Protein AF-0000000065891646 (afdb_homodimer)

Organism: Aspergillus flavus (strain ATCC 200026 / FGSC A1120 / IAM 13836 / NRRL 3357 / JCM 12722 / SRRC 167) (NCBI:txid332952)

InterPro domains:
  IPR011118 Tannase/feruloyl esterase [PF07519] (79-526)
  IPR011118 Tannase/feruloyl esterase [PTHR33938] (20-526)
  IPR029058 Alpha/Beta hydrolase fold [G3DSA:3.40.50.1820] (80-444)
  IPR029058 Alpha/Beta hydrolase fold [SSF53474] (85-445)

Structure (mmCIF, N/CA/C/O backbone):
data_AF-0000000065891646-model_v1
#
loop_
_entity.id
_entity.type
_entity.pdbx_description
1 polymer 'Probable feruloyl esterase B-1'
#
loop_
_atom_site.group_PDB
_atom_site.id
_atom_site.type_symbol
_atom_site.label_atom_id
_atom_site.label_alt_id
_atom_site.label_comp_id
_atom_site.label_asym_id
_atom_site.label_entity_id
_atom_site.label_seq_id
_atom_site.pdbx_PDB_ins_code
_atom_site.Cartn_x
_atom_site.Cartn_y
_atom_site.Cartn_z
_atom_site.occupancy
_atom_site.B_iso_or_equiv
_atom_site.auth_seq_id
_atom_site.auth_comp_id
_atom_site.auth_asym_id
_atom_site.auth_atom_id
_atom_site.pdbx_PDB_model_num
ATOM 1 N N . MET A 1 1 ? -33.844 44.156 74.062 1 31.7 1 MET A N 1
ATOM 2 C CA . MET A 1 1 ? -32.531 44.531 73.5 1 31.7 1 MET A CA 1
ATOM 3 C C . MET A 1 1 ? -32.5 44.312 72 1 31.7 1 MET A C 1
ATOM 5 O O . MET A 1 1 ? -32.875 43.25 71.562 1 31.7 1 MET A O 1
ATOM 9 N N . PRO A 1 2 ? -32.594 45.438 71.188 1 35.38 2 PRO A N 1
ATOM 10 C CA . PRO A 1 2 ? -32.781 45.625 69.75 1 35.38 2 PRO A CA 1
ATOM 11 C C . PRO A 1 2 ? -31.625 45.031 68.938 1 35.38 2 PRO A C 1
ATOM 13 O O . PRO A 1 2 ? -30.453 45.219 69.25 1 35.38 2 PRO A O 1
ATOM 16 N N . SER A 1 3 ? -31.781 43.875 68.375 1 32.5 3 SER A N 1
ATOM 17 C CA . SER A 1 3 ? -30.891 43.094 67.5 1 32.5 3 SER A CA 1
ATOM 18 C C . SER A 1 3 ? -30.531 43.844 66.25 1 32.5 3 SER A C 1
ATOM 20 O O . SER A 1 3 ? -31.406 44.188 65.438 1 32.5 3 SER A O 1
ATOM 22 N N . LEU A 1 4 ? -29.578 44.812 66.312 1 29.17 4 LEU A N 1
ATOM 23 C CA . LEU A 1 4 ? -29.031 45.562 65.188 1 29.17 4 LEU A CA 1
ATOM 24 C C . LEU A 1 4 ? -28.5 44.625 64.062 1 29.17 4 LEU A C 1
ATOM 26 O O . LEU A 1 4 ? -27.578 43.844 64.312 1 29.17 4 LEU A O 1
ATOM 30 N N . ARG A 1 5 ? -29.438 44.281 63.094 1 35.22 5 ARG A N 1
ATOM 31 C CA . ARG A 1 5 ? -29.172 43.594 61.844 1 35.22 5 ARG A CA 1
ATOM 32 C C . ARG A 1 5 ? -28.062 44.281 61.062 1 35.22 5 ARG A C 1
ATOM 34 O O . ARG A 1 5 ? -28.188 45.469 60.719 1 35.22 5 ARG A O 1
ATOM 41 N N . ARG A 1 6 ? -26.766 43.812 61.219 1 37.06 6 ARG A N 1
ATOM 42 C CA . ARG A 1 6 ? -25.562 44.188 60.5 1 37.06 6 ARG A CA 1
ATOM 43 C C . ARG A 1 6 ? -25.797 44.188 59 1 37.06 6 ARG A C 1
ATOM 45 O O . ARG A 1 6 ? -26.125 43.125 58.438 1 37.06 6 ARG A O 1
ATOM 52 N N . LEU A 1 7 ? -26.297 45.281 58.438 1 35.38 7 LEU A N 1
ATOM 53 C CA . LEU A 1 7 ? -26.391 45.438 56.969 1 35.38 7 LEU A CA 1
ATOM 54 C C . LEU A 1 7 ? -25 45.406 56.344 1 35.38 7 LEU A C 1
ATOM 56 O O . LEU A 1 7 ? -24.125 46.188 56.719 1 35.38 7 LEU A O 1
ATOM 60 N N . LEU A 1 8 ? -24.516 44.188 55.906 1 39.88 8 LEU A N 1
ATOM 61 C CA . LEU A 1 8 ? -23.281 43.938 55.156 1 39.88 8 LEU A CA 1
ATOM 62 C C . LEU A 1 8 ? -23.219 44.781 53.906 1 39.88 8 LEU A C 1
ATOM 64 O O . LEU A 1 8 ? -24.172 44.781 53.094 1 39.88 8 LEU A O 1
ATOM 68 N N . PRO A 1 9 ? -22.391 45.812 53.844 1 38.09 9 PRO A N 1
ATOM 69 C CA . PRO A 1 9 ? -22.203 46.625 52.656 1 38.09 9 PRO A CA 1
ATOM 70 C C . PRO A 1 9 ? -21.781 45.812 51.438 1 38.09 9 PRO A C 1
ATOM 72 O O . PRO A 1 9 ? -20.734 45.156 51.469 1 38.09 9 PRO A O 1
ATOM 75 N N . PHE A 1 10 ? -22.688 45.219 50.656 1 40.16 10 PHE A N 1
ATOM 76 C CA . PHE A 1 10 ? -22.375 44.469 49.438 1 40.16 10 PHE A CA 1
ATOM 77 C C . PHE A 1 10 ? -21.781 45.375 48.375 1 40.16 10 PHE A C 1
ATOM 79 O O . PHE A 1 10 ? -21.578 44.969 47.219 1 40.16 10 PHE A O 1
ATOM 86 N N . LEU A 1 11 ? -21.703 46.75 48.562 1 39.31 11 LEU A N 1
ATOM 87 C CA . LEU A 1 11 ? -21.641 47.531 47.312 1 39.31 11 LEU A CA 1
ATOM 88 C C . LEU A 1 11 ? -20.234 47.531 46.75 1 39.31 11 LEU A C 1
ATOM 90 O O . LEU A 1 11 ? -19.984 48.125 45.688 1 39.31 11 LEU A O 1
ATOM 94 N N . ALA A 1 12 ? -19.234 47.25 47.375 1 47.19 12 ALA A N 1
ATOM 95 C CA . ALA A 1 12 ? -17.953 47.812 46.938 1 47.19 12 ALA A CA 1
ATOM 96 C C . ALA A 1 12 ? -17.406 47 45.75 1 47.19 12 ALA A C 1
ATOM 98 O O . ALA A 1 12 ? -16.375 47.344 45.188 1 47.19 12 ALA A O 1
ATOM 99 N N . ALA A 1 13 ? -17.891 45.844 45.469 1 48.97 13 ALA A N 1
ATOM 100 C CA . ALA A 1 13 ? -17.141 45 44.531 1 48.97 13 ALA A CA 1
ATOM 101 C C . ALA A 1 13 ? -17.328 45.5 43.094 1 48.97 13 ALA A C 1
ATOM 103 O O . ALA A 1 13 ? -16.656 45.062 42.188 1 48.97 13 ALA A O 1
ATOM 104 N N . GLY A 1 14 ? -18.312 46.281 42.781 1 42.09 14 GLY A N 1
ATOM 105 C CA . GLY A 1 14 ? -18.594 46.75 41.406 1 42.09 14 GLY A CA 1
ATOM 106 C C . GLY A 1 14 ? -17.578 47.75 40.906 1 42.09 14 GLY A C 1
ATOM 107 O O . GLY A 1 14 ? -17.422 47.938 39.719 1 42.09 14 GLY A O 1
ATOM 108 N N . SER A 1 15 ? -17 48.531 41.75 1 44.03 15 SER A N 1
ATOM 109 C CA . SER A 1 15 ? -16.234 49.688 41.312 1 44.03 15 SER A CA 1
ATOM 110 C C . SER A 1 15 ? -14.859 49.312 40.812 1 44.03 15 SER A C 1
ATOM 112 O O . SER A 1 15 ? -14.266 50 40 1 44.03 15 SER A O 1
ATOM 114 N N . ALA A 1 16 ? -14.25 48.312 41.312 1 47 16 ALA A N 1
ATOM 115 C CA . ALA A 1 16 ? -12.898 47.938 40.906 1 47 16 ALA A CA 1
ATOM 116 C C . ALA A 1 16 ? -12.891 47.312 39.531 1 47 16 ALA A C 1
ATOM 118 O O . ALA A 1 16 ? -11.953 47.5 38.75 1 47 16 ALA A O 1
ATOM 119 N N . ALA A 1 17 ? -13.852 46.438 39.156 1 48.31 17 ALA A N 1
ATOM 120 C CA . ALA A 1 17 ? -13.945 45.844 37.812 1 48.31 17 ALA A CA 1
ATOM 121 C C . ALA A 1 17 ? -14.094 46.938 36.75 1 48.31 17 ALA A C 1
ATOM 123 O O . ALA A 1 17 ? -13.5 46.844 35.688 1 48.31 17 ALA A O 1
ATOM 124 N N . LEU A 1 18 ? -14.883 47.906 36.906 1 45.91 18 LEU A N 1
ATOM 125 C CA . LEU A 1 18 ? -15.086 49 35.938 1 45.91 18 LEU A CA 1
ATOM 126 C C . LEU A 1 18 ? -13.812 49.812 35.75 1 45.91 18 LEU A C 1
ATOM 128 O O . LEU A 1 18 ? -13.508 50.25 34.656 1 45.91 18 LEU A O 1
ATOM 132 N N . ALA A 1 19 ? -13.031 49.906 36.812 1 52.25 19 ALA A N 1
ATOM 133 C CA . ALA A 1 19 ? -11.789 50.656 36.75 1 52.25 19 ALA A CA 1
ATOM 134 C C . ALA A 1 19 ? -10.742 49.906 35.906 1 52.25 19 ALA A C 1
ATOM 136 O O . ALA A 1 19 ? -9.992 50.531 35.156 1 52.25 19 ALA A O 1
ATOM 137 N N . SER A 1 20 ? -10.625 48.594 36.062 1 51.22 20 SER A N 1
ATOM 138 C CA . SER A 1 20 ? -9.672 47.781 35.312 1 51.22 20 SER A CA 1
ATOM 139 C C . SER A 1 20 ? -10.039 47.719 33.844 1 51.22 20 SER A C 1
ATOM 141 O O . SER A 1 20 ? -9.156 47.75 33 1 51.22 20 SER A O 1
ATOM 143 N N . GLN A 1 21 ? -11.344 47.562 33.5 1 56.06 21 GLN A N 1
ATOM 144 C CA . GLN A 1 21 ? -11.797 47.594 32.125 1 56.06 21 GLN A CA 1
ATOM 145 C C . GLN A 1 21 ? -11.445 48.938 31.469 1 56.06 21 GLN A C 1
ATOM 147 O O . GLN A 1 21 ? -11.008 48.969 30.312 1 56.06 21 GLN A O 1
ATOM 152 N N . ASP A 1 22 ? -11.586 49.969 32.219 1 65.62 22 ASP A N 1
ATOM 153 C CA . ASP A 1 22 ? -11.32 51.312 31.719 1 65.62 22 ASP A CA 1
ATOM 154 C C . ASP A 1 22 ? -9.836 51.5 31.391 1 65.62 22 ASP A C 1
ATOM 156 O O . ASP A 1 22 ? -9.484 52.125 30.375 1 65.62 22 ASP A O 1
ATOM 160 N N . THR A 1 23 ? -9.086 50.688 32.094 1 87.62 23 THR A N 1
ATOM 161 C CA . THR A 1 23 ? -7.648 50.844 31.891 1 87.62 23 THR A CA 1
ATOM 162 C C . THR A 1 23 ? -7.184 50.094 30.656 1 87.62 23 THR A C 1
ATOM 164 O O . THR A 1 23 ? -6.402 50.594 29.859 1 87.62 23 THR A O 1
ATOM 167 N N . PHE A 1 24 ? -7.809 48.844 30.344 1 95.12 24 PHE A N 1
ATOM 168 C CA . PHE A 1 24 ? -7.402 48.094 29.172 1 95.12 24 PHE A CA 1
ATOM 169 C C . PHE A 1 24 ? -7.883 48.75 27.891 1 95.12 24 PHE A C 1
ATOM 171 O O . PHE A 1 24 ? -7.145 48.844 26.906 1 95.12 24 PHE A O 1
ATOM 178 N N . GLN A 1 25 ? -9.141 49.188 27.891 1 95.5 25 GLN A N 1
ATOM 179 C CA . GLN A 1 25 ? -9.688 49.875 26.75 1 95.5 25 GLN A CA 1
ATOM 180 C C . GLN A 1 25 ? -8.875 51.156 26.438 1 95.5 25 GLN A C 1
ATOM 182 O O . GLN A 1 25 ? -8.609 51.438 25.266 1 95.5 25 GLN A O 1
ATOM 187 N N . GLY A 1 26 ? -8.562 51.875 27.438 1 94.69 26 GLY A N 1
ATOM 188 C CA . GLY A 1 26 ? -7.734 53.062 27.234 1 94.69 26 GLY A CA 1
ATOM 189 C C . GLY A 1 26 ? -6.363 52.75 26.672 1 94.69 26 GLY A C 1
ATOM 190 O O . GLY A 1 26 ? -5.879 53.438 25.781 1 94.69 26 GLY A O 1
ATOM 191 N N . LYS A 1 27 ? -5.766 51.75 27.234 1 95.88 27 LYS A N 1
ATOM 192 C CA . LYS A 1 27 ? -4.473 51.281 26.734 1 95.88 27 LYS A CA 1
ATOM 193 C C . LYS A 1 27 ? -4.551 50.906 25.266 1 95.88 27 LYS A C 1
ATOM 195 O O . LYS A 1 27 ? -3.658 51.219 24.484 1 95.88 27 LYS A O 1
ATOM 200 N N . CYS A 1 28 ? -5.598 50.219 24.906 1 97.44 28 CYS A N 1
ATOM 201 C CA . CYS A 1 28 ? -5.793 49.781 23.516 1 97.44 28 CYS A CA 1
ATOM 202 C C . CYS A 1 28 ? -5.973 50.969 22.594 1 97.44 28 CYS A C 1
ATOM 204 O O . CYS A 1 28 ? -5.316 51.062 21.547 1 97.44 28 CYS A O 1
ATOM 206 N N . THR A 1 29 ? -6.816 51.844 22.938 1 93.31 29 THR A N 1
ATOM 207 C CA . THR A 1 29 ? -7.129 53 22.094 1 93.31 29 THR A CA 1
ATOM 208 C C . THR A 1 29 ? -5.895 53.875 21.891 1 93.31 29 THR A C 1
ATOM 210 O O . THR A 1 29 ? -5.73 54.5 20.828 1 93.31 29 THR A O 1
ATOM 213 N N . GLY A 1 30 ? -5.02 53.938 22.844 1 94.12 30 GLY A N 1
ATOM 214 C CA . GLY A 1 30 ? -3.811 54.75 22.734 1 94.12 30 GLY A CA 1
ATOM 215 C C . GLY A 1 30 ? -2.652 53.969 22.109 1 94.12 30 GLY A C 1
ATOM 216 O O . GLY A 1 30 ? -1.584 54.562 21.875 1 94.12 30 GLY A O 1
ATOM 217 N N . PHE A 1 31 ? -2.857 52.781 21.797 1 96.56 31 PHE A N 1
ATOM 218 C CA . PHE A 1 31 ? -1.743 51.906 21.406 1 96.56 31 PHE A CA 1
ATOM 219 C C . PHE A 1 31 ? -1.284 52.25 19.984 1 96.56 31 PHE A C 1
ATOM 221 O O . PHE A 1 31 ? -0.114 52.031 19.656 1 96.56 31 PHE A O 1
ATOM 228 N N . ALA A 1 32 ? -2.135 52.719 19.094 1 94.12 32 ALA A N 1
ATOM 229 C CA . ALA A 1 32 ? -1.796 53.031 17.719 1 94.12 32 ALA A CA 1
ATOM 230 C C . ALA A 1 32 ? -0.591 53.969 17.641 1 94.12 32 ALA A C 1
ATOM 232 O O . ALA A 1 32 ? 0.282 53.812 16.781 1 94.12 32 ALA A O 1
ATOM 233 N N . ASP A 1 33 ? -0.525 54.906 18.531 1 92.88 33 ASP A N 1
ATOM 234 C CA . ASP A 1 33 ? 0.518 55.938 18.531 1 92.88 33 ASP A CA 1
ATOM 235 C C . ASP A 1 33 ? 1.861 55.344 18.969 1 92.88 33 ASP A C 1
ATOM 237 O O . ASP A 1 33 ? 2.91 55.938 18.734 1 92.88 33 ASP A O 1
ATOM 241 N N . LYS A 1 34 ? 1.788 54.188 19.484 1 94.31 34 LYS A N 1
ATOM 242 C CA . LYS A 1 34 ? 3.006 53.594 20.031 1 94.31 34 LYS A CA 1
ATOM 243 C C . LYS A 1 34 ? 3.627 52.625 19.016 1 94.31 34 LYS A C 1
ATOM 245 O O . LYS A 1 34 ? 4.773 52.219 19.172 1 94.31 34 LYS A O 1
ATOM 250 N N . ILE A 1 35 ? 2.914 52.281 18.016 1 96.81 35 ILE A N 1
ATOM 251 C CA . ILE A 1 35 ? 3.398 51.312 17.031 1 96.81 35 ILE A CA 1
ATOM 252 C C . ILE A 1 35 ? 4.23 52.031 15.969 1 96.81 35 ILE A C 1
ATOM 254 O O . ILE A 1 35 ? 3.684 52.656 15.055 1 96.81 35 ILE A O 1
ATOM 258 N N . ASN A 1 36 ? 5.559 51.969 16.078 1 95.31 36 ASN A N 1
ATOM 259 C CA . ASN A 1 36 ? 6.512 52.5 15.102 1 95.31 36 ASN A CA 1
ATOM 260 C C . ASN A 1 36 ? 7.52 51.438 14.688 1 95.31 36 ASN A C 1
ATOM 262 O O . ASN A 1 36 ? 8.672 51.438 15.133 1 95.31 36 ASN A O 1
ATOM 266 N N . LEU A 1 37 ? 7.062 50.5 13.875 1 96.62 37 LEU A N 1
ATOM 267 C CA . LEU A 1 37 ? 7.875 49.406 13.391 1 96.62 37 LEU A CA 1
ATOM 268 C C . LEU A 1 37 ? 8.18 49.562 11.906 1 96.62 37 LEU A C 1
ATOM 270 O O . LEU A 1 37 ? 7.336 50 11.133 1 96.62 37 LEU A O 1
ATOM 274 N N . PRO A 1 38 ? 9.398 49.188 11.516 1 95.31 38 PRO A N 1
ATOM 275 C CA . PRO A 1 38 ? 9.75 49.312 10.102 1 95.31 38 PRO A CA 1
ATOM 276 C C . PRO A 1 38 ? 8.805 48.531 9.195 1 95.31 38 PRO A C 1
ATOM 278 O O . PRO A 1 38 ? 8.398 47.406 9.531 1 95.31 38 PRO A O 1
ATOM 281 N N . ASP A 1 39 ? 8.422 49.094 8.055 1 96.88 39 ASP A N 1
ATOM 282 C CA . ASP A 1 39 ? 7.672 48.469 6.973 1 96.88 39 ASP A CA 1
ATOM 283 C C . ASP A 1 39 ? 6.234 48.156 7.398 1 96.88 39 ASP A C 1
ATOM 285 O O . ASP A 1 39 ? 5.516 47.438 6.711 1 96.88 39 ASP A O 1
ATOM 289 N N . VAL A 1 40 ? 5.816 48.719 8.602 1 98.25 40 VAL A N 1
ATOM 290 C CA . VAL A 1 40 ? 4.484 48.438 9.133 1 98.25 40 VAL A CA 1
ATOM 291 C C . VAL A 1 40 ? 3.605 49.688 8.977 1 98.25 40 VAL A C 1
ATOM 293 O O . VAL A 1 40 ? 4.004 50.781 9.352 1 98.25 40 VAL A O 1
ATOM 296 N N . ARG A 1 41 ? 2.479 49.531 8.375 1 98.06 41 ARG A N 1
ATOM 297 C CA . ARG A 1 41 ? 1.421 50.531 8.344 1 98.06 41 ARG A CA 1
ATOM 298 C C . ARG A 1 41 ? 0.201 50.062 9.133 1 98.06 41 ARG A C 1
ATOM 300 O O . ARG A 1 41 ? -0.421 49.062 8.781 1 98.06 41 ARG A O 1
ATOM 307 N N . VAL A 1 42 ? -0.148 50.844 10.156 1 97.94 42 VAL A N 1
ATOM 308 C CA . VAL A 1 42 ? -1.296 50.5 10.992 1 97.94 42 VAL A CA 1
ATOM 309 C C . VAL A 1 42 ? -2.582 50.969 10.32 1 97.94 42 VAL A C 1
ATOM 311 O O . VAL A 1 42 ? -2.75 52.156 10.062 1 97.94 42 VAL A O 1
ATOM 314 N N . ASN A 1 43 ? -3.404 50.062 10.016 1 97.12 43 ASN A N 1
ATOM 315 C CA . ASN A 1 43 ? -4.699 50.438 9.438 1 97.12 43 ASN A CA 1
ATOM 316 C C . ASN A 1 43 ? -5.676 50.906 10.516 1 97.12 43 ASN A C 1
ATOM 318 O O . ASN A 1 43 ? -6.332 51.906 10.359 1 97.12 43 ASN A O 1
ATOM 322 N N . PHE A 1 44 ? -5.797 50.094 11.625 1 96.88 44 PHE A N 1
ATOM 323 C CA . PHE A 1 44 ? -6.594 50.531 12.766 1 96.88 44 PHE A CA 1
ATOM 324 C C . PHE A 1 44 ? -6.219 49.75 14.023 1 96.88 44 PHE A C 1
ATOM 326 O O . PHE A 1 44 ? -5.574 48.719 13.938 1 96.88 44 PHE A O 1
ATOM 333 N N . VAL A 1 45 ? -6.551 50.281 15.156 1 98 45 VAL A N 1
ATOM 334 C CA . VAL A 1 45 ? -6.508 49.656 16.484 1 98 45 VAL A CA 1
ATOM 335 C C . VAL A 1 45 ? -7.855 49.844 17.172 1 98 45 VAL A C 1
ATOM 337 O O . VAL A 1 45 ? -8.305 50.969 17.422 1 98 45 VAL A O 1
ATOM 340 N N . ASN A 1 46 ? -8.484 48.688 17.438 1 97.19 46 ASN A N 1
ATOM 341 C CA . ASN A 1 46 ? -9.82 48.75 18.016 1 97.19 46 ASN A CA 1
ATOM 342 C C . ASN A 1 46 ? -9.922 47.875 19.266 1 97.19 46 ASN A C 1
ATOM 344 O O . ASN A 1 46 ? -9.422 46.75 19.297 1 97.19 46 ASN A O 1
ATOM 348 N N . TYR A 1 47 ? -10.523 48.469 20.266 1 97.75 47 TYR A N 1
ATOM 349 C CA . TYR A 1 47 ? -10.961 47.656 21.406 1 97.75 47 TYR A CA 1
ATOM 350 C C . TYR A 1 47 ? -12.227 46.875 21.062 1 97.75 47 TYR A C 1
ATOM 352 O O . TYR A 1 47 ? -13.211 47.469 20.609 1 97.75 47 TYR A O 1
ATOM 360 N N . VAL A 1 48 ? -12.195 45.594 21.203 1 98.25 48 VAL A N 1
ATOM 361 C CA . VAL A 1 48 ? -13.352 44.719 20.969 1 98.25 48 VAL A CA 1
ATOM 362 C C . VAL A 1 48 ? -13.773 44.062 22.266 1 98.25 48 VAL A C 1
ATOM 364 O O . VAL A 1 48 ? -13.055 43.188 22.781 1 98.25 48 VAL A O 1
ATOM 367 N N . PRO A 1 49 ? -14.953 44.406 22.812 1 97.31 49 PRO A N 1
ATOM 368 C CA . PRO A 1 49 ? -15.406 43.781 24.062 1 97.31 49 PRO A CA 1
ATOM 369 C C . PRO A 1 49 ? -15.695 42.281 23.906 1 97.31 49 PRO A C 1
ATOM 371 O O . PRO A 1 49 ? -16.188 41.844 22.859 1 97.31 49 PRO A O 1
ATOM 374 N N . GLY A 1 50 ? -15.422 41.594 25 1 97.19 50 GLY A N 1
ATOM 375 C CA . GLY A 1 50 ? -15.844 40.188 25.016 1 97.19 50 GLY A CA 1
ATOM 376 C C . GLY A 1 50 ? -17.328 40 24.766 1 97.19 50 GLY A C 1
ATOM 377 O O . GLY A 1 50 ? -18.141 40.812 25.25 1 97.19 50 GLY A O 1
ATOM 378 N N . GLY A 1 51 ? -17.656 38.906 23.969 1 97.25 51 GLY A N 1
ATOM 379 C CA . GLY A 1 51 ? -19.047 38.656 23.641 1 97.25 51 GLY A CA 1
ATOM 380 C C . GLY A 1 51 ? -19.484 39.312 22.344 1 97.25 51 GLY A C 1
ATOM 381 O O . GLY A 1 51 ? -20.578 39 21.844 1 97.25 51 GLY A O 1
ATOM 382 N N . THR A 1 52 ? -18.672 40.094 21.75 1 97.94 52 THR A N 1
ATOM 383 C CA . THR A 1 52 ? -19.016 40.781 20.516 1 97.94 52 THR A CA 1
ATOM 384 C C . THR A 1 52 ? -19 39.812 19.328 1 97.94 52 THR A C 1
ATOM 386 O O . THR A 1 52 ? -18.125 38.969 19.219 1 97.94 52 THR A O 1
ATOM 389 N N . ASN A 1 53 ? -20.078 39.906 18.516 1 98.19 53 ASN A N 1
ATOM 390 C CA . ASN A 1 53 ? -19.984 39.312 17.172 1 98.19 53 ASN A CA 1
ATOM 391 C C . ASN A 1 53 ? -19.359 40.312 16.188 1 98.19 53 ASN A C 1
ATOM 393 O O . ASN A 1 53 ? -20.062 41.094 15.547 1 98.19 53 ASN A O 1
ATOM 397 N N . LEU A 1 54 ? -18.109 40.219 16.031 1 98.19 54 LEU A N 1
ATOM 398 C CA . LEU A 1 54 ? -17.312 41.188 15.281 1 98.19 54 LEU A CA 1
ATOM 399 C C . LEU A 1 54 ? -17.594 41.094 13.789 1 98.19 54 LEU A C 1
ATOM 401 O O . LEU A 1 54 ? -17.406 40.031 13.188 1 98.19 54 LEU A O 1
ATOM 405 N N . SER A 1 55 ? -18.031 42.125 13.141 1 97.62 55 SER A N 1
ATOM 406 C CA . SER A 1 55 ? -18.219 42.188 11.695 1 97.62 55 SER A CA 1
ATOM 407 C C . SER A 1 55 ? -16.891 42.312 10.969 1 97.62 55 SER A C 1
ATOM 409 O O . SER A 1 55 ? -16 43.031 11.414 1 97.62 55 SER A O 1
ATOM 411 N N . LEU A 1 56 ? -16.734 41.594 9.875 1 97 56 LEU A N 1
ATOM 412 C CA . LEU A 1 56 ? -15.523 41.594 9.062 1 97 56 LEU A CA 1
ATOM 413 C C . LEU A 1 56 ? -15.828 42.094 7.648 1 97 56 LEU A C 1
ATOM 415 O O . LEU A 1 56 ? -15.695 41.312 6.691 1 97 56 LEU A O 1
ATOM 419 N N . PRO A 1 57 ? -16.141 43.281 7.43 1 93.69 57 PRO A N 1
ATOM 420 C CA . PRO A 1 57 ? -16.578 43.781 6.121 1 93.69 57 PRO A CA 1
ATOM 421 C C . PRO A 1 57 ? -15.469 43.719 5.074 1 93.69 57 PRO A C 1
ATOM 423 O O . PRO A 1 57 ? -15.742 43.688 3.875 1 93.69 57 PRO A O 1
ATOM 426 N N . ASP A 1 58 ? -14.211 43.75 5.469 1 91.88 58 ASP A N 1
ATOM 427 C CA . ASP A 1 58 ? -13.094 43.812 4.527 1 91.88 58 ASP A CA 1
ATOM 428 C C . ASP A 1 58 ? -12.57 42.438 4.203 1 91.88 58 ASP A C 1
ATOM 430 O O . ASP A 1 58 ? -11.641 42.281 3.412 1 91.88 58 ASP A O 1
ATOM 434 N N . ASN A 1 59 ? -13.117 41.375 4.895 1 95.19 59 ASN A N 1
ATOM 435 C CA . ASN A 1 59 ? -12.742 40 4.551 1 95.19 59 ASN A CA 1
ATOM 436 C C . ASN A 1 59 ? -13.203 39.625 3.146 1 95.19 59 ASN A C 1
ATOM 438 O O . ASN A 1 59 ? -14.359 39.844 2.789 1 95.19 59 ASN A O 1
ATOM 442 N N . PRO A 1 60 ? -12.242 39.125 2.342 1 95.56 60 PRO A N 1
ATOM 443 C CA . PRO A 1 60 ? -12.648 38.781 0.977 1 95.56 60 PRO A CA 1
ATOM 444 C C . PRO A 1 60 ? -13.852 37.844 0.936 1 95.56 60 PRO A C 1
ATOM 446 O O . PRO A 1 60 ? -13.945 36.938 1.754 1 95.56 60 PRO A O 1
ATOM 449 N N . THR A 1 61 ? -14.719 38.031 -0.081 1 95 61 THR A N 1
ATOM 450 C CA . THR A 1 61 ? -15.945 37.25 -0.193 1 95 61 THR A CA 1
ATOM 451 C C . THR A 1 61 ? -15.625 35.75 -0.346 1 95 61 THR A C 1
ATOM 453 O O . THR A 1 61 ? -16.328 34.906 0.192 1 95 61 THR A O 1
ATOM 456 N N . SER A 1 62 ? -14.547 35.438 -1.062 1 95.5 62 SER A N 1
ATOM 457 C CA . SER A 1 62 ? -14.18 34.031 -1.322 1 95.5 62 SER A CA 1
ATOM 458 C C . SER A 1 62 ? -13.75 33.344 -0.041 1 95.5 62 SER A C 1
ATOM 460 O O . SER A 1 62 ? -13.672 32.094 -0.002 1 95.5 62 SER A O 1
ATOM 462 N N . CYS A 1 63 ? -13.477 34.094 1.05 1 95.94 63 CYS A N 1
ATOM 463 C CA . CYS A 1 63 ? -13.078 33.5 2.322 1 95.94 63 CYS A CA 1
ATOM 464 C C . CYS A 1 63 ? -14.297 33.031 3.105 1 95.94 63 CYS A C 1
ATOM 466 O O . CYS A 1 63 ? -14.172 32.219 4.023 1 95.94 63 CYS A O 1
ATOM 468 N N . GLY A 1 64 ? -15.461 33.594 2.787 1 91.81 64 GLY A N 1
ATOM 469 C CA . GLY A 1 64 ? -16.734 33.062 3.248 1 91.81 64 GLY A CA 1
ATOM 470 C C . GLY A 1 64 ? -17.094 33.531 4.648 1 91.81 64 GLY A C 1
ATOM 471 O O . GLY A 1 64 ? -18.234 33.344 5.102 1 91.81 64 GLY A O 1
ATOM 472 N N . THR A 1 65 ? -16.203 34.062 5.48 1 92.69 65 THR A N 1
ATOM 473 C CA . THR A 1 65 ? -16.469 34.5 6.848 1 92.69 65 THR A CA 1
ATOM 474 C C . THR A 1 65 ? -16.797 36 6.891 1 92.69 65 THR A C 1
ATOM 476 O O . THR A 1 65 ? -15.984 36.812 6.488 1 92.69 65 THR A O 1
ATOM 479 N N . THR A 1 66 ? -17.969 36.344 7.477 1 95.75 66 THR A N 1
ATOM 480 C CA . THR A 1 66 ? -18.391 37.719 7.488 1 95.75 66 THR A CA 1
ATOM 481 C C . THR A 1 66 ? -18.359 38.281 8.906 1 95.75 66 THR A C 1
ATOM 483 O O . THR A 1 66 ? -18.406 39.5 9.102 1 95.75 66 THR A O 1
ATOM 486 N N . SER A 1 67 ? -18.297 37.375 9.844 1 97.56 67 SER A N 1
ATOM 487 C CA . SER A 1 67 ? -18.219 37.781 11.242 1 97.56 67 SER A CA 1
ATOM 488 C C . SER A 1 67 ? -17.531 36.719 12.094 1 97.56 67 SER A C 1
ATOM 490 O O . SER A 1 67 ? -17.359 35.594 11.656 1 97.56 67 SER A O 1
ATOM 492 N N . GLN A 1 68 ? -17.094 37.156 13.242 1 97.62 68 GLN A N 1
ATOM 493 C CA . GLN A 1 68 ? -16.438 36.281 14.195 1 97.62 68 GLN A CA 1
ATOM 494 C C . GLN A 1 68 ? -16.75 36.656 15.633 1 97.62 68 GLN A C 1
ATOM 496 O O . GLN A 1 68 ? -16.516 37.812 16.031 1 97.62 68 GLN A O 1
ATOM 501 N N . VAL A 1 69 ? -17.297 35.719 16.391 1 97.25 69 VAL A N 1
ATOM 502 C CA . VAL A 1 69 ? -17.531 35.969 17.797 1 97.25 69 VAL A CA 1
ATOM 503 C C . VAL A 1 69 ? -16.203 36.031 18.547 1 97.25 69 VAL A C 1
ATOM 505 O O . VAL A 1 69 ? -15.352 35.156 18.391 1 97.25 69 VAL A O 1
ATOM 508 N N . VAL A 1 70 ? -16.078 37.062 19.344 1 97.56 70 VAL A N 1
ATOM 509 C CA . VAL A 1 70 ? -14.906 37.25 20.188 1 97.56 70 VAL A CA 1
ATOM 510 C C . VAL A 1 70 ? -15.273 37 21.641 1 97.56 70 VAL A C 1
ATOM 512 O O . VAL A 1 70 ? -16.141 37.688 22.203 1 97.56 70 VAL A O 1
ATOM 515 N N . SER A 1 71 ? -14.648 36.094 22.297 1 95.38 71 SER A N 1
ATOM 516 C CA . SER A 1 71 ? -15.117 35.625 23.594 1 95.38 71 SER A CA 1
ATOM 517 C C . SER A 1 71 ? -14.578 36.5 24.719 1 95.38 71 SER A C 1
ATOM 519 O O . SER A 1 71 ? -15.203 36.594 25.781 1 95.38 71 SER A O 1
ATOM 521 N N . GLU A 1 72 ? -13.375 37.094 24.531 1 96.69 72 GLU A N 1
ATOM 522 C CA . GLU A 1 72 ? -12.727 37.906 25.562 1 96.69 72 GLU A CA 1
ATOM 523 C C . GLU A 1 72 ? -12.391 39.312 25.031 1 96.69 72 GLU A C 1
ATOM 525 O O . GLU A 1 72 ? -12.328 39.5 23.812 1 96.69 72 GLU A O 1
ATOM 530 N N . ASP A 1 73 ? -12.195 40.219 25.969 1 98 73 ASP A N 1
ATOM 531 C CA . ASP A 1 73 ? -11.758 41.562 25.562 1 98 73 ASP A CA 1
ATOM 532 C C . ASP A 1 73 ? -10.43 41.5 24.812 1 98 73 ASP A C 1
ATOM 534 O O . ASP A 1 73 ? -9.469 40.875 25.297 1 98 73 ASP A O 1
ATOM 538 N N . VAL A 1 74 ? -10.422 42.188 23.641 1 98.44 74 VAL A N 1
ATOM 539 C CA . VAL A 1 74 ? -9.195 42.125 22.859 1 98.44 74 VAL A CA 1
ATOM 540 C C . VAL A 1 74 ? -8.898 43.531 22.281 1 98.44 74 VAL A C 1
ATOM 542 O O . VAL A 1 74 ? -9.82 44.281 22.016 1 98.44 74 VAL A O 1
ATOM 545 N N . CYS A 1 75 ? -7.68 43.906 22.328 1 98.69 75 CYS A N 1
ATOM 546 C CA . CYS A 1 75 ? -7.203 44.969 21.469 1 98.69 75 CYS A CA 1
ATOM 547 C C . CYS A 1 75 ? -6.844 44.438 20.078 1 98.69 75 CYS A C 1
ATOM 549 O O . CYS A 1 75 ? -5.879 43.688 19.938 1 98.69 75 CYS A O 1
ATOM 551 N N . ARG A 1 76 ? -7.629 44.719 19.109 1 98.62 76 ARG A N 1
ATOM 552 C CA . ARG A 1 76 ? -7.484 44.25 17.734 1 98.62 76 ARG A CA 1
ATOM 553 C C . ARG A 1 76 ? -6.695 45.25 16.906 1 98.62 76 ARG A C 1
ATOM 555 O O . ARG A 1 76 ? -7.047 46.438 16.844 1 98.62 76 ARG A O 1
ATOM 562 N N . ILE A 1 77 ? -5.605 44.812 16.281 1 98.5 77 ILE A N 1
ATOM 563 C CA . ILE A 1 77 ? -4.773 45.656 15.43 1 98.5 77 ILE A CA 1
ATOM 564 C C . ILE A 1 77 ? -4.746 45.062 14.016 1 98.5 77 ILE A C 1
ATOM 566 O O . ILE A 1 77 ? -4.461 43.875 13.828 1 98.5 77 ILE A O 1
ATOM 570 N N . ALA A 1 78 ? -5.086 45.781 13.039 1 97.88 78 ALA A N 1
ATOM 571 C CA . ALA A 1 78 ? -4.922 45.438 11.633 1 97.88 78 ALA A CA 1
ATOM 572 C C . ALA A 1 78 ? -3.836 46.281 10.977 1 97.88 78 ALA A C 1
ATOM 574 O O . ALA A 1 78 ? -3.814 47.5 11.133 1 97.88 78 ALA A O 1
ATOM 575 N N . MET A 1 79 ? -2.947 45.594 10.289 1 97.94 79 MET A N 1
ATOM 576 C CA . MET A 1 79 ? -1.796 46.312 9.719 1 97.94 79 MET A CA 1
ATOM 577 C C . MET A 1 79 ? -1.458 45.75 8.336 1 97.94 79 MET A C 1
ATOM 579 O O . MET A 1 79 ? -1.837 44.625 7.992 1 97.94 79 MET A O 1
ATOM 583 N N . ALA A 1 80 ? -0.84 46.562 7.566 1 98.25 80 ALA A N 1
ATOM 584 C CA . ALA A 1 80 ? -0.132 46.125 6.359 1 98.25 80 ALA A CA 1
ATOM 585 C C . ALA A 1 80 ? 1.376 46.094 6.594 1 98.25 80 ALA A C 1
ATOM 587 O O . ALA A 1 80 ? 1.944 47.062 7.148 1 98.25 80 ALA A O 1
ATOM 588 N N . VAL A 1 81 ? 1.974 45 6.285 1 98.69 81 VAL A N 1
ATOM 589 C CA . VAL A 1 81 ? 3.414 44.875 6.465 1 98.69 81 VAL A CA 1
ATOM 590 C C . VAL A 1 81 ? 4.074 44.562 5.121 1 98.69 81 VAL A C 1
ATOM 592 O O . VAL A 1 81 ? 3.822 43.5 4.531 1 98.69 81 VAL A O 1
ATOM 595 N N . ALA A 1 82 ? 4.938 45.438 4.668 1 98.56 82 ALA A N 1
ATOM 596 C CA . ALA A 1 82 ? 5.66 45.219 3.42 1 98.56 82 ALA A CA 1
ATOM 597 C C . ALA A 1 82 ? 6.684 44.094 3.58 1 98.56 82 ALA A C 1
ATOM 599 O O . ALA A 1 82 ? 7.477 44.094 4.527 1 98.56 82 ALA A O 1
ATOM 600 N N . THR A 1 83 ? 6.625 43.094 2.652 1 98.44 83 THR A N 1
ATOM 601 C CA . THR A 1 83 ? 7.57 41.969 2.711 1 98.44 83 THR A CA 1
ATOM 602 C C . THR A 1 83 ? 8.633 42.125 1.621 1 98.44 83 THR A C 1
ATOM 604 O O . THR A 1 83 ? 9.688 41.5 1.696 1 98.44 83 THR A O 1
ATOM 607 N N . SER A 1 84 ? 8.367 42.812 0.619 1 97.75 84 SER A N 1
ATOM 608 C CA . SER A 1 84 ? 9.266 43.219 -0.46 1 97.75 84 SER A CA 1
ATOM 609 C C . SER A 1 84 ? 8.82 44.531 -1.104 1 97.75 84 SER A C 1
ATOM 611 O O . SER A 1 84 ? 7.906 45.188 -0.609 1 97.75 84 SER A O 1
ATOM 613 N N . ASN A 1 85 ? 9.531 44.875 -2.246 1 97.06 85 ASN A N 1
ATOM 614 C CA . ASN A 1 85 ? 9.156 46.094 -2.961 1 97.06 85 ASN A CA 1
ATOM 615 C C . ASN A 1 85 ? 7.859 45.875 -3.746 1 97.06 85 ASN A C 1
ATOM 617 O O . ASN A 1 85 ? 7.242 46.844 -4.18 1 97.06 85 ASN A O 1
ATOM 621 N N . SER A 1 86 ? 7.422 44.688 -3.787 1 97.56 86 SER A N 1
ATOM 622 C CA . SER A 1 86 ? 6.258 44.438 -4.641 1 97.56 86 SER A CA 1
ATOM 623 C C . SER A 1 86 ? 5.234 43.562 -3.941 1 97.56 86 SER A C 1
ATOM 625 O O . SER A 1 86 ? 4.367 42.969 -4.594 1 97.56 86 SER A O 1
ATOM 627 N N . SER A 1 87 ? 5.367 43.344 -2.635 1 98.25 87 SER A N 1
ATOM 628 C CA . SER A 1 87 ? 4.418 42.531 -1.908 1 98.25 87 SER A CA 1
ATOM 629 C C . SER A 1 87 ? 4.277 42.969 -0.459 1 98.25 87 SER A C 1
ATOM 631 O O . SER A 1 87 ? 5.18 43.625 0.084 1 98.25 87 SER A O 1
ATOM 633 N N . GLU A 1 88 ? 3.146 42.75 0.119 1 98.19 88 GLU A N 1
ATOM 634 C CA . GLU A 1 88 ? 2.867 43 1.529 1 98.19 88 GLU A CA 1
ATOM 635 C C . GLU A 1 88 ? 1.836 42 2.074 1 98.19 88 GLU A C 1
ATOM 637 O O . GLU A 1 88 ? 1.072 41.406 1.31 1 98.19 88 GLU A O 1
ATOM 642 N N . ILE A 1 89 ? 1.827 41.844 3.352 1 98.62 89 ILE A N 1
ATOM 643 C CA . ILE A 1 89 ? 0.806 41.031 3.99 1 98.62 89 ILE A CA 1
ATOM 644 C C . ILE A 1 89 ? -0.133 41.906 4.809 1 98.62 89 ILE A C 1
ATOM 646 O O . ILE A 1 89 ? 0.256 42.969 5.258 1 98.62 89 ILE A O 1
ATOM 650 N N . THR A 1 90 ? -1.345 41.5 4.859 1 98.19 90 THR A N 1
ATOM 651 C CA . THR A 1 90 ? -2.227 42 5.914 1 98.19 90 THR A CA 1
ATOM 652 C C . THR A 1 90 ? -2.07 41.156 7.18 1 98.19 90 THR A C 1
ATOM 654 O O . THR A 1 90 ? -2.232 39.938 7.145 1 98.19 90 THR A O 1
ATOM 657 N N . LEU A 1 91 ? -1.757 41.812 8.227 1 98.31 91 LEU A N 1
ATOM 658 C CA . LEU A 1 91 ? -1.512 41.156 9.5 1 98.31 91 LEU A CA 1
ATOM 659 C C . LEU A 1 91 ? -2.514 41.594 10.555 1 98.31 91 LEU A C 1
ATOM 661 O O . LEU A 1 91 ? -2.729 42.812 10.734 1 98.31 91 LEU A O 1
ATOM 665 N N . GLU A 1 92 ? -3.148 40.688 11.172 1 98 92 GLU A N 1
ATOM 666 C CA . GLU A 1 92 ? -4.012 40.906 12.328 1 98 92 GLU A CA 1
ATOM 667 C C . GLU A 1 92 ? -3.316 40.469 13.625 1 98 92 GLU A C 1
ATOM 669 O O . GLU A 1 92 ? -2.682 39.438 13.68 1 98 92 GLU A O 1
ATOM 674 N N . ALA A 1 93 ? -3.41 41.281 14.609 1 98.75 93 ALA A N 1
ATOM 675 C CA . ALA A 1 93 ? -3.006 40.938 15.969 1 98.75 93 ALA A CA 1
ATOM 676 C C . ALA A 1 93 ? -4.164 41.125 16.953 1 98.75 93 ALA A C 1
ATOM 678 O O . ALA A 1 93 ? -4.82 42.156 16.953 1 98.75 93 ALA A O 1
ATOM 679 N N . TRP A 1 94 ? -4.445 40.125 17.656 1 98.81 94 TRP A N 1
ATOM 680 C CA . TRP A 1 94 ? -5.445 40.156 18.719 1 98.81 94 TRP A CA 1
ATOM 681 C C . TRP A 1 94 ? -4.793 40 20.094 1 98.81 94 TRP A C 1
ATOM 683 O O . TRP A 1 94 ? -4.328 38.906 20.438 1 98.81 94 TRP A O 1
ATOM 693 N N . LEU A 1 95 ? -4.727 41.062 20.891 1 98.81 95 LEU A N 1
ATOM 694 C CA . LEU A 1 95 ? -4.094 41.094 22.203 1 98.81 95 LEU A CA 1
ATOM 695 C C . LEU A 1 95 ? -5.145 41.094 23.312 1 98.81 95 LEU A C 1
ATOM 697 O O . LEU A 1 95 ? -5.82 42.094 23.547 1 98.81 95 LEU A O 1
ATOM 701 N N . PRO A 1 96 ? -5.238 40 24.031 1 98.62 96 PRO A N 1
ATOM 702 C CA . PRO A 1 96 ? -6.348 39.844 24.984 1 98.62 96 PRO A CA 1
ATOM 703 C C . PRO A 1 96 ? -6.074 40.531 26.328 1 98.62 96 PRO A C 1
ATOM 705 O O . PRO A 1 96 ? -4.91 40.688 26.703 1 98.62 96 PRO A O 1
ATOM 708 N N . GLN A 1 97 ? -7.125 40.812 27.031 1 98.06 97 GLN A N 1
ATOM 709 C CA . GLN A 1 97 ? -7.004 41.344 28.391 1 98.06 97 GLN A CA 1
ATOM 710 C C . GLN A 1 97 ? -6.578 40.219 29.344 1 98.06 97 GLN A C 1
ATOM 712 O O . GLN A 1 97 ? -5.754 40.469 30.234 1 98.06 97 GLN A O 1
ATOM 717 N N . ASN A 1 98 ? -7.125 39.031 29.234 1 96.56 98 ASN A N 1
ATOM 718 C CA . ASN A 1 98 ? -6.754 37.875 30.062 1 96.56 98 ASN A CA 1
ATOM 719 C C . ASN A 1 98 ? -5.438 37.25 29.594 1 96.56 98 ASN A C 1
ATOM 721 O O . ASN A 1 98 ? -5.348 36.031 29.422 1 96.56 98 ASN A O 1
ATOM 725 N N . TYR A 1 99 ? -4.477 38.094 29.406 1 98 99 TYR A N 1
ATOM 726 C CA . TYR A 1 99 ? -3.197 37.719 28.828 1 98 99 TYR A CA 1
ATOM 727 C C . TYR A 1 99 ? -2.443 36.75 29.75 1 98 99 TYR A C 1
ATOM 729 O O . TYR A 1 99 ? -2.355 37 30.953 1 98 99 TYR A O 1
ATOM 737 N N . THR A 1 100 ? -1.846 35.656 29.172 1 97.44 100 THR A N 1
ATOM 738 C CA . THR A 1 100 ? -1.221 34.625 29.953 1 97.44 100 THR A CA 1
ATOM 739 C C . THR A 1 100 ? 0.292 34.594 29.766 1 97.44 100 THR A C 1
ATOM 741 O O . THR A 1 100 ? 0.977 33.656 30.172 1 97.44 100 THR A O 1
ATOM 744 N N . GLY A 1 101 ? 0.856 35.625 29.031 1 98.25 101 GLY A N 1
ATOM 745 C CA . GLY A 1 101 ? 2.293 35.688 28.812 1 98.25 101 GLY A CA 1
ATOM 746 C C . GLY A 1 101 ? 2.75 34.844 27.641 1 98.25 101 GLY A C 1
ATOM 747 O O . GLY A 1 101 ? 3.932 34.5 27.531 1 98.25 101 GLY A O 1
ATOM 748 N N . ARG A 1 102 ? 1.832 34.5 26.766 1 98.75 102 ARG A N 1
ATOM 749 C CA . ARG A 1 102 ? 2.145 33.594 25.656 1 98.75 102 ARG A CA 1
ATOM 750 C C . ARG A 1 102 ? 1.851 34.281 24.328 1 98.75 102 ARG A C 1
ATOM 752 O O . ARG A 1 102 ? 0.846 34.969 24.172 1 98.75 102 ARG A O 1
ATOM 759 N N . PHE A 1 103 ? 2.742 34.125 23.375 1 98.81 103 PHE A N 1
ATOM 760 C CA . PHE A 1 103 ? 2.549 34.562 22 1 98.81 103 PHE A CA 1
ATOM 761 C C . PHE A 1 103 ? 2.139 33.375 21.125 1 98.81 103 PHE A C 1
ATOM 763 O O . PHE A 1 103 ? 2.596 32.25 21.328 1 98.81 103 PHE A O 1
ATOM 770 N N . LEU A 1 104 ? 1.278 33.625 20.094 1 98.88 104 LEU A N 1
ATOM 771 C CA . LEU A 1 104 ? 0.893 32.531 19.203 1 98.88 104 LEU A CA 1
ATOM 772 C C . LEU A 1 104 ? 0.632 33.094 17.797 1 98.88 104 LEU A C 1
ATOM 774 O O . LEU A 1 104 ? 0.019 34.125 17.625 1 98.88 104 LEU A O 1
ATOM 778 N N . SER A 1 105 ? 1.167 32.406 16.812 1 98.88 105 SER A N 1
ATOM 779 C CA . SER A 1 105 ? 0.814 32.625 15.414 1 98.88 105 SER A CA 1
ATOM 780 C C . SER A 1 105 ? -0.093 31.531 14.883 1 98.88 105 SER A C 1
ATOM 782 O O . SER A 1 105 ? 0.052 30.359 15.258 1 98.88 105 SER A O 1
ATOM 784 N N . THR A 1 106 ? -1.025 31.875 14 1 98.5 106 THR A N 1
ATOM 785 C CA . THR A 1 106 ? -1.917 30.906 13.367 1 98.5 106 THR A CA 1
ATOM 786 C C . THR A 1 106 ? -1.58 30.75 11.883 1 98.5 106 THR A C 1
ATOM 788 O O . THR A 1 106 ? -0.916 31.609 11.297 1 98.5 106 THR A O 1
ATOM 791 N N . GLY A 1 107 ? -1.995 29.625 11.352 1 96.88 107 GLY A N 1
ATOM 792 C CA . GLY A 1 107 ? -1.799 29.375 9.93 1 96.88 107 GLY A CA 1
ATOM 793 C C . GLY A 1 107 ? -3.041 29.625 9.102 1 96.88 107 GLY A C 1
ATOM 794 O O . GLY A 1 107 ? -3.941 30.359 9.523 1 96.88 107 GLY A O 1
ATOM 795 N N . ASN A 1 108 ? -3.037 29.188 7.844 1 95.44 108 ASN A N 1
ATOM 796 C CA . ASN A 1 108 ? -4.105 29.375 6.871 1 95.44 108 ASN A CA 1
ATOM 797 C C . ASN A 1 108 ? -4.598 28.047 6.309 1 95.44 108 ASN A C 1
ATOM 799 O O . ASN A 1 108 ? -4.219 26.984 6.805 1 95.44 108 ASN A O 1
ATOM 803 N N . GLY A 1 109 ? -5.547 28.094 5.445 1 93.81 109 GLY A N 1
ATOM 804 C CA . GLY A 1 109 ? -6.02 26.969 4.656 1 93.81 109 GLY A CA 1
ATOM 805 C C . GLY A 1 109 ? -5.809 27.156 3.166 1 93.81 109 GLY A C 1
ATOM 806 O O . GLY A 1 109 ? -5.535 28.266 2.705 1 93.81 109 GLY A O 1
ATOM 807 N N . GLY A 1 110 ? -5.82 26.078 2.457 1 94.69 110 GLY A N 1
ATOM 808 C CA . GLY A 1 110 ? -5.777 26.109 1.004 1 94.69 110 GLY A CA 1
ATOM 809 C C . GLY A 1 110 ? -4.609 26.906 0.462 1 94.69 110 GLY A C 1
ATOM 810 O O . GLY A 1 110 ? -3.459 26.672 0.838 1 94.69 110 GLY A O 1
ATOM 811 N N . LEU A 1 111 ? -4.918 27.938 -0.301 1 94.06 111 LEU A N 1
ATOM 812 C CA . LEU A 1 111 ? -3.869 28.75 -0.896 1 94.06 111 LEU A CA 1
ATOM 813 C C . LEU A 1 111 ? -3.668 30.047 -0.1 1 94.06 111 LEU A C 1
ATOM 815 O O . LEU A 1 111 ? -3.039 30.984 -0.585 1 94.06 111 LEU A O 1
ATOM 819 N N . SER A 1 112 ? -4.164 30.094 1.141 1 87.12 112 SER A N 1
ATOM 820 C CA . SER A 1 112 ? -3.721 30.891 2.289 1 87.12 112 SER A CA 1
ATOM 821 C C . SER A 1 112 ? -4.055 32.375 2.109 1 87.12 112 SER A C 1
ATOM 823 O O . SER A 1 112 ? -3.445 33.219 2.742 1 87.12 112 SER A O 1
ATOM 825 N N . GLY A 1 113 ? -5.043 32.781 1.289 1 95 113 GLY A N 1
ATOM 826 C CA . GLY A 1 113 ? -5.363 34.188 1.11 1 95 113 GLY A CA 1
ATOM 827 C C . GLY A 1 113 ? -6.434 34.688 2.066 1 95 113 GLY A C 1
ATOM 828 O O . GLY A 1 113 ? -6.984 35.781 1.883 1 95 113 GLY A O 1
ATOM 829 N N . CYS A 1 114 ? -6.715 33.906 3.053 1 96.69 114 CYS A N 1
ATOM 830 C CA . CYS A 1 114 ? -7.762 34.25 4.012 1 96.69 114 CYS A CA 1
ATOM 831 C C . CYS A 1 114 ? -7.219 34.25 5.434 1 96.69 114 CYS A C 1
ATOM 833 O O . CYS A 1 114 ? -6.691 33.219 5.895 1 96.69 114 CYS A O 1
ATOM 835 N N . ILE A 1 115 ? -7.312 35.344 6.164 1 97.44 115 ILE A N 1
ATOM 836 C CA . ILE A 1 115 ? -7.027 35.312 7.594 1 97.44 115 ILE A CA 1
ATOM 837 C C . ILE A 1 115 ? -8.055 34.469 8.32 1 97.44 115 ILE A C 1
ATOM 839 O O . ILE A 1 115 ? -9.258 34.562 8.062 1 97.44 115 ILE A O 1
ATOM 843 N N . GLN A 1 116 ? -7.582 33.594 9.156 1 96.5 116 GLN A N 1
ATOM 844 C CA . GLN A 1 116 ? -8.492 32.719 9.883 1 96.5 116 GLN A CA 1
ATOM 845 C C . GLN A 1 116 ? -8.906 33.344 11.219 1 96.5 116 GLN A C 1
ATOM 847 O O . GLN A 1 116 ? -8.414 32.938 12.273 1 96.5 116 GLN A O 1
ATOM 852 N N . TYR A 1 117 ? -9.914 34.156 11.188 1 97.25 117 TYR A N 1
ATOM 853 C CA . TYR A 1 117 ? -10.367 34.906 12.344 1 97.25 117 TYR A CA 1
ATOM 854 C C . TYR A 1 117 ? -10.867 33.969 13.453 1 97.25 117 TYR A C 1
ATOM 856 O O . TYR A 1 117 ? -10.75 34.281 14.633 1 97.25 117 TYR A O 1
ATOM 864 N N . TYR A 1 118 ? -11.375 32.781 13.086 1 96.06 118 TYR A N 1
ATOM 865 C CA . TYR A 1 118 ? -11.852 31.844 14.094 1 96.06 118 TYR A CA 1
ATOM 866 C C . TYR A 1 118 ? -10.703 31.297 14.922 1 96.06 118 TYR A C 1
ATOM 868 O O . TYR A 1 118 ? -10.859 31.016 16.109 1 96.06 118 TYR A O 1
ATOM 876 N N . ASP A 1 119 ? -9.539 31.156 14.297 1 97.69 119 ASP A N 1
ATOM 877 C CA . ASP A 1 119 ? -8.367 30.734 15.062 1 97.69 119 ASP A CA 1
ATOM 878 C C . ASP A 1 119 ? -7.848 31.859 15.945 1 97.69 119 ASP A C 1
ATOM 880 O O . ASP A 1 119 ? -7.367 31.625 17.047 1 97.69 119 ASP A O 1
ATOM 884 N N . LEU A 1 120 ? -7.891 33.125 15.445 1 98.12 120 LEU A N 1
ATOM 885 C CA . LEU A 1 120 ? -7.523 34.281 16.25 1 98.12 120 LEU A CA 1
ATOM 886 C C . LEU A 1 120 ? -8.414 34.375 17.484 1 98.12 120 LEU A C 1
ATOM 888 O O . LEU A 1 120 ? -7.926 34.594 18.594 1 98.12 120 LEU A O 1
ATOM 892 N N . ALA A 1 121 ? -9.688 34.188 17.234 1 97.94 121 ALA A N 1
ATOM 893 C CA . ALA A 1 121 ? -10.648 34.25 18.344 1 97.94 121 ALA A CA 1
ATOM 894 C C . ALA A 1 121 ? -10.398 33.125 19.344 1 97.94 121 ALA A C 1
ATOM 896 O O . ALA A 1 121 ? -10.445 33.344 20.562 1 97.94 121 ALA A O 1
ATOM 897 N N . TYR A 1 122 ? -10.18 31.953 18.844 1 98.25 122 TYR A N 1
ATOM 898 C CA . TYR A 1 122 ? -9.961 30.781 19.672 1 98.25 122 TYR A CA 1
ATOM 899 C C . TYR A 1 122 ? -8.742 30.953 20.578 1 98.25 122 TYR A C 1
ATOM 901 O O . TYR A 1 122 ? -8.836 30.812 21.797 1 98.25 122 TYR A O 1
ATOM 909 N N . THR A 1 123 ? -7.637 31.375 20.047 1 98.69 123 THR A N 1
ATOM 910 C CA . THR A 1 123 ? -6.371 31.406 20.766 1 98.69 123 THR A CA 1
ATOM 911 C C . THR A 1 123 ? -6.289 32.656 21.656 1 98.69 123 THR A C 1
ATOM 913 O O . THR A 1 123 ? -5.738 32.594 22.75 1 98.69 123 THR A O 1
ATOM 916 N N . SER A 1 124 ? -6.82 33.812 21.188 1 98.56 124 SER A N 1
ATOM 917 C CA . SER A 1 124 ? -6.871 34.969 22.078 1 98.56 124 SER A CA 1
ATOM 918 C C . SER A 1 124 ? -7.812 34.719 23.25 1 98.56 124 SER A C 1
ATOM 920 O O . SER A 1 124 ? -7.57 35.188 24.359 1 98.56 124 SER A O 1
ATOM 922 N N . GLY A 1 125 ? -8.859 33.938 22.969 1 98.12 125 GLY A N 1
ATOM 923 C CA . GLY A 1 125 ? -9.758 33.562 24.047 1 98.12 125 GLY A CA 1
ATOM 924 C C . GLY A 1 125 ? -9.078 32.719 25.125 1 98.12 125 GLY A C 1
ATOM 925 O O . GLY A 1 125 ? -9.484 32.75 26.281 1 98.12 125 GLY A O 1
ATOM 926 N N . LEU A 1 126 ? -8.039 32.031 24.734 1 98.19 126 LEU A N 1
ATOM 927 C CA . LEU A 1 126 ? -7.277 31.188 25.656 1 98.19 126 LEU A CA 1
ATOM 928 C C . LEU A 1 126 ? -6.125 31.984 26.266 1 98.19 126 LEU A C 1
ATOM 930 O O . LEU A 1 126 ? -5.309 31.422 27.016 1 98.19 126 LEU A O 1
ATOM 934 N N . GLY A 1 127 ? -6.023 33.312 25.969 1 98.25 127 GLY A N 1
ATOM 935 C CA . GLY A 1 127 ? -5.094 34.219 26.641 1 98.25 127 GLY A CA 1
ATOM 936 C C . GLY A 1 127 ? -3.789 34.406 25.891 1 98.25 127 GLY A C 1
ATOM 937 O O . GLY A 1 127 ? -2.82 34.906 26.438 1 98.25 127 GLY A O 1
ATOM 938 N N . PHE A 1 128 ? -3.713 33.938 24.641 1 98.81 128 PHE A N 1
ATOM 939 C CA . PHE A 1 128 ? -2.523 34.156 23.828 1 98.81 128 PHE A CA 1
ATOM 940 C C . PHE A 1 128 ? -2.588 35.5 23.125 1 98.81 128 PHE A C 1
ATOM 942 O O . PHE A 1 128 ? -3.648 35.906 22.641 1 98.81 128 PHE A O 1
ATOM 949 N N . ALA A 1 129 ? -1.477 36.25 23.078 1 98.88 129 ALA A N 1
ATOM 950 C CA . ALA A 1 129 ? -1.335 37.281 22.062 1 98.88 129 ALA A CA 1
ATOM 951 C C . ALA A 1 129 ? -1.17 36.656 20.672 1 98.88 129 ALA A C 1
ATOM 953 O O . ALA A 1 129 ? -0.133 36.062 20.359 1 98.88 129 ALA A O 1
ATOM 954 N N . THR A 1 130 ? -2.158 36.875 19.844 1 98.75 130 THR A N 1
ATOM 955 C CA . THR A 1 130 ? -2.225 36.031 18.641 1 98.75 130 THR A CA 1
ATOM 956 C C . THR A 1 130 ? -2.121 36.906 17.391 1 98.75 130 THR A C 1
ATOM 958 O O . THR A 1 130 ? -2.676 38 17.328 1 98.75 130 THR A O 1
ATOM 961 N N . VAL A 1 131 ? -1.423 36.375 16.391 1 98.81 131 VAL A N 1
ATOM 962 C CA . VAL A 1 131 ? -1.373 37.031 15.102 1 98.81 131 VAL A CA 1
ATOM 9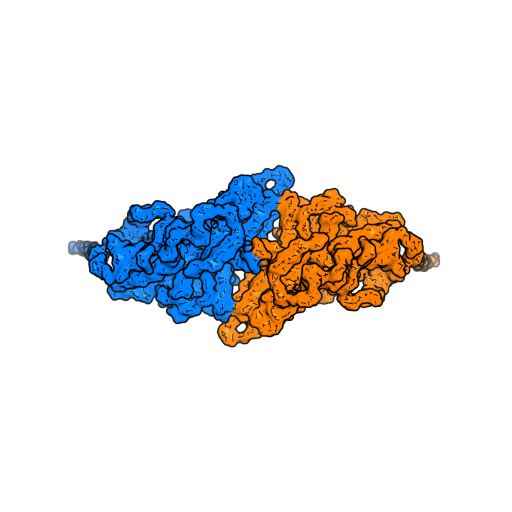63 C C . VAL A 1 131 ? -1.789 36.062 14 1 98.81 131 VAL A C 1
ATOM 965 O O . VAL A 1 131 ? -1.652 34.844 14.156 1 98.81 131 VAL A O 1
ATOM 968 N N . GLY A 1 132 ? -2.348 36.469 12.898 1 98.5 132 GLY A N 1
ATOM 969 C CA . GLY A 1 132 ? -2.686 35.781 11.656 1 98.5 132 GLY A CA 1
ATOM 970 C C . GLY A 1 132 ? -2.604 36.688 10.445 1 98.5 132 GLY A C 1
ATOM 971 O O . GLY A 1 132 ? -2.871 37.906 10.539 1 98.5 132 GLY A O 1
ATOM 972 N N . ALA A 1 133 ? -2.24 36.125 9.305 1 98.31 133 ALA A N 1
ATOM 973 C CA . ALA A 1 133 ? -2.039 36.969 8.117 1 98.31 133 ALA A CA 1
ATOM 974 C C . ALA A 1 133 ? -2.68 36.312 6.891 1 98.31 133 ALA A C 1
ATOM 976 O O . ALA A 1 133 ? -3.131 35.156 6.949 1 98.31 133 ALA A O 1
ATOM 977 N N . ASN A 1 134 ? -2.715 37.062 5.766 1 98 134 ASN A N 1
ATOM 978 C CA . ASN A 1 134 ? -3.369 36.594 4.543 1 98 134 ASN A CA 1
ATOM 979 C C . ASN A 1 134 ? -2.365 36 3.559 1 98 134 ASN A C 1
ATOM 981 O O . ASN A 1 134 ? -2.68 35.812 2.381 1 98 134 ASN A O 1
ATOM 985 N N . SER A 1 135 ? -1.165 35.844 3.998 1 97.75 135 SER A N 1
ATOM 986 C CA . SER A 1 135 ? -0.108 35.188 3.223 1 97.75 135 SER A CA 1
ATOM 987 C C . SER A 1 135 ? 0.227 36 1.973 1 97.75 135 SER A C 1
ATOM 989 O O . SER A 1 135 ? 0.63 35.438 0.953 1 97.75 135 SER A O 1
ATOM 991 N N . GLY A 1 136 ? 0.002 37.25 1.979 1 97.5 136 GLY A N 1
ATOM 992 C CA . GLY A 1 136 ? 0.484 38.125 0.937 1 97.5 136 GLY A CA 1
ATOM 993 C C . GLY A 1 136 ? -0.523 38.344 -0.177 1 97.5 136 GLY A C 1
ATOM 994 O O . GLY A 1 136 ? -0.244 39.062 -1.144 1 97.5 136 GLY A O 1
ATOM 995 N N . HIS A 1 137 ? -1.686 37.719 -0.096 1 97.94 137 HIS A N 1
ATOM 996 C CA . HIS A 1 137 ? -2.74 37.938 -1.084 1 97.94 137 HIS A CA 1
ATOM 997 C C . HIS A 1 137 ? -4.117 37.656 -0.48 1 97.94 137 HIS A C 1
ATOM 999 O O . HIS A 1 137 ? -4.223 37.25 0.672 1 97.94 137 HIS A O 1
ATOM 1005 N N . ASN A 1 138 ? -5.18 38.031 -1.277 1 96.56 138 ASN A N 1
ATOM 1006 C CA . ASN A 1 138 ? -6.543 37.906 -0.784 1 96.56 138 ASN A CA 1
ATOM 1007 C C . ASN A 1 138 ? -7.312 36.844 -1.568 1 96.56 138 ASN A C 1
ATOM 1009 O O . ASN A 1 138 ? -7.223 36.781 -2.797 1 96.56 138 ASN A O 1
ATOM 1013 N N . GLY A 1 139 ? -8.008 36.031 -0.8 1 95.62 139 GLY A N 1
ATOM 1014 C CA . GLY A 1 139 ? -8.922 35.062 -1.419 1 95.62 139 GLY A CA 1
ATOM 1015 C C . GLY A 1 139 ? -8.367 33.656 -1.495 1 95.62 139 GLY A C 1
ATOM 1016 O O . GLY A 1 139 ? -7.355 33.344 -0.866 1 95.62 139 GLY A O 1
ATOM 1017 N N . THR A 1 140 ? -9.125 32.781 -2.221 1 95.38 140 THR A N 1
ATOM 1018 C CA . THR A 1 140 ? -8.812 31.375 -2.207 1 95.38 140 THR A CA 1
ATOM 1019 C C . THR A 1 140 ? -8.227 30.938 -3.547 1 95.38 140 THR A C 1
ATOM 1021 O O . THR A 1 140 ? -7.84 29.781 -3.713 1 95.38 140 THR A O 1
ATOM 1024 N N . SER A 1 141 ? -8.094 31.859 -4.488 1 95.94 141 SER A N 1
ATOM 1025 C CA . SER A 1 141 ? -7.621 31.547 -5.832 1 95.94 141 SER A CA 1
ATOM 1026 C C . SER A 1 141 ? -6.102 31.578 -5.914 1 95.94 141 SER A C 1
ATOM 1028 O O . SER A 1 141 ? -5.449 32.25 -5.109 1 95.94 141 SER A O 1
ATOM 1030 N N . GLY A 1 142 ? -5.531 30.812 -6.938 1 97.44 142 GLY A N 1
ATOM 1031 C CA . GLY A 1 142 ? -4.105 30.891 -7.207 1 97.44 142 GLY A CA 1
ATOM 1032 C C . GLY A 1 142 ? -3.738 32 -8.156 1 97.44 142 GLY A C 1
ATOM 1033 O O . GLY A 1 142 ? -2.561 32.219 -8.453 1 97.44 142 GLY A O 1
ATOM 1034 N N . GLU A 1 143 ? -4.676 32.781 -8.578 1 97.69 143 GLU A N 1
ATOM 1035 C CA . GLU A 1 143 ? -4.469 33.812 -9.586 1 97.69 143 GLU A CA 1
ATOM 1036 C C . GLU A 1 143 ? -3.457 34.844 -9.102 1 97.69 143 GLU A C 1
ATOM 1038 O O . GLU A 1 143 ? -2.652 35.344 -9.891 1 97.69 143 GLU A O 1
ATOM 1043 N N . PRO A 1 144 ? -3.441 35.156 -7.816 1 97.88 144 PRO A N 1
ATOM 1044 C CA . PRO A 1 144 ? -2.512 36.188 -7.348 1 97.88 144 PRO A CA 1
ATOM 1045 C C . PRO A 1 144 ? -1.049 35.781 -7.5 1 97.88 144 PRO A C 1
ATOM 1047 O O . PRO A 1 144 ? -0.152 36.625 -7.387 1 97.88 144 PRO A O 1
ATOM 1050 N N . PHE A 1 145 ? -0.775 34.5 -7.719 1 98.38 145 PHE A N 1
ATOM 1051 C CA . PHE A 1 145 ? 0.594 34.031 -7.887 1 98.38 145 PHE A CA 1
ATOM 1052 C C . PHE A 1 145 ? 1.078 34.281 -9.312 1 98.38 145 PHE A C 1
ATOM 1054 O O . PHE A 1 145 ? 2.279 34.219 -9.578 1 98.38 145 PHE A O 1
ATOM 1061 N N . TYR A 1 146 ? 0.174 34.469 -10.273 1 98.44 146 TYR A N 1
ATOM 1062 C CA . TYR A 1 146 ? 0.48 34.594 -11.695 1 98.44 146 TYR A CA 1
ATOM 1063 C C . TYR A 1 146 ? 1.445 35.75 -11.961 1 98.44 146 TYR A C 1
ATOM 1065 O O . TYR A 1 146 ? 1.081 36.906 -11.812 1 98.44 146 TYR A O 1
ATOM 1073 N N . HIS A 1 147 ? 2.729 35.438 -12.211 1 97.88 147 HIS A N 1
ATOM 1074 C CA . HIS A 1 147 ? 3.799 36.375 -12.5 1 97.88 147 HIS A CA 1
ATOM 1075 C C . HIS A 1 147 ? 4.137 37.25 -11.281 1 97.88 147 HIS A C 1
ATOM 1077 O O . HIS A 1 147 ? 4.578 38.375 -11.414 1 97.88 147 HIS A O 1
ATOM 1083 N N . HIS A 1 148 ? 3.887 36.781 -10.094 1 98 148 HIS A N 1
ATOM 1084 C CA . HIS A 1 148 ? 4.207 37.5 -8.867 1 98 148 HIS A CA 1
ATOM 1085 C C . HIS A 1 148 ? 4.969 36.594 -7.887 1 98 148 HIS A C 1
ATOM 1087 O O . HIS A 1 148 ? 4.418 36.188 -6.867 1 98 148 HIS A O 1
ATOM 1093 N N . PRO A 1 149 ? 6.188 36.344 -8.141 1 97.75 149 PRO A N 1
ATOM 1094 C CA . PRO A 1 149 ? 6.969 35.438 -7.312 1 97.75 149 PRO A CA 1
ATOM 1095 C C . PRO A 1 149 ? 7.113 35.906 -5.871 1 97.75 149 PRO A C 1
ATOM 1097 O O . PRO A 1 149 ? 7.246 35.094 -4.953 1 97.75 149 PRO A O 1
ATOM 1100 N N . GLU A 1 150 ? 7.035 37.25 -5.668 1 98.44 150 GLU A N 1
ATOM 1101 C CA . GLU A 1 150 ? 7.148 37.781 -4.301 1 98.44 150 GLU A CA 1
ATOM 1102 C C . GLU A 1 150 ? 5.914 37.406 -3.477 1 98.44 150 GLU A C 1
ATOM 1104 O O . GLU A 1 150 ? 6.023 37.125 -2.279 1 98.44 150 GLU A O 1
ATOM 1109 N N . VAL A 1 151 ? 4.754 37.406 -4.078 1 98.56 151 VAL A N 1
ATOM 1110 C CA . VAL A 1 151 ? 3.527 36.969 -3.418 1 98.56 151 VAL A CA 1
ATOM 1111 C C . VAL A 1 151 ? 3.609 35.469 -3.115 1 98.56 151 VAL A C 1
ATOM 1113 O O . VAL A 1 151 ? 3.197 35.031 -2.041 1 98.56 151 VAL A O 1
ATOM 1116 N N . LEU A 1 152 ? 4.184 34.75 -4.059 1 98.62 152 LEU A N 1
ATOM 1117 C CA . LEU A 1 152 ? 4.344 33.312 -3.875 1 98.62 152 LEU A CA 1
ATOM 1118 C C . LEU A 1 152 ? 5.273 33 -2.703 1 98.62 152 LEU A C 1
ATOM 1120 O O . LEU A 1 152 ? 5.012 32.094 -1.916 1 98.62 152 LEU A O 1
ATOM 1124 N N . GLU A 1 153 ? 6.301 33.719 -2.604 1 98.75 153 GLU A N 1
ATOM 1125 C CA . GLU A 1 153 ? 7.211 33.5 -1.485 1 98.75 153 GLU A CA 1
ATOM 1126 C C . GLU A 1 153 ? 6.52 33.781 -0.151 1 98.75 153 GLU A C 1
ATOM 1128 O O . GLU A 1 153 ? 6.762 33.062 0.831 1 98.75 153 GLU A O 1
ATOM 1133 N N . ASP A 1 154 ? 5.691 34.875 -0.086 1 98.75 154 ASP A N 1
ATOM 1134 C CA . ASP A 1 154 ? 4.914 35.156 1.12 1 98.75 154 ASP A CA 1
ATOM 1135 C C . ASP A 1 154 ? 4.043 33.969 1.489 1 98.75 154 ASP A C 1
ATOM 1137 O O . ASP A 1 154 ? 4.004 33.531 2.65 1 98.75 154 ASP A O 1
ATOM 1141 N N . PHE A 1 155 ? 3.42 33.406 0.49 1 98.5 155 PHE A N 1
ATOM 1142 C CA . PHE A 1 155 ? 2.578 32.219 0.682 1 98.5 155 PHE A CA 1
ATOM 1143 C C . PHE A 1 155 ? 3.393 31.062 1.242 1 98.5 155 PHE A C 1
ATOM 1145 O O . PHE A 1 155 ? 2.938 30.359 2.146 1 98.5 155 PHE A O 1
ATOM 1152 N N . VAL A 1 156 ? 4.602 30.875 0.723 1 98.44 156 VAL A N 1
ATOM 1153 C CA . VAL A 1 156 ? 5.391 29.688 1.042 1 98.44 156 VAL A CA 1
ATOM 1154 C C . VAL A 1 156 ? 5.906 29.781 2.477 1 98.44 156 VAL A C 1
ATOM 1156 O O . VAL A 1 156 ? 5.809 28.812 3.242 1 98.44 156 VAL A O 1
ATOM 1159 N N . HIS A 1 157 ? 6.523 30.969 2.873 1 98.25 157 HIS A N 1
ATOM 1160 C CA . HIS A 1 157 ? 7.098 30.953 4.211 1 98.25 157 HIS A CA 1
ATOM 1161 C C . HIS A 1 157 ? 7.152 32.344 4.812 1 98.25 157 HIS A C 1
ATOM 1163 O O . HIS A 1 157 ? 7.078 32.5 6.035 1 98.25 157 HIS A O 1
ATOM 1169 N N . ARG A 1 158 ? 7.238 33.406 4.004 1 98.62 158 ARG A N 1
ATOM 1170 C CA . ARG A 1 158 ? 7.645 34.719 4.5 1 98.62 158 ARG A CA 1
ATOM 1171 C C . ARG A 1 158 ? 6.523 35.375 5.305 1 98.62 158 ARG A C 1
ATOM 1173 O O . ARG A 1 158 ? 6.785 36.094 6.266 1 98.62 158 ARG A O 1
ATOM 1180 N N . SER A 1 159 ? 5.336 35.125 4.895 1 98.62 159 SER A N 1
ATOM 1181 C CA . SER A 1 159 ? 4.195 35.688 5.594 1 98.62 159 SER A CA 1
ATOM 1182 C C . SER A 1 159 ? 4.184 35.281 7.062 1 98.62 159 SER A C 1
ATOM 1184 O O . SER A 1 159 ? 4.109 36.156 7.949 1 98.62 159 SER A O 1
ATOM 1186 N N . VAL A 1 160 ? 4.23 33.969 7.348 1 98.69 160 VAL A N 1
ATOM 1187 C CA . VAL A 1 160 ? 4.176 33.5 8.727 1 98.69 160 VAL A CA 1
ATOM 1188 C C . VAL A 1 160 ? 5.363 34.062 9.516 1 98.69 160 VAL A C 1
ATOM 1190 O O . VAL A 1 160 ? 5.199 34.594 10.609 1 98.69 160 VAL A O 1
ATOM 1193 N N . HIS A 1 161 ? 6.555 33.969 8.969 1 98.75 161 HIS A N 1
ATOM 1194 C CA . HIS A 1 161 ? 7.754 34.438 9.664 1 98.75 161 HIS A CA 1
ATOM 1195 C C . HIS A 1 161 ? 7.664 35.938 9.969 1 98.75 161 HIS A C 1
ATOM 1197 O O . HIS A 1 161 ? 7.953 36.375 11.086 1 98.75 161 HIS A O 1
ATOM 1203 N N . THR A 1 162 ? 7.246 36.719 8.977 1 98.62 162 THR A N 1
ATOM 1204 C CA . THR A 1 162 ? 7.102 38.156 9.164 1 98.62 162 THR A CA 1
ATOM 1205 C C . THR A 1 162 ? 6.07 38.469 10.25 1 98.62 162 THR A C 1
ATOM 1207 O O . THR A 1 162 ? 6.285 39.344 11.086 1 98.62 162 THR A O 1
ATOM 1210 N N . GLY A 1 163 ? 4.98 37.719 10.195 1 98.5 163 GLY A N 1
ATOM 1211 C CA . GLY A 1 163 ? 3.975 37.906 11.234 1 98.5 163 GLY A CA 1
ATOM 1212 C C . GLY A 1 163 ? 4.504 37.625 12.625 1 98.5 163 GLY A C 1
ATOM 1213 O O . GLY A 1 163 ? 4.121 38.281 13.586 1 98.5 163 GLY A O 1
ATOM 1214 N N . VAL A 1 164 ? 5.332 36.656 12.727 1 98.69 164 VAL A N 1
ATOM 1215 C CA . VAL A 1 164 ? 5.922 36.281 14 1 98.69 164 VAL A CA 1
ATOM 1216 C C . VAL A 1 164 ? 6.852 37.375 14.492 1 98.69 164 VAL A C 1
ATOM 1218 O O . VAL A 1 164 ? 6.777 37.812 15.648 1 98.69 164 VAL A O 1
ATOM 1221 N N . VAL A 1 165 ? 7.672 37.906 13.648 1 98.5 165 VAL A N 1
ATOM 1222 C CA . VAL A 1 165 ? 8.633 38.938 14.016 1 98.5 165 VAL A CA 1
ATOM 1223 C C . VAL A 1 165 ? 7.895 40.188 14.469 1 98.5 165 VAL A C 1
ATOM 1225 O O . VAL A 1 165 ? 8.164 40.719 15.555 1 98.5 165 VAL A O 1
ATOM 1228 N N . VAL A 1 166 ? 6.973 40.625 13.703 1 98.56 166 VAL A N 1
ATOM 1229 C CA . VAL A 1 166 ? 6.219 41.844 14.008 1 98.56 166 VAL A CA 1
ATOM 1230 C C . VAL A 1 166 ? 5.328 41.625 15.227 1 98.56 166 VAL A C 1
ATOM 1232 O O . VAL A 1 166 ? 5.234 42.469 16.109 1 98.56 166 VAL A O 1
ATOM 1235 N N . GLY A 1 167 ? 4.672 40.438 15.227 1 98.56 167 GLY A N 1
ATOM 1236 C CA . GLY A 1 167 ? 3.783 40.094 16.328 1 98.56 167 GLY A CA 1
ATOM 1237 C C . GLY A 1 167 ? 4.484 40.062 17.672 1 98.56 167 GLY A C 1
ATOM 1238 O O . GLY A 1 167 ? 3.93 40.531 18.688 1 98.56 167 GLY A O 1
ATOM 1239 N N . LYS A 1 168 ? 5.602 39.531 17.734 1 98.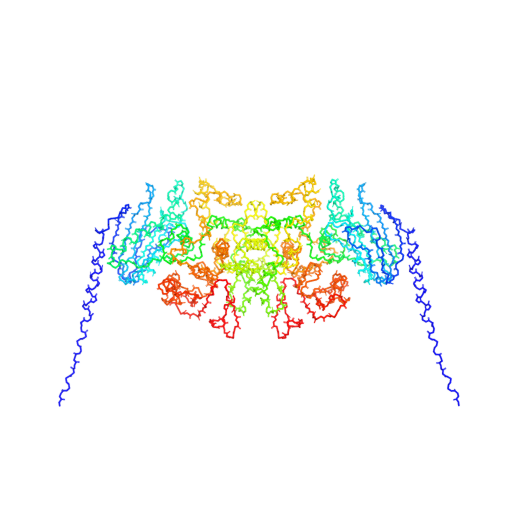5 168 LYS A N 1
ATOM 1240 C CA . LYS A 1 168 ? 6.379 39.5 18.969 1 98.5 168 LYS A CA 1
ATOM 1241 C C . LYS A 1 168 ? 6.754 40.906 19.422 1 98.5 168 LYS A C 1
ATOM 1243 O O . LYS A 1 168 ? 6.703 41.219 20.609 1 98.5 168 LYS A O 1
ATOM 1248 N N . GLN A 1 169 ? 7.137 41.781 18.516 1 97.94 169 GLN A N 1
ATOM 1249 C CA . GLN A 1 169 ? 7.445 43.156 18.859 1 97.94 169 GLN A CA 1
ATOM 1250 C C . GLN A 1 169 ? 6.219 43.875 19.406 1 97.94 169 GLN A C 1
ATOM 1252 O O . GLN A 1 169 ? 6.301 44.594 20.406 1 97.94 169 GLN A O 1
ATOM 1257 N N . LEU A 1 170 ? 5.105 43.656 18.766 1 98.12 170 LEU A N 1
ATOM 1258 C CA . LEU A 1 170 ? 3.859 44.25 19.219 1 98.12 170 LEU A CA 1
ATOM 1259 C C . LEU A 1 170 ? 3.518 43.781 20.641 1 98.12 170 LEU A C 1
ATOM 1261 O O . LEU A 1 170 ? 3.086 44.594 21.469 1 98.12 170 LEU A O 1
ATOM 1265 N N . THR A 1 171 ? 3.654 42.5 20.828 1 98.38 171 THR A N 1
ATOM 1266 C CA . THR A 1 171 ? 3.342 41.938 22.125 1 98.38 171 THR A CA 1
ATOM 1267 C C . THR A 1 171 ? 4.191 42.562 23.219 1 98.38 171 THR A C 1
ATOM 1269 O O . THR A 1 171 ? 3.682 42.906 24.297 1 98.38 171 THR A O 1
ATOM 1272 N N . LYS A 1 172 ? 5.445 42.781 22.969 1 97.44 172 LYS A N 1
ATOM 1273 C CA . LYS A 1 172 ? 6.355 43.406 23.938 1 97.44 172 LYS A CA 1
ATOM 1274 C C . LYS A 1 172 ? 5.996 44.875 24.172 1 97.44 172 LYS A C 1
ATOM 1276 O O . LYS A 1 172 ? 6.16 45.375 25.281 1 97.44 172 LYS A O 1
ATOM 1281 N N . LEU A 1 173 ? 5.586 45.531 23.141 1 97.31 173 LEU A N 1
ATOM 1282 C CA . LEU A 1 173 ? 5.211 46.938 23.266 1 97.31 173 LEU A CA 1
ATOM 1283 C C . LEU A 1 173 ? 3.928 47.094 24.078 1 97.31 173 LEU A C 1
ATOM 1285 O O . LEU A 1 173 ? 3.762 48.062 24.797 1 97.31 173 LEU A O 1
ATOM 1289 N N . PHE A 1 174 ? 3.039 46.156 23.953 1 97.94 174 PHE A N 1
ATOM 1290 C CA . PHE A 1 174 ? 1.71 46.281 24.547 1 97.94 174 PHE A CA 1
ATOM 1291 C C . PHE A 1 174 ? 1.701 45.812 25.984 1 97.94 174 PHE A C 1
ATOM 1293 O O . PHE A 1 174 ? 1.051 46.406 26.844 1 97.94 174 PHE A O 1
ATOM 1300 N N . TYR A 1 175 ? 2.305 44.656 26.188 1 97.69 175 TYR A N 1
ATOM 1301 C CA . TYR A 1 175 ? 2.346 44.094 27.531 1 97.69 175 TYR A CA 1
ATOM 1302 C C . TYR A 1 175 ? 3.688 44.344 28.203 1 97.69 175 TYR A C 1
ATOM 1304 O O . TYR A 1 175 ? 4.738 43.969 27.672 1 97.69 175 TYR A O 1
ATOM 1312 N N . GLU A 1 176 ? 3.748 44.875 29.375 1 94.81 176 GLU A N 1
ATOM 1313 C CA . GLU A 1 176 ? 4.973 45.219 30.094 1 94.81 176 GLU A CA 1
ATOM 1314 C C . GLU A 1 176 ? 5.812 43.969 30.359 1 94.81 176 GLU A C 1
ATOM 1316 O O . GLU A 1 176 ? 7.047 44.031 30.344 1 94.81 176 GLU A O 1
ATOM 1321 N N . GLU A 1 177 ? 5.176 42.906 30.547 1 95.38 177 GLU A N 1
ATOM 1322 C CA . GLU A 1 177 ? 5.883 41.656 30.859 1 95.38 177 GLU A CA 1
ATOM 1323 C C . GLU A 1 177 ? 6.391 40.969 29.594 1 95.38 177 GLU A C 1
ATOM 1325 O O . GLU A 1 177 ? 7.148 40 29.672 1 95.38 177 GLU A O 1
ATOM 1330 N N . GLY A 1 178 ? 6.039 41.562 28.406 1 96.19 178 GLY A N 1
ATOM 1331 C CA . GLY A 1 178 ? 6.398 40.875 27.172 1 96.19 178 GLY A CA 1
ATOM 1332 C C . GLY A 1 178 ? 5.742 39.531 27.016 1 96.19 178 GLY A C 1
ATOM 1333 O O . GLY A 1 178 ? 4.539 39.375 27.234 1 96.19 178 GLY A O 1
ATOM 1334 N N . PHE A 1 179 ? 6.465 38.5 26.438 1 95.12 179 PHE A N 1
ATOM 1335 C CA . PHE A 1 179 ? 5.992 37.125 26.391 1 95.12 179 PHE A CA 1
ATOM 1336 C C . PHE A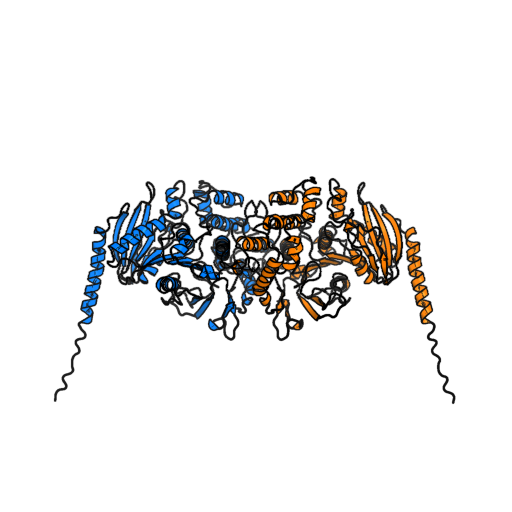 1 179 ? 7.098 36.156 26.812 1 95.12 179 PHE A C 1
ATOM 1338 O O . PHE A 1 179 ? 8.281 36.469 26.641 1 95.12 179 PHE A O 1
ATOM 1345 N N . LYS A 1 180 ? 6.785 35.062 27.344 1 96.31 180 LYS A N 1
ATOM 1346 C CA . LYS A 1 180 ? 7.723 34.062 27.844 1 96.31 180 LYS A CA 1
ATOM 1347 C C . LYS A 1 180 ? 7.941 32.938 26.828 1 96.31 180 LYS A C 1
ATOM 1349 O O . LYS A 1 180 ? 9.07 32.469 26.641 1 96.31 180 LYS A O 1
ATOM 1354 N N . LYS A 1 181 ? 6.879 32.438 26.234 1 98.44 181 LYS A N 1
ATOM 1355 C CA . LYS A 1 181 ? 6.922 31.359 25.25 1 98.44 181 LYS A CA 1
ATOM 1356 C C . LYS A 1 181 ? 6.102 31.703 24.016 1 98.44 181 LYS A C 1
ATOM 1358 O O . LYS A 1 181 ? 5.168 32.5 24.078 1 98.44 181 LYS A O 1
ATOM 1363 N N . SER A 1 182 ? 6.504 31.156 22.938 1 98.81 182 SER A N 1
ATOM 1364 C CA . SER A 1 182 ? 5.836 31.359 21.656 1 98.81 182 SER A CA 1
ATOM 1365 C C . SER A 1 182 ? 5.344 30.047 21.062 1 98.81 182 SER A C 1
ATOM 1367 O O . SER A 1 182 ? 6.027 29.031 21.141 1 98.81 182 SER A O 1
ATOM 1369 N N . TYR A 1 183 ? 4.152 30.078 20.469 1 98.94 183 TYR A N 1
ATOM 1370 C CA . TYR A 1 183 ? 3.496 28.875 19.969 1 98.94 183 TYR A CA 1
ATOM 1371 C C . TYR A 1 183 ? 2.947 29.078 18.562 1 98.94 183 TYR A C 1
ATOM 1373 O O . TYR A 1 183 ? 2.859 30.219 18.094 1 98.94 183 TYR A O 1
ATOM 1381 N N . TYR A 1 184 ? 2.703 28.047 17.891 1 98.94 184 TYR A N 1
ATOM 1382 C CA . TYR A 1 184 ? 2.043 28.016 16.594 1 98.94 184 TYR A CA 1
ATOM 1383 C C . TYR A 1 184 ? 0.876 27.031 16.594 1 98.94 184 TYR A C 1
ATOM 1385 O O . TYR A 1 184 ? 0.955 25.969 17.219 1 98.94 184 TYR A O 1
ATOM 1393 N N . LEU A 1 185 ? -0.211 27.375 15.898 1 98.88 185 LEU A N 1
ATOM 1394 C CA . LEU A 1 185 ? -1.362 26.5 15.711 1 98.88 185 LEU A CA 1
ATOM 1395 C C . LEU A 1 185 ? -1.858 26.562 14.273 1 98.88 185 LEU A C 1
ATOM 1397 O O . LEU A 1 185 ? -2.172 27.625 13.758 1 98.88 185 LEU A O 1
ATOM 1401 N N . GLY A 1 186 ? -1.908 25.453 13.641 1 98.62 186 GLY A N 1
ATOM 1402 C CA . GLY A 1 186 ? -2.436 25.406 12.281 1 98.62 186 GLY A CA 1
ATOM 1403 C C . GLY A 1 186 ? -2.736 23.984 11.812 1 98.62 186 GLY A C 1
ATOM 1404 O O . GLY A 1 186 ? -2.23 23.016 12.375 1 98.62 186 GLY A O 1
ATOM 1405 N N . CYS A 1 187 ? -3.555 23.844 10.82 1 98.5 187 CYS A N 1
ATOM 1406 C CA . CYS A 1 187 ? -3.943 22.594 10.172 1 98.5 187 CYS A CA 1
ATOM 1407 C C . CYS A 1 187 ? -3.967 22.766 8.656 1 98.5 187 CYS A C 1
ATOM 1409 O O . CYS A 1 187 ? -4.098 23.875 8.148 1 98.5 187 CYS A O 1
ATOM 1411 N N . SER A 1 188 ? -3.791 21.594 7.879 1 98.56 188 SER A N 1
ATOM 1412 C CA . SER A 1 188 ? -3.842 21.641 6.422 1 98.56 188 SER A CA 1
ATOM 1413 C C . SER A 1 188 ? -2.688 22.469 5.859 1 98.56 188 SER A C 1
ATOM 1415 O O . SER A 1 188 ? -1.522 22.203 6.164 1 98.56 188 SER A O 1
ATOM 1417 N N . THR A 1 189 ? -2.994 23.531 5.121 1 98.56 189 THR A N 1
ATOM 1418 C CA . THR A 1 189 ? -1.937 24.453 4.715 1 98.56 189 THR A CA 1
ATOM 1419 C C . THR A 1 189 ? -1.287 25.109 5.934 1 98.56 189 THR A C 1
ATOM 1421 O O . THR A 1 189 ? -0.077 25.344 5.945 1 98.56 189 THR A O 1
ATOM 1424 N N . GLY A 1 190 ? -2.096 25.406 6.949 1 98.62 190 GLY A N 1
ATOM 1425 C CA . GLY A 1 190 ? -1.534 25.891 8.203 1 98.62 190 GLY A CA 1
ATOM 1426 C C . GLY A 1 190 ? -0.584 24.891 8.844 1 98.62 190 GLY A C 1
ATOM 1427 O O . GLY A 1 190 ? 0.387 25.281 9.492 1 98.62 190 GLY A O 1
ATOM 1428 N N . GLY A 1 191 ? -0.92 23.562 8.711 1 98.88 191 GLY A N 1
ATOM 1429 C CA . GLY A 1 191 ? 0.025 22.547 9.164 1 98.88 191 GLY A CA 1
ATOM 1430 C C . GLY A 1 191 ? 1.348 22.594 8.422 1 98.88 191 GLY A C 1
ATOM 1431 O O . GLY A 1 191 ? 2.414 22.516 9.039 1 98.88 191 GLY A O 1
ATOM 1432 N N . ARG A 1 192 ? 1.276 22.719 7.113 1 98.88 192 ARG A N 1
ATOM 1433 C CA . ARG A 1 192 ? 2.49 22.859 6.316 1 98.88 192 ARG A CA 1
ATOM 1434 C C . ARG A 1 192 ? 3.297 24.078 6.766 1 98.88 192 ARG A C 1
ATOM 1436 O O . ARG A 1 192 ? 4.523 24.016 6.879 1 98.88 192 ARG A O 1
ATOM 1443 N N . GLN A 1 193 ? 2.619 25.219 7.004 1 98.81 193 GLN A N 1
ATOM 1444 C CA . GLN A 1 193 ? 3.281 26.438 7.441 1 98.81 193 GLN A CA 1
ATOM 1445 C C . GLN A 1 193 ? 3.982 26.234 8.781 1 98.81 193 GLN A C 1
ATOM 1447 O O . GLN A 1 193 ? 5.086 26.75 8.992 1 98.81 193 GLN A O 1
ATOM 1452 N N . GLY A 1 194 ? 3.324 25.516 9.656 1 98.88 194 GLY A N 1
ATOM 1453 C CA . GLY A 1 194 ? 3.984 25.156 10.898 1 98.88 194 GLY A CA 1
ATOM 1454 C C . GLY A 1 194 ? 5.27 24.375 10.688 1 98.88 194 GLY A C 1
ATOM 1455 O O . GLY A 1 194 ? 6.305 24.719 11.266 1 98.88 194 GLY A O 1
ATOM 1456 N N . PHE A 1 195 ? 5.199 23.453 9.805 1 98.88 195 PHE A N 1
ATOM 1457 C CA . PHE A 1 195 ? 6.383 22.641 9.547 1 98.88 195 PHE A CA 1
ATOM 1458 C C . PHE A 1 195 ? 7.426 23.438 8.773 1 98.88 195 PHE A C 1
ATOM 1460 O O . PHE A 1 195 ? 8.625 23.219 8.93 1 98.88 195 PHE A O 1
ATOM 1467 N N . LYS A 1 196 ? 6.969 24.375 7.953 1 98.81 196 LYS A N 1
ATOM 1468 C CA . LYS A 1 196 ? 7.945 25.25 7.316 1 98.81 196 LYS A CA 1
ATOM 1469 C C . LYS A 1 196 ? 8.727 26.047 8.359 1 98.81 196 LYS A C 1
ATOM 1471 O O . LYS A 1 196 ? 9.945 26.219 8.242 1 98.81 196 LYS A O 1
ATOM 1476 N N . SER A 1 197 ? 8.055 26.547 9.367 1 98.75 197 SER A N 1
ATOM 1477 C CA . SER A 1 197 ? 8.75 27.234 10.445 1 98.75 197 SER A CA 1
ATOM 1478 C C . SER A 1 197 ? 9.727 26.312 11.156 1 98.75 197 SER A C 1
ATOM 1480 O O . SER A 1 197 ? 10.859 26.703 11.445 1 98.75 197 SER A O 1
ATOM 1482 N N . VAL A 1 198 ? 9.344 25.078 11.406 1 98.88 198 VAL A N 1
ATOM 1483 C CA . VAL A 1 198 ? 10.195 24.078 12.047 1 98.88 198 VAL A CA 1
ATOM 1484 C C . VAL A 1 198 ? 11.453 23.859 11.211 1 98.88 198 VAL A C 1
ATOM 1486 O O . VAL A 1 198 ? 12.555 23.75 11.75 1 98.88 198 VAL A O 1
ATOM 1489 N N . GLN A 1 199 ? 11.289 23.844 9.914 1 98.81 199 GLN A N 1
ATOM 1490 C CA . GLN A 1 199 ? 12.359 23.469 9 1 98.81 199 GLN A CA 1
ATOM 1491 C C . GLN A 1 199 ? 13.266 24.656 8.695 1 98.81 199 GLN A C 1
ATOM 1493 O O . GLN A 1 199 ? 14.484 24.5 8.539 1 98.81 199 GLN A O 1
ATOM 1498 N N . LYS A 1 200 ? 12.734 25.844 8.664 1 98.69 200 LYS A N 1
ATOM 1499 C CA . LYS A 1 200 ? 13.469 26.984 8.117 1 98.69 200 LYS A CA 1
ATOM 1500 C C . LYS A 1 200 ? 13.758 28.016 9.203 1 98.69 200 LYS A C 1
ATOM 1502 O O . LYS A 1 200 ? 14.758 28.734 9.141 1 98.69 200 LYS A O 1
ATOM 1507 N N . TYR A 1 201 ? 12.891 28.156 10.172 1 98.69 201 TYR A N 1
ATOM 1508 C CA . TYR A 1 201 ? 13.008 29.156 11.227 1 98.69 201 TYR A CA 1
ATOM 1509 C C . TYR A 1 201 ? 12.945 28.516 12.602 1 98.69 201 TYR A C 1
ATOM 1511 O O . TYR A 1 201 ? 12.031 28.797 13.383 1 98.69 201 TYR A O 1
ATOM 1519 N N . PRO A 1 202 ? 13.953 27.766 12.938 1 98.19 202 PRO A N 1
ATOM 1520 C CA . PRO A 1 202 ? 13.891 26.922 14.133 1 98.19 202 PRO A CA 1
ATOM 1521 C C . PRO A 1 202 ? 13.711 27.719 15.422 1 98.19 202 PRO A C 1
ATOM 1523 O O . PRO A 1 202 ? 13.391 27.156 16.469 1 98.19 202 PRO A O 1
ATOM 1526 N N . ASN A 1 203 ? 13.852 29.062 15.375 1 98.25 203 ASN A N 1
ATOM 1527 C CA . ASN A 1 203 ? 13.773 29.859 16.594 1 98.25 203 ASN A CA 1
ATOM 1528 C C . ASN A 1 203 ? 12.461 30.641 16.688 1 98.25 203 ASN A C 1
ATOM 1530 O O . ASN A 1 203 ? 12.258 31.422 17.609 1 98.25 203 ASN A O 1
ATOM 1534 N N . ASP A 1 204 ? 11.586 30.406 15.703 1 98.69 204 ASP A N 1
ATOM 1535 C CA . ASP A 1 204 ? 10.32 31.141 15.703 1 98.69 204 ASP A CA 1
ATOM 1536 C C . ASP A 1 204 ? 9.438 30.719 16.875 1 98.69 204 ASP A C 1
ATOM 1538 O O . ASP A 1 204 ? 8.742 31.531 17.469 1 98.69 204 ASP A O 1
ATOM 1542 N N . PHE A 1 205 ? 9.438 29.453 17.188 1 98.94 205 PHE A N 1
ATOM 1543 C CA . PHE A 1 205 ? 8.461 28.953 18.141 1 98.94 205 PHE A CA 1
ATOM 1544 C C . PHE A 1 205 ? 9.109 27.984 19.125 1 98.94 205 PHE A C 1
ATOM 1546 O O . PHE A 1 205 ? 10.039 27.266 18.781 1 98.94 205 PHE A O 1
ATOM 1553 N N . ASP A 1 206 ? 8.539 27.969 20.391 1 98.88 206 ASP A N 1
ATOM 1554 C CA . ASP A 1 206 ? 8.867 26.953 21.391 1 98.88 206 ASP A CA 1
ATOM 1555 C C . ASP A 1 206 ? 8.008 25.719 21.203 1 98.88 206 ASP A C 1
ATOM 1557 O O . ASP A 1 206 ? 8.43 24.609 21.547 1 98.88 206 ASP A O 1
ATOM 1561 N N . GLY A 1 207 ? 6.812 25.875 20.781 1 98.94 207 GLY A N 1
ATOM 1562 C CA . GLY A 1 207 ? 5.875 24.781 20.547 1 98.94 207 GLY A CA 1
ATOM 1563 C C . GLY A 1 207 ? 5.07 24.969 19.266 1 98.94 207 GLY A C 1
ATOM 1564 O O . GLY A 1 207 ? 4.531 26.047 19.016 1 98.94 207 GLY A O 1
ATOM 1565 N N . VAL A 1 208 ? 4.977 23.938 18.469 1 98.94 208 VAL A N 1
ATOM 1566 C CA . VAL A 1 208 ? 4.238 23.953 17.203 1 98.94 208 VAL A CA 1
ATOM 1567 C C . VAL A 1 208 ? 3.189 22.844 17.203 1 98.94 208 VAL A C 1
ATOM 1569 O O . VAL A 1 208 ? 3.518 21.672 17.406 1 98.94 208 VAL A O 1
ATOM 1572 N N . VAL A 1 209 ? 1.921 23.172 17.062 1 98.94 209 VAL A N 1
ATOM 1573 C CA . VAL A 1 209 ? 0.846 22.219 16.781 1 98.94 209 VAL A CA 1
ATOM 1574 C C . VAL A 1 209 ? 0.434 22.312 15.312 1 98.94 209 VAL A C 1
ATOM 1576 O O . VAL A 1 209 ? -0.186 23.297 14.898 1 98.94 209 VAL A O 1
ATOM 1579 N N . ALA A 1 210 ? 0.807 21.344 14.562 1 98.88 210 ALA A N 1
ATOM 1580 C CA . ALA A 1 210 ? 0.581 21.344 13.117 1 98.88 210 ALA A CA 1
ATOM 1581 C C . ALA A 1 210 ? -0.182 20.078 12.695 1 98.88 210 ALA A C 1
ATOM 1583 O O . ALA A 1 210 ? 0.377 18.984 12.688 1 98.88 210 ALA A O 1
ATOM 1584 N N . GLY A 1 211 ? -1.446 20.25 12.297 1 98.69 211 GLY A N 1
ATOM 1585 C CA . GLY A 1 211 ? -2.303 19.125 12.016 1 98.69 211 GLY A CA 1
ATOM 1586 C C . GLY A 1 211 ? -2.506 18.875 10.531 1 98.69 211 GLY A C 1
ATOM 1587 O O . GLY A 1 211 ? -2.486 19.828 9.734 1 98.69 211 GLY A O 1
ATOM 1588 N N . ALA A 1 212 ? -2.641 17.625 10.156 1 98.75 212 ALA A N 1
ATOM 1589 C CA . ALA A 1 212 ? -2.922 17.219 8.773 1 98.75 212 ALA A CA 1
ATOM 1590 C C . ALA A 1 212 ? -2.139 18.078 7.789 1 98.75 212 ALA A C 1
ATOM 1592 O O . ALA A 1 212 ? -2.717 18.656 6.859 1 98.75 212 ALA A O 1
ATOM 1593 N N . PRO A 1 213 ? -0.84 18.141 8.047 1 98.88 213 PRO A N 1
ATOM 1594 C CA . PRO A 1 213 ? -0.056 19.125 7.293 1 98.88 213 PRO A CA 1
ATOM 1595 C C . PRO A 1 213 ? -0.096 18.875 5.785 1 98.88 213 PRO A C 1
ATOM 1597 O O . PRO A 1 213 ? 0.16 17.75 5.336 1 98.88 213 PRO A O 1
ATOM 1600 N N . ALA A 1 214 ? -0.327 19.922 5.074 1 98.81 214 ALA A N 1
ATOM 1601 C CA . ALA A 1 214 ? -0.28 19.859 3.613 1 98.81 214 ALA A CA 1
ATOM 1602 C C . ALA A 1 214 ? 1.158 19.938 3.109 1 98.81 214 ALA A C 1
ATOM 1604 O O . ALA A 1 214 ? 1.444 20.625 2.121 1 98.81 214 ALA A O 1
ATOM 1605 N N . PHE A 1 215 ? 2.1 19.328 3.838 1 98.62 215 PHE A N 1
ATOM 1606 C CA . PHE A 1 215 ? 3.469 19.266 3.344 1 98.62 215 PHE A CA 1
ATOM 1607 C C . PHE A 1 215 ? 3.607 18.203 2.27 1 98.62 215 PHE A C 1
ATOM 1609 O O . PHE A 1 215 ? 2.654 17.469 1.988 1 98.62 215 PHE A O 1
ATOM 1616 N N . ASN A 1 216 ? 4.824 18.172 1.607 1 98.81 216 ASN A N 1
ATOM 1617 C CA . ASN A 1 216 ? 4.852 17.5 0.31 1 98.81 216 ASN A CA 1
ATOM 1618 C C . ASN A 1 216 ? 3.822 18.094 -0.648 1 98.81 216 ASN A C 1
ATOM 1620 O O . ASN A 1 216 ? 3.168 17.359 -1.396 1 98.81 216 ASN A O 1
ATOM 1624 N N . MET A 1 217 ? 3.744 19.422 -0.576 1 98.81 217 MET A N 1
ATOM 1625 C CA . MET A 1 217 ? 2.582 20.125 -1.122 1 98.81 217 MET A CA 1
ATOM 1626 C C . MET A 1 217 ? 2.541 20 -2.641 1 98.81 217 MET A C 1
ATOM 1628 O O . MET A 1 217 ? 1.466 19.891 -3.23 1 98.81 217 MET A O 1
ATOM 1632 N N . ILE A 1 218 ? 3.713 20.109 -3.346 1 98.75 218 ILE A N 1
ATOM 1633 C CA . ILE A 1 218 ? 3.709 20 -4.801 1 98.75 218 ILE A CA 1
ATOM 1634 C C . ILE A 1 218 ? 3.107 18.656 -5.207 1 98.75 218 ILE A C 1
ATOM 1636 O O . ILE A 1 218 ? 2.238 18.594 -6.082 1 98.75 218 ILE A O 1
ATOM 1640 N N . ASN A 1 219 ? 3.555 17.625 -4.523 1 98.81 219 ASN A N 1
ATOM 1641 C CA . ASN A 1 219 ? 3.033 16.297 -4.824 1 98.81 219 ASN A CA 1
ATOM 1642 C C . ASN A 1 219 ? 1.587 16.141 -4.363 1 98.81 219 ASN A C 1
ATOM 1644 O O . ASN A 1 219 ? 0.806 15.422 -4.988 1 98.81 219 ASN A O 1
ATOM 1648 N N . LEU A 1 220 ? 1.215 16.828 -3.266 1 98.88 220 LEU A N 1
ATOM 1649 C CA . LEU A 1 220 ? -0.185 16.859 -2.854 1 98.88 220 LEU A CA 1
ATOM 1650 C C . LEU A 1 220 ? -1.062 17.453 -3.953 1 98.88 220 LEU A C 1
ATOM 1652 O O . LEU A 1 220 ? -2.133 16.906 -4.254 1 98.88 220 LEU A O 1
ATOM 1656 N N . MET A 1 221 ? -0.604 18.578 -4.574 1 98.56 221 MET A N 1
ATOM 1657 C CA . MET A 1 221 ? -1.349 19.188 -5.676 1 98.56 221 MET A CA 1
ATOM 1658 C C . MET A 1 221 ? -1.486 18.203 -6.84 1 98.56 221 MET A C 1
ATOM 1660 O O . MET A 1 221 ? -2.553 18.109 -7.449 1 98.56 221 MET A O 1
ATOM 1664 N N . SER A 1 222 ? -0.425 17.484 -7.094 1 98.81 222 SER A N 1
ATOM 1665 C CA . SER A 1 222 ? -0.458 16.484 -8.156 1 98.81 222 SER A CA 1
ATOM 1666 C C . SER A 1 222 ? -1.385 15.328 -7.805 1 98.81 222 SER A C 1
ATOM 1668 O O . SER A 1 222 ? -2.143 14.852 -8.648 1 98.81 222 SER A O 1
ATOM 1670 N N . TRP A 1 223 ? -1.293 14.852 -6.578 1 98.75 223 TRP A N 1
ATOM 1671 C CA . TRP A 1 223 ? -2.125 13.766 -6.07 1 98.75 223 TRP A CA 1
ATOM 1672 C C . TRP A 1 223 ? -3.604 14.133 -6.148 1 98.75 223 TRP A C 1
ATOM 1674 O O . TRP A 1 223 ? -4.422 13.336 -6.613 1 98.75 223 TRP A O 1
ATOM 1684 N N . SER A 1 224 ? -3.93 15.352 -5.797 1 98.75 224 SER A N 1
ATOM 1685 C CA . SER A 1 224 ? -5.312 15.812 -5.875 1 98.75 224 SER A CA 1
ATOM 1686 C C . SER A 1 224 ? -5.766 15.953 -7.324 1 98.75 224 SER A C 1
ATOM 1688 O O . SER A 1 224 ? -6.922 15.664 -7.645 1 98.75 224 SER A O 1
ATOM 1690 N N . ALA A 1 225 ? -4.902 16.359 -8.188 1 98.62 225 ALA A N 1
ATOM 1691 C CA . ALA A 1 225 ? -5.227 16.531 -9.602 1 98.62 225 ALA A CA 1
ATOM 1692 C C . ALA A 1 225 ? -5.531 15.195 -10.266 1 98.62 225 ALA A C 1
ATOM 1694 O O . ALA A 1 225 ? -6.363 15.125 -11.172 1 98.62 225 ALA A O 1
ATOM 1695 N N . HIS A 1 226 ? -4.895 14.188 -9.797 1 97.94 226 HIS A N 1
ATOM 1696 C CA . HIS A 1 226 ? -4.895 12.945 -10.562 1 97.94 226 HIS A CA 1
ATOM 1697 C C . HIS A 1 226 ? -6.223 12.219 -10.43 1 97.94 226 HIS A C 1
ATOM 1699 O O . HIS A 1 226 ? -6.535 11.328 -11.227 1 97.94 226 HIS A O 1
ATOM 1705 N N . PHE A 1 227 ? -7.094 12.555 -9.43 1 98.56 227 PHE A N 1
ATOM 1706 C CA . PHE A 1 227 ? -8.344 11.836 -9.195 1 98.56 227 PHE A CA 1
ATOM 1707 C C . PHE A 1 227 ? -9.297 12.016 -10.375 1 98.56 227 PHE A C 1
ATOM 1709 O O . PHE A 1 227 ? -10.055 11.102 -10.711 1 98.56 227 PHE A O 1
ATOM 1716 N N . TYR A 1 228 ? -9.234 13.227 -11.008 1 98.56 228 TYR A N 1
ATOM 1717 C CA . TYR A 1 228 ? -10.086 13.414 -12.18 1 98.56 228 TYR A CA 1
ATOM 1718 C C . TYR A 1 228 ? -9.727 12.422 -13.281 1 98.56 228 TYR A C 1
ATOM 1720 O O . TYR A 1 228 ? -10.602 11.906 -13.969 1 98.56 228 TYR A O 1
ATOM 1728 N N . SER A 1 229 ? -8.445 12.188 -13.477 1 97.56 229 SER A N 1
ATOM 1729 C CA . SER A 1 229 ? -7.996 11.25 -14.5 1 97.56 229 SER A CA 1
ATOM 1730 C C . SER A 1 229 ? -8.5 9.836 -14.219 1 97.56 229 SER A C 1
ATOM 1732 O O . SER A 1 229 ? -8.656 9.031 -15.141 1 97.56 229 SER A O 1
ATOM 1734 N N . ILE A 1 230 ? -8.805 9.5 -13 1 98.06 230 ILE A N 1
ATOM 1735 C CA . ILE A 1 230 ? -9.258 8.18 -12.57 1 98.06 230 ILE A CA 1
ATOM 1736 C C . ILE A 1 230 ? -10.773 8.078 -12.719 1 98.06 230 ILE A C 1
ATOM 1738 O O . ILE A 1 230 ? -11.289 7.117 -13.289 1 98.06 230 ILE A O 1
ATOM 1742 N N . THR A 1 231 ? -11.484 9.078 -12.25 1 98.44 231 THR A N 1
ATOM 1743 C CA . THR A 1 231 ? -12.938 9.008 -12.172 1 98.44 231 THR A CA 1
ATOM 1744 C C . THR A 1 231 ? -13.562 9.398 -13.508 1 98.44 231 THR A C 1
ATOM 1746 O O . THR A 1 231 ? -14.641 8.914 -13.859 1 98.44 231 THR A O 1
ATOM 1749 N N . GLY A 1 232 ? -12.945 10.438 -14.234 1 98.25 232 GLY A N 1
ATOM 1750 C CA . GLY A 1 232 ? -13.617 11.094 -15.352 1 98.25 232 GLY A CA 1
ATOM 1751 C C . GLY A 1 232 ? -14.758 11.992 -14.922 1 98.25 232 GLY A C 1
ATOM 1752 O O . GLY A 1 232 ? -14.969 12.203 -13.719 1 98.25 232 GLY A O 1
ATOM 1753 N N . PRO A 1 233 ? -15.398 12.625 -15.898 1 98.38 233 PRO A N 1
ATOM 1754 C CA . PRO A 1 233 ? -16.547 13.484 -15.586 1 98.38 233 PRO A CA 1
ATOM 1755 C C . PRO A 1 233 ? -17.781 12.688 -15.172 1 98.38 233 PRO A C 1
ATOM 1757 O O . PRO A 1 233 ? -17.844 11.469 -15.375 1 98.38 233 PRO A O 1
ATOM 1760 N N . VAL A 1 234 ? -18.719 13.367 -14.547 1 97.88 234 VAL A N 1
ATOM 1761 C CA . VAL A 1 234 ? -20 12.758 -14.25 1 97.88 234 VAL A CA 1
ATOM 1762 C C . VAL A 1 234 ? -20.594 12.133 -15.516 1 97.88 234 VAL A C 1
ATOM 1764 O O . VAL A 1 234 ? -20.594 12.75 -16.578 1 97.88 234 VAL A O 1
ATOM 1767 N N . GLY A 1 235 ? -21 10.914 -15.375 1 96.75 235 GLY A N 1
ATOM 1768 C CA . GLY A 1 235 ? -21.594 10.227 -16.5 1 96.75 235 GLY A CA 1
ATOM 1769 C C . GLY A 1 235 ? -20.641 9.266 -17.188 1 96.75 235 GLY A C 1
ATOM 1770 O O . GLY A 1 235 ? -21.062 8.398 -17.953 1 96.75 235 GLY A O 1
ATOM 1771 N N . SER A 1 236 ? -19.344 9.391 -16.891 1 97.75 236 SER A N 1
ATOM 1772 C CA . SER A 1 236 ? -18.375 8.445 -17.438 1 97.75 236 SER A CA 1
ATOM 1773 C C . SER A 1 236 ? -18.547 7.062 -16.828 1 97.75 236 SER A C 1
ATOM 1775 O O . SER A 1 236 ? -19.094 6.926 -15.727 1 97.75 236 SER A O 1
ATOM 1777 N N . ASP A 1 237 ? -18.062 6.016 -17.531 1 97.88 237 ASP A N 1
ATOM 1778 C CA . ASP A 1 237 ? -18.188 4.637 -17.062 1 97.88 237 ASP A CA 1
ATOM 1779 C C . ASP A 1 237 ? -17.281 4.371 -15.867 1 97.88 237 ASP A C 1
ATOM 1781 O O . ASP A 1 237 ? -17.469 3.381 -15.156 1 97.88 237 ASP A O 1
ATOM 1785 N N . THR A 1 238 ? -16.344 5.285 -15.633 1 98.56 238 THR A N 1
ATOM 1786 C CA . THR A 1 238 ? -15.414 5.137 -14.523 1 98.56 238 THR A CA 1
ATOM 1787 C C . THR A 1 238 ? -15.883 5.934 -13.305 1 98.56 238 THR A C 1
ATOM 1789 O O . THR A 1 238 ? -15.352 5.777 -12.211 1 98.56 238 THR A O 1
ATOM 1792 N N . TYR A 1 239 ? -16.906 6.793 -13.469 1 98.5 239 TYR A N 1
ATOM 1793 C CA . TYR A 1 239 ? -17.391 7.68 -12.414 1 98.5 239 TYR A CA 1
ATOM 1794 C C . TYR A 1 239 ? -18.312 6.938 -11.461 1 98.5 239 TYR A C 1
ATOM 1796 O O . TYR A 1 239 ? -19.125 6.102 -11.883 1 98.5 239 TYR A O 1
ATOM 1804 N N . LEU A 1 240 ? -18.234 7.152 -10.164 1 98.69 240 LEU A N 1
ATOM 1805 C CA . LEU A 1 240 ? -19.172 6.711 -9.148 1 98.69 240 LEU A CA 1
ATOM 1806 C C . LEU A 1 240 ? -19.969 7.895 -8.594 1 98.69 240 LEU A C 1
ATOM 1808 O O . LEU A 1 240 ? -19.375 8.906 -8.203 1 98.69 240 LEU A O 1
ATOM 1812 N N . SER A 1 241 ? -21.297 7.742 -8.484 1 98.06 241 SER A N 1
ATOM 1813 C CA . SER A 1 241 ? -22.125 8.734 -7.82 1 98.06 241 SER A CA 1
ATOM 1814 C C . SER A 1 241 ? -21.969 8.68 -6.309 1 98.06 241 SER A C 1
ATOM 1816 O O . SER A 1 241 ? -21.438 7.695 -5.77 1 98.06 241 SER A O 1
ATOM 1818 N N . PRO A 1 242 ? -22.391 9.75 -5.621 1 97.94 242 PRO A N 1
ATOM 1819 C CA . PRO A 1 242 ? -22.344 9.711 -4.156 1 97.94 242 PRO A CA 1
ATOM 1820 C C . PRO A 1 242 ? -23.062 8.492 -3.58 1 97.94 242 PRO A C 1
ATOM 1822 O O . PRO A 1 242 ? -22.609 7.918 -2.59 1 97.94 242 PRO A O 1
ATOM 1825 N N . ASP A 1 243 ? -24.141 8.055 -4.184 1 98.12 243 ASP A N 1
ATOM 1826 C CA . ASP A 1 243 ? -24.859 6.879 -3.711 1 98.12 243 ASP A CA 1
ATOM 1827 C C . ASP A 1 243 ? -24 5.625 -3.838 1 98.12 243 ASP A C 1
ATOM 1829 O O . ASP A 1 243 ? -24 4.777 -2.941 1 98.12 243 ASP A O 1
ATOM 1833 N N . LEU A 1 244 ? -23.328 5.504 -4.949 1 98.62 244 LEU A N 1
ATOM 1834 C CA . LEU A 1 244 ? -22.453 4.352 -5.145 1 98.62 244 LEU A CA 1
ATOM 1835 C C . LEU A 1 244 ? -21.281 4.387 -4.168 1 98.62 244 LEU A C 1
ATOM 1837 O O . LEU A 1 244 ? -20.828 3.344 -3.691 1 98.62 244 LEU A O 1
ATOM 1841 N N . TRP A 1 245 ? -20.766 5.586 -3.865 1 98.69 245 TRP A N 1
ATOM 1842 C CA . TRP A 1 245 ? -19.703 5.703 -2.863 1 98.69 245 TRP A CA 1
ATOM 1843 C C . TRP A 1 245 ? -20.219 5.297 -1.485 1 98.69 245 TRP A C 1
ATOM 1845 O O . TRP A 1 245 ? -19.469 4.742 -0.679 1 98.69 245 TRP A O 1
ATOM 1855 N N . ASN A 1 246 ? -21.5 5.605 -1.234 1 98.56 246 ASN A N 1
ATOM 1856 C CA . ASN A 1 246 ? -22.094 5.137 0.016 1 98.56 246 ASN A CA 1
ATOM 1857 C C . ASN A 1 246 ? -22.109 3.613 0.092 1 98.56 246 ASN A C 1
ATOM 1859 O O . ASN A 1 246 ? -21.812 3.037 1.142 1 98.56 246 ASN A O 1
ATOM 1863 N N . ILE A 1 247 ? -22.438 2.949 -1.015 1 98.56 247 ILE A N 1
ATOM 1864 C CA . ILE A 1 247 ? -22.422 1.493 -1.089 1 98.56 247 ILE A CA 1
ATOM 1865 C C . ILE A 1 247 ? -21 0.98 -0.886 1 98.56 247 ILE A C 1
ATOM 1867 O O . ILE A 1 247 ? -20.781 0.031 -0.131 1 98.56 247 ILE A O 1
ATOM 1871 N N . THR A 1 248 ? -20.078 1.626 -1.523 1 98.75 248 THR A N 1
ATOM 1872 C CA . THR A 1 248 ? -18.672 1.267 -1.415 1 98.75 248 THR A CA 1
ATOM 1873 C C . THR A 1 248 ? -18.188 1.415 0.024 1 98.75 248 THR A C 1
ATOM 1875 O O . THR A 1 248 ? -17.5 0.532 0.548 1 98.75 248 THR A O 1
ATOM 1878 N N . HIS A 1 249 ? -18.547 2.51 0.659 1 98.69 249 HIS A N 1
ATOM 1879 C CA . HIS A 1 249 ? -18.156 2.768 2.039 1 98.69 249 HIS A CA 1
ATOM 1880 C C . HIS A 1 249 ? -18.688 1.688 2.977 1 98.69 249 HIS A C 1
ATOM 1882 O O . HIS A 1 249 ? -17.969 1.224 3.863 1 98.69 249 HIS A O 1
ATOM 1888 N N . LYS A 1 250 ? -19.906 1.317 2.824 1 98.56 250 LYS A N 1
ATOM 1889 C CA . LYS A 1 250 ? -20.5 0.284 3.66 1 98.56 250 LYS A CA 1
ATOM 1890 C C . LYS A 1 250 ? -19.75 -1.036 3.533 1 98.56 250 LYS A C 1
ATOM 1892 O O . LYS A 1 250 ? -19.516 -1.721 4.531 1 98.56 250 LYS A O 1
ATOM 1897 N N . GLU A 1 251 ? -19.375 -1.361 2.301 1 98.5 251 GLU A N 1
ATOM 1898 C CA . GLU A 1 251 ? -18.609 -2.59 2.084 1 98.5 251 GLU A CA 1
ATOM 1899 C C . GLU A 1 251 ? -17.234 -2.512 2.742 1 98.5 251 GLU A C 1
ATOM 1901 O O . GLU A 1 251 ? -16.781 -3.479 3.359 1 98.5 251 GLU A O 1
ATOM 1906 N N . ILE A 1 252 ? -16.578 -1.378 2.641 1 98.56 252 ILE A N 1
ATOM 1907 C CA . ILE A 1 252 ? -15.258 -1.196 3.236 1 98.56 252 ILE A CA 1
ATOM 1908 C C . ILE A 1 252 ? -15.359 -1.302 4.754 1 98.56 252 ILE A C 1
ATOM 1910 O O . ILE A 1 252 ? -14.531 -1.954 5.395 1 98.56 252 ILE A O 1
ATOM 1914 N N . LEU A 1 253 ? -16.406 -0.712 5.324 1 98.44 253 LEU A N 1
ATOM 1915 C CA . LEU A 1 253 ? -16.609 -0.826 6.762 1 98.44 253 LEU A CA 1
ATOM 1916 C C . LEU A 1 253 ? -16.859 -2.277 7.164 1 98.44 253 LEU A C 1
ATOM 1918 O O . LEU A 1 253 ? -16.312 -2.744 8.172 1 98.44 253 LEU A O 1
ATOM 1922 N N . ARG A 1 254 ? -17.656 -2.955 6.414 1 97.56 254 ARG A N 1
ATOM 1923 C CA . ARG A 1 254 ? -17.906 -4.359 6.715 1 97.56 254 ARG A CA 1
ATOM 1924 C C . ARG A 1 254 ? -16.609 -5.156 6.777 1 97.56 254 ARG A C 1
ATOM 1926 O O . ARG A 1 254 ? -16.453 -6.02 7.641 1 97.56 254 ARG A O 1
ATOM 1933 N N . GLN A 1 255 ? -15.672 -4.836 5.922 1 96.75 255 GLN A N 1
ATOM 1934 C CA . GLN A 1 255 ? -14.438 -5.602 5.797 1 96.75 255 GLN A CA 1
ATOM 1935 C C . GLN A 1 255 ? -13.43 -5.188 6.863 1 96.75 255 GLN A C 1
ATOM 1937 O O . GLN A 1 255 ? -12.609 -6 7.297 1 96.75 255 GLN A O 1
ATOM 1942 N N . CYS A 1 256 ? -13.477 -3.863 7.316 1 96.94 256 CYS A N 1
ATOM 1943 C CA . CYS A 1 256 ? -12.281 -3.354 7.977 1 96.94 256 CYS A CA 1
ATOM 1944 C C . CYS A 1 256 ? -12.602 -2.854 9.383 1 96.94 256 CYS A C 1
ATOM 1946 O O . CYS A 1 256 ? -11.703 -2.693 10.211 1 96.94 256 CYS A O 1
ATOM 1948 N N . ASP A 1 257 ? -13.875 -2.549 9.68 1 97.38 257 ASP A N 1
ATOM 1949 C CA . ASP A 1 257 ? -14.25 -1.906 10.938 1 97.38 257 ASP A CA 1
ATOM 1950 C C . ASP A 1 257 ? -13.852 -2.764 12.133 1 97.38 257 ASP A C 1
ATOM 1952 O O . ASP A 1 257 ? -13.32 -2.252 13.125 1 97.38 257 ASP A O 1
ATOM 1956 N N . GLY A 1 258 ? -13.969 -4.031 12.039 1 94.94 258 GLY A N 1
ATOM 1957 C CA . GLY A 1 258 ? -13.797 -4.934 13.172 1 94.94 258 GLY A CA 1
ATOM 1958 C C . GLY A 1 258 ? -12.352 -5.32 13.406 1 94.94 258 GLY A C 1
ATOM 1959 O O . GLY A 1 258 ? -12.039 -6.016 14.375 1 94.94 258 GLY A O 1
ATOM 1960 N N . ILE A 1 259 ? -11.367 -4.883 12.578 1 94.31 259 ILE A N 1
ATOM 1961 C CA . ILE A 1 259 ? -9.977 -5.328 12.625 1 94.31 259 ILE A CA 1
ATOM 1962 C C . ILE A 1 259 ? -9.367 -4.969 13.977 1 94.31 259 ILE A C 1
ATOM 1964 O O . ILE A 1 259 ? -8.531 -5.703 14.5 1 94.31 259 ILE A O 1
ATOM 1968 N N . ASP A 1 260 ? -9.805 -3.859 14.594 1 94.94 260 ASP A N 1
ATOM 1969 C CA . ASP A 1 260 ? -9.242 -3.418 15.867 1 94.94 260 ASP A CA 1
ATOM 1970 C C . ASP A 1 260 ? -9.945 -4.09 17.047 1 94.94 260 ASP A C 1
ATOM 1972 O O . ASP A 1 260 ? -9.633 -3.811 18.203 1 94.94 260 ASP A O 1
ATOM 1976 N N . GLY A 1 261 ? -10.969 -4.855 16.797 1 93.62 261 GLY A N 1
ATOM 1977 C CA . GLY A 1 261 ? -11.672 -5.578 17.844 1 93.62 261 GLY A CA 1
ATOM 1978 C C . GLY A 1 261 ? -13.023 -4.977 18.188 1 93.62 261 GLY A C 1
ATOM 1979 O O . GLY A 1 261 ? -13.797 -5.562 18.953 1 93.62 261 GLY A O 1
ATOM 1980 N N . ALA A 1 262 ? -13.336 -3.822 17.531 1 96 262 ALA A N 1
ATOM 1981 C CA . ALA A 1 262 ? -14.617 -3.156 17.766 1 96 262 ALA A CA 1
ATOM 1982 C C . ALA A 1 262 ? -15.344 -2.885 16.453 1 96 262 ALA A C 1
ATOM 1984 O O . ALA A 1 262 ? -14.719 -2.527 15.453 1 96 262 ALA A O 1
ATOM 1985 N N . GLU A 1 263 ? -16.641 -3.121 16.469 1 96.06 263 GLU A N 1
ATOM 1986 C CA . GLU A 1 263 ? -17.469 -2.719 15.344 1 96.06 263 GLU A CA 1
ATOM 1987 C C . GLU A 1 263 ? -18.281 -1.469 15.68 1 96.06 263 GLU A C 1
ATOM 1989 O O . GLU A 1 263 ? -19.453 -1.564 16.062 1 96.06 263 GLU A O 1
ATOM 1994 N N . ASP A 1 264 ? -17.688 -0.33 15.547 1 97.62 264 ASP A N 1
ATOM 1995 C CA . ASP A 1 264 ? -18.312 0.929 15.953 1 97.62 264 ASP A CA 1
ATOM 1996 C C . ASP A 1 264 ? -18.469 1.87 14.766 1 97.62 264 ASP A C 1
ATOM 1998 O O . ASP A 1 264 ? -18.734 3.062 14.938 1 97.62 264 ASP A O 1
ATOM 2002 N N . GLY A 1 265 ? -18.188 1.365 13.609 1 97.62 265 GLY A N 1
ATOM 2003 C CA . GLY A 1 265 ? -18.391 2.15 12.398 1 97.62 265 GLY A CA 1
ATOM 2004 C C . GLY A 1 265 ? -17.188 3.004 12.039 1 97.62 265 GLY A C 1
ATOM 2005 O O . GLY A 1 265 ? -17.266 3.859 11.156 1 97.62 265 GLY A O 1
ATOM 2006 N N . ILE A 1 266 ? -16.031 2.82 12.727 1 97.94 266 ILE A N 1
ATOM 2007 C CA . ILE A 1 266 ? -14.812 3.584 12.5 1 97.94 266 ILE A CA 1
ATOM 2008 C C . ILE A 1 266 ? -13.656 2.635 12.18 1 97.94 266 ILE A C 1
ATOM 2010 O O . ILE A 1 266 ? -13.43 1.661 12.906 1 97.94 266 ILE A O 1
ATOM 2014 N N . ILE A 1 267 ? -12.992 2.812 11.047 1 98.12 267 ILE A N 1
ATOM 2015 C CA . ILE A 1 267 ? -11.734 2.102 10.828 1 98.12 267 ILE A CA 1
ATOM 2016 C C . ILE A 1 267 ? -10.641 2.709 11.695 1 98.12 267 ILE A C 1
ATOM 2018 O O . ILE A 1 267 ? -10.125 3.789 11.391 1 98.12 267 ILE A O 1
ATOM 2022 N N . GLU A 1 268 ? -10.273 2.041 12.734 1 97.5 268 GLU A N 1
ATOM 2023 C CA . GLU A 1 268 ? -9.391 2.584 13.766 1 97.5 268 GLU A CA 1
ATOM 2024 C C . GLU A 1 268 ? -8.008 2.883 13.203 1 97.5 268 GLU A C 1
ATOM 2026 O O . GLU A 1 268 ? -7.391 3.891 13.555 1 97.5 268 GLU A O 1
ATOM 2031 N N . ASP A 1 269 ? -7.504 2.014 12.367 1 96.62 269 ASP A N 1
ATOM 2032 C CA . ASP A 1 269 ? -6.234 2.184 11.672 1 96.62 269 ASP A CA 1
ATOM 2033 C C . ASP A 1 269 ? -6.355 1.765 10.211 1 96.62 269 ASP A C 1
ATOM 2035 O O . ASP A 1 269 ? -6.211 0.585 9.883 1 96.62 269 ASP A O 1
ATOM 2039 N N . PRO A 1 270 ? -6.477 2.723 9.352 1 97.5 270 PRO A N 1
ATOM 2040 C CA . PRO A 1 270 ? -6.711 2.398 7.941 1 97.5 270 PRO A CA 1
ATOM 2041 C C . PRO A 1 270 ? -5.508 1.728 7.281 1 97.5 270 PRO A C 1
ATOM 2043 O O . PRO A 1 270 ? -5.633 1.16 6.195 1 97.5 270 PRO A O 1
ATOM 2046 N N . SER A 1 271 ? -4.316 1.763 7.934 1 95.94 271 SER A N 1
ATOM 2047 C CA . SER A 1 271 ? -3.158 1.073 7.375 1 95.94 271 SER A CA 1
ATOM 2048 C C . SER A 1 271 ? -3.371 -0.437 7.352 1 95.94 271 SER A C 1
ATOM 2050 O O . SER A 1 271 ? -2.684 -1.155 6.625 1 95.94 271 SER A O 1
ATOM 2052 N N . LEU A 1 272 ? -4.375 -0.915 8.102 1 96.25 272 LEU A N 1
ATOM 2053 C CA . LEU A 1 272 ? -4.668 -2.342 8.18 1 96.25 272 LEU A CA 1
ATOM 2054 C C . LEU A 1 272 ? -5.781 -2.723 7.215 1 96.25 272 LEU A C 1
ATOM 2056 O O . LEU A 1 272 ? -6.227 -3.873 7.191 1 96.25 272 LEU A O 1
ATOM 2060 N N . CYS A 1 273 ? -6.199 -1.799 6.41 1 96.69 273 CYS A N 1
ATOM 2061 C CA . CYS A 1 273 ? -7.355 -2.057 5.555 1 96.69 273 CYS A CA 1
ATOM 2062 C C . CYS A 1 273 ? -6.965 -2.006 4.082 1 96.69 273 CYS A C 1
ATOM 2064 O O . CYS A 1 273 ? -6.461 -0.988 3.604 1 96.69 273 CYS A O 1
ATOM 2066 N N . SER A 1 274 ? -7.059 -3.066 3.379 1 94.75 274 SER A N 1
ATOM 2067 C CA . SER A 1 274 ? -6.957 -3.199 1.93 1 94.75 274 SER A CA 1
ATOM 2068 C C . SER A 1 274 ? -8.242 -3.768 1.334 1 94.75 274 SER A C 1
ATOM 2070 O O . SER A 1 274 ? -8.367 -4.98 1.163 1 94.75 274 SER A O 1
ATOM 2072 N N . PRO A 1 275 ? -9.109 -2.908 0.923 1 96.44 275 PRO A N 1
ATOM 2073 C CA . PRO A 1 275 ? -10.453 -3.379 0.581 1 96.44 275 PRO A CA 1
ATOM 2074 C C . PRO A 1 275 ? -10.477 -4.227 -0.689 1 96.44 275 PRO A C 1
ATOM 2076 O O . PRO A 1 275 ? -9.758 -3.928 -1.648 1 96.44 275 PRO A O 1
ATOM 2079 N N . VAL A 1 276 ? -11.258 -5.258 -0.659 1 97.44 276 VAL A N 1
ATOM 2080 C CA . VAL A 1 276 ? -11.531 -6.129 -1.798 1 97.44 276 VAL A CA 1
ATOM 2081 C C . VAL A 1 276 ? -12.82 -5.688 -2.492 1 97.44 276 VAL A C 1
ATOM 2083 O O . VAL A 1 276 ? -13.898 -6.188 -2.184 1 97.44 276 VAL A O 1
ATOM 2086 N N . LEU A 1 277 ? -12.695 -4.91 -3.518 1 97.75 277 LEU A N 1
ATOM 2087 C CA . LEU A 1 277 ? -13.859 -4.219 -4.059 1 97.75 277 LEU A CA 1
ATOM 2088 C C . LEU A 1 277 ? -14.586 -5.098 -5.07 1 97.75 277 LEU A C 1
ATOM 2090 O O . LEU A 1 277 ? -15.742 -4.824 -5.422 1 97.75 277 LEU A O 1
ATOM 2094 N N . GLU A 1 278 ? -13.938 -6.105 -5.555 1 97.06 278 GLU A N 1
ATOM 2095 C CA . GLU A 1 278 ? -14.625 -7.023 -6.453 1 97.06 278 GLU A CA 1
ATOM 2096 C C . GLU A 1 278 ? -15.805 -7.695 -5.758 1 97.06 278 GLU A C 1
ATOM 2098 O O . GLU A 1 278 ? -16.703 -8.211 -6.418 1 97.06 278 GLU A O 1
ATOM 2103 N N . ALA A 1 279 ? -15.852 -7.625 -4.441 1 97.56 279 ALA A N 1
ATOM 2104 C CA . ALA A 1 279 ? -16.922 -8.227 -3.639 1 97.56 279 ALA A CA 1
ATOM 2105 C C . ALA A 1 279 ? -18.266 -7.578 -3.947 1 97.56 279 ALA A C 1
ATOM 2107 O O . ALA A 1 279 ? -19.312 -8.172 -3.686 1 97.56 279 ALA A O 1
ATOM 2108 N N . ILE A 1 280 ? -18.281 -6.391 -4.523 1 98.38 280 ILE A N 1
ATOM 2109 C CA . ILE A 1 280 ? -19.547 -5.723 -4.75 1 98.38 280 ILE A CA 1
ATOM 2110 C C . ILE A 1 280 ? -19.703 -5.406 -6.234 1 98.38 280 ILE A C 1
ATOM 2112 O O . ILE A 1 280 ? -20.422 -4.469 -6.605 1 98.38 280 ILE A O 1
ATOM 2116 N N . ILE A 1 281 ? -18.969 -6.039 -7.074 1 98.88 281 ILE A N 1
ATOM 2117 C CA . ILE A 1 281 ? -19.281 -5.977 -8.5 1 98.88 281 ILE A CA 1
ATOM 2118 C C . ILE A 1 281 ? -20.641 -6.613 -8.766 1 98.88 281 ILE A C 1
ATOM 2120 O O . ILE A 1 281 ? -21 -7.621 -8.148 1 98.88 281 ILE A O 1
ATOM 2124 N N . CYS A 1 282 ? -21.375 -6.066 -9.711 1 98.69 282 CYS A N 1
ATOM 2125 C CA . CYS A 1 282 ? -22.734 -6.48 -10 1 98.69 282 CYS A CA 1
ATOM 2126 C C . CYS A 1 282 ? -22.781 -7.93 -10.469 1 98.69 282 CYS A C 1
ATOM 2128 O O . CYS A 1 282 ? -21.938 -8.359 -11.258 1 98.69 282 CYS A O 1
ATOM 2130 N N . LYS A 1 283 ? -23.719 -8.648 -9.914 1 97.06 283 LYS A N 1
ATOM 2131 C CA . LYS A 1 283 ? -24.078 -9.914 -10.547 1 97.06 283 LYS A CA 1
ATOM 2132 C C . LYS A 1 283 ? -24.75 -9.68 -11.898 1 97.06 283 LYS A C 1
ATOM 2134 O O . LYS A 1 283 ? -25.281 -8.602 -12.156 1 97.06 283 LYS A O 1
ATOM 2139 N N . PRO A 1 284 ? -24.672 -10.734 -12.742 1 94.81 284 PRO A N 1
ATOM 2140 C CA . PRO A 1 284 ? -25.406 -10.578 -14 1 94.81 284 PRO A CA 1
ATOM 2141 C C . PRO A 1 284 ? -26.875 -10.234 -13.773 1 94.81 284 PRO A C 1
ATOM 2143 O O . PRO A 1 284 ? -27.562 -10.922 -13.016 1 94.81 284 PRO A O 1
ATOM 2146 N N . GLY A 1 285 ? -27.312 -9.164 -14.344 1 95.38 285 GLY A N 1
ATOM 2147 C CA . GLY A 1 285 ? -28.719 -8.789 -14.273 1 95.38 285 GLY A CA 1
ATOM 2148 C C . GLY A 1 285 ? -29.031 -7.902 -13.086 1 95.38 285 GLY A C 1
ATOM 2149 O O . GLY A 1 285 ? -30.141 -7.379 -12.969 1 95.38 285 GLY A O 1
ATOM 2150 N N . GLN A 1 286 ? -28.094 -7.691 -12.234 1 96.44 286 GLN A N 1
ATOM 2151 C CA . GLN A 1 286 ? -28.328 -6.867 -11.047 1 96.44 286 GLN A CA 1
ATOM 2152 C C . GLN A 1 286 ? -28.406 -5.387 -11.422 1 96.44 286 GLN A C 1
ATOM 2154 O O . GLN A 1 286 ? -27.75 -4.941 -12.359 1 96.44 286 GLN A O 1
ATOM 2159 N N . ASN A 1 287 ? -29.203 -4.668 -10.586 1 96.75 287 ASN A N 1
ATOM 2160 C CA . ASN A 1 287 ? -29.312 -3.227 -10.766 1 96.75 287 ASN A CA 1
ATOM 2161 C C . ASN A 1 287 ? -28 -2.516 -10.484 1 96.75 287 ASN A C 1
ATOM 2163 O O . ASN A 1 287 ? -27.484 -2.568 -9.359 1 96.75 287 ASN A O 1
ATOM 2167 N N . THR A 1 288 ? -27.531 -1.781 -11.438 1 95 288 THR A N 1
ATOM 2168 C CA . THR A 1 288 ? -26.203 -1.199 -11.375 1 95 288 THR A CA 1
ATOM 2169 C C . THR A 1 288 ? -26.172 -0.013 -10.422 1 95 288 THR A C 1
ATOM 2171 O O . THR A 1 288 ? -25.109 0.546 -10.148 1 95 288 THR A O 1
ATOM 2174 N N . THR A 1 289 ? -27.281 0.357 -9.828 1 95.88 289 THR A N 1
ATOM 2175 C CA . THR A 1 289 ? -27.297 1.419 -8.828 1 95.88 289 THR A CA 1
ATOM 2176 C C . THR A 1 289 ? -27.031 0.85 -7.434 1 95.88 289 THR A C 1
ATOM 2178 O O . THR A 1 289 ? -26.906 1.602 -6.465 1 95.88 289 THR A O 1
ATOM 2181 N N . GLU A 1 290 ? -26.875 -0.465 -7.336 1 97.25 290 GLU A N 1
ATOM 2182 C CA . GLU A 1 290 ? -26.734 -1.123 -6.039 1 97.25 290 GLU A CA 1
ATOM 2183 C C . GLU A 1 290 ? -25.406 -1.866 -5.934 1 97.25 290 GLU A C 1
ATOM 2185 O O . GLU A 1 290 ? -25.156 -2.557 -4.945 1 97.25 290 GLU A O 1
ATOM 2190 N N . CYS A 1 291 ? -24.703 -1.836 -6.895 1 98.31 291 CYS A N 1
ATOM 2191 C CA . CYS A 1 291 ? -23.422 -2.51 -7.031 1 98.31 291 CYS A CA 1
ATOM 2192 C C . CYS A 1 291 ? -22.5 -1.749 -7.984 1 98.31 291 CYS A C 1
ATOM 2194 O O . CYS A 1 291 ? -22.875 -0.706 -8.516 1 98.31 291 CYS A O 1
ATOM 2196 N N . LEU A 1 292 ? -21.266 -2.178 -8.094 1 98.81 292 LEU A N 1
ATOM 2197 C CA . LEU A 1 292 ? -20.297 -1.533 -8.984 1 98.81 292 LEU A CA 1
ATOM 2198 C C . LEU A 1 292 ? -20.109 -2.348 -10.266 1 98.81 292 LEU A C 1
ATOM 2200 O O . LEU A 1 292 ? -20.094 -3.58 -10.219 1 98.81 292 LEU A O 1
ATOM 2204 N N . THR A 1 293 ? -19.969 -1.648 -11.391 1 98.69 293 THR A N 1
ATOM 2205 C CA . THR A 1 293 ? -19.422 -2.33 -12.555 1 98.69 293 THR A CA 1
ATOM 2206 C C . THR A 1 293 ? -17.938 -2.66 -12.336 1 98.69 293 THR A C 1
ATOM 2208 O O . THR A 1 293 ? -17.312 -2.131 -11.422 1 98.69 293 THR A O 1
ATOM 2211 N N . GLY A 1 294 ? -17.422 -3.551 -13.203 1 98.69 294 GLY A N 1
ATOM 2212 C CA . GLY A 1 294 ? -16 -3.844 -13.148 1 98.69 294 GLY A CA 1
ATOM 2213 C C . GLY A 1 294 ? -15.125 -2.609 -13.305 1 98.69 294 GLY A C 1
ATOM 2214 O O . GLY A 1 294 ? -14.125 -2.461 -12.602 1 98.69 294 GLY A O 1
ATOM 2215 N N . LYS A 1 295 ? -15.508 -1.706 -14.203 1 98.44 295 LYS A N 1
ATOM 2216 C CA . LYS A 1 295 ? -14.758 -0.472 -14.43 1 98.44 295 LYS A CA 1
ATOM 2217 C C . LYS A 1 295 ? -14.781 0.417 -13.188 1 98.44 295 LYS A C 1
ATOM 2219 O O . LYS A 1 295 ? -13.766 1.016 -12.836 1 98.44 295 LYS A O 1
ATOM 2224 N N . GLN A 1 296 ? -15.93 0.46 -12.523 1 98.81 296 GLN A N 1
ATOM 2225 C CA . GLN A 1 296 ? -16.062 1.267 -11.312 1 98.81 296 GLN A CA 1
ATOM 2226 C C . GLN A 1 296 ? -15.242 0.67 -10.172 1 98.81 296 GLN A C 1
ATOM 2228 O O . GLN A 1 296 ? -14.625 1.402 -9.391 1 98.81 296 GLN A O 1
ATOM 2233 N N . ALA A 1 297 ? -15.242 -0.654 -10.055 1 98.81 297 ALA A N 1
ATOM 2234 C CA . ALA A 1 297 ? -14.406 -1.303 -9.055 1 98.81 297 ALA A CA 1
ATOM 2235 C C . ALA A 1 297 ? -12.93 -0.982 -9.281 1 98.81 297 ALA A C 1
ATOM 2237 O O . ALA A 1 297 ? -12.188 -0.732 -8.328 1 98.81 297 ALA A O 1
ATOM 2238 N N . HIS A 1 298 ? -12.555 -0.966 -10.523 1 98.44 298 HIS A N 1
ATOM 2239 C CA . HIS A 1 298 ? -11.188 -0.589 -10.867 1 98.44 298 HIS A CA 1
ATOM 2240 C C . HIS A 1 298 ? -10.898 0.857 -10.484 1 98.44 298 HIS A C 1
ATOM 2242 O O . HIS A 1 298 ? -9.812 1.168 -9.992 1 98.44 298 HIS A O 1
ATOM 2248 N N . THR A 1 299 ? -11.852 1.735 -10.688 1 98.56 299 THR A N 1
ATOM 2249 C CA . THR A 1 299 ? -11.719 3.131 -10.281 1 98.56 299 THR A CA 1
ATOM 2250 C C . THR A 1 299 ? -11.422 3.236 -8.789 1 98.56 299 THR A C 1
ATOM 2252 O O . THR A 1 299 ? -10.492 3.936 -8.383 1 98.56 299 THR A O 1
ATOM 2255 N N . VAL A 1 300 ? -12.195 2.512 -7.992 1 98.75 300 VAL A N 1
ATOM 2256 C CA . VAL A 1 300 ? -12.023 2.568 -6.543 1 98.75 300 VAL A CA 1
ATOM 2257 C C . VAL A 1 300 ? -10.641 2.037 -6.164 1 98.75 300 VAL A C 1
ATOM 2259 O O . VAL A 1 300 ? -9.961 2.615 -5.312 1 98.75 300 VAL A O 1
ATOM 2262 N N . ARG A 1 301 ? -10.227 0.974 -6.793 1 97.81 301 ARG A N 1
ATOM 2263 C CA . ARG A 1 301 ? -8.898 0.43 -6.5 1 97.81 301 ARG A CA 1
ATOM 2264 C C . ARG A 1 301 ? -7.809 1.446 -6.82 1 97.81 301 ARG A C 1
ATOM 2266 O O . ARG A 1 301 ? -6.848 1.592 -6.059 1 97.81 301 ARG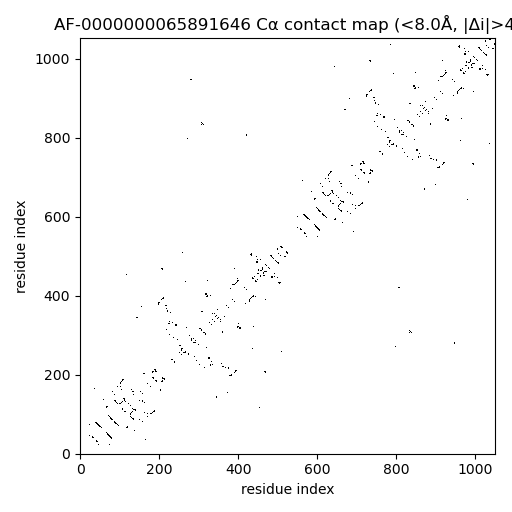 A O 1
ATOM 2273 N N . GLU A 1 302 ? -7.938 2.154 -7.953 1 97.5 302 GLU A N 1
ATOM 2274 C CA . GLU A 1 302 ? -6.957 3.17 -8.32 1 97.5 302 GLU A CA 1
ATOM 2275 C C . GLU A 1 302 ? -6.93 4.309 -7.309 1 97.5 302 GLU A C 1
ATOM 2277 O O . GLU A 1 302 ? -5.863 4.828 -6.977 1 97.5 302 GLU A O 1
ATOM 2282 N N . ILE A 1 303 ? -8.07 4.684 -6.793 1 97.88 303 ILE A N 1
ATOM 2283 C CA . ILE A 1 303 ? -8.172 5.754 -5.809 1 97.88 303 ILE A CA 1
ATOM 2284 C C . ILE A 1 303 ? -7.418 5.359 -4.539 1 97.88 303 ILE A C 1
ATOM 2286 O O . ILE A 1 303 ? -6.734 6.191 -3.936 1 97.88 303 ILE A O 1
ATOM 2290 N N . PHE A 1 304 ? -7.504 4.082 -4.18 1 97.75 304 PHE A N 1
ATOM 2291 C CA . PHE A 1 304 ? -6.836 3.598 -2.979 1 97.75 304 PHE A CA 1
ATOM 2292 C C . PHE A 1 304 ? -5.43 3.107 -3.301 1 97.75 304 PHE A C 1
ATOM 2294 O O . PHE A 1 304 ? -4.898 2.232 -2.615 1 97.75 304 PHE A O 1
ATOM 2301 N N . SER A 1 305 ? -4.824 3.615 -4.344 1 97.31 305 SER A N 1
ATOM 2302 C CA . SER A 1 305 ? -3.434 3.357 -4.699 1 97.31 305 SER A CA 1
ATOM 2303 C C . SER A 1 305 ? -2.598 4.629 -4.617 1 97.31 305 SER A C 1
ATOM 2305 O O . SER A 1 305 ? -3.123 5.734 -4.773 1 97.31 305 SER A O 1
ATOM 2307 N N . PRO A 1 306 ? -1.266 4.496 -4.328 1 98.06 306 PRO A N 1
ATOM 2308 C CA . PRO A 1 306 ? -0.407 5.684 -4.277 1 98.06 306 PRO A CA 1
ATOM 2309 C C . PRO A 1 306 ? -0.136 6.277 -5.656 1 98.06 306 PRO A C 1
ATOM 2311 O O . PRO A 1 306 ? -0.371 5.617 -6.672 1 98.06 306 PRO A O 1
ATOM 2314 N N . LEU A 1 307 ? 0.27 7.512 -5.684 1 98.56 307 LEU A N 1
ATOM 2315 C CA . LEU A 1 307 ? 0.711 8.172 -6.906 1 98.56 307 LEU A CA 1
ATOM 2316 C C . LEU A 1 307 ? 2.225 8.07 -7.066 1 98.56 307 LEU A C 1
ATOM 2318 O O . LEU A 1 307 ? 2.977 8.492 -6.188 1 98.56 307 LEU A O 1
ATOM 2322 N N . TYR A 1 308 ? 2.635 7.473 -8.133 1 98 308 TYR A N 1
ATOM 2323 C CA . TYR A 1 308 ? 4.047 7.367 -8.477 1 98 308 TYR A CA 1
ATOM 2324 C C . TYR A 1 308 ? 4.367 8.195 -9.711 1 98 308 TYR A C 1
ATOM 2326 O O . TYR A 1 308 ? 3.5 8.422 -10.562 1 98 308 TYR A O 1
ATOM 2334 N N . GLY A 1 309 ? 5.652 8.68 -9.789 1 96.94 309 GLY A N 1
ATOM 2335 C CA . GLY A 1 309 ? 6.062 9.578 -10.859 1 96.94 309 GLY A CA 1
ATOM 2336 C C . GLY A 1 309 ? 6.793 8.867 -11.984 1 96.94 309 GLY A C 1
ATOM 2337 O O . GLY A 1 309 ? 6.723 7.645 -12.109 1 96.94 309 GLY A O 1
ATOM 2338 N N . VAL A 1 310 ? 7.473 9.609 -12.906 1 94.12 310 VAL A N 1
ATOM 2339 C CA . VAL A 1 310 ? 8.062 9.156 -14.164 1 94.12 310 VAL A CA 1
ATOM 2340 C C . VAL A 1 310 ? 9.305 8.32 -13.883 1 94.12 310 VAL A C 1
ATOM 2342 O O . VAL A 1 310 ? 9.805 7.617 -14.766 1 94.12 310 VAL A O 1
ATOM 2345 N N . ASN A 1 311 ? 9.82 8.188 -12.727 1 90.38 311 ASN A N 1
ATOM 2346 C CA . ASN A 1 311 ? 11 7.391 -12.406 1 90.38 311 ASN A CA 1
ATOM 2347 C C . ASN A 1 311 ? 10.672 6.281 -11.406 1 90.38 311 ASN A C 1
ATOM 2349 O O . ASN A 1 311 ? 11.57 5.695 -10.812 1 90.38 311 ASN A O 1
ATOM 2353 N N . GLY A 1 312 ? 9.414 6.129 -11.25 1 92 312 GLY A N 1
ATOM 2354 C CA . GLY A 1 312 ? 9.008 5.098 -10.312 1 92 312 GLY A CA 1
ATOM 2355 C C . GLY A 1 312 ? 9.18 5.504 -8.859 1 92 312 GLY A C 1
ATOM 2356 O O . GLY A 1 312 ? 9.336 4.652 -7.984 1 92 312 GLY A O 1
ATOM 2357 N N . THR A 1 313 ? 9.211 6.742 -8.664 1 93.56 313 THR A N 1
ATOM 2358 C CA . THR A 1 313 ? 9.352 7.227 -7.297 1 93.56 313 THR A CA 1
ATOM 2359 C C . THR A 1 313 ? 7.988 7.574 -6.703 1 93.56 313 THR A C 1
ATOM 2361 O O . THR A 1 313 ? 7.117 8.102 -7.398 1 93.56 313 THR A O 1
ATOM 2364 N N . LEU A 1 314 ? 7.848 7.285 -5.449 1 97.5 314 LEU A N 1
ATOM 2365 C CA . LEU A 1 314 ? 6.609 7.613 -4.746 1 97.5 314 LEU A CA 1
ATOM 2366 C C . LEU A 1 314 ? 6.441 9.125 -4.617 1 97.5 314 LEU A C 1
ATOM 2368 O O . LEU A 1 314 ? 7.328 9.812 -4.102 1 97.5 314 LEU A O 1
ATOM 2372 N N . LEU A 1 315 ? 5.328 9.656 -5.156 1 98.44 315 LEU A N 1
ATOM 2373 C CA . LEU A 1 315 ? 5.027 11.078 -5.008 1 98.44 315 LEU A CA 1
ATOM 2374 C C . LEU A 1 315 ? 4.129 11.32 -3.803 1 98.44 315 LEU A C 1
ATOM 2376 O O . LEU A 1 315 ? 4.363 12.25 -3.023 1 98.44 315 LEU A O 1
ATOM 2380 N N . TYR A 1 316 ? 3.156 10.469 -3.625 1 98.75 316 TYR A N 1
ATOM 2381 C CA . TYR A 1 316 ? 2.188 10.672 -2.555 1 98.75 316 TYR A CA 1
ATOM 2382 C C . TYR A 1 316 ? 1.458 9.375 -2.227 1 98.75 316 TYR A C 1
ATOM 2384 O O . TYR A 1 316 ? 1.105 8.609 -3.127 1 98.75 316 TYR A O 1
ATOM 2392 N N . PRO A 1 317 ? 1.215 9.086 -0.947 1 98.31 317 PRO A N 1
ATOM 2393 C CA . PRO A 1 317 ? 0.545 7.84 -0.576 1 98.31 317 PRO A CA 1
ATOM 2394 C C . PRO A 1 317 ? -0.909 7.789 -1.037 1 98.31 317 PRO A C 1
ATOM 2396 O O . PRO A 1 317 ? -1.433 8.781 -1.548 1 98.31 317 PRO A O 1
ATOM 2399 N N . ARG A 1 318 ? -1.53 6.648 -0.87 1 97.81 318 ARG A N 1
ATOM 2400 C CA . ARG A 1 318 ? -2.924 6.422 -1.238 1 97.81 318 ARG A CA 1
ATOM 2401 C C . ARG A 1 318 ? -3.863 7.219 -0.342 1 97.81 318 ARG A C 1
ATOM 2403 O O . ARG A 1 318 ? -3.49 7.609 0.767 1 97.81 318 ARG A O 1
ATOM 2410 N N . MET A 1 319 ? -5.07 7.512 -0.875 1 98.56 319 MET A N 1
ATOM 2411 C CA . MET A 1 319 ? -6.148 7.879 0.04 1 98.56 319 MET A CA 1
ATOM 2412 C C . MET A 1 319 ? -6.484 6.723 0.976 1 98.56 319 MET A C 1
ATOM 2414 O O . MET A 1 319 ? -6.672 5.59 0.528 1 98.56 319 MET A O 1
ATOM 2418 N N . GLN A 1 320 ? -6.465 6.945 2.283 1 98.25 320 GLN A N 1
ATOM 2419 C CA . GLN A 1 320 ? -6.82 5.867 3.199 1 98.25 320 GLN A CA 1
ATOM 2420 C C . GLN A 1 320 ? -8.312 5.543 3.115 1 98.25 320 GLN A C 1
ATOM 2422 O O . GLN A 1 320 ? -9.133 6.434 2.898 1 98.25 320 GLN A O 1
ATOM 2427 N N . PRO A 1 321 ? -8.688 4.273 3.297 1 98.25 321 PRO A N 1
ATOM 2428 C CA . PRO A 1 321 ? -10.109 3.939 3.408 1 98.25 321 PRO A CA 1
ATOM 2429 C C . PRO A 1 321 ? -10.773 4.59 4.617 1 98.25 321 PRO A C 1
ATOM 2431 O O . PRO A 1 321 ? -10.125 4.801 5.645 1 98.25 321 PRO A O 1
ATOM 2434 N N . GLY A 1 322 ? -11.992 4.855 4.465 1 97.94 322 GLY A N 1
ATOM 2435 C CA . GLY A 1 322 ? -12.773 5.41 5.559 1 97.94 322 GLY A CA 1
ATOM 2436 C C . GLY A 1 322 ? -13.297 6.805 5.27 1 97.94 322 GLY A C 1
ATOM 2437 O O . GLY A 1 322 ? -14.203 7.285 5.953 1 97.94 322 GLY A O 1
ATOM 2438 N N . SER A 1 323 ? -12.789 7.465 4.262 1 97.88 323 SER A N 1
ATOM 2439 C CA . SER A 1 323 ? -13.148 8.852 3.986 1 97.88 323 SER A CA 1
ATOM 2440 C C . SER A 1 323 ? -14.102 8.945 2.803 1 97.88 323 SER A C 1
ATOM 2442 O O . SER A 1 323 ? -14.438 10.047 2.357 1 97.88 323 SER A O 1
ATOM 2444 N N . GLU A 1 324 ? -14.633 7.84 2.236 1 98.31 324 GLU A N 1
ATOM 2445 C CA . GLU A 1 324 ? -15.25 7.746 0.918 1 98.31 324 GLU A CA 1
ATOM 2446 C C . GLU A 1 324 ? -16.422 8.719 0.788 1 98.31 324 GLU A C 1
ATOM 2448 O O . GLU A 1 324 ? -16.531 9.438 -0.207 1 98.31 324 GLU A O 1
ATOM 2453 N N . VAL A 1 325 ? -17.25 8.742 1.79 1 97.62 325 VAL A N 1
ATOM 2454 C CA . VAL A 1 325 ? -18.484 9.523 1.712 1 97.62 325 VAL A CA 1
ATOM 2455 C C . VAL A 1 325 ? -18.156 11.008 1.655 1 97.62 325 VAL A C 1
ATOM 2457 O O . VAL A 1 325 ? -18.672 11.734 0.803 1 97.62 325 VAL A O 1
ATOM 2460 N N . MET A 1 326 ? -17.234 11.438 2.475 1 97.44 326 MET A N 1
ATOM 2461 C CA . MET A 1 326 ? -16.859 12.852 2.514 1 97.44 326 MET A CA 1
ATOM 2462 C C . MET A 1 326 ? -16.016 13.219 1.298 1 97.44 326 MET A C 1
ATOM 2464 O O . MET A 1 326 ? -16.156 14.312 0.742 1 97.44 326 MET A O 1
ATOM 2468 N N . ALA A 1 327 ? -15.164 12.352 0.816 1 98.25 327 ALA A N 1
ATOM 2469 C CA . ALA A 1 327 ? -14.273 12.625 -0.303 1 98.25 327 ALA A CA 1
ATOM 2470 C C . ALA A 1 327 ? -15.039 12.672 -1.621 1 98.25 327 ALA A C 1
ATOM 2472 O O . ALA A 1 327 ? -14.648 13.391 -2.549 1 98.25 327 ALA A O 1
ATOM 2473 N N . SER A 1 328 ? -16.172 11.938 -1.705 1 97.88 328 SER A N 1
ATOM 2474 C CA . SER A 1 328 ? -16.938 11.805 -2.943 1 97.88 328 SER A CA 1
ATOM 2475 C C . SER A 1 328 ? -17.469 13.156 -3.416 1 97.88 328 SER A C 1
ATOM 2477 O O . SER A 1 328 ? -17.625 13.375 -4.617 1 97.88 328 SER A O 1
ATOM 2479 N N . SER A 1 329 ? -17.672 14.07 -2.441 1 95.94 329 SER A N 1
ATOM 2480 C CA . SER A 1 329 ? -18.266 15.359 -2.793 1 95.94 329 SER A CA 1
ATOM 2481 C C . SER A 1 329 ? -17.203 16.391 -3.139 1 95.94 329 SER A C 1
ATOM 2483 O O . SER A 1 329 ? -17.516 17.516 -3.533 1 95.94 329 SER A O 1
ATOM 2485 N N . ILE A 1 330 ? -15.953 16 -2.992 1 96.56 330 ILE A N 1
ATOM 2486 C CA . ILE A 1 330 ? -14.891 16.984 -3.186 1 96.56 330 ILE A CA 1
ATOM 2487 C C . ILE A 1 330 ? -13.859 16.438 -4.164 1 96.56 330 ILE A C 1
ATOM 2489 O O . ILE A 1 330 ? -13.836 16.812 -5.336 1 96.56 330 ILE A O 1
ATOM 2493 N N . MET A 1 331 ? -13.195 15.375 -3.789 1 97.38 331 MET A N 1
ATOM 2494 C CA . MET A 1 331 ? -12.055 14.852 -4.531 1 97.38 331 MET A CA 1
ATOM 2495 C C . MET A 1 331 ? -12.516 14.016 -5.723 1 97.38 331 MET A C 1
ATOM 2497 O O . MET A 1 331 ? -11.82 13.953 -6.742 1 97.38 331 MET A O 1
ATOM 2501 N N . TYR A 1 332 ? -13.703 13.328 -5.57 1 97.69 332 TYR A N 1
ATOM 2502 C CA . TYR A 1 332 ? -14.141 12.359 -6.574 1 97.69 332 TYR A CA 1
ATOM 2503 C C . TYR A 1 332 ? -15.367 12.867 -7.324 1 97.69 332 TYR A C 1
ATOM 2505 O O . TYR A 1 332 ? -16.156 12.07 -7.836 1 97.69 332 TYR A O 1
ATOM 2513 N N . ASN A 1 333 ? -15.617 14.117 -7.426 1 97.56 333 ASN A N 1
ATOM 2514 C CA . ASN A 1 333 ? -16.922 14.641 -7.84 1 97.56 333 ASN A CA 1
ATOM 2515 C C . ASN A 1 333 ? -17 14.812 -9.352 1 97.56 333 ASN A C 1
ATOM 2517 O O . ASN A 1 333 ? -17.906 15.469 -9.859 1 97.56 333 ASN A O 1
ATOM 2521 N N . GLY A 1 334 ? -15.984 14.422 -10.117 1 97.81 334 GLY A N 1
ATOM 2522 C CA . GLY A 1 334 ? -16.016 14.453 -11.57 1 97.81 334 GLY A CA 1
ATOM 2523 C C . GLY A 1 334 ? -15.5 15.758 -12.148 1 97.81 334 GLY A C 1
ATOM 2524 O O . GLY A 1 334 ? -15.703 16.047 -13.328 1 97.81 334 GLY A O 1
ATOM 2525 N N . GLN A 1 335 ? -14.898 16.578 -11.258 1 98.06 335 GLN A N 1
ATOM 2526 C CA . GLN A 1 335 ? -14.266 17.828 -11.672 1 98.06 335 GLN A CA 1
ATOM 2527 C C . GLN A 1 335 ? -12.82 17.891 -11.188 1 98.06 335 GLN A C 1
ATOM 2529 O O . GLN A 1 335 ? -12.477 17.312 -10.156 1 98.06 335 GLN A O 1
ATOM 2534 N N . PRO A 1 336 ? -11.969 18.594 -12 1 98.12 336 PRO A N 1
ATOM 2535 C CA . PRO A 1 336 ? -10.625 18.828 -11.461 1 98.12 336 PRO A CA 1
ATOM 2536 C C . PRO A 1 336 ? -10.633 19.594 -10.141 1 98.12 336 PRO A C 1
ATOM 2538 O O . PRO A 1 336 ? -11.43 20.516 -9.961 1 98.12 336 PRO A O 1
ATOM 2541 N N . PHE A 1 337 ? -9.828 19.188 -9.266 1 97.94 337 PHE A N 1
ATOM 2542 C CA . PHE A 1 337 ? -9.727 19.875 -7.977 1 97.94 337 PHE A CA 1
ATOM 2543 C C . PHE A 1 337 ? -9.211 21.297 -8.156 1 97.94 337 PHE A C 1
ATOM 2545 O O . PHE A 1 337 ? -8.148 21.5 -8.734 1 97.94 337 PHE A O 1
ATOM 2552 N N . GLN A 1 338 ? -9.836 22.219 -7.566 1 96.56 338 GLN A N 1
ATOM 2553 C CA . GLN A 1 338 ? -9.664 23.641 -7.906 1 96.56 338 GLN A CA 1
ATOM 2554 C C . GLN A 1 338 ? -8.273 24.125 -7.516 1 96.56 338 GLN A C 1
ATOM 2556 O O . GLN A 1 338 ? -7.645 24.875 -8.258 1 96.56 338 GLN A O 1
ATOM 2561 N N . TYR A 1 339 ? -7.77 23.797 -6.355 1 97.38 339 TYR A N 1
ATOM 2562 C CA . TYR A 1 339 ? -6.457 24.266 -5.93 1 97.38 339 TYR A CA 1
ATOM 2563 C C . TYR A 1 339 ? -5.363 23.734 -6.844 1 97.38 339 TYR A C 1
ATOM 2565 O O . TYR A 1 339 ? -4.402 24.438 -7.156 1 97.38 339 TYR A O 1
ATOM 2573 N N . SER A 1 340 ? -5.508 22.516 -7.285 1 98.38 340 SER A N 1
ATOM 2574 C CA . SER A 1 340 ? -4.547 21.938 -8.211 1 98.38 340 SER A CA 1
ATOM 2575 C C . SER A 1 340 ? -4.594 22.625 -9.57 1 98.38 340 SER A C 1
ATOM 2577 O O . SER A 1 340 ? -3.551 22.969 -10.141 1 98.38 340 SER A O 1
ATOM 2579 N N . ALA A 1 341 ? -5.793 22.812 -10.07 1 98.44 341 ALA A N 1
ATOM 2580 C CA . ALA A 1 341 ? -5.945 23.484 -11.352 1 98.44 341 ALA A CA 1
ATOM 2581 C C . ALA A 1 341 ? -5.293 24.875 -11.328 1 98.44 341 ALA A C 1
ATOM 2583 O O . ALA A 1 341 ? -4.543 25.219 -12.242 1 98.44 341 ALA A O 1
ATOM 2584 N N . ASP A 1 342 ? -5.57 25.625 -10.258 1 98.25 342 ASP A N 1
ATOM 2585 C CA . ASP A 1 342 ? -5.008 26.969 -10.133 1 98.25 342 ASP A CA 1
ATOM 2586 C C . ASP A 1 342 ? -3.482 26.922 -10.047 1 98.25 342 ASP A C 1
ATOM 2588 O O . ASP A 1 342 ? -2.793 27.734 -10.648 1 98.25 342 ASP A O 1
ATOM 2592 N N . TRP A 1 343 ? -2.994 26 -9.281 1 98.44 343 TRP A N 1
ATOM 2593 C CA . TRP A 1 343 ? -1.548 25.891 -9.125 1 98.44 343 TRP A CA 1
ATOM 2594 C C . TRP A 1 343 ? -0.871 25.656 -10.469 1 98.44 343 TRP A C 1
ATOM 2596 O O . TRP A 1 343 ? 0.105 26.328 -10.805 1 98.44 343 TRP A O 1
ATOM 2606 N N . TYR A 1 344 ? -1.379 24.75 -11.242 1 98.75 344 TYR A N 1
ATOM 2607 C CA . TYR A 1 344 ? -0.764 24.422 -12.523 1 98.75 344 TYR A CA 1
ATOM 2608 C C . TYR A 1 344 ? -0.957 25.547 -13.523 1 98.75 344 TYR A C 1
ATOM 2610 O O . TYR A 1 344 ? -0.047 25.875 -14.297 1 98.75 344 TYR A O 1
ATOM 2618 N N . ARG A 1 345 ? -2.125 26.219 -13.492 1 98.62 345 ARG A N 1
ATOM 2619 C CA . ARG A 1 345 ? -2.418 27.312 -14.422 1 98.62 345 ARG A CA 1
ATOM 2620 C C . ARG A 1 345 ? -1.514 28.5 -14.156 1 98.62 345 ARG A C 1
ATOM 2622 O O . ARG A 1 345 ? -0.91 29.047 -15.086 1 98.62 345 ARG A O 1
ATOM 2629 N N . TYR A 1 346 ? -1.354 28.859 -12.844 1 98.69 346 TYR A N 1
ATOM 2630 C CA . TYR A 1 346 ? -0.834 30.188 -12.562 1 98.69 346 TYR A CA 1
ATOM 2631 C C . TYR A 1 346 ? 0.619 30.125 -12.109 1 98.69 346 TYR A C 1
ATOM 2633 O O . TYR A 1 346 ? 1.346 31.109 -12.18 1 98.69 346 TYR A O 1
ATOM 2641 N N . VAL A 1 347 ? 1.062 28.922 -11.648 1 98.62 347 VAL A N 1
ATOM 2642 C CA . VAL A 1 347 ? 2.428 28.844 -11.141 1 98.62 347 VAL A CA 1
ATOM 2643 C C . VAL A 1 347 ? 3.262 27.922 -12.031 1 98.62 347 VAL A C 1
ATOM 2645 O O . VAL A 1 347 ? 4.297 28.344 -12.562 1 98.62 347 VAL A O 1
ATOM 2648 N N . VAL A 1 348 ? 2.797 26.75 -12.336 1 98.75 348 VAL A N 1
ATOM 2649 C CA . VAL A 1 348 ? 3.625 25.766 -13.039 1 98.75 348 VAL A CA 1
ATOM 2650 C C . VAL A 1 348 ? 3.791 26.188 -14.5 1 98.75 348 VAL A C 1
ATOM 2652 O O . VAL A 1 348 ? 4.914 26.312 -14.992 1 98.75 348 VAL A O 1
ATOM 2655 N N . TYR A 1 349 ? 2.645 26.453 -15.164 1 98.62 349 TYR A N 1
ATOM 2656 C CA . TYR A 1 349 ? 2.715 26.703 -16.609 1 98.62 349 TYR A CA 1
ATOM 2657 C C . TYR A 1 349 ? 2.545 28.188 -16.906 1 98.62 349 TYR A C 1
ATOM 2659 O O . TYR A 1 349 ? 2.816 28.625 -18.031 1 98.62 349 TYR A O 1
ATOM 2667 N N . GLU A 1 350 ? 2.051 28.969 -15.906 1 98.25 350 GLU A N 1
ATOM 2668 C CA . GLU A 1 350 ? 1.757 30.375 -16.141 1 98.25 350 GLU A CA 1
ATOM 2669 C C . GLU A 1 350 ? 0.938 30.562 -17.422 1 98.25 350 GLU A C 1
ATOM 2671 O O . GLU A 1 350 ? 1.291 31.375 -18.281 1 98.25 350 GLU A O 1
ATOM 2676 N N . ASN A 1 351 ? -0.022 29.719 -17.516 1 98.56 351 ASN A N 1
ATOM 2677 C CA . ASN A 1 351 ? -0.988 29.688 -18.609 1 98.56 351 ASN A CA 1
ATOM 2678 C C . ASN A 1 351 ? -2.412 29.516 -18.094 1 98.56 351 ASN A C 1
ATOM 2680 O O . ASN A 1 351 ? -2.865 28.391 -17.875 1 98.56 351 ASN A O 1
ATOM 2684 N N . PRO A 1 352 ? -3.156 30.641 -17.922 1 97.75 352 PRO A N 1
ATOM 2685 C CA . PRO A 1 352 ? -4.512 30.594 -17.359 1 97.75 352 PRO A CA 1
ATOM 2686 C C . PRO A 1 352 ? -5.43 29.656 -18.141 1 97.75 352 PRO A C 1
ATOM 2688 O O . PRO A 1 352 ? -6.492 29.266 -17.656 1 97.75 352 PRO A O 1
ATOM 2691 N N . ASN A 1 353 ? -4.984 29.219 -19.391 1 97.88 353 ASN A N 1
ATOM 2692 C CA . ASN A 1 353 ? -5.828 28.375 -20.234 1 97.88 353 ASN A CA 1
ATOM 2693 C C . ASN A 1 353 ? -5.41 26.906 -20.156 1 97.88 353 ASN A C 1
ATOM 2695 O O . ASN A 1 353 ? -5.93 26.062 -20.906 1 97.88 353 ASN A O 1
ATOM 2699 N N . TRP A 1 354 ? -4.438 26.562 -19.328 1 98.38 354 TRP A N 1
ATOM 2700 C CA . TRP A 1 354 ? -4.023 25.172 -19.172 1 98.38 354 TRP A CA 1
ATOM 2701 C C . TRP A 1 354 ? -5.207 24.297 -18.781 1 98.38 354 TRP A C 1
ATOM 2703 O O . TRP A 1 354 ? -6 24.672 -17.906 1 98.38 354 TRP A O 1
ATOM 2713 N N . ASP A 1 355 ? -5.375 23.172 -19.391 1 98.62 355 ASP A N 1
ATOM 2714 C CA . ASP A 1 355 ? -6.523 22.281 -19.219 1 98.62 355 ASP A CA 1
ATOM 2715 C C . ASP A 1 355 ? -6.246 21.234 -18.141 1 98.62 355 ASP A C 1
ATOM 2717 O O . ASP A 1 355 ? -5.621 20.219 -18.422 1 98.62 355 ASP A O 1
ATOM 2721 N N . ALA A 1 356 ? -6.844 21.375 -17.016 1 98.5 356 ALA A N 1
ATOM 2722 C CA . ALA A 1 356 ? -6.602 20.531 -15.852 1 98.5 356 ALA A CA 1
ATOM 2723 C C . ALA A 1 356 ? -7.133 19.109 -16.094 1 98.5 356 ALA A C 1
ATOM 2725 O O . ALA A 1 356 ? -6.754 18.172 -15.383 1 98.5 356 ALA A O 1
ATOM 2726 N N . THR A 1 357 ? -8.023 18.906 -17.047 1 98.5 357 THR A N 1
ATOM 2727 C CA . THR A 1 357 ? -8.586 17.578 -17.328 1 98.5 357 THR A CA 1
ATOM 2728 C C . THR A 1 357 ? -7.551 16.703 -18.016 1 98.5 357 THR A C 1
ATOM 2730 O O . THR A 1 357 ? -7.742 15.492 -18.141 1 98.5 357 THR A O 1
ATOM 2733 N N . LYS A 1 358 ? -6.422 17.266 -18.406 1 98.06 358 LYS A N 1
ATOM 2734 C CA . LYS A 1 358 ? -5.406 16.531 -19.156 1 98.06 358 LYS A CA 1
ATOM 2735 C C . LYS A 1 358 ? -4.176 16.266 -18.281 1 98.06 358 LYS A C 1
ATOM 2737 O O . LYS A 1 358 ? -3.115 15.906 -18.797 1 98.06 358 LYS A O 1
ATOM 2742 N N . PHE A 1 359 ? -4.262 16.453 -17.016 1 98.25 359 PHE A N 1
ATOM 2743 C CA . PHE A 1 359 ? -3.164 16.219 -16.094 1 98.25 359 PHE A CA 1
ATOM 2744 C C . PHE A 1 359 ? -2.543 14.852 -16.312 1 98.25 359 PHE A C 1
ATOM 2746 O O . PHE A 1 359 ? -3.254 13.875 -16.547 1 98.25 359 PHE A O 1
ATOM 2753 N N . SER A 1 360 ? -1.211 14.742 -16.188 1 97.25 360 SER A N 1
ATOM 2754 C CA . SER A 1 360 ? -0.457 13.492 -16.234 1 97.25 360 SER A CA 1
ATOM 2755 C C . SER A 1 360 ? 0.726 13.531 -15.273 1 97.25 360 SER A C 1
ATOM 2757 O O . SER A 1 360 ? 1.058 14.586 -14.727 1 97.25 360 SER A O 1
ATOM 2759 N N . VAL A 1 361 ? 1.363 12.438 -15.125 1 97.44 361 VAL A N 1
ATOM 2760 C CA . VAL A 1 361 ? 2.498 12.359 -14.211 1 97.44 361 VAL A CA 1
ATOM 2761 C C . VAL A 1 361 ? 3.674 13.148 -14.773 1 97.44 361 VAL A C 1
ATOM 2763 O O . VAL A 1 361 ? 4.609 13.492 -14.047 1 97.44 361 VAL A O 1
ATOM 2766 N N . ARG A 1 362 ? 3.691 13.461 -16.125 1 97.25 362 ARG A N 1
ATOM 2767 C CA . ARG A 1 362 ? 4.703 14.352 -16.688 1 97.25 362 ARG A CA 1
ATOM 2768 C C . ARG A 1 362 ? 4.547 15.766 -16.125 1 97.25 362 ARG A C 1
ATOM 2770 O O . ARG A 1 362 ? 5.539 16.453 -15.883 1 97.25 362 ARG A O 1
ATOM 2777 N N . ASP A 1 363 ? 3.27 16.188 -15.891 1 98.62 363 ASP A N 1
ATOM 2778 C CA . ASP A 1 363 ? 3.012 17.484 -15.258 1 98.62 363 ASP A CA 1
ATOM 2779 C C . ASP A 1 363 ? 3.537 17.5 -13.82 1 98.62 363 ASP A C 1
ATOM 2781 O O . ASP A 1 363 ? 4.117 18.5 -13.383 1 98.62 363 ASP A O 1
ATOM 2785 N N . ALA A 1 364 ? 3.312 16.391 -13.148 1 98.69 364 ALA A N 1
ATOM 2786 C CA . ALA A 1 364 ? 3.811 16.281 -11.781 1 98.69 364 ALA A CA 1
ATOM 2787 C C . ALA A 1 364 ? 5.324 16.469 -11.734 1 98.69 364 ALA A C 1
ATOM 2789 O O . ALA A 1 364 ? 5.848 17.125 -10.82 1 98.69 364 ALA A O 1
ATOM 2790 N N . ALA A 1 365 ? 6.012 15.867 -12.703 1 98.31 365 ALA A N 1
ATOM 2791 C CA . ALA A 1 365 ? 7.465 15.984 -12.75 1 98.31 365 ALA A CA 1
ATOM 2792 C C . ALA A 1 365 ? 7.898 17.438 -12.961 1 98.31 365 ALA A C 1
ATOM 2794 O O . ALA A 1 365 ? 8.867 17.891 -12.352 1 98.31 365 ALA A O 1
ATOM 2795 N N . VAL A 1 366 ? 7.191 18.156 -13.828 1 98.62 366 VAL A N 1
ATOM 2796 C CA . VAL A 1 366 ? 7.496 19.562 -14.078 1 98.62 366 VAL A CA 1
ATOM 2797 C C . VAL A 1 366 ? 7.309 20.375 -12.805 1 98.62 366 VAL A C 1
ATOM 2799 O O . VAL A 1 366 ? 8.18 21.172 -12.43 1 98.62 366 VAL A O 1
ATOM 2802 N N . ALA A 1 367 ? 6.215 20.125 -12.133 1 98.75 367 ALA A N 1
ATOM 2803 C CA . ALA A 1 367 ? 5.91 20.875 -10.906 1 98.75 367 ALA A CA 1
ATOM 2804 C C . ALA A 1 367 ? 6.945 20.578 -9.82 1 98.75 367 ALA A C 1
ATOM 2806 O O . ALA A 1 367 ? 7.395 21.5 -9.125 1 98.75 367 ALA A O 1
ATOM 2807 N N . LEU A 1 368 ? 7.25 19.344 -9.688 1 98.38 368 LEU A N 1
ATOM 2808 C CA . LEU A 1 368 ? 8.188 18.953 -8.648 1 98.38 368 LEU A CA 1
ATOM 2809 C C . LEU A 1 368 ? 9.562 19.562 -8.883 1 98.38 368 LEU A C 1
ATOM 2811 O O . LEU A 1 368 ? 10.227 19.984 -7.941 1 98.38 368 LEU A O 1
ATOM 2815 N N . LYS A 1 369 ? 10.023 19.594 -10.102 1 98.25 369 LYS A N 1
ATOM 2816 C CA . LYS A 1 369 ? 11.312 20.188 -10.453 1 98.25 369 LYS A CA 1
ATOM 2817 C C . LYS A 1 369 ? 11.336 21.672 -10.133 1 98.25 369 LYS A C 1
ATOM 2819 O O . LYS A 1 369 ? 12.367 22.203 -9.703 1 98.25 369 LYS A O 1
ATOM 2824 N N . GLN A 1 370 ? 10.227 22.391 -10.32 1 98.62 370 GLN A N 1
ATOM 2825 C CA . GLN A 1 370 ? 10.125 23.812 -10.062 1 98.62 370 GLN A CA 1
ATOM 2826 C C . GLN A 1 370 ? 10.203 24.109 -8.562 1 98.62 370 GLN A C 1
ATOM 2828 O O . GLN A 1 370 ? 10.945 24.984 -8.133 1 98.62 370 GLN A O 1
ATOM 2833 N N . ASN A 1 371 ? 9.43 23.469 -7.754 1 98.62 371 ASN A N 1
ATOM 2834 C CA . ASN A 1 371 ? 9.367 23.578 -6.301 1 98.62 371 ASN A CA 1
ATOM 2835 C C . ASN A 1 371 ? 9.781 24.969 -5.816 1 98.62 371 ASN A C 1
ATOM 2837 O O . ASN A 1 371 ? 10.719 25.094 -5.031 1 98.62 371 ASN A O 1
ATOM 2841 N N . PRO A 1 372 ? 9.055 26.016 -6.227 1 98.56 372 PRO A N 1
ATOM 2842 C CA . PRO A 1 372 ? 9.469 27.375 -5.863 1 98.56 372 PRO A CA 1
ATOM 2843 C C . PRO A 1 372 ? 9.531 27.578 -4.352 1 98.56 372 PRO A C 1
ATOM 2845 O O . PRO A 1 372 ? 8.586 27.234 -3.639 1 98.56 372 PRO A O 1
ATOM 2848 N N . PHE A 1 373 ? 10.703 28.141 -3.869 1 98.5 373 PHE A N 1
ATOM 2849 C CA . PHE A 1 373 ? 10.969 28.516 -2.486 1 98.5 373 PHE A CA 1
ATOM 2850 C C . PHE A 1 373 ? 10.836 27.297 -1.563 1 98.5 373 PHE A C 1
ATOM 2852 O O . PHE A 1 373 ? 10.523 27.453 -0.381 1 98.5 373 PHE A O 1
ATOM 2859 N N . ASN A 1 374 ? 10.922 26.031 -2.168 1 98.56 374 ASN A N 1
ATOM 2860 C CA . ASN A 1 374 ? 10.805 24.766 -1.442 1 98.56 374 ASN A CA 1
ATOM 2861 C C . ASN A 1 374 ? 9.438 24.609 -0.797 1 98.56 374 ASN A C 1
ATOM 2863 O O . ASN A 1 374 ? 9.336 24.344 0.402 1 98.56 374 ASN A O 1
ATOM 2867 N N . LEU A 1 375 ? 8.469 24.859 -1.604 1 98.56 375 LEU A N 1
ATOM 2868 C CA . LEU A 1 375 ? 7.082 24.734 -1.166 1 98.56 375 LEU A CA 1
ATOM 2869 C C . LEU A 1 375 ? 6.781 23.328 -0.696 1 98.56 375 LEU A C 1
ATOM 2871 O O . LEU A 1 375 ? 5.879 23.109 0.114 1 98.56 375 LEU A O 1
ATOM 2875 N N . GLN A 1 376 ? 7.527 22.406 -1.135 1 98.25 376 GLN A N 1
ATOM 2876 C CA . GLN A 1 376 ? 7.344 21.016 -0.733 1 98.25 376 GLN A CA 1
ATOM 2877 C C . GLN A 1 376 ? 7.297 20.875 0.786 1 98.25 376 GLN A C 1
ATOM 2879 O O . GLN A 1 376 ? 6.523 20.078 1.321 1 98.25 376 GLN A O 1
ATOM 2884 N N . THR A 1 377 ? 8.125 21.656 1.437 1 98.81 377 THR A N 1
ATOM 2885 C CA . THR A 1 377 ? 8.219 21.578 2.891 1 98.81 377 THR A CA 1
ATOM 2886 C C . THR A 1 377 ? 8.375 20.141 3.352 1 98.81 377 THR A C 1
ATOM 2888 O O . THR A 1 377 ? 7.652 19.688 4.234 1 98.81 377 THR A O 1
ATOM 2891 N N . TRP A 1 378 ? 9.383 19.516 2.816 1 98.62 378 TRP A N 1
ATOM 2892 C CA . TRP A 1 378 ? 9.508 18.062 2.961 1 98.62 378 TRP A CA 1
ATOM 2893 C C . TRP A 1 378 ? 10.875 17.688 3.527 1 98.62 378 TRP A C 1
ATOM 2895 O O . TRP A 1 378 ? 11.25 16.516 3.52 1 98.62 378 TRP A O 1
ATOM 2905 N N . ASP A 1 379 ? 11.578 18.688 4.09 1 98.56 379 ASP A N 1
ATOM 2906 C CA . ASP A 1 379 ? 12.867 18.406 4.727 1 98.56 379 ASP A CA 1
ATOM 2907 C C . ASP A 1 379 ? 12.68 17.562 5.984 1 98.56 379 ASP A C 1
ATOM 2909 O O . ASP A 1 379 ? 11.82 17.859 6.816 1 98.56 379 ASP A O 1
ATOM 2913 N N . ALA A 1 380 ? 13.539 16.562 6.117 1 98.5 380 ALA A N 1
ATOM 2914 C CA . ALA A 1 380 ? 13.328 15.594 7.184 1 98.5 380 ALA A CA 1
ATOM 2915 C C . ALA A 1 380 ? 14.375 15.742 8.281 1 98.5 380 ALA A C 1
ATOM 2917 O O . ALA A 1 380 ? 14.273 15.102 9.336 1 98.5 380 ALA A O 1
ATOM 2918 N N . ASP A 1 381 ? 15.406 16.516 8.039 1 98.75 381 ASP A N 1
ATOM 2919 C CA . ASP A 1 381 ? 16.328 16.844 9.125 1 98.75 381 ASP A CA 1
ATOM 2920 C C . ASP A 1 381 ? 15.852 18.078 9.891 1 98.75 381 ASP A C 1
ATOM 2922 O O . ASP A 1 381 ? 16.094 19.203 9.469 1 98.75 381 ASP A O 1
ATOM 2926 N N . ILE A 1 382 ? 15.281 17.844 11.039 1 98.81 382 ILE A N 1
ATOM 2927 C CA . ILE A 1 382 ? 14.766 18.969 11.828 1 98.81 382 ILE A CA 1
ATOM 2928 C C . ILE A 1 382 ? 15.562 19.094 13.117 1 98.81 382 ILE A C 1
ATOM 2930 O O . ILE A 1 382 ? 15.016 19.469 14.156 1 98.81 382 ILE A O 1
ATOM 2934 N N . SER A 1 383 ? 16.812 18.797 13.055 1 98.38 383 SER A N 1
ATOM 2935 C CA . SER A 1 383 ? 17.719 18.828 14.195 1 98.38 383 SER A CA 1
ATOM 2936 C C . SER A 1 383 ? 17.906 20.25 14.711 1 98.38 383 SER A C 1
ATOM 2938 O O . SER A 1 383 ? 18.109 20.469 15.906 1 98.38 383 SER A O 1
ATOM 2940 N N . SER A 1 384 ? 17.891 21.25 13.789 1 98.69 384 SER A N 1
ATOM 2941 C CA . SER A 1 384 ? 18.047 22.641 14.219 1 98.69 384 SER A CA 1
ATOM 2942 C C . SER A 1 384 ? 16.922 23.062 15.156 1 98.69 384 SER A C 1
ATOM 2944 O O . SER A 1 384 ? 17.156 23.797 16.125 1 98.69 384 SER A O 1
ATOM 2946 N N . PHE A 1 385 ? 15.742 22.609 14.867 1 98.81 385 PHE A N 1
ATOM 2947 C CA . PHE A 1 385 ? 14.602 22.906 15.727 1 98.81 385 PHE A CA 1
ATOM 2948 C C . PHE A 1 385 ? 14.742 22.219 17.078 1 98.81 385 PHE A C 1
ATOM 2950 O O . PHE A 1 385 ? 14.469 22.812 18.125 1 98.81 385 PHE A O 1
ATOM 2957 N N . ARG A 1 386 ? 15.156 20.953 17.016 1 98.5 386 ARG A N 1
ATOM 2958 C CA . ARG A 1 386 ? 15.414 20.219 18.25 1 98.5 386 ARG A CA 1
ATOM 2959 C C . ARG A 1 386 ? 16.453 20.938 19.109 1 98.5 386 ARG A C 1
ATOM 2961 O O . ARG A 1 386 ? 16.266 21.094 20.312 1 98.5 386 ARG A O 1
ATOM 2968 N N . LYS A 1 387 ? 17.547 21.359 18.531 1 98.38 387 LYS A N 1
ATOM 2969 C CA . LYS A 1 387 ? 18.656 22.016 19.234 1 98.38 387 LYS A CA 1
ATOM 2970 C C . LYS A 1 387 ? 18.188 23.328 19.859 1 98.38 387 LYS A C 1
ATOM 2972 O O . LYS A 1 387 ? 18.688 23.719 20.906 1 98.38 387 LYS A O 1
ATOM 2977 N N . ALA A 1 388 ? 17.234 23.938 19.266 1 98.44 388 ALA A N 1
ATOM 2978 C CA . ALA A 1 388 ? 16.703 25.203 19.766 1 98.44 388 ALA A CA 1
ATOM 2979 C C . ALA A 1 388 ? 15.75 24.969 20.938 1 98.44 388 ALA A C 1
ATOM 2981 O O . ALA A 1 388 ? 15.289 25.938 21.562 1 98.44 388 ALA A O 1
ATOM 2982 N N . GLY A 1 389 ? 15.445 23.719 21.188 1 98.38 389 GLY A N 1
ATOM 2983 C CA . GLY A 1 389 ? 14.57 23.375 22.297 1 98.38 389 GLY A CA 1
ATOM 2984 C C . GLY A 1 389 ? 13.109 23.312 21.906 1 98.38 389 GLY A C 1
ATOM 2985 O O . GLY A 1 389 ? 12.234 23.188 22.766 1 98.38 389 GLY A O 1
ATOM 2986 N N . GLY A 1 390 ? 12.789 23.344 20.625 1 98.75 390 GLY A N 1
ATOM 2987 C CA . GLY A 1 390 ? 11.422 23.359 20.141 1 98.75 390 GLY A CA 1
ATOM 2988 C C . GLY A 1 390 ? 10.719 22.016 20.312 1 98.75 390 GLY A C 1
ATOM 2989 O O . GLY A 1 390 ? 11.367 20.969 20.375 1 98.75 390 GLY A O 1
ATOM 2990 N N . LYS A 1 391 ? 9.391 22.047 20.484 1 98.94 391 LYS A N 1
ATOM 2991 C CA . LYS A 1 391 ? 8.508 20.891 20.469 1 98.94 391 LYS A CA 1
ATOM 2992 C C . LYS A 1 391 ? 7.492 20.984 19.328 1 98.94 391 LYS A C 1
ATOM 2994 O O . LYS A 1 391 ? 6.926 22.047 19.094 1 98.94 391 LYS A O 1
ATOM 2999 N N . VAL A 1 392 ? 7.367 19.922 18.641 1 98.94 392 VAL A N 1
ATOM 3000 C CA . VAL A 1 392 ? 6.359 19.906 17.578 1 98.94 392 VAL A CA 1
ATOM 3001 C C . VAL A 1 392 ? 5.449 18.688 17.734 1 98.94 392 VAL A C 1
ATOM 3003 O O . VAL A 1 392 ? 5.926 17.578 18.031 1 98.94 392 VAL A O 1
ATOM 3006 N N . LEU A 1 393 ? 4.172 18.938 17.75 1 98.88 393 LEU A N 1
ATOM 3007 C CA . LEU A 1 393 ? 3.119 17.922 17.797 1 98.88 393 LEU A CA 1
ATOM 3008 C C . LEU A 1 393 ? 2.283 17.953 16.516 1 98.88 393 LEU A C 1
ATOM 3010 O O . LEU A 1 393 ? 1.758 19 16.141 1 98.88 393 LEU A O 1
ATOM 3014 N N . THR A 1 394 ? 2.217 16.812 15.836 1 98.81 394 THR A N 1
ATOM 3015 C CA . THR A 1 394 ? 1.382 16.656 14.648 1 98.81 394 THR A CA 1
ATOM 3016 C C . THR A 1 394 ? 0.238 15.68 14.914 1 98.81 394 THR A C 1
ATOM 3018 O O . THR A 1 394 ? 0.402 14.711 15.664 1 98.81 394 THR A O 1
ATOM 3021 N N . TYR A 1 395 ? -0.932 16.016 14.453 1 98.88 395 TYR A N 1
ATOM 3022 C CA . TYR A 1 395 ? -2.068 15.109 14.438 1 98.88 395 TYR A CA 1
ATOM 3023 C C . TYR A 1 395 ? -2.648 14.977 13.039 1 98.88 395 TYR A C 1
ATOM 3025 O O . TYR A 1 395 ? -2.473 15.859 12.195 1 98.88 395 TYR A O 1
ATOM 3033 N N . HIS A 1 396 ? -3.273 13.875 12.758 1 98.88 396 HIS A N 1
ATOM 3034 C CA . HIS A 1 396 ? -3.91 13.656 11.461 1 98.88 396 HIS A CA 1
ATOM 3035 C C . HIS A 1 396 ? -5.156 12.789 11.602 1 98.88 396 HIS A C 1
ATOM 3037 O O . HIS A 1 396 ? -5.113 11.727 12.219 1 98.88 396 HIS A O 1
ATOM 3043 N N . GLY A 1 397 ? -6.312 13.297 11.086 1 98.81 397 GLY A N 1
ATOM 3044 C CA . GLY A 1 397 ? -7.527 12.5 11.062 1 98.81 397 GLY A CA 1
ATOM 3045 C C . GLY A 1 397 ? -7.426 11.289 10.156 1 98.81 397 GLY A C 1
ATOM 3046 O O . GLY A 1 397 ? -6.953 11.398 9.023 1 98.81 397 GLY A O 1
ATOM 3047 N N . LEU A 1 398 ? -7.926 10.18 10.602 1 98.62 398 LEU A N 1
ATOM 3048 C CA . LEU A 1 398 ? -7.762 8.945 9.844 1 98.62 398 LEU A CA 1
ATOM 3049 C C . LEU A 1 398 ? -8.938 8.727 8.891 1 98.62 398 LEU A C 1
ATOM 3051 O O . LEU A 1 398 ? -8.953 7.758 8.133 1 98.62 398 LEU A O 1
ATOM 3055 N N . MET A 1 399 ? -9.859 9.672 8.867 1 97.75 399 MET A N 1
ATOM 3056 C CA . MET A 1 399 ? -10.875 9.711 7.816 1 97.75 399 MET A CA 1
ATOM 3057 C C . MET A 1 399 ? -10.773 11 7.008 1 97.75 399 MET A C 1
ATOM 3059 O O . MET A 1 399 ? -11.773 11.492 6.477 1 97.75 399 MET A O 1
ATOM 3063 N N . ASP A 1 400 ? -9.602 11.609 7.039 1 98.81 400 ASP A N 1
ATOM 3064 C CA . ASP A 1 400 ? -9.352 12.828 6.285 1 98.81 400 ASP A CA 1
ATOM 3065 C C . ASP A 1 400 ? -9.656 12.641 4.801 1 98.81 400 ASP A C 1
ATOM 3067 O O . ASP A 1 400 ? -9.102 11.75 4.156 1 98.81 400 ASP A O 1
ATOM 3071 N N . GLN A 1 401 ? -10.531 13.484 4.27 1 98.62 401 GLN A N 1
ATOM 3072 C CA . GLN A 1 401 ? -10.992 13.328 2.895 1 98.62 401 GLN A CA 1
ATOM 3073 C C . GLN A 1 401 ? -10.195 14.211 1.938 1 98.62 401 GLN A C 1
ATOM 3075 O O . GLN A 1 401 ? -10.383 14.148 0.722 1 98.62 401 GLN A O 1
ATOM 3080 N N . LEU A 1 402 ? -9.227 15.023 2.518 1 98.56 402 LEU A N 1
ATOM 3081 C CA . LEU A 1 402 ? -8.547 16 1.677 1 98.56 402 LEU A CA 1
ATOM 3082 C C . LEU A 1 402 ? -7.059 15.688 1.56 1 98.56 402 LEU A C 1
ATOM 3084 O O . LEU A 1 402 ? -6.434 15.984 0.541 1 98.56 402 LEU A O 1
ATOM 3088 N N . ILE A 1 403 ? -6.488 15.188 2.635 1 98.75 403 ILE A N 1
ATOM 3089 C CA . ILE A 1 403 ? -5.07 14.852 2.691 1 98.75 403 ILE A CA 1
ATOM 3090 C C . ILE A 1 403 ? -4.898 13.438 3.248 1 98.75 403 ILE A C 1
ATOM 3092 O O . ILE A 1 403 ? -5.355 13.141 4.355 1 98.75 403 ILE A O 1
ATOM 3096 N N . SER A 1 404 ? -4.238 12.586 2.486 1 98.69 404 SER A N 1
ATOM 3097 C CA . SER A 1 404 ? -3.996 11.234 2.975 1 98.69 404 SER A CA 1
ATOM 3098 C C . SER A 1 404 ? -3.295 11.25 4.328 1 98.69 404 SER A C 1
ATOM 3100 O O . SER A 1 404 ? -2.217 11.836 4.469 1 98.69 404 SER A O 1
ATOM 3102 N N . SER A 1 405 ? -3.883 10.562 5.262 1 98.5 405 SER A N 1
ATOM 3103 C CA . SER A 1 405 ? -3.268 10.484 6.582 1 98.5 405 SER A CA 1
ATOM 3104 C C . SER A 1 405 ? -1.953 9.719 6.535 1 98.5 405 SER A C 1
ATOM 3106 O O . SER A 1 405 ? -1.109 9.867 7.422 1 98.5 405 SER A O 1
ATOM 3108 N N . GLU A 1 406 ? -1.772 8.938 5.508 1 98.25 406 GLU A N 1
ATOM 3109 C CA . GLU A 1 406 ? -0.551 8.148 5.383 1 98.25 406 GLU A CA 1
ATOM 3110 C C . GLU A 1 406 ? 0.649 9.031 5.066 1 98.25 406 GLU A C 1
ATOM 3112 O O . GLU A 1 406 ? 1.797 8.609 5.203 1 98.25 406 GLU A O 1
ATOM 3117 N N . ASN A 1 407 ? 0.42 10.227 4.625 1 98.69 407 ASN A N 1
ATOM 3118 C CA . ASN A 1 407 ? 1.53 11.125 4.332 1 98.69 407 ASN A CA 1
ATOM 3119 C C . ASN A 1 407 ? 2.24 11.57 5.609 1 98.69 407 ASN A C 1
ATOM 3121 O O . ASN A 1 407 ? 3.453 11.781 5.605 1 98.69 407 ASN A O 1
ATOM 3125 N N . SER A 1 408 ? 1.47 11.789 6.719 1 98.75 408 SER A N 1
ATOM 3126 C CA . SER A 1 408 ? 2.096 12.125 7.996 1 98.75 408 SER A CA 1
ATOM 3127 C C . SER A 1 408 ? 2.938 10.969 8.523 1 98.75 408 SER A C 1
ATOM 3129 O O . SER A 1 408 ? 4.004 11.18 9.102 1 98.75 408 SER A O 1
ATOM 3131 N N . LYS A 1 409 ? 2.479 9.742 8.297 1 98.19 409 LYS A N 1
ATOM 3132 C CA . LYS A 1 409 ? 3.275 8.57 8.664 1 98.19 409 LYS A CA 1
ATOM 3133 C C . LYS A 1 409 ? 4.57 8.516 7.859 1 98.19 409 LYS A C 1
ATOM 3135 O O . LYS A 1 409 ? 5.633 8.211 8.406 1 98.19 409 LYS A O 1
ATOM 3140 N N . LEU A 1 410 ? 4.395 8.773 6.609 1 98.44 410 LEU A N 1
ATOM 3141 C CA . LEU A 1 410 ? 5.562 8.766 5.734 1 98.44 410 LEU A CA 1
ATOM 3142 C C . LEU A 1 410 ? 6.582 9.805 6.176 1 98.44 410 LEU A C 1
ATOM 3144 O O . LEU A 1 410 ? 7.785 9.539 6.184 1 98.44 410 LEU A O 1
ATOM 3148 N N . TYR A 1 411 ? 6.137 11.008 6.496 1 98.81 411 TYR A N 1
ATOM 3149 C CA . TYR A 1 411 ? 7.059 12.047 6.945 1 98.81 411 TYR A CA 1
ATOM 3150 C C . TYR A 1 411 ? 7.75 11.641 8.242 1 98.81 411 TYR A C 1
ATOM 3152 O O . TYR A 1 411 ? 8.945 11.859 8.414 1 98.81 411 TYR A O 1
ATOM 3160 N N . TYR A 1 412 ? 6.992 11.125 9.18 1 98.75 412 TYR A N 1
ATOM 3161 C CA . TYR A 1 412 ? 7.566 10.656 10.43 1 98.75 412 TYR A CA 1
ATOM 3162 C C . TYR A 1 412 ? 8.688 9.656 10.18 1 98.75 412 TYR A C 1
ATOM 3164 O O . TYR A 1 412 ? 9.766 9.758 10.766 1 98.75 412 TYR A O 1
ATOM 3172 N N . ALA A 1 413 ? 8.438 8.695 9.297 1 98.62 413 ALA A N 1
ATOM 3173 C CA . ALA A 1 413 ? 9.453 7.719 8.938 1 98.62 413 ALA A CA 1
ATOM 3174 C C . ALA A 1 413 ? 10.688 8.398 8.359 1 98.62 413 ALA A C 1
ATOM 3176 O O . ALA A 1 413 ? 11.82 8.062 8.711 1 98.62 413 ALA A O 1
ATOM 3177 N N . ARG A 1 414 ? 10.477 9.336 7.496 1 98.56 414 ARG A N 1
ATOM 3178 C CA . ARG A 1 414 ? 11.586 10.047 6.863 1 98.56 414 ARG A CA 1
ATOM 3179 C C . ARG A 1 414 ? 12.438 10.766 7.898 1 98.56 414 ARG A C 1
ATOM 3181 O O . ARG A 1 414 ? 13.664 10.789 7.793 1 98.56 414 ARG A O 1
ATOM 3188 N N . VAL A 1 415 ? 11.758 11.391 8.844 1 98.88 415 VAL A N 1
ATOM 3189 C CA . VAL A 1 415 ? 12.492 12.102 9.883 1 98.88 415 VAL A 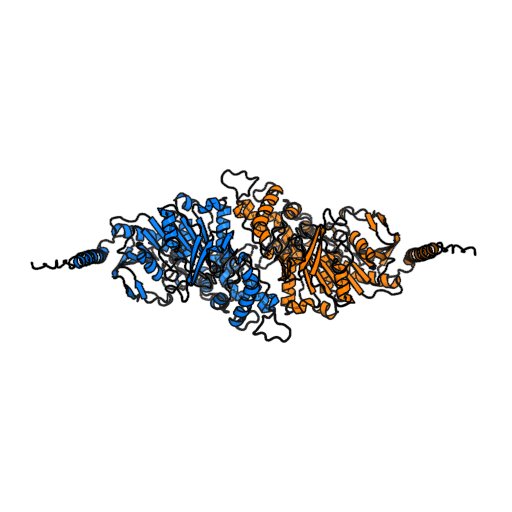CA 1
ATOM 3190 C C . VAL A 1 415 ? 13.336 11.117 10.688 1 98.88 415 VAL A C 1
ATOM 3192 O O . VAL A 1 415 ? 14.531 11.344 10.906 1 98.88 415 VAL A O 1
ATOM 3195 N N . ALA A 1 416 ? 12.734 9.992 11.086 1 98.88 416 ALA A N 1
ATOM 3196 C CA . ALA A 1 416 ? 13.461 8.977 11.836 1 98.88 416 ALA A CA 1
ATOM 3197 C C . ALA A 1 416 ? 14.664 8.461 11.047 1 98.88 416 ALA A C 1
ATOM 3199 O O . ALA A 1 416 ? 15.766 8.352 11.586 1 98.88 416 ALA A O 1
ATOM 3200 N N . GLU A 1 417 ? 14.461 8.164 9.805 1 98.62 417 GLU A N 1
ATOM 3201 C CA . GLU A 1 417 ? 15.508 7.637 8.93 1 98.62 417 GLU A CA 1
ATOM 3202 C C . GLU A 1 417 ? 16.641 8.648 8.742 1 98.62 417 GLU A C 1
ATOM 3204 O O . GLU A 1 417 ? 17.812 8.305 8.867 1 98.62 417 GLU A O 1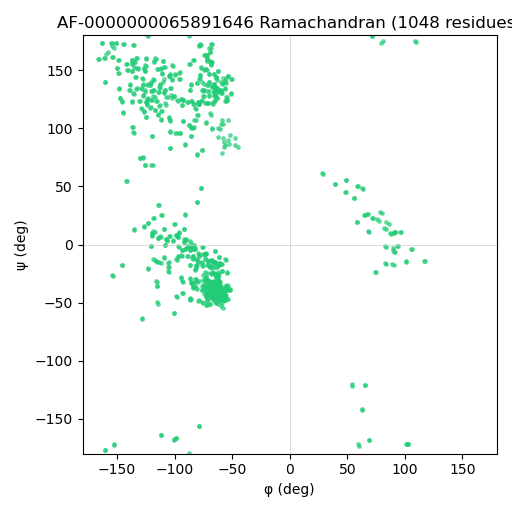
ATOM 3209 N N . THR A 1 418 ? 16.25 9.891 8.5 1 98.56 418 THR A N 1
ATOM 3210 C CA . THR A 1 418 ? 17.219 10.93 8.188 1 98.56 418 THR A CA 1
ATOM 3211 C C . THR A 1 418 ? 18.031 11.305 9.43 1 98.56 418 THR A C 1
ATOM 3213 O O . THR A 1 418 ? 19.25 11.453 9.352 1 98.56 418 THR A O 1
ATOM 3216 N N . MET A 1 419 ? 17.328 11.484 10.492 1 98.56 419 MET A N 1
ATOM 3217 C CA . MET A 1 419 ? 18.016 11.844 11.734 1 98.56 419 MET A CA 1
ATOM 3218 C C . MET A 1 419 ? 18.656 10.617 12.375 1 98.56 419 MET A C 1
ATOM 3220 O O . MET A 1 419 ? 19.438 10.742 13.328 1 98.56 419 MET A O 1
ATOM 3224 N N . ASN A 1 420 ? 18.359 9.445 11.875 1 98.38 420 ASN A N 1
ATOM 3225 C CA . ASN A 1 420 ? 18.953 8.18 12.305 1 98.38 420 ASN A CA 1
ATOM 3226 C C . ASN A 1 420 ? 18.703 7.926 13.789 1 98.38 420 ASN A C 1
ATOM 3228 O O . ASN A 1 420 ? 19.656 7.668 14.539 1 98.38 420 ASN A O 1
ATOM 3232 N N . VAL A 1 421 ? 17.438 8.047 14.203 1 98.31 421 VAL A N 1
ATOM 3233 C CA . VAL A 1 421 ? 17.047 7.805 15.594 1 98.31 421 VAL A CA 1
ATOM 3234 C C . VAL A 1 421 ? 15.703 7.078 15.633 1 98.31 421 VAL A C 1
ATOM 3236 O O . VAL A 1 421 ? 14.875 7.242 14.734 1 98.31 421 VAL A O 1
ATOM 3239 N N . PRO A 1 422 ? 15.445 6.258 16.641 1 98.31 422 PRO A N 1
ATOM 3240 C CA . PRO A 1 422 ? 14.164 5.574 16.797 1 98.31 422 PRO A CA 1
ATOM 3241 C C . PRO A 1 422 ? 13.078 6.48 17.375 1 98.31 422 PRO A C 1
ATOM 3243 O O . PRO A 1 422 ? 13.375 7.602 17.812 1 98.31 422 PRO A O 1
ATOM 3246 N N . PRO A 1 423 ? 11.898 6.07 17.406 1 98.19 423 PRO A N 1
ATOM 3247 C CA . PRO A 1 423 ? 10.773 6.879 17.891 1 98.19 423 PRO A CA 1
ATOM 3248 C C . PRO A 1 423 ? 10.992 7.395 19.312 1 98.19 423 PRO A C 1
ATOM 3250 O O . PRO A 1 423 ? 10.609 8.523 19.625 1 98.19 423 PRO A O 1
ATOM 3253 N N . GLU A 1 424 ? 11.602 6.645 20.141 1 97 424 GLU A N 1
ATOM 3254 C CA . GLU A 1 424 ? 11.789 7.055 21.531 1 97 424 GLU A CA 1
ATOM 3255 C C . GLU A 1 424 ? 12.617 8.336 21.625 1 97 424 GLU A C 1
ATOM 3257 O O . GLU A 1 424 ? 12.391 9.164 22.5 1 97 424 GLU A O 1
ATOM 3262 N N . GLU A 1 425 ? 13.547 8.453 20.703 1 97.31 425 GLU A N 1
ATOM 3263 C CA . GLU A 1 425 ? 14.367 9.656 20.656 1 97.31 425 GLU A CA 1
ATOM 3264 C C . GLU A 1 425 ? 13.594 10.82 20.047 1 97.31 425 GLU A C 1
ATOM 3266 O O . GLU A 1 425 ? 13.734 11.961 20.484 1 97.31 425 GLU A O 1
ATOM 3271 N N . LEU A 1 426 ? 12.812 10.578 19.031 1 98.25 426 LEU A N 1
ATOM 3272 C CA . LEU A 1 426 ? 12 11.617 18.422 1 98.25 426 LEU A CA 1
ATOM 3273 C C . LEU A 1 426 ? 10.977 12.164 19.406 1 98.25 426 LEU A C 1
ATOM 3275 O O . LEU A 1 426 ? 10.688 13.359 19.406 1 98.25 426 LEU A O 1
ATOM 3279 N N . ASP A 1 427 ? 10.523 11.336 20.266 1 97.69 427 ASP A N 1
ATOM 3280 C CA . ASP A 1 427 ? 9.453 11.672 21.203 1 97.69 427 ASP A CA 1
ATOM 3281 C C . ASP A 1 427 ? 9.875 12.812 22.125 1 97.69 427 ASP A C 1
ATOM 3283 O O . ASP A 1 427 ? 9.031 13.453 22.75 1 97.69 427 ASP A O 1
ATOM 3287 N N . GLU A 1 428 ? 11.102 13.031 22.188 1 97.69 428 GLU A N 1
ATOM 3288 C CA . GLU A 1 428 ? 11.586 14.102 23.062 1 97.69 428 GLU A CA 1
ATOM 3289 C C . GLU A 1 428 ? 11.172 15.477 22.531 1 97.69 428 GLU A C 1
ATOM 3291 O O . GLU A 1 428 ? 11.07 16.438 23.297 1 97.69 428 GLU A O 1
ATOM 3296 N N . PHE A 1 429 ? 10.945 15.523 21.25 1 98.69 429 PHE A N 1
ATOM 3297 C CA . PHE A 1 429 ? 10.641 16.844 20.734 1 98.69 429 PHE A CA 1
ATOM 3298 C C . PHE A 1 429 ? 9.633 16.781 19.594 1 98.69 429 PHE A C 1
ATOM 3300 O O . PHE A 1 429 ? 9.062 17.797 19.188 1 98.69 429 PHE A O 1
ATOM 3307 N N . TYR A 1 430 ? 9.391 15.648 18.953 1 98.88 430 TYR A N 1
ATOM 3308 C CA . TYR A 1 430 ? 8.438 15.453 17.875 1 98.88 430 TYR A CA 1
ATOM 3309 C C . TYR A 1 430 ? 7.484 14.297 18.188 1 98.88 430 TYR A C 1
ATOM 3311 O O . TYR A 1 430 ? 7.91 13.141 18.281 1 98.88 430 TYR A O 1
ATOM 3319 N N . ARG A 1 431 ? 6.188 14.641 18.344 1 98.75 431 ARG A N 1
ATOM 3320 C CA . ARG A 1 431 ? 5.18 13.625 18.609 1 98.75 431 ARG A CA 1
ATOM 3321 C C . ARG A 1 431 ? 4.066 13.664 17.578 1 98.75 431 ARG A C 1
ATOM 3323 O O . ARG A 1 431 ? 3.67 14.742 17.125 1 98.75 431 ARG A O 1
ATOM 3330 N N . PHE A 1 432 ? 3.674 12.5 17.156 1 98.75 432 PHE A N 1
ATOM 3331 C CA . PHE A 1 432 ? 2.646 12.32 16.141 1 98.75 432 PHE A CA 1
ATOM 3332 C C . PHE A 1 432 ? 1.471 11.523 16.688 1 98.75 432 PHE A C 1
ATOM 3334 O O . PHE A 1 432 ? 1.663 10.492 17.344 1 98.75 432 PHE A O 1
ATOM 3341 N N . PHE A 1 433 ? 0.273 12.031 16.438 1 98.75 433 PHE A N 1
ATOM 3342 C CA . PHE A 1 433 ? -0.945 11.375 16.906 1 98.75 433 PHE A CA 1
ATOM 3343 C C . PHE A 1 433 ? -1.903 11.141 15.742 1 98.75 433 PHE A C 1
ATOM 3345 O O . PHE A 1 433 ? -2.17 12.055 14.953 1 98.75 433 PHE A O 1
ATOM 3352 N N . GLN A 1 434 ? -2.408 9.977 15.625 1 97.69 434 GLN A N 1
ATOM 3353 C CA . GLN A 1 434 ? -3.445 9.617 14.656 1 97.69 434 GLN A CA 1
ATOM 3354 C C . GLN A 1 434 ? -4.828 9.656 15.305 1 97.69 434 GLN A C 1
ATOM 3356 O O . GLN A 1 434 ? -5.078 8.961 16.297 1 97.69 434 GLN A O 1
ATOM 3361 N N . ILE A 1 435 ? -5.699 10.414 14.75 1 98.75 435 ILE A N 1
ATOM 3362 C CA . ILE A 1 435 ? -7.008 10.617 15.359 1 98.75 435 ILE A CA 1
ATOM 3363 C C . ILE A 1 435 ? -8.055 9.805 14.602 1 98.75 435 ILE A C 1
ATOM 3365 O O . ILE A 1 435 ? -8.602 10.258 13.594 1 98.75 435 ILE A O 1
ATOM 3369 N N . SER A 1 436 ? -8.383 8.617 15.125 1 97.38 436 SER A N 1
ATOM 3370 C CA . SER A 1 436 ? -9.352 7.75 14.469 1 97.38 436 SER A CA 1
ATOM 3371 C C . SER A 1 436 ? -10.719 8.414 14.391 1 97.38 436 SER A C 1
ATOM 3373 O O . SER A 1 436 ? -11.164 9.047 15.352 1 97.38 436 SER A O 1
ATOM 3375 N N . GLY A 1 437 ? -11.281 8.367 13.25 1 97.69 437 GLY A N 1
ATOM 3376 C CA . GLY A 1 437 ? -12.625 8.883 13.055 1 97.69 437 GLY A CA 1
ATOM 3377 C C . GLY A 1 437 ? -12.672 10.383 12.828 1 97.69 437 GLY A C 1
ATOM 3378 O O . GLY A 1 437 ? -13.742 10.961 12.648 1 97.69 437 GLY A O 1
ATOM 3379 N N . MET A 1 438 ? -11.586 11.055 12.852 1 98.62 438 MET A N 1
ATOM 3380 C CA . MET A 1 438 ? -11.547 12.477 12.523 1 98.62 438 MET A CA 1
ATOM 3381 C C . MET A 1 438 ? -11.383 12.688 11.023 1 98.62 438 MET A C 1
ATOM 3383 O O . MET A 1 438 ? -10.578 12 10.383 1 98.62 438 MET A O 1
ATOM 3387 N N . ALA A 1 439 ? -12.203 13.57 10.484 1 98.38 439 ALA A N 1
ATOM 3388 C CA . ALA A 1 439 ? -12.047 14.016 9.102 1 98.38 439 ALA A CA 1
ATOM 3389 C C . ALA A 1 439 ? -10.938 15.055 8.977 1 98.38 439 ALA A C 1
ATOM 3391 O O . ALA A 1 439 ? -9.953 15.008 9.711 1 98.38 439 ALA A O 1
ATOM 3392 N N . HIS A 1 440 ? -10.945 15.867 8.008 1 98.5 440 HIS A N 1
ATOM 3393 C CA . HIS A 1 440 ? -9.914 16.875 7.809 1 98.5 440 HIS A CA 1
ATOM 3394 C C . HIS A 1 440 ? -9.969 17.938 8.898 1 98.5 440 HIS A C 1
ATOM 3396 O O . HIS A 1 440 ? -10.828 18.828 8.867 1 98.5 440 HIS A O 1
ATOM 3402 N N . CYS A 1 441 ? -9.117 17.875 9.914 1 97.94 441 CYS A N 1
ATOM 3403 C CA . CYS A 1 441 ? -8.859 18.828 10.992 1 97.94 441 CYS A CA 1
ATOM 3404 C C . CYS A 1 441 ? -9.984 18.812 12.016 1 97.94 441 CYS A C 1
ATOM 3406 O O . CYS A 1 441 ? -9.789 19.203 13.164 1 97.94 441 CYS A O 1
ATOM 3408 N N . SER A 1 442 ? -11.203 18.359 11.562 1 97.56 442 SER A N 1
ATOM 3409 C CA . SER A 1 442 ? -12.375 18.312 12.438 1 97.56 442 SER A CA 1
ATOM 3410 C C . SER A 1 442 ? -13.461 17.422 11.859 1 97.56 442 SER A C 1
ATOM 3412 O O . SER A 1 442 ? -13.336 16.938 10.734 1 97.56 442 SER A O 1
ATOM 3414 N N . GLY A 1 443 ? -14.453 17.234 12.641 1 97.12 443 GLY A N 1
ATOM 3415 C CA . GLY A 1 443 ? -15.562 16.422 12.188 1 97.12 443 GLY A CA 1
ATOM 3416 C C . GLY A 1 443 ? -15.211 14.945 12.039 1 97.12 443 GLY A C 1
ATOM 3417 O O . GLY A 1 443 ? -14.164 14.508 12.523 1 97.12 443 GLY A O 1
ATOM 3418 N N . GLY A 1 444 ? -16.125 14.219 11.391 1 97.06 444 GLY A N 1
ATOM 3419 C CA . GLY A 1 444 ? -15.977 12.789 11.219 1 97.06 444 GLY A CA 1
ATOM 3420 C C . GLY A 1 444 ? -16.844 11.984 12.172 1 97.06 444 GLY A C 1
ATOM 3421 O O . GLY A 1 444 ? -17.688 12.539 12.875 1 97.06 444 GLY A O 1
ATOM 3422 N N . ASP A 1 445 ? -16.594 10.68 12.141 1 96.94 445 ASP A N 1
ATOM 3423 C CA . ASP A 1 445 ? -17.5 9.766 12.82 1 96.94 445 ASP A CA 1
ATOM 3424 C C . ASP A 1 445 ? -17.031 9.461 14.242 1 96.94 445 ASP A C 1
ATOM 3426 O O . ASP A 1 445 ? -17.766 8.898 15.047 1 96.94 445 ASP A O 1
ATOM 3430 N N . GLY A 1 446 ? -15.82 9.883 14.57 1 97.56 446 GLY A N 1
ATOM 3431 C CA . GLY A 1 446 ? -15.219 9.477 15.836 1 97.56 446 GLY A CA 1
ATOM 3432 C C . GLY A 1 446 ? -15.062 10.625 16.812 1 97.56 446 GLY A C 1
ATOM 3433 O O . GLY A 1 446 ? -15.766 11.633 16.719 1 97.56 446 GLY A O 1
ATOM 3434 N N . ALA A 1 447 ? -14.211 10.391 17.844 1 98.31 447 ALA A N 1
ATOM 3435 C CA . ALA A 1 447 ? -13.922 11.367 18.891 1 98.31 447 ALA A CA 1
ATOM 3436 C C . ALA A 1 447 ? -12.891 12.391 18.422 1 98.31 447 ALA A C 1
ATOM 3438 O O . ALA A 1 447 ? -11.758 12.398 18.906 1 98.31 447 ALA A O 1
ATOM 3439 N N . TYR A 1 448 ? -13.383 13.289 17.625 1 98.31 448 TYR A N 1
ATOM 3440 C CA . TYR A 1 448 ? -12.508 14.211 16.922 1 98.31 448 TYR A CA 1
ATOM 3441 C C . TYR A 1 448 ? -12.234 15.453 17.75 1 98.31 448 TYR A C 1
ATOM 3443 O O . TYR A 1 448 ? -11.391 16.281 17.391 1 98.31 448 TYR A O 1
ATOM 3451 N N . GLY A 1 449 ? -12.938 15.695 18.891 1 98.56 449 GLY A N 1
ATOM 3452 C CA . GLY A 1 449 ? -12.828 16.922 19.672 1 98.56 449 GLY A CA 1
ATOM 3453 C C . GLY A 1 449 ? -11.562 16.984 20.5 1 98.56 449 GLY A C 1
ATOM 3454 O O . GLY A 1 449 ? -11.594 16.797 21.719 1 98.56 449 GLY A O 1
ATOM 3455 N N . ILE A 1 450 ? -10.43 17.375 19.875 1 98.75 450 ILE A N 1
ATOM 3456 C CA . ILE A 1 450 ? -9.156 17.328 20.578 1 98.75 450 ILE A CA 1
ATOM 3457 C C . ILE A 1 450 ? -8.695 18.734 20.922 1 98.75 450 ILE A C 1
ATOM 3459 O O . ILE A 1 450 ? -7.559 18.938 21.359 1 98.75 450 ILE A O 1
ATOM 3463 N N . GLY A 1 451 ? -9.469 19.75 20.656 1 98.5 451 GLY A N 1
ATOM 3464 C CA . GLY A 1 451 ? -9.195 21.109 21.062 1 98.5 451 GLY A CA 1
ATOM 3465 C C . GLY A 1 451 ? -8.172 21.797 20.188 1 98.5 451 GLY A C 1
ATOM 3466 O O . GLY A 1 451 ? -7.465 22.703 20.625 1 98.5 451 GLY A O 1
ATOM 3467 N N . ASN A 1 452 ? -8.102 21.359 18.875 1 98.38 452 ASN A N 1
ATOM 3468 C CA . ASN A 1 452 ? -7.176 21.969 17.938 1 98.38 452 ASN A CA 1
ATOM 3469 C C . ASN A 1 452 ? -7.773 23.219 17.297 1 98.38 452 ASN A C 1
ATOM 3471 O O . ASN A 1 452 ? -7.062 24 16.656 1 98.38 452 ASN A O 1
ATOM 3475 N N . GLN A 1 453 ? -9.039 23.453 17.453 1 96.38 453 GLN A N 1
ATOM 3476 C CA . GLN A 1 453 ? -9.797 24.594 16.969 1 96.38 453 GLN A CA 1
ATOM 3477 C C . GLN A 1 453 ? -11.047 24.828 17.812 1 96.38 453 GLN A C 1
ATOM 3479 O O . GLN A 1 453 ? -11.391 24.016 18.672 1 96.38 453 GLN A O 1
ATOM 3484 N N . LEU A 1 454 ? -11.703 25.953 17.5 1 94.75 454 LEU A N 1
ATOM 3485 C CA . LEU A 1 454 ? -12.914 26.297 18.25 1 94.75 454 LEU A CA 1
ATOM 3486 C C . LEU A 1 454 ? -13.992 25.234 18.047 1 94.75 454 LEU A C 1
ATOM 3488 O O . LEU A 1 454 ? -14.688 24.875 19 1 94.75 454 LEU A O 1
ATOM 3492 N N . VAL A 1 455 ? -14.086 24.625 16.844 1 95 455 VAL A N 1
ATOM 3493 C CA . VAL A 1 455 ? -15.172 23.719 16.516 1 95 455 VAL A CA 1
ATOM 3494 C C . VAL A 1 455 ? -14.852 22.312 17.047 1 95 455 VAL A C 1
ATOM 3496 O O . VAL A 1 455 ? -15.648 21.391 16.891 1 95 455 VAL A O 1
ATOM 3499 N N . THR A 1 456 ? -13.734 22.125 17.656 1 97.69 456 THR A N 1
ATOM 3500 C CA . THR A 1 456 ? -13.352 20.859 18.266 1 97.69 456 THR A CA 1
ATOM 3501 C C . THR A 1 456 ? -13.117 21.031 19.766 1 97.69 456 THR A C 1
ATOM 3503 O O . THR A 1 456 ? -12.617 20.125 20.438 1 97.69 456 THR A O 1
ATOM 3506 N N . TYR A 1 457 ? -13.477 22.172 20.312 1 97.44 457 TYR A N 1
ATOM 3507 C CA . TYR A 1 457 ? -13.195 22.531 21.703 1 97.44 457 TYR A CA 1
ATOM 3508 C C . TYR A 1 457 ? -14.086 21.75 22.656 1 97.44 457 TYR A C 1
ATOM 3510 O O . TYR A 1 457 ? -15.312 21.781 22.547 1 97.44 457 TYR A O 1
ATOM 3518 N N . ASN A 1 458 ? -13.516 21.047 23.516 1 97.06 458 ASN A N 1
ATOM 3519 C CA . ASN A 1 458 ? -14.195 20.422 24.641 1 97.06 458 ASN A CA 1
ATOM 3520 C C . ASN A 1 458 ? -14 21.219 25.922 1 97.06 458 ASN A C 1
ATOM 3522 O O . ASN A 1 458 ? -14.969 21.688 26.516 1 97.06 458 ASN A O 1
ATOM 3526 N N . ASP A 1 459 ? -12.766 21.422 26.359 1 96.69 459 ASP A N 1
ATOM 3527 C CA . ASP A 1 459 ? -12.359 22.312 27.438 1 96.69 459 ASP A CA 1
ATOM 3528 C C . ASP A 1 459 ? -10.867 22.641 27.328 1 96.69 459 ASP A C 1
ATOM 3530 O O . ASP A 1 459 ? -10.203 22.25 26.375 1 96.69 459 ASP A O 1
ATOM 3534 N N . ALA A 1 460 ? -10.32 23.422 28.312 1 97.25 460 ALA A N 1
ATOM 3535 C CA . ALA A 1 460 ? -8.953 23.922 28.203 1 97.25 460 ALA A CA 1
ATOM 3536 C C . ALA A 1 460 ? -7.988 23.031 29 1 97.25 460 ALA A C 1
ATOM 3538 O O . ALA A 1 460 ? -6.816 23.375 29.156 1 97.25 460 ALA A O 1
ATOM 3539 N N . ASN A 1 461 ? -8.508 21.859 29.547 1 97.81 461 ASN A N 1
ATOM 3540 C CA . ASN A 1 461 ? -7.617 20.906 30.203 1 97.81 461 ASN A CA 1
ATOM 3541 C C . ASN A 1 461 ? -6.617 20.312 29.219 1 97.81 461 ASN A C 1
ATOM 3543 O O . ASN A 1 461 ? -7 19.812 28.156 1 97.81 461 ASN A O 1
ATOM 3547 N N . PRO A 1 462 ? -5.352 20.328 29.547 1 98.12 462 PRO A N 1
ATOM 3548 C CA . PRO A 1 462 ? -4.336 19.797 28.641 1 98.12 462 PRO A CA 1
ATOM 3549 C C . PRO A 1 462 ? -4.621 18.359 28.203 1 98.12 462 PRO A C 1
ATOM 3551 O O . PRO A 1 462 ? -4.207 17.953 27.125 1 98.12 462 PRO A O 1
ATOM 3554 N N . GLU A 1 463 ? -5.336 17.656 28.969 1 96.94 463 GLU A N 1
ATOM 3555 C CA . GLU A 1 463 ? -5.68 16.281 28.609 1 96.94 463 GLU A CA 1
ATOM 3556 C C . GLU A 1 463 ? -6.703 16.25 27.469 1 96.94 463 GLU A C 1
ATOM 3558 O O . GLU A 1 463 ? -6.785 15.266 26.734 1 96.94 463 GLU A O 1
ATOM 3563 N N . ASN A 1 464 ? -7.477 17.375 27.359 1 97.62 464 ASN A N 1
ATOM 3564 C CA . ASN A 1 464 ? -8.594 17.406 26.422 1 97.62 464 ASN A CA 1
ATOM 3565 C C . ASN A 1 464 ? -8.352 18.422 25.312 1 97.62 464 ASN A C 1
ATOM 3567 O O . ASN A 1 464 ? -9.25 18.688 24.516 1 97.62 464 ASN A O 1
ATOM 3571 N N . ASN A 1 465 ? -7.207 18.984 25.297 1 98.56 465 ASN A N 1
ATOM 3572 C CA . ASN A 1 465 ? -6.91 20.094 24.391 1 98.56 465 ASN A CA 1
ATOM 3573 C C . ASN A 1 465 ? -5.461 20.047 23.906 1 98.56 465 ASN A C 1
ATOM 3575 O O . ASN A 1 465 ? -4.539 20.312 24.688 1 98.56 465 ASN A O 1
ATOM 3579 N N . VAL A 1 466 ? -5.312 19.812 22.625 1 98.81 466 VAL A N 1
ATOM 3580 C CA . VAL A 1 466 ? -3.986 19.531 22.094 1 98.81 466 VAL A CA 1
ATOM 3581 C C . VAL A 1 466 ? -3.109 20.766 22.203 1 98.81 466 VAL A C 1
ATOM 3583 O O . VAL A 1 466 ? -1.902 20.672 22.438 1 98.81 466 VAL A O 1
ATOM 3586 N N . LEU A 1 467 ? -3.623 22.016 22.031 1 98.88 467 LEU A N 1
ATOM 3587 C CA . LEU A 1 467 ? -2.842 23.234 22.188 1 98.88 467 LEU A CA 1
ATOM 3588 C C . LEU A 1 467 ? -2.357 23.391 23.625 1 98.88 467 LEU A C 1
ATOM 3590 O O . LEU A 1 467 ? -1.187 23.703 23.859 1 98.88 467 LEU A O 1
ATOM 3594 N N . MET A 1 468 ? -3.238 23.141 24.578 1 98.81 468 MET A N 1
ATOM 3595 C CA . MET A 1 468 ? -2.857 23.266 25.969 1 98.81 468 MET A CA 1
ATOM 3596 C C . MET A 1 468 ? -1.912 22.141 26.375 1 98.81 468 MET A C 1
ATOM 3598 O O . MET A 1 468 ? -1.055 22.328 27.25 1 98.81 468 MET A O 1
ATOM 3602 N N . ALA A 1 469 ? -2.094 20.953 25.75 1 98.88 469 ALA A N 1
ATOM 3603 C CA . ALA A 1 469 ? -1.112 19.891 25.953 1 98.88 469 ALA A CA 1
ATOM 3604 C C . ALA A 1 469 ? 0.281 20.344 25.531 1 98.88 469 ALA A C 1
ATOM 3606 O O . ALA A 1 469 ? 1.271 20.047 26.203 1 98.88 469 ALA A O 1
ATOM 3607 N N . MET A 1 470 ? 0.359 21.031 24.422 1 98.88 470 MET A N 1
ATOM 3608 C CA . MET A 1 470 ? 1.636 21.578 23.969 1 98.88 470 MET A CA 1
ATOM 3609 C C . MET A 1 470 ? 2.184 22.594 24.969 1 98.88 470 MET A C 1
ATOM 3611 O O . MET A 1 470 ? 3.377 22.578 25.281 1 98.88 470 MET A O 1
ATOM 3615 N N . VAL A 1 471 ? 1.362 23.469 25.469 1 98.88 471 VAL A N 1
ATOM 3616 C CA . VAL A 1 471 ? 1.785 24.453 26.469 1 98.88 471 VAL A CA 1
ATOM 3617 C C . VAL A 1 471 ? 2.379 23.734 27.672 1 98.88 471 VAL A C 1
ATOM 3619 O O . VAL A 1 471 ? 3.459 24.094 28.156 1 98.88 471 VAL A O 1
ATOM 3622 N N . GLN A 1 472 ? 1.654 22.703 28.141 1 98.81 472 GLN A N 1
ATOM 3623 C CA . GLN A 1 472 ? 2.133 21.938 29.297 1 98.81 472 GLN A CA 1
ATOM 3624 C C . GLN A 1 472 ? 3.469 21.266 28.984 1 98.81 472 GLN A C 1
ATOM 3626 O O . GLN A 1 472 ? 4.355 21.219 29.844 1 98.81 472 GLN A O 1
ATOM 3631 N N . TRP A 1 473 ? 3.576 20.703 27.797 1 98.88 473 TRP A N 1
ATOM 3632 C CA . TRP A 1 473 ? 4.812 20.047 27.375 1 98.88 473 TRP A CA 1
ATOM 3633 C C . TRP A 1 473 ? 5.977 21.031 27.375 1 98.88 473 TRP A C 1
ATOM 3635 O O . TRP A 1 473 ? 7.039 20.75 27.938 1 98.88 473 TRP A O 1
ATOM 3645 N N . VAL A 1 474 ? 5.82 22.219 26.797 1 98.81 474 VAL A N 1
ATOM 3646 C CA . VAL A 1 474 ? 6.871 23.234 26.656 1 98.81 474 VAL A CA 1
ATOM 3647 C C . VAL A 1 474 ? 7.215 23.828 28.016 1 98.81 474 VAL A C 1
ATOM 3649 O O . VAL A 1 474 ? 8.391 23.969 28.359 1 98.81 474 VAL A O 1
ATOM 3652 N N . GLU A 1 475 ? 6.254 24.125 28.844 1 98.69 475 GLU A N 1
ATOM 3653 C CA . GLU A 1 475 ? 6.484 24.938 30.031 1 98.69 475 GLU A CA 1
ATOM 3654 C C . GLU A 1 475 ? 6.75 24.078 31.25 1 98.69 475 GLU A C 1
ATOM 3656 O O . GLU A 1 475 ? 7.449 24.5 32.188 1 98.69 475 GLU A O 1
ATOM 3661 N N . LYS A 1 476 ? 6.195 22.875 31.25 1 98.5 476 LYS A N 1
ATOM 3662 C CA . LYS A 1 476 ? 6.336 22.047 32.438 1 98.5 476 LYS A CA 1
ATOM 3663 C C . LYS A 1 476 ? 7.086 20.75 32.125 1 98.5 476 LYS A C 1
ATOM 3665 O O . LYS A 1 476 ? 7.363 19.953 33.031 1 98.5 476 LYS A O 1
ATOM 3670 N N . GLY A 1 477 ? 7.281 20.422 30.891 1 98.31 477 GLY A N 1
ATOM 3671 C CA . GLY A 1 477 ? 8.008 19.219 30.5 1 98.31 477 GLY A CA 1
ATOM 3672 C C . GLY A 1 477 ? 7.148 17.969 30.531 1 98.31 477 GLY A C 1
ATOM 3673 O O . GLY A 1 477 ? 7.668 16.844 30.516 1 98.31 477 GLY A O 1
ATOM 3674 N N . ILE A 1 478 ? 5.84 18.109 30.609 1 98.5 478 ILE A N 1
ATOM 3675 C CA . ILE A 1 478 ? 4.918 16.984 30.625 1 98.5 478 ILE A CA 1
ATOM 3676 C C . ILE A 1 478 ? 4.348 16.75 29.234 1 98.5 478 ILE A C 1
ATOM 3678 O O . ILE A 1 478 ? 3.338 17.344 28.859 1 98.5 478 ILE A O 1
ATOM 3682 N N . ALA A 1 479 ? 4.918 15.867 28.516 1 98.19 479 ALA A N 1
ATOM 3683 C CA . ALA A 1 479 ? 4.512 15.555 27.141 1 98.19 479 ALA A CA 1
ATOM 3684 C C . ALA A 1 479 ? 3.275 14.656 27.125 1 98.19 479 ALA A C 1
ATOM 3686 O O . ALA A 1 479 ? 3.139 13.773 27.969 1 98.19 479 ALA A O 1
ATOM 3687 N N . PRO A 1 480 ? 2.42 14.852 26.234 1 98.31 480 PRO A N 1
ATOM 3688 C CA . PRO A 1 480 ? 1.255 13.961 26.156 1 98.31 480 PRO A CA 1
ATOM 3689 C C . PRO A 1 480 ? 1.608 12.562 25.672 1 98.31 480 PRO A C 1
ATOM 3691 O O . PRO A 1 480 ? 2.369 12.422 24.703 1 98.31 480 PRO A O 1
ATOM 3694 N N . GLU A 1 481 ? 1.029 11.594 26.312 1 96.62 481 GLU A N 1
ATOM 3695 C CA . GLU A 1 481 ? 1.154 10.211 25.859 1 96.62 481 GLU A CA 1
ATOM 3696 C C . GLU A 1 481 ? -0.009 9.82 24.953 1 96.62 481 GLU A C 1
ATOM 3698 O O . GLU A 1 481 ? 0.121 8.914 24.125 1 96.62 481 GLU A O 1
ATOM 3703 N N . THR A 1 482 ? -1.123 10.398 25.203 1 97.81 482 THR A N 1
ATOM 3704 C CA . THR A 1 482 ? -2.33 10.32 24.391 1 97.81 482 THR A CA 1
ATOM 3705 C C . THR A 1 482 ? -2.957 11.703 24.219 1 97.81 482 THR A C 1
ATOM 3707 O O . THR A 1 482 ? -2.65 12.625 24.969 1 97.81 482 THR A O 1
ATOM 3710 N N . ILE A 1 483 ? -3.711 11.859 23.203 1 97.62 483 ILE A N 1
ATOM 3711 C CA . ILE A 1 483 ? -4.598 13.008 23.031 1 97.62 483 ILE A CA 1
ATOM 3712 C C . ILE A 1 483 ? -6.051 12.555 23.125 1 97.62 483 ILE A C 1
ATOM 3714 O O . ILE A 1 483 ? -6.516 11.766 22.312 1 97.62 483 ILE A O 1
ATOM 3718 N N . ARG A 1 484 ? -6.719 13.016 24.125 1 98.19 484 ARG A N 1
ATOM 3719 C CA . ARG A 1 484 ? -8.109 12.609 24.312 1 98.19 484 ARG A CA 1
ATOM 3720 C C . ARG A 1 484 ? -9.039 13.398 23.391 1 98.19 484 ARG A C 1
ATOM 3722 O O . ARG A 1 484 ? -8.992 14.633 23.375 1 98.19 484 ARG A O 1
ATOM 3729 N N . GLY A 1 485 ? -9.773 12.695 22.578 1 98.5 485 GLY A N 1
ATOM 3730 C CA . GLY A 1 485 ? -10.82 13.289 21.766 1 98.5 485 GLY A CA 1
ATOM 3731 C C . GLY A 1 485 ? -12.211 13.062 22.328 1 98.5 485 GLY A C 1
ATOM 3732 O O . GLY A 1 485 ? -12.445 12.086 23.047 1 98.5 485 GLY A O 1
ATOM 3733 N N . ALA A 1 486 ? -13.133 13.992 21.984 1 98.56 486 ALA A N 1
ATOM 3734 C CA . ALA A 1 486 ? -14.539 13.875 22.359 1 98.56 486 ALA A CA 1
ATOM 3735 C C . ALA A 1 486 ? -15.422 13.688 21.141 1 98.56 486 ALA A C 1
ATOM 3737 O O . ALA A 1 486 ? -15.234 14.359 20.125 1 98.56 486 ALA A O 1
ATOM 3738 N N . LYS A 1 487 ? -16.281 12.719 21.219 1 98.31 487 LYS A N 1
ATOM 3739 C CA . LYS A 1 487 ? -17.406 12.656 20.297 1 98.31 487 LYS A CA 1
ATOM 3740 C C . LYS A 1 487 ? -18.609 13.422 20.844 1 98.31 487 LYS A C 1
ATOM 3742 O O . LYS A 1 487 ? -19.078 13.133 21.953 1 98.31 487 LYS A O 1
ATOM 3747 N N . PHE A 1 488 ? -19.047 14.375 20.047 1 97.5 488 PHE A N 1
ATOM 3748 C CA . PHE A 1 488 ? -20.172 15.203 20.484 1 97.5 488 PHE A CA 1
ATOM 3749 C C . PHE A 1 488 ? -21.484 14.664 19.922 1 97.5 488 PHE A C 1
ATOM 3751 O O . PHE A 1 488 ? -21.516 14.102 18.828 1 97.5 488 PHE A O 1
ATOM 3758 N N . THR A 1 489 ? -22.531 14.82 20.656 1 96.12 489 THR A N 1
ATOM 3759 C CA . THR A 1 489 ? -23.844 14.352 20.234 1 96.12 489 THR A CA 1
ATOM 3760 C C . THR A 1 489 ? -24.328 15.133 19.016 1 96.12 489 THR A C 1
ATOM 3762 O O . THR A 1 489 ? -24.953 14.57 18.109 1 96.12 489 THR A O 1
ATOM 3765 N N . ASN A 1 490 ? -24.125 16.438 19.125 1 93.62 490 ASN A N 1
ATOM 3766 C CA . ASN A 1 490 ? -24.562 17.328 18.062 1 93.62 490 ASN A CA 1
ATOM 3767 C C . ASN A 1 490 ? -23.562 18.469 17.844 1 93.62 490 ASN A C 1
ATOM 3769 O O . ASN A 1 490 ? -23.922 19.641 17.922 1 93.62 490 ASN A O 1
ATOM 3773 N N . GLY A 1 491 ? -22.344 18.109 17.625 1 90.94 491 GLY A N 1
ATOM 3774 C CA . GLY A 1 491 ? -21.297 19.078 17.375 1 90.94 491 GLY A CA 1
ATOM 3775 C C . GLY A 1 491 ? -20.75 19.703 18.641 1 90.94 491 GLY A C 1
ATOM 3776 O O . GLY A 1 491 ? -21.25 19.438 19.734 1 90.94 491 GLY A O 1
ATOM 3777 N N . THR A 1 492 ? -19.797 20.469 18.484 1 87.88 492 THR A N 1
ATOM 3778 C CA . THR A 1 492 ? -19.094 21.094 19.594 1 87.88 492 THR A CA 1
ATOM 3779 C C . THR A 1 492 ? -20.062 21.922 20.438 1 87.88 492 THR A C 1
ATOM 3781 O O . THR A 1 492 ? -20.922 22.609 19.906 1 87.88 492 THR A O 1
ATOM 3784 N N . GLY A 1 493 ? -19.828 21.891 21.75 1 89.12 493 GLY A N 1
ATOM 3785 C CA . GLY A 1 493 ? -20.719 22.578 22.672 1 89.12 493 GLY A CA 1
ATOM 3786 C C . GLY A 1 493 ? -21.875 21.734 23.156 1 89.12 493 GLY A C 1
ATOM 3787 O O . GLY A 1 493 ? -22.5 22.031 24.172 1 89.12 493 GLY A O 1
ATOM 3788 N N . SER A 1 494 ? -22.141 20.641 22.453 1 94 494 SER A N 1
ATOM 3789 C CA . SER A 1 494 ? -23.172 19.703 22.906 1 94 494 SER A CA 1
ATOM 3790 C C . SER A 1 494 ? -22.594 18.672 23.875 1 94 494 SER A C 1
ATOM 3792 O O . SER A 1 494 ? -21.422 18.75 24.25 1 94 494 SER A O 1
ATOM 3794 N N . ALA A 1 495 ? -23.438 17.844 24.281 1 96.19 495 ALA A N 1
ATOM 3795 C CA . ALA A 1 495 ? -23.016 16.812 25.234 1 96.19 495 ALA A CA 1
ATOM 3796 C C . ALA A 1 495 ? -21.984 15.883 24.609 1 96.19 495 ALA A C 1
ATOM 3798 O O . ALA A 1 495 ? -22.047 15.57 23.422 1 96.19 495 ALA A O 1
ATOM 3799 N N . VAL A 1 496 ? -21.047 15.484 25.406 1 97.62 496 VAL A N 1
ATOM 3800 C CA . VAL A 1 496 ? -20.062 14.5 25 1 97.62 496 VAL A CA 1
ATOM 3801 C C . VAL A 1 496 ? -20.656 13.094 25.078 1 97.62 496 VAL A C 1
ATOM 3803 O O . VAL A 1 496 ? -21.094 12.664 26.156 1 97.62 496 VAL A O 1
ATOM 3806 N N . GLU A 1 497 ? -20.672 12.383 23.953 1 97.56 497 GLU A N 1
ATOM 3807 C CA . GLU A 1 497 ? -21.156 11.008 23.906 1 97.56 497 GLU A CA 1
ATOM 3808 C C . GLU A 1 497 ? -20.141 10.047 24.5 1 97.56 497 GLU A C 1
ATOM 3810 O O . GLU A 1 497 ? -20.484 9.188 25.312 1 97.56 497 GLU A O 1
ATOM 3815 N N . TYR A 1 498 ? -18.922 10.133 24.062 1 98.06 498 TYR A N 1
ATOM 3816 C CA . TYR A 1 498 ? -17.812 9.359 24.609 1 98.06 498 TYR A CA 1
ATOM 3817 C C . TYR A 1 498 ? -16.484 10.023 24.297 1 98.06 498 TYR A C 1
ATOM 3819 O O . TYR A 1 498 ? -16.422 10.984 23.531 1 98.06 498 TYR A O 1
ATOM 3827 N N . THR A 1 499 ? -15.508 9.578 24.969 1 98.06 499 THR A N 1
ATOM 3828 C CA . THR A 1 499 ? -14.141 10.023 24.703 1 98.06 499 THR A CA 1
ATOM 3829 C C . THR A 1 499 ? -13.266 8.852 24.266 1 98.06 499 THR A C 1
ATOM 3831 O O . THR A 1 499 ? -13.641 7.691 24.453 1 98.06 499 THR A O 1
ATOM 3834 N N . ARG A 1 500 ? -12.219 9.117 23.609 1 98.31 500 ARG A N 1
ATOM 3835 C CA . ARG A 1 500 ? -11.195 8.164 23.172 1 98.31 500 ARG A CA 1
ATOM 3836 C C . ARG A 1 500 ? -9.797 8.719 23.422 1 98.31 500 ARG A C 1
ATOM 3838 O O . ARG A 1 500 ? -9.516 9.875 23.109 1 98.31 500 ARG A O 1
ATOM 3845 N N . LYS A 1 501 ? -8.922 7.938 24.047 1 98.19 501 LYS A N 1
ATOM 3846 C CA . LYS A 1 501 ? -7.512 8.297 24.156 1 98.19 501 LYS A CA 1
ATOM 3847 C C . LYS A 1 501 ? -6.746 7.871 22.906 1 98.19 501 LYS A C 1
ATOM 3849 O O . LYS A 1 501 ? -6.383 6.699 22.766 1 98.19 501 LYS A O 1
ATOM 3854 N N . HIS A 1 502 ? -6.48 8.773 22.016 1 98.56 502 HIS A N 1
ATOM 3855 C CA . HIS A 1 502 ? -5.742 8.469 20.797 1 98.56 502 HIS A CA 1
ATOM 3856 C C . HIS A 1 502 ? -4.258 8.273 21.078 1 98.56 502 HIS A C 1
ATOM 3858 O O . HIS A 1 502 ? -3.613 9.156 21.656 1 98.56 502 HIS A O 1
ATOM 3864 N N . CYS A 1 503 ? -3.703 7.207 20.641 1 97.56 503 CYS A N 1
ATOM 3865 C CA . CYS A 1 503 ? -2.359 6.777 21.016 1 97.56 503 CYS A CA 1
ATOM 3866 C C . CYS A 1 503 ? -1.305 7.574 20.25 1 97.56 503 CYS A C 1
ATOM 3868 O O . CYS A 1 503 ? -1.512 7.938 19.094 1 97.56 503 CYS A O 1
ATOM 3870 N N . ARG A 1 504 ? -0.223 7.797 20.922 1 97.81 504 ARG A N 1
ATOM 3871 C CA . ARG A 1 504 ? 0.954 8.336 20.25 1 97.81 504 ARG A CA 1
ATOM 3872 C C . ARG A 1 504 ? 1.517 7.336 19.234 1 97.81 504 ARG A C 1
ATOM 3874 O O . ARG A 1 504 ? 1.652 6.148 19.547 1 97.81 504 ARG A O 1
ATOM 3881 N N . TYR A 1 505 ? 1.771 7.789 18.062 1 97.69 505 TYR A N 1
ATOM 3882 C CA . TYR A 1 505 ? 2.389 6.977 17.016 1 97.69 505 TYR A CA 1
ATOM 3883 C C . TYR A 1 505 ? 3.824 6.617 17.391 1 97.69 505 TYR A C 1
ATOM 3885 O O . TYR A 1 505 ? 4.543 7.43 17.969 1 97.69 505 TYR A O 1
ATOM 3893 N N . PRO A 1 506 ? 4.281 5.387 17.188 1 96.75 506 PRO A N 1
ATOM 3894 C CA . PRO A 1 506 ? 3.738 4.402 16.25 1 96.75 506 PRO A CA 1
ATOM 3895 C C . PRO A 1 506 ? 2.773 3.424 16.922 1 96.75 506 PRO A C 1
ATOM 3897 O O . PRO A 1 506 ? 2.348 2.451 16.297 1 96.75 506 PRO A O 1
ATOM 3900 N N . ARG A 1 507 ? 2.395 3.707 18.141 1 95.31 507 ARG A N 1
ATOM 3901 C CA . ARG A 1 507 ? 1.354 2.891 18.75 1 95.31 507 ARG A CA 1
ATOM 3902 C C . ARG A 1 507 ? -0.007 3.176 18.125 1 95.31 507 ARG A C 1
ATOM 3904 O O . ARG A 1 507 ? -0.189 4.199 17.469 1 95.31 507 ARG A O 1
ATOM 3911 N N . ARG A 1 508 ? -0.919 2.23 18.266 1 94.81 508 ARG A N 1
ATOM 3912 C CA . ARG A 1 508 ? -2.277 2.402 17.75 1 94.81 508 ARG A CA 1
ATOM 3913 C C . ARG A 1 508 ? -3.305 1.894 18.766 1 94.81 508 ARG A C 1
ATOM 3915 O O . ARG A 1 508 ? -2.988 1.059 19.609 1 94.81 508 ARG A O 1
ATOM 3922 N N . ASN A 1 509 ? -4.5 2.357 18.641 1 96.88 509 ASN A N 1
ATOM 3923 C CA . ASN A 1 509 ? -5.602 1.914 19.484 1 96.88 509 ASN A CA 1
ATOM 3924 C C . ASN A 1 509 ? -6.094 0.526 19.078 1 96.88 509 ASN A C 1
ATOM 3926 O O . ASN A 1 509 ? -6.273 0.245 17.906 1 96.88 509 ASN A O 1
ATOM 3930 N N . VAL A 1 510 ? -6.266 -0.3 20.062 1 96.25 510 VAL A N 1
ATOM 3931 C CA . VAL A 1 510 ? -6.906 -1.597 19.875 1 96.25 510 VAL A CA 1
ATOM 3932 C C . VAL A 1 510 ? -7.938 -1.83 20.969 1 96.25 510 VAL A C 1
ATOM 3934 O O . VAL A 1 510 ? -7.672 -1.578 22.141 1 96.25 510 VAL A O 1
ATOM 3937 N N . TYR A 1 511 ? -9.109 -2.281 20.578 1 97.06 511 TYR A N 1
ATOM 3938 C CA . TYR A 1 511 ? -10.148 -2.617 21.547 1 97.06 511 TYR A CA 1
ATOM 3939 C C . TYR A 1 511 ? -9.891 -3.984 22.172 1 97.06 511 TYR A C 1
ATOM 3941 O O . TYR A 1 511 ? -9.805 -4.988 21.469 1 97.06 511 TYR A O 1
ATOM 3949 N N . LYS A 1 512 ? -9.773 -4.012 23.453 1 94.31 512 LYS A N 1
ATOM 3950 C CA . LYS A 1 512 ? -9.477 -5.262 24.141 1 94.31 512 LYS A CA 1
ATOM 3951 C C . LYS A 1 512 ? -10.625 -5.664 25.062 1 94.31 512 LYS A C 1
ATOM 3953 O O . LYS A 1 512 ? -10.75 -6.832 25.438 1 94.31 512 LYS A O 1
ATOM 3958 N N . GLY A 1 513 ? -11.516 -4.734 25.312 1 93.06 513 GLY A N 1
ATOM 3959 C CA . GLY A 1 513 ? -12.523 -4.988 26.328 1 93.06 513 GLY A CA 1
ATOM 3960 C C . GLY A 1 513 ? -11.938 -5.266 27.703 1 93.06 513 GLY A C 1
ATOM 3961 O O . GLY A 1 513 ? -10.75 -5.016 27.938 1 93.06 513 GLY A O 1
ATOM 3962 N N . PRO A 1 514 ? -12.75 -5.668 28.672 1 92.75 514 PRO A N 1
ATOM 3963 C CA . PRO A 1 514 ? -14.211 -5.723 28.578 1 92.75 514 PRO A CA 1
ATOM 3964 C C . PRO A 1 514 ? -14.852 -4.34 28.5 1 92.75 514 PRO A C 1
ATOM 3966 O O . PRO A 1 514 ? -14.172 -3.328 28.703 1 92.75 514 PRO A O 1
ATOM 3969 N N . GLY A 1 515 ? -16.031 -4.316 28.219 1 94.69 515 GLY A N 1
ATOM 3970 C CA . GLY A 1 515 ? -16.781 -3.074 28.156 1 94.69 515 GLY A CA 1
ATOM 3971 C C . GLY A 1 515 ? -17.156 -2.678 26.734 1 94.69 515 GLY A C 1
ATOM 3972 O O . GLY A 1 515 ? -16.734 -3.316 25.766 1 94.69 515 GLY A O 1
ATOM 3973 N N . ASN A 1 516 ? -17.938 -1.581 26.75 1 96.94 516 ASN A N 1
ATOM 3974 C CA . ASN A 1 516 ? -18.375 -1.052 25.469 1 96.94 516 ASN A CA 1
ATOM 3975 C C . ASN A 1 516 ? -17.25 -0.267 24.781 1 96.94 516 ASN A C 1
ATOM 3977 O O . ASN A 1 516 ? -16.344 0.224 25.438 1 96.94 516 ASN A O 1
ATOM 3981 N N . TYR A 1 517 ? -17.281 -0.22 23.453 1 97.06 517 TYR A N 1
ATOM 3982 C CA . TYR A 1 517 ? -16.25 0.509 22.719 1 97.06 517 TYR A CA 1
ATOM 3983 C C . TYR A 1 517 ? -16.234 1.98 23.109 1 97.06 517 TYR A C 1
ATOM 3985 O O . TYR A 1 517 ? -15.266 2.691 22.859 1 97.06 517 TYR A O 1
ATOM 3993 N N . THR A 1 518 ? -17.297 2.512 23.75 1 97.44 518 THR A N 1
ATOM 3994 C CA . THR A 1 518 ? -17.391 3.91 24.172 1 97.44 518 THR A CA 1
ATOM 3995 C C . THR A 1 518 ? -16.625 4.137 25.469 1 97.44 518 THR A C 1
ATOM 3997 O O . THR A 1 518 ? -16.422 5.277 25.891 1 97.44 518 THR A O 1
ATOM 4000 N N . ASP A 1 519 ? -16.25 3.078 26.156 1 97.62 519 ASP A N 1
ATOM 4001 C CA . ASP A 1 519 ? -15.398 3.178 27.328 1 97.62 519 ASP A CA 1
ATOM 4002 C C . ASP A 1 519 ? -13.93 3.314 26.938 1 97.62 519 ASP A C 1
ATOM 4004 O O . ASP A 1 519 ? -13.32 2.357 26.453 1 97.62 519 ASP A O 1
ATOM 4008 N N . GLU A 1 520 ? -13.32 4.48 27.172 1 95.44 520 GLU A N 1
ATOM 4009 C CA . GLU A 1 520 ? -11.945 4.703 26.719 1 95.44 520 GLU A CA 1
ATOM 4010 C C . GLU A 1 520 ? -10.969 3.793 27.453 1 95.44 520 GLU A C 1
ATOM 4012 O O . GLU A 1 520 ? -9.875 3.52 26.953 1 95.44 520 GLU A O 1
ATOM 4017 N N . ASN A 1 521 ? -11.414 3.18 28.594 1 96.56 521 ASN A N 1
ATOM 4018 C CA . ASN A 1 521 ? -10.547 2.279 29.344 1 96.56 521 ASN A CA 1
ATOM 4019 C C . ASN A 1 521 ? -10.562 0.867 28.766 1 96.56 521 ASN A C 1
ATOM 4021 O O . ASN A 1 521 ? -9.742 0.027 29.141 1 96.56 521 ASN A O 1
ATOM 4025 N N . ALA A 1 522 ? -11.438 0.619 27.875 1 97.69 522 ALA A N 1
ATOM 4026 C CA . ALA A 1 522 ? -11.516 -0.678 27.203 1 97.69 522 ALA A CA 1
ATOM 4027 C C . ALA A 1 522 ? -10.516 -0.771 26.062 1 97.69 522 ALA A C 1
ATOM 4029 O O . ALA A 1 522 ? -10.406 -1.81 25.406 1 97.69 522 ALA A O 1
ATOM 4030 N N . TRP A 1 523 ? -9.828 0.255 25.812 1 97.5 523 TRP A N 1
ATOM 4031 C CA . TRP A 1 523 ? -8.883 0.336 24.703 1 97.5 523 TRP A CA 1
ATOM 4032 C C . TRP A 1 523 ? -7.445 0.339 25.219 1 97.5 523 TRP A C 1
ATOM 4034 O O . TRP A 1 523 ? -7.188 0.744 26.359 1 97.5 523 TRP A O 1
ATOM 4044 N N . GLN A 1 524 ? -6.527 -0.139 24.391 1 96.38 524 GLN A N 1
ATOM 4045 C CA . GLN A 1 524 ? -5.105 -0.159 24.703 1 96.38 524 GLN A CA 1
ATOM 4046 C C . GLN A 1 524 ? -4.27 0.346 23.531 1 96.38 524 GLN A C 1
ATOM 4048 O O . GLN A 1 524 ? -4.656 0.178 22.375 1 96.38 524 GLN A O 1
ATOM 4053 N N . CYS A 1 525 ? -3.207 1.05 23.891 1 95.88 525 CYS A N 1
ATOM 4054 C CA . CYS A 1 525 ? -2.191 1.376 22.891 1 95.88 525 CYS A CA 1
ATOM 4055 C C . CYS A 1 525 ? -1.204 0.227 22.719 1 95.88 525 CYS A C 1
ATOM 4057 O O . CYS A 1 525 ? -0.547 -0.178 23.688 1 95.88 525 CYS A O 1
ATOM 4059 N N . VAL A 1 526 ? -1.132 -0.252 21.562 1 91.75 526 VAL A N 1
ATOM 4060 C CA . VAL A 1 526 ? -0.234 -1.381 21.344 1 91.75 526 VAL A CA 1
ATOM 4061 C C . VAL A 1 526 ? 0.866 -0.986 20.359 1 91.75 526 VAL A C 1
ATOM 4063 O O . VAL A 1 526 ? 0.664 -0.113 19.516 1 91.75 526 VAL A O 1
ATOM 4066 N N . MET B 1 1 ? -16.156 -89.312 15.773 1 30.56 1 MET B N 1
ATOM 4067 C CA . MET B 1 1 ? -16.281 -88.812 14.406 1 30.56 1 MET B CA 1
ATOM 4068 C C . MET B 1 1 ? -15.203 -87.75 14.109 1 30.56 1 MET B C 1
ATOM 4070 O O . MET B 1 1 ? -15.047 -86.812 14.859 1 30.56 1 MET B O 1
ATOM 4074 N N . PRO B 1 2 ? -14.102 -88.125 13.367 1 36.41 2 PRO B N 1
ATOM 4075 C CA . PRO B 1 2 ? -12.844 -87.438 13.047 1 36.41 2 PRO B CA 1
ATOM 4076 C C . PRO B 1 2 ? -13.062 -86.125 12.266 1 36.41 2 PRO B C 1
ATOM 4078 O O . PRO B 1 2 ? -13.867 -86.125 11.336 1 36.41 2 PRO B O 1
ATOM 4081 N N . SER B 1 3 ? -13.039 -85 12.898 1 32.69 3 SER B N 1
ATOM 4082 C CA . SER B 1 3 ? -13.156 -83.625 12.406 1 32.69 3 SER B CA 1
ATOM 4083 C C . SER B 1 3 ? -12.094 -83.312 11.359 1 32.69 3 SER B C 1
ATOM 4085 O O . SER B 1 3 ? -10.898 -83.438 11.633 1 32.69 3 SER B O 1
ATOM 4087 N N . LEU B 1 4 ? -12.312 -83.562 10.039 1 30.53 4 LEU B N 1
ATOM 4088 C CA . LEU B 1 4 ? -11.594 -83.188 8.812 1 30.53 4 LEU B CA 1
ATOM 4089 C C . LEU B 1 4 ? -11.242 -81.75 8.789 1 30.53 4 LEU B C 1
ATOM 4091 O O . LEU B 1 4 ? -12.125 -80.875 8.766 1 30.53 4 LEU B O 1
ATOM 4095 N N . ARG B 1 5 ? -9.992 -81.375 9.305 1 36.38 5 ARG B N 1
ATOM 4096 C CA . ARG B 1 5 ? -9.297 -80.125 9.234 1 36.38 5 ARG B CA 1
ATOM 4097 C C . ARG B 1 5 ? -9.164 -79.625 7.793 1 36.38 5 ARG B C 1
ATOM 4099 O O . ARG B 1 5 ? -8.539 -80.312 6.965 1 36.38 5 ARG B O 1
ATOM 4106 N N . ARG B 1 6 ? -10.211 -78.875 7.281 1 36.69 6 ARG B N 1
ATOM 4107 C CA . ARG B 1 6 ? -10.25 -78.188 5.984 1 36.69 6 ARG B CA 1
ATOM 4108 C C . ARG B 1 6 ? -8.969 -77.438 5.734 1 36.69 6 ARG B C 1
ATOM 4110 O O . ARG B 1 6 ? -8.648 -76.5 6.484 1 36.69 6 ARG B O 1
ATOM 4117 N N . LEU B 1 7 ? -7.922 -78.062 5.23 1 36.09 7 LEU B N 1
ATOM 4118 C CA . LEU B 1 7 ? -6.727 -77.375 4.746 1 36.09 7 LEU B CA 1
ATOM 4119 C C . LEU B 1 7 ? -7.078 -76.375 3.631 1 36.09 7 LEU B C 1
ATOM 4121 O O . LEU B 1 7 ? -7.652 -76.812 2.611 1 36.09 7 LEU B O 1
ATOM 4125 N N . LEU B 1 8 ? -7.363 -75.062 3.963 1 40.06 8 LEU B N 1
ATOM 4126 C CA . LEU B 1 8 ? -7.633 -74 3.062 1 40.06 8 LEU B CA 1
ATOM 4127 C C . LEU B 1 8 ? -6.477 -73.75 2.088 1 40.06 8 LEU B C 1
ATOM 4129 O O . LEU B 1 8 ? -5.316 -73.688 2.5 1 40.06 8 LEU B O 1
ATOM 4133 N N . PRO B 1 9 ? -6.629 -74.125 0.819 1 38.81 9 PRO B N 1
ATOM 4134 C CA . PRO B 1 9 ? -5.625 -73.938 -0.222 1 38.81 9 PRO B CA 1
ATOM 4135 C C . PRO B 1 9 ? -5.23 -72.438 -0.356 1 38.81 9 PRO B C 1
ATOM 4137 O O . PRO B 1 9 ? -6.078 -71.625 -0.643 1 38.81 9 PRO B O 1
ATOM 4140 N N . PHE B 1 10 ? -4.305 -71.938 0.464 1 40.62 10 PHE B N 1
ATOM 4141 C CA . PHE B 1 10 ? -3.85 -70.562 0.392 1 40.62 10 PHE B CA 1
ATOM 4142 C C . PHE B 1 10 ? -3.141 -70.312 -0.93 1 40.62 10 PHE B C 1
ATOM 4144 O O . PHE B 1 10 ? -2.578 -69.188 -1.132 1 40.62 10 PHE B O 1
ATOM 4151 N N . LEU B 1 11 ? -2.885 -71.312 -1.818 1 39.78 11 LEU B N 1
ATOM 4152 C CA . LEU B 1 11 ? -1.769 -71.062 -2.715 1 39.78 11 LEU B CA 1
ATOM 4153 C C . LEU B 1 11 ? -2.213 -70.188 -3.873 1 39.78 11 LEU B C 1
ATOM 4155 O O . LEU B 1 11 ? -1.404 -69.812 -4.734 1 39.78 11 LEU B O 1
ATOM 4159 N N . ALA B 1 12 ? -3.387 -70 -4.227 1 46.97 12 ALA B N 1
ATOM 4160 C CA . ALA B 1 12 ? -3.656 -69.625 -5.605 1 46.97 12 ALA B CA 1
ATOM 4161 C C . ALA B 1 12 ? -3.434 -68.125 -5.805 1 46.97 12 ALA B C 1
ATOM 4163 O O . ALA B 1 12 ? -3.557 -67.625 -6.922 1 46.97 12 ALA B O 1
ATOM 4164 N N . ALA B 1 13 ? -3.303 -67.375 -4.773 1 49.44 13 ALA B N 1
ATOM 4165 C CA . ALA B 1 13 ? -3.377 -65.938 -5.023 1 49.44 13 ALA B CA 1
ATOM 4166 C C . ALA B 1 13 ? -2.084 -65.438 -5.648 1 49.44 13 ALA B C 1
ATOM 4168 O O . ALA B 1 13 ? -2.018 -64.25 -6.09 1 49.44 13 ALA B O 1
ATOM 4169 N N . GLY B 1 14 ? -0.995 -66.125 -5.59 1 42.25 14 GLY B N 1
ATOM 4170 C CA . GLY B 1 14 ? 0.279 -65.625 -6.102 1 42.25 14 GLY B CA 1
ATOM 4171 C C . GLY B 1 14 ? 0.35 -65.625 -7.617 1 42.25 14 GLY B C 1
ATOM 4172 O O . GLY B 1 14 ? 1.154 -64.938 -8.203 1 42.25 14 GLY B O 1
ATOM 4173 N N . SER B 1 15 ? -0.312 -66.5 -8.273 1 44.28 15 SER B N 1
ATOM 4174 C CA . SER B 1 15 ? -0.106 -66.75 -9.703 1 44.28 15 SER B CA 1
ATOM 4175 C C . SER B 1 15 ? -0.764 -65.625 -10.539 1 44.28 15 SER B C 1
ATOM 4177 O O . SER B 1 15 ? -0.34 -65.375 -11.672 1 44.28 15 SER B O 1
ATOM 4179 N N . ALA B 1 16 ? -1.828 -65.125 -10.141 1 48.03 16 ALA B N 1
ATOM 4180 C CA . ALA B 1 16 ? -2.545 -64.125 -10.938 1 48.03 16 ALA B CA 1
ATOM 4181 C C . ALA B 1 16 ? -1.805 -62.781 -10.938 1 48.03 16 ALA B C 1
ATOM 4183 O O . ALA B 1 16 ? -1.871 -62.031 -11.914 1 48.03 16 ALA B O 1
ATOM 4184 N N . ALA B 1 17 ? -1.22 -62.281 -9.836 1 48.66 17 ALA B N 1
ATOM 4185 C CA . ALA B 1 17 ? -0.436 -61.062 -9.789 1 48.66 17 ALA B CA 1
ATOM 4186 C C . ALA B 1 17 ? 0.763 -61.125 -10.727 1 48.66 17 ALA B C 1
ATOM 4188 O O . ALA B 1 17 ? 1.097 -60.125 -11.391 1 48.66 17 ALA B O 1
ATOM 4189 N N . LEU B 1 18 ? 1.529 -62.156 -10.797 1 45.69 18 LEU B N 1
ATOM 4190 C CA . LEU B 1 18 ? 2.688 -62.312 -11.672 1 45.69 18 LEU B CA 1
ATOM 4191 C C . LEU B 1 18 ? 2.27 -62.281 -13.133 1 45.69 18 LEU B C 1
ATOM 4193 O O . LEU B 1 18 ? 2.988 -61.75 -13.977 1 45.69 18 LEU B O 1
ATOM 4197 N N . ALA B 1 19 ? 1.071 -62.781 -13.398 1 52.72 19 ALA B N 1
ATOM 4198 C CA . ALA B 1 19 ? 0.58 -62.781 -14.773 1 52.72 19 ALA B CA 1
ATOM 4199 C C . ALA B 1 19 ? 0.202 -61.375 -15.242 1 52.72 19 ALA B C 1
ATOM 4201 O O . ALA B 1 19 ? 0.452 -61.031 -16.391 1 52.72 19 ALA B O 1
ATOM 4202 N N . SER B 1 20 ? -0.433 -60.562 -14.383 1 51.84 20 SER B N 1
ATOM 4203 C CA . SER B 1 20 ? -0.827 -59.219 -14.703 1 51.84 20 SER B CA 1
ATOM 4204 C C . SER B 1 20 ? 0.391 -58.312 -14.867 1 51.84 20 SER B C 1
ATOM 4206 O O . SER B 1 20 ? 0.416 -57.438 -15.742 1 51.84 20 SER B O 1
ATOM 4208 N N . GLN B 1 21 ? 1.415 -58.406 -13.977 1 56.31 21 GLN B N 1
ATOM 4209 C CA . GLN B 1 21 ? 2.666 -57.688 -14.117 1 56.31 21 GLN B CA 1
ATOM 4210 C C . GLN B 1 21 ? 3.35 -58 -15.438 1 56.31 21 GLN B C 1
ATOM 4212 O O . GLN B 1 21 ? 3.861 -57.094 -16.109 1 56.31 21 GLN B O 1
ATOM 4217 N N . ASP B 1 22 ? 3.301 -59.25 -15.797 1 65.38 22 ASP B N 1
ATOM 4218 C CA . ASP B 1 22 ? 3.938 -59.719 -17.031 1 65.38 22 ASP B CA 1
ATOM 4219 C C . ASP B 1 22 ? 3.258 -59.125 -18.25 1 65.38 22 ASP B C 1
ATOM 4221 O O . ASP B 1 22 ? 3.93 -58.719 -19.203 1 65.38 22 ASP B O 1
ATOM 4225 N N . THR B 1 23 ? 2.027 -58.781 -18.016 1 87.62 23 THR B N 1
ATOM 4226 C CA . THR B 1 23 ? 1.271 -58.25 -19.156 1 87.62 23 THR B CA 1
ATOM 4227 C C . THR B 1 23 ? 1.547 -56.75 -19.344 1 87.62 23 THR B C 1
ATOM 4229 O O . THR B 1 23 ? 1.758 -56.281 -20.469 1 87.62 23 THR B O 1
ATOM 4232 N N . PHE B 1 24 ? 1.739 -55.969 -18.188 1 95.12 24 PHE B N 1
ATOM 4233 C CA . PHE B 1 24 ? 2.002 -54.531 -18.312 1 95.12 24 PHE B CA 1
ATOM 4234 C C . PHE B 1 24 ? 3.416 -54.281 -18.828 1 95.12 24 PHE B C 1
ATOM 4236 O O . PHE B 1 24 ? 3.629 -53.438 -19.688 1 95.12 24 PHE B O 1
ATOM 4243 N N . GLN B 1 25 ? 4.383 -55 -18.266 1 95.44 25 GLN B N 1
ATOM 4244 C CA . GLN B 1 25 ? 5.766 -54.875 -18.719 1 95.44 25 GLN B CA 1
ATOM 4245 C C . GLN B 1 25 ? 5.887 -55.219 -20.203 1 95.44 25 GLN B C 1
ATOM 4247 O O . GLN B 1 25 ? 6.609 -54.562 -20.938 1 95.44 25 GLN B O 1
ATOM 4252 N N . GLY B 1 26 ? 5.266 -56.281 -20.594 1 94.62 26 GLY B N 1
ATOM 4253 C CA . GLY B 1 26 ? 5.273 -56.625 -22 1 94.62 26 GLY B CA 1
ATOM 4254 C C . GLY B 1 26 ? 4.656 -55.562 -22.891 1 94.62 26 GLY B C 1
ATOM 4255 O O . GLY B 1 26 ? 5.195 -55.25 -23.953 1 94.62 26 GLY B O 1
ATOM 4256 N N . LYS B 1 27 ? 3.545 -55.094 -22.469 1 95.88 27 LYS B N 1
ATOM 4257 C CA . LYS B 1 27 ? 2.885 -54 -23.203 1 95.88 27 LYS B CA 1
ATOM 4258 C C . LYS B 1 27 ? 3.803 -52.781 -23.328 1 95.88 27 LYS B C 1
ATOM 4260 O O . LYS B 1 27 ? 3.871 -52.188 -24.391 1 95.88 27 LYS B O 1
ATOM 4265 N N . CYS B 1 28 ? 4.484 -52.438 -22.281 1 97.44 28 CYS B N 1
ATOM 4266 C CA . CYS B 1 28 ? 5.398 -51.312 -22.281 1 97.44 28 CYS B CA 1
ATOM 4267 C C . CYS B 1 28 ? 6.559 -51.531 -23.234 1 97.44 28 CYS B C 1
ATOM 4269 O O . CYS B 1 28 ? 6.871 -50.688 -24.062 1 97.44 28 CYS B O 1
ATOM 4271 N N . THR B 1 29 ? 7.176 -52.656 -23.141 1 93.25 29 THR B N 1
ATOM 4272 C CA . THR B 1 29 ? 8.352 -52.938 -23.953 1 93.25 29 THR B CA 1
ATOM 4273 C C . THR B 1 29 ? 7.992 -52.938 -25.438 1 93.25 29 THR B C 1
ATOM 4275 O O . THR B 1 29 ? 8.82 -52.594 -26.281 1 93.25 29 THR B O 1
ATOM 4278 N N . GLY B 1 30 ? 6.809 -53.344 -25.781 1 94.12 30 GLY B N 1
ATOM 4279 C CA . GLY B 1 30 ? 6.375 -53.375 -27.172 1 94.12 30 GLY B CA 1
ATOM 4280 C C . GLY B 1 30 ? 5.789 -52.062 -27.641 1 94.12 30 GLY B C 1
ATOM 4281 O O . GLY B 1 30 ? 5.453 -51.906 -28.828 1 94.12 30 GLY B O 1
ATOM 4282 N N . PHE B 1 31 ? 5.707 -51.125 -26.781 1 96.56 31 PHE B N 1
ATOM 4283 C CA . PHE B 1 31 ? 4.957 -49.906 -27.094 1 96.56 31 PHE B CA 1
ATOM 4284 C C . PHE B 1 31 ? 5.738 -49 -28.047 1 96.56 31 PHE B C 1
ATOM 4286 O O . PHE B 1 31 ? 5.145 -48.25 -28.828 1 96.56 31 PHE B O 1
ATOM 4293 N N . ALA B 1 32 ? 7.059 -49.031 -28.094 1 94.12 32 ALA B N 1
ATOM 4294 C CA . ALA B 1 32 ? 7.891 -48.219 -28.953 1 94.12 32 ALA B CA 1
ATOM 4295 C C . ALA B 1 32 ? 7.484 -48.375 -30.422 1 94.12 32 ALA B C 1
ATOM 4297 O O . ALA B 1 32 ? 7.441 -47.375 -31.156 1 94.12 32 ALA B O 1
ATOM 4298 N N . ASP B 1 33 ? 7.148 -49.562 -30.797 1 92.81 33 ASP B N 1
ATOM 4299 C CA . ASP B 1 33 ? 6.828 -49.875 -32.188 1 92.81 33 ASP B CA 1
ATOM 4300 C C . ASP B 1 33 ? 5.465 -49.312 -32.562 1 92.81 33 ASP B C 1
ATOM 4302 O O . ASP B 1 33 ? 5.148 -49.188 -33.75 1 92.81 33 ASP B O 1
ATOM 4306 N N . LYS B 1 34 ? 4.766 -48.906 -31.594 1 94.25 34 LYS B N 1
ATOM 4307 C CA . LYS B 1 34 ? 3.408 -48.469 -31.859 1 94.25 34 LYS B CA 1
ATOM 4308 C C . LYS B 1 34 ? 3.354 -46.938 -31.953 1 94.25 34 LYS B C 1
ATOM 4310 O O . LYS B 1 34 ? 2.352 -46.375 -32.406 1 94.25 34 LYS B O 1
ATOM 4315 N N . ILE B 1 35 ? 4.387 -46.281 -31.547 1 96.75 35 ILE B N 1
ATOM 4316 C CA . ILE B 1 35 ? 4.406 -44.812 -31.547 1 96.75 35 ILE B CA 1
ATOM 4317 C C . ILE B 1 35 ? 4.84 -44.312 -32.906 1 96.75 35 ILE B C 1
ATOM 4319 O O . ILE B 1 35 ? 6.027 -44.281 -33.219 1 96.75 35 ILE B O 1
ATOM 4323 N N . ASN B 1 36 ? 3.885 -43.875 -33.719 1 95.12 36 ASN B N 1
ATOM 4324 C CA . ASN B 1 36 ? 4.109 -43.219 -35.031 1 95.12 36 ASN B CA 1
ATOM 4325 C C . ASN B 1 36 ? 3.375 -41.906 -35.125 1 95.12 36 ASN B C 1
ATOM 4327 O O . ASN B 1 36 ? 2.346 -41.781 -35.812 1 95.12 36 ASN B O 1
ATOM 4331 N N . LEU B 1 37 ? 3.898 -40.906 -34.469 1 96.56 37 LEU B N 1
ATOM 4332 C CA . LEU B 1 37 ? 3.312 -39.562 -34.406 1 96.56 37 LEU B CA 1
ATOM 4333 C C . LEU B 1 37 ? 4.176 -38.562 -35.188 1 96.56 37 LEU B C 1
ATOM 4335 O O . LEU B 1 37 ? 5.406 -38.656 -35.156 1 96.56 37 LEU B O 1
ATOM 4339 N N . PRO B 1 38 ? 3.535 -37.656 -35.906 1 95.25 38 PRO B N 1
ATOM 4340 C CA . PRO B 1 38 ? 4.309 -36.656 -36.656 1 95.25 38 PRO B CA 1
ATOM 4341 C C . PRO B 1 38 ? 5.262 -35.875 -35.75 1 95.25 38 PRO B C 1
ATOM 4343 O O . PRO B 1 38 ? 4.902 -35.5 -34.625 1 95.25 38 PRO B O 1
ATOM 4346 N N . ASP B 1 39 ? 6.48 -35.625 -36.219 1 96.75 39 ASP B N 1
ATOM 4347 C CA . ASP B 1 39 ? 7.48 -34.75 -35.625 1 96.75 39 ASP B CA 1
ATOM 4348 C C . ASP B 1 39 ? 8.016 -35.312 -34.312 1 96.75 39 ASP B C 1
ATOM 4350 O O . ASP B 1 39 ? 8.68 -34.625 -33.531 1 96.75 39 ASP B O 1
ATOM 4354 N N . VAL B 1 40 ? 7.66 -36.625 -34.031 1 98.25 40 VAL B N 1
ATOM 4355 C CA . VAL B 1 40 ? 8.07 -37.281 -32.781 1 98.25 40 VAL B CA 1
ATOM 4356 C C . VAL B 1 40 ? 9.172 -38.281 -33.062 1 98.25 40 VAL B C 1
ATOM 4358 O O . VAL B 1 40 ? 9.039 -39.125 -33.938 1 98.25 40 VAL B O 1
ATOM 4361 N N . ARG B 1 41 ? 10.258 -38.188 -32.375 1 98.06 41 ARG B N 1
ATOM 4362 C CA . ARG B 1 41 ? 11.312 -39.188 -32.344 1 98.06 41 ARG B CA 1
ATOM 4363 C C . ARG B 1 41 ? 11.406 -39.812 -30.953 1 98.06 41 ARG B C 1
ATOM 4365 O O . ARG B 1 41 ? 11.695 -39.156 -29.969 1 98.06 41 ARG B O 1
ATOM 4372 N N . VAL B 1 42 ? 11.195 -41.125 -30.906 1 97.88 42 VAL B N 1
ATOM 4373 C CA . VAL B 1 42 ? 11.258 -41.875 -29.641 1 97.88 42 VAL B CA 1
ATOM 4374 C C . VAL B 1 42 ? 12.711 -42.188 -29.297 1 97.88 42 VAL B C 1
ATOM 4376 O O . VAL B 1 42 ? 13.406 -42.844 -30.062 1 97.88 42 VAL B O 1
ATOM 4379 N N . ASN B 1 43 ? 13.125 -41.656 -28.234 1 97.06 43 ASN B N 1
ATOM 4380 C CA . ASN B 1 43 ? 14.477 -41.969 -27.766 1 97.06 43 ASN B CA 1
ATOM 4381 C C . ASN B 1 43 ? 14.539 -43.312 -27.078 1 97.06 43 ASN B C 1
ATOM 4383 O O . ASN B 1 43 ? 15.43 -44.125 -27.375 1 97.06 43 ASN B O 1
ATOM 4387 N N . PHE B 1 44 ? 13.586 -43.594 -26.125 1 96.88 44 PHE B N 1
ATOM 4388 C CA . PHE B 1 44 ? 13.477 -44.906 -25.531 1 96.88 44 PHE B CA 1
ATOM 4389 C C . PHE B 1 44 ? 12.109 -45.094 -24.875 1 96.88 44 PHE B C 1
ATOM 4391 O O . PHE B 1 44 ? 11.391 -44.125 -24.641 1 96.88 44 PHE B O 1
ATOM 4398 N N . VAL B 1 45 ? 11.734 -46.312 -24.656 1 98 45 VAL B N 1
ATOM 4399 C CA . VAL B 1 45 ? 10.594 -46.781 -23.875 1 98 45 VAL B CA 1
ATOM 4400 C C . VAL B 1 45 ? 11.055 -47.812 -22.859 1 98 45 VAL B C 1
ATOM 4402 O O . VAL B 1 45 ? 11.562 -48.875 -23.219 1 98 45 VAL B O 1
ATOM 4405 N N . ASN B 1 46 ? 10.883 -47.469 -21.578 1 97.12 46 ASN B N 1
ATOM 4406 C CA . ASN B 1 46 ? 11.375 -48.344 -20.516 1 97.12 46 ASN B CA 1
ATOM 4407 C C . ASN B 1 46 ? 10.289 -48.656 -19.5 1 97.12 46 ASN B C 1
ATOM 4409 O O . ASN B 1 46 ? 9.555 -47.75 -19.078 1 97.12 46 ASN B O 1
ATOM 4413 N N . TYR B 1 47 ? 10.211 -49.906 -19.188 1 97.75 47 TYR B N 1
ATOM 4414 C CA . TYR B 1 47 ? 9.438 -50.281 -18 1 97.75 47 TYR B CA 1
ATOM 4415 C C . TYR B 1 47 ? 10.219 -50 -16.734 1 97.75 47 TYR B C 1
ATOM 4417 O O . TYR B 1 47 ? 11.367 -50.406 -16.594 1 97.75 47 TYR B O 1
ATOM 4425 N N . VAL B 1 48 ? 9.656 -49.219 -15.844 1 98.25 48 VAL B N 1
ATOM 4426 C CA . VAL B 1 48 ? 10.258 -48.875 -14.555 1 98.25 48 VAL B CA 1
ATOM 4427 C C . VAL B 1 48 ? 9.414 -49.469 -13.422 1 98.25 48 VAL B C 1
ATOM 4429 O O . VAL B 1 48 ? 8.297 -49 -13.172 1 98.25 48 VAL B O 1
ATOM 4432 N N . PRO B 1 49 ? 9.922 -50.469 -12.68 1 97.25 49 PRO B N 1
ATOM 4433 C CA . PRO B 1 49 ? 9.148 -51.031 -11.57 1 97.25 49 PRO B CA 1
ATOM 4434 C C . PRO B 1 49 ? 8.922 -50.062 -10.43 1 97.25 49 PRO B C 1
ATOM 4436 O O . PRO B 1 49 ? 9.797 -49.25 -10.125 1 97.25 49 PRO B O 1
ATOM 4439 N N . GLY B 1 50 ? 7.77 -50.219 -9.82 1 97.12 50 GLY B N 1
ATOM 4440 C CA . GLY B 1 50 ? 7.535 -49.469 -8.602 1 97.12 50 GLY B CA 1
ATOM 4441 C C . GLY B 1 50 ? 8.602 -49.719 -7.543 1 97.12 50 GLY B C 1
ATOM 4442 O O . GLY B 1 50 ? 9.086 -50.812 -7.371 1 97.12 50 GLY B O 1
ATOM 4443 N N . GLY B 1 51 ? 8.969 -48.562 -6.828 1 97.19 51 GLY B N 1
ATOM 4444 C CA . GLY B 1 51 ? 10 -48.625 -5.801 1 97.19 51 GLY B CA 1
ATOM 4445 C C . GLY B 1 51 ? 11.391 -48.375 -6.332 1 97.19 51 GLY B C 1
ATOM 4446 O O . GLY B 1 51 ? 12.344 -48.219 -5.555 1 97.19 51 GLY B O 1
ATOM 4447 N N . THR B 1 52 ? 11.555 -48.188 -7.594 1 97.94 5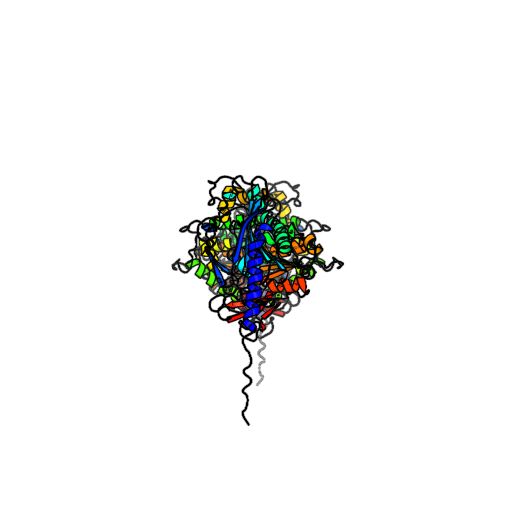2 THR B N 1
ATOM 4448 C CA . THR B 1 52 ? 12.852 -47.969 -8.211 1 97.94 52 THR B CA 1
ATOM 4449 C C . THR B 1 52 ? 13.312 -46.531 -7.934 1 97.94 52 THR B C 1
ATOM 4451 O O . THR B 1 52 ? 12.523 -45.594 -8 1 97.94 52 THR B O 1
ATOM 4454 N N . ASN B 1 53 ? 14.578 -46.406 -7.512 1 98.19 53 ASN B N 1
ATOM 4455 C CA . ASN B 1 53 ? 15.227 -45.094 -7.598 1 98.19 53 ASN B CA 1
ATOM 4456 C C . ASN B 1 53 ? 15.844 -44.875 -8.977 1 98.19 53 ASN B C 1
ATOM 4458 O O . ASN B 1 53 ? 17 -45.219 -9.203 1 98.19 53 ASN B O 1
ATOM 4462 N N . LEU B 1 54 ? 15.109 -44.281 -9.82 1 98.12 54 LEU B N 1
ATOM 4463 C CA . LEU B 1 54 ? 15.438 -44.156 -11.234 1 98.12 54 LEU B CA 1
ATOM 4464 C C . LEU B 1 54 ? 16.609 -43.188 -11.43 1 98.12 54 LEU B C 1
ATOM 4466 O O . LEU B 1 54 ? 16.531 -42 -11.039 1 98.12 54 LEU B O 1
ATOM 4470 N N . SER B 1 55 ? 17.688 -43.594 -12.023 1 97.62 55 SER B N 1
ATOM 4471 C CA . SER B 1 55 ? 18.812 -42.719 -12.375 1 97.62 55 SER B CA 1
ATOM 4472 C C . SER B 1 55 ? 18.484 -41.875 -13.594 1 97.62 55 SER B C 1
ATOM 4474 O O . SER B 1 55 ? 17.875 -42.344 -14.547 1 97.62 55 SER B O 1
ATOM 4476 N N . LEU B 1 56 ? 18.891 -40.625 -13.555 1 97 56 LEU B N 1
ATOM 4477 C CA . LEU B 1 56 ? 18.656 -39.656 -14.633 1 97 56 LEU B CA 1
ATOM 4478 C C . LEU B 1 56 ? 19.984 -39.125 -15.18 1 97 56 LEU B C 1
ATOM 4480 O O . LEU B 1 56 ? 20.281 -37.938 -15.055 1 97 56 LEU B O 1
ATOM 4484 N N . PRO B 1 57 ? 20.75 -39.875 -15.82 1 93.56 57 PRO B N 1
ATOM 4485 C CA . PRO B 1 57 ? 22.094 -39.469 -16.25 1 93.56 57 PRO B CA 1
ATOM 4486 C C . PRO B 1 57 ? 22.062 -38.375 -17.312 1 93.56 57 PRO B C 1
ATOM 4488 O O . PRO B 1 57 ? 23.047 -37.625 -17.453 1 93.56 57 PRO B O 1
ATOM 4491 N N . ASP B 1 58 ? 21 -38.219 -18.078 1 91.75 58 ASP B N 1
ATOM 4492 C CA . ASP B 1 58 ? 20.938 -37.25 -19.156 1 91.75 58 ASP B CA 1
ATOM 4493 C C . ASP B 1 58 ? 20.328 -35.938 -18.688 1 91.75 58 ASP B C 1
ATOM 4495 O O . ASP B 1 58 ? 20.219 -34.969 -19.453 1 91.75 58 ASP B O 1
ATOM 4499 N N . ASN B 1 59 ? 19.859 -35.906 -17.406 1 95.19 59 ASN B N 1
ATOM 4500 C CA . ASN B 1 59 ? 19.375 -34.625 -16.859 1 95.19 59 ASN B CA 1
ATOM 4501 C C . ASN B 1 59 ? 20.5 -33.594 -16.719 1 95.19 59 ASN B C 1
ATOM 4503 O O . ASN B 1 59 ? 21.562 -33.906 -16.188 1 95.19 59 ASN B O 1
ATOM 4507 N N . PRO B 1 60 ? 20.25 -32.406 -17.281 1 95.5 60 PRO B N 1
ATOM 4508 C CA . PRO B 1 60 ? 21.328 -31.406 -17.203 1 95.5 60 PRO B CA 1
ATOM 4509 C C . PRO B 1 60 ? 21.797 -31.188 -15.766 1 95.5 60 PRO B C 1
ATOM 4511 O O . PRO B 1 60 ? 20.984 -31.156 -14.836 1 95.5 60 PRO B O 1
ATOM 4514 N N . THR B 1 61 ? 23.109 -30.938 -15.602 1 94.88 61 THR B N 1
ATOM 4515 C CA . THR B 1 61 ? 23.719 -30.766 -14.281 1 94.88 61 THR B CA 1
ATOM 4516 C C . THR B 1 61 ? 23.094 -29.578 -13.555 1 94.88 61 THR B C 1
ATOM 4518 O O . THR B 1 61 ? 22.891 -29.609 -12.344 1 94.88 61 THR B O 1
ATOM 4521 N N . SER B 1 62 ? 22.766 -28.5 -14.289 1 95.38 62 SER B N 1
ATOM 4522 C CA . SER B 1 62 ? 22.234 -27.281 -13.688 1 95.38 62 SER B CA 1
ATOM 4523 C C . SER B 1 62 ? 20.844 -27.516 -13.117 1 95.38 62 SER B C 1
ATOM 4525 O O . SER B 1 62 ? 20.328 -26.688 -12.344 1 95.38 62 SER B O 1
ATOM 4527 N N . CYS B 1 63 ? 20.188 -28.641 -13.477 1 95.81 63 CYS B N 1
ATOM 4528 C CA . CYS B 1 63 ? 18.859 -28.953 -12.953 1 95.81 63 CYS B CA 1
ATOM 4529 C C . CYS B 1 63 ? 18.953 -29.594 -11.57 1 95.81 63 CYS B C 1
ATOM 4531 O O . CYS B 1 63 ? 17.969 -29.625 -10.836 1 95.81 63 CYS B O 1
ATOM 4533 N N . GLY B 1 64 ? 20.109 -30.156 -11.266 1 91.75 64 GLY B N 1
ATOM 4534 C CA . GLY B 1 64 ? 20.453 -30.562 -9.906 1 91.75 64 GLY B CA 1
ATOM 4535 C C . GLY B 1 64 ? 19.891 -31.922 -9.547 1 91.75 64 GLY B C 1
ATOM 4536 O O . GLY B 1 64 ? 20.25 -32.5 -8.508 1 91.75 64 GLY B O 1
ATOM 4537 N N . THR B 1 65 ? 18.922 -32.531 -10.25 1 92.75 65 THR B N 1
ATOM 4538 C CA . THR B 1 65 ? 18.312 -33.812 -9.938 1 92.75 65 THR B CA 1
ATOM 4539 C C . THR B 1 65 ? 19.016 -34.938 -10.688 1 92.75 65 THR B C 1
ATOM 4541 O O . THR B 1 65 ? 19.062 -34.938 -11.922 1 92.75 65 THR B O 1
ATOM 4544 N N . THR B 1 66 ? 19.484 -35.969 -9.953 1 95.75 66 THR B N 1
ATOM 4545 C CA . THR B 1 66 ? 20.234 -37.031 -10.602 1 95.75 66 THR B CA 1
ATOM 4546 C C . THR B 1 66 ? 19.453 -38.344 -10.555 1 95.75 66 THR B C 1
ATOM 4548 O O . THR B 1 66 ? 19.781 -39.312 -11.258 1 95.75 66 THR B O 1
ATOM 4551 N N . SER B 1 67 ? 18.438 -38.344 -9.695 1 97.56 67 SER B N 1
ATOM 4552 C CA . SER B 1 67 ? 17.594 -39.531 -9.594 1 97.56 67 SER B CA 1
ATOM 4553 C C . SER B 1 67 ? 16.203 -39.156 -9.094 1 97.56 67 SER B C 1
ATOM 4555 O O . SER B 1 67 ? 15.977 -38.062 -8.602 1 97.56 67 SER B O 1
ATOM 4557 N N . GLN B 1 68 ? 15.289 -40.062 -9.328 1 97.56 68 GLN B N 1
ATOM 4558 C CA . GLN B 1 68 ? 13.906 -39.875 -8.898 1 97.56 68 GLN B CA 1
ATOM 4559 C C . GLN B 1 68 ? 13.273 -41.188 -8.5 1 97.56 68 GLN B C 1
ATOM 4561 O O . GLN B 1 68 ? 13.25 -42.156 -9.289 1 97.56 68 GLN B O 1
ATOM 4566 N N . VAL B 1 69 ? 12.773 -41.25 -7.273 1 97.25 69 VAL B N 1
ATOM 4567 C CA . VAL B 1 69 ? 12.062 -42.469 -6.84 1 97.25 69 VAL B CA 1
ATOM 4568 C C . VAL B 1 69 ? 10.711 -42.531 -7.555 1 97.25 69 VAL B C 1
ATOM 4570 O O . VAL B 1 69 ? 9.969 -41.562 -7.609 1 97.25 69 VAL B O 1
ATOM 4573 N N . VAL B 1 70 ? 10.445 -43.688 -8.086 1 97.5 70 VAL B N 1
ATOM 4574 C CA . VAL B 1 70 ? 9.188 -44 -8.758 1 97.5 70 VAL B CA 1
ATOM 4575 C C . VAL B 1 70 ? 8.352 -44.938 -7.898 1 97.5 70 VAL B C 1
ATOM 4577 O O . VAL B 1 70 ? 8.773 -46.031 -7.598 1 97.5 70 VAL B O 1
ATOM 4580 N N . SER B 1 71 ? 7.191 -44.562 -7.508 1 95.31 71 SER B N 1
ATOM 4581 C CA . SER B 1 71 ? 6.445 -45.281 -6.477 1 95.31 71 SER B CA 1
ATOM 4582 C C . SER B 1 71 ? 5.633 -46.406 -7.078 1 95.31 71 SER B C 1
ATOM 4584 O O . SER B 1 71 ? 5.355 -47.406 -6.402 1 95.31 71 SER B O 1
ATOM 4586 N N . GLU B 1 72 ? 5.188 -46.281 -8.359 1 96.62 72 GLU B N 1
ATOM 4587 C CA . GLU B 1 72 ? 4.355 -47.25 -9.031 1 96.62 72 GLU B CA 1
ATOM 4588 C C . GLU B 1 72 ? 4.988 -47.719 -10.344 1 96.62 72 GLU B C 1
ATOM 4590 O O . GLU B 1 72 ? 5.848 -47.031 -10.898 1 96.62 72 GLU B O 1
ATOM 4595 N N . ASP B 1 73 ? 4.539 -48.875 -10.812 1 98 73 ASP B N 1
ATOM 4596 C CA . ASP B 1 73 ? 5 -49.312 -12.125 1 98 73 ASP B CA 1
ATOM 4597 C C . ASP B 1 73 ? 4.629 -48.312 -13.219 1 98 73 ASP B C 1
ATOM 4599 O O . ASP B 1 73 ? 3.471 -47.906 -13.32 1 98 73 ASP B O 1
ATOM 4603 N N . VAL B 1 74 ? 5.66 -48 -14.031 1 98.44 74 VAL B N 1
ATOM 4604 C CA . VAL B 1 74 ? 5.379 -47 -15.078 1 98.44 74 VAL B CA 1
ATOM 4605 C C . VAL B 1 74 ? 6.059 -47.438 -16.375 1 98.44 74 VAL B C 1
ATOM 4607 O O . VAL B 1 74 ? 7.109 -48.094 -16.359 1 98.44 74 VAL B O 1
ATOM 4610 N N . CYS B 1 75 ? 5.367 -47.312 -17.453 1 98.69 75 CYS B N 1
ATOM 4611 C CA . CYS B 1 75 ? 6.02 -47.25 -18.75 1 98.69 75 CYS B CA 1
ATOM 4612 C C . CYS B 1 75 ? 6.543 -45.875 -19.062 1 98.69 75 CYS B C 1
ATOM 4614 O O . CYS B 1 75 ? 5.762 -44.938 -19.266 1 98.69 75 CYS B O 1
ATOM 4616 N N . ARG B 1 76 ? 7.812 -45.688 -19.016 1 98.56 76 ARG B N 1
ATOM 4617 C CA . ARG B 1 76 ? 8.492 -44.406 -19.219 1 98.56 76 ARG B CA 1
ATOM 4618 C C . ARG B 1 76 ? 8.898 -44.219 -20.688 1 98.56 76 ARG B C 1
ATOM 4620 O O . ARG B 1 76 ? 9.586 -45.094 -21.25 1 98.56 76 ARG B O 1
ATOM 4627 N N . ILE B 1 77 ? 8.461 -43.125 -21.297 1 98.5 77 ILE B N 1
ATOM 4628 C CA . ILE B 1 77 ? 8.789 -42.812 -22.688 1 98.5 77 ILE B CA 1
ATOM 4629 C C . ILE B 1 77 ? 9.531 -41.5 -22.75 1 98.5 77 ILE B C 1
ATOM 4631 O O . ILE B 1 77 ? 9.062 -40.469 -22.219 1 98.5 77 ILE B O 1
ATOM 4635 N N . ALA B 1 78 ? 10.672 -41.438 -23.312 1 97.81 78 ALA B N 1
ATOM 4636 C CA . ALA B 1 78 ? 11.398 -40.219 -23.625 1 97.81 78 ALA B CA 1
ATOM 4637 C C . ALA B 1 78 ? 11.438 -39.969 -25.125 1 97.81 78 ALA B C 1
ATOM 4639 O O . ALA B 1 78 ? 11.742 -40.875 -25.906 1 97.81 78 ALA B O 1
ATOM 4640 N N . MET B 1 79 ? 11.102 -38.75 -25.484 1 97.88 79 MET B N 1
ATOM 4641 C CA . MET B 1 79 ? 10.984 -38.438 -26.906 1 97.88 79 MET B CA 1
ATOM 4642 C C . MET B 1 79 ? 11.508 -37.031 -27.203 1 97.88 79 MET B C 1
ATOM 4644 O O . MET B 1 79 ? 11.586 -36.188 -26.297 1 97.88 79 MET B O 1
ATOM 4648 N N . ALA B 1 80 ? 11.914 -36.812 -28.375 1 98.25 80 ALA B N 1
ATOM 4649 C CA . ALA B 1 80 ? 12.133 -35.5 -28.953 1 98.25 80 ALA B CA 1
ATOM 4650 C C . ALA B 1 80 ? 10.984 -35.094 -29.891 1 98.25 80 ALA B C 1
ATOM 4652 O O . ALA B 1 80 ? 10.578 -35.906 -30.734 1 98.25 80 ALA B O 1
ATOM 4653 N N . VAL B 1 81 ? 10.43 -33.969 -29.656 1 98.69 81 VAL B N 1
ATOM 4654 C CA . VAL B 1 81 ? 9.32 -33.5 -30.484 1 98.69 81 VAL B CA 1
ATOM 4655 C C . VAL B 1 81 ? 9.695 -32.156 -31.125 1 98.69 81 VAL B C 1
ATOM 4657 O O . VAL B 1 81 ? 9.898 -31.172 -30.438 1 98.69 81 VAL B O 1
ATOM 4660 N N . ALA B 1 82 ? 9.758 -32.125 -32.438 1 98.5 82 ALA B N 1
ATOM 4661 C CA . ALA B 1 82 ? 10.055 -30.906 -33.156 1 98.5 82 ALA B CA 1
ATOM 4662 C C . ALA B 1 82 ? 8.898 -29.906 -33.062 1 98.5 82 ALA B C 1
ATOM 4664 O O . ALA B 1 82 ? 7.746 -30.266 -33.312 1 98.5 82 ALA B O 1
ATOM 4665 N N . THR B 1 83 ? 9.219 -28.656 -32.656 1 98.38 83 THR B N 1
ATOM 4666 C CA . THR B 1 83 ? 8.18 -27.641 -32.531 1 98.38 83 THR B CA 1
ATOM 4667 C C . THR B 1 83 ? 8.281 -26.641 -33.688 1 98.38 83 THR B C 1
ATOM 4669 O O . THR B 1 83 ? 7.332 -25.906 -33.938 1 98.38 83 THR B O 1
ATOM 4672 N N . SER B 1 84 ? 9.383 -26.516 -34.281 1 97.62 84 SER B N 1
ATOM 4673 C CA . SER B 1 84 ? 9.664 -25.75 -35.469 1 97.62 84 SER B CA 1
ATOM 4674 C C . SER B 1 84 ? 10.844 -26.344 -36.25 1 97.62 84 SER B C 1
ATOM 4676 O O . SER B 1 84 ? 11.32 -27.422 -35.906 1 97.62 84 SER B O 1
ATOM 4678 N N . ASN B 1 85 ? 11.273 -25.562 -37.312 1 97 85 ASN B N 1
ATOM 4679 C CA . ASN B 1 85 ? 12.422 -26.031 -38.094 1 97 85 ASN B CA 1
ATOM 4680 C C . ASN B 1 85 ? 13.727 -25.828 -37.312 1 97 85 ASN B C 1
ATOM 4682 O O . ASN B 1 85 ? 14.758 -26.391 -37.688 1 97 85 ASN B O 1
ATOM 4686 N N . SER B 1 86 ? 13.625 -25.141 -36.219 1 97.5 86 SER B N 1
ATOM 4687 C CA . SER B 1 86 ? 14.875 -24.828 -35.531 1 97.5 86 SER B CA 1
ATOM 4688 C C . SER B 1 86 ? 14.766 -25.062 -34.031 1 97.5 86 SER B C 1
ATOM 4690 O O . SER B 1 86 ? 15.562 -24.531 -33.25 1 97.5 86 SER B O 1
ATOM 4692 N N . SER B 1 87 ? 13.719 -25.75 -33.594 1 98.19 87 SER B N 1
ATOM 4693 C CA . SER B 1 87 ? 13.555 -26.016 -32.156 1 98.19 87 SER B CA 1
ATOM 4694 C C . SER B 1 87 ? 12.812 -27.328 -31.938 1 98.19 87 SER B C 1
ATOM 4696 O O . SER B 1 87 ? 12.078 -27.812 -32.812 1 98.19 87 SER B O 1
ATOM 4698 N N . GLU B 1 88 ? 13.07 -27.969 -30.828 1 98.19 88 GLU B N 1
ATOM 4699 C CA . GLU B 1 88 ? 12.383 -29.172 -30.375 1 98.19 88 GLU B CA 1
ATOM 4700 C C . GLU B 1 88 ? 12.336 -29.234 -28.859 1 98.19 88 GLU B C 1
ATOM 4702 O O . GLU B 1 88 ? 13.133 -28.594 -28.172 1 98.19 88 GLU B O 1
ATOM 4707 N N . ILE B 1 89 ? 11.414 -29.984 -28.344 1 98.62 89 ILE B N 1
ATOM 4708 C CA . ILE B 1 89 ? 11.359 -30.219 -26.906 1 98.62 89 ILE B CA 1
ATOM 4709 C C . ILE B 1 89 ? 11.711 -31.672 -26.609 1 98.62 89 ILE B C 1
ATOM 4711 O O . ILE B 1 89 ? 11.523 -32.531 -27.453 1 98.62 89 ILE B O 1
ATOM 4715 N N . THR B 1 90 ? 12.32 -31.859 -25.5 1 98.12 90 THR B N 1
ATOM 4716 C CA . THR B 1 90 ? 12.336 -33.188 -24.906 1 98.12 90 THR B CA 1
ATOM 4717 C C . THR B 1 90 ? 11.086 -33.438 -24.062 1 98.12 90 THR B C 1
ATOM 4719 O O . THR B 1 90 ? 10.789 -32.656 -23.156 1 98.12 90 THR B O 1
ATOM 4722 N N . LEU B 1 91 ? 10.398 -34.469 -24.391 1 98.31 91 LEU B N 1
ATOM 4723 C CA . LEU B 1 91 ? 9.148 -34.781 -23.719 1 98.31 91 LEU B CA 1
ATOM 4724 C C . LEU B 1 91 ? 9.234 -36.125 -23.031 1 98.31 91 LEU B C 1
ATOM 4726 O O . LEU B 1 91 ? 9.672 -37.125 -23.625 1 98.31 91 LEU B O 1
ATOM 4730 N N . GLU B 1 92 ? 8.906 -36.156 -21.797 1 97.94 92 GLU B N 1
ATOM 4731 C CA . GLU B 1 92 ? 8.758 -37.375 -21 1 97.94 92 GLU B CA 1
ATOM 4732 C C . GLU B 1 92 ? 7.281 -37.719 -20.797 1 97.94 92 GLU B C 1
ATOM 4734 O O . GLU B 1 92 ? 6.465 -36.844 -20.516 1 97.94 92 GLU B O 1
ATOM 4739 N N . ALA B 1 93 ? 6.953 -38.938 -20.969 1 98.75 93 ALA B N 1
ATOM 4740 C CA . ALA B 1 93 ? 5.648 -39.469 -20.594 1 98.75 93 ALA B CA 1
ATOM 4741 C C . ALA B 1 93 ? 5.789 -40.656 -19.641 1 98.75 93 ALA B C 1
ATOM 4743 O O . ALA B 1 93 ? 6.566 -41.562 -19.891 1 98.75 93 ALA B O 1
ATOM 4744 N N . TRP B 1 94 ? 5.148 -40.562 -18.547 1 98.81 94 TRP B N 1
ATOM 4745 C CA . TRP B 1 94 ? 5.086 -41.625 -17.578 1 98.81 94 TRP B CA 1
ATOM 4746 C C . TRP B 1 94 ? 3.678 -42.219 -17.484 1 98.81 94 TRP B C 1
ATOM 4748 O O . TRP B 1 94 ? 2.766 -41.562 -16.969 1 98.81 94 TRP B O 1
ATOM 4758 N N . LEU B 1 95 ? 3.451 -43.438 -17.984 1 98.81 95 LEU B N 1
ATOM 4759 C CA . LEU B 1 95 ? 2.164 -44.125 -18.047 1 98.81 95 LEU B CA 1
ATOM 4760 C C . LEU B 1 95 ? 2.088 -45.219 -16.984 1 98.81 95 LEU B C 1
ATOM 4762 O O . LEU B 1 95 ? 2.717 -46.25 -17.125 1 98.81 95 LEU B O 1
ATOM 4766 N N . PRO B 1 96 ? 1.286 -45 -15.984 1 98.62 96 PRO B N 1
ATOM 4767 C CA . PRO B 1 96 ? 1.312 -45.938 -14.836 1 98.62 96 PRO B CA 1
ATOM 4768 C C . PRO B 1 96 ? 0.448 -47.156 -15.062 1 98.62 96 PRO B C 1
ATOM 4770 O O . PRO B 1 96 ? -0.503 -47.125 -15.844 1 98.62 96 PRO B O 1
ATOM 4773 N N . GLN B 1 97 ? 0.757 -48.188 -14.328 1 98 97 GLN B N 1
ATOM 4774 C CA . GLN B 1 97 ? -0.07 -49.406 -14.328 1 98 97 GLN B CA 1
ATOM 4775 C C . GLN B 1 97 ? -1.385 -49.156 -13.594 1 98 97 GLN B C 1
ATOM 4777 O O . GLN B 1 97 ? -2.441 -49.625 -14.031 1 98 97 GLN B O 1
ATOM 4782 N N . ASN B 1 98 ? -1.372 -48.5 -12.461 1 96.5 98 ASN B N 1
ATOM 4783 C CA . ASN B 1 98 ? -2.568 -48.156 -11.695 1 96.5 98 ASN B CA 1
ATOM 4784 C C . ASN B 1 98 ? -3.314 -46.969 -12.32 1 96.5 98 ASN B C 1
ATOM 4786 O O . ASN B 1 98 ? -3.682 -46.031 -11.617 1 96.5 98 ASN B O 1
ATOM 4790 N N . TYR B 1 99 ? -3.52 -47.062 -13.586 1 98 99 TYR B N 1
ATOM 4791 C CA . TYR B 1 99 ? -4.082 -46 -14.383 1 98 99 TYR B CA 1
ATOM 4792 C C . TYR B 1 99 ? -5.523 -45.719 -13.977 1 98 99 TYR B C 1
ATOM 4794 O O . TYR B 1 99 ? -6.324 -46.625 -13.82 1 98 99 TYR B O 1
ATOM 4802 N N . THR B 1 100 ? -5.906 -44.406 -13.82 1 97.44 100 THR B N 1
ATOM 4803 C CA . THR B 1 100 ? -7.211 -44.031 -13.297 1 97.44 100 THR B CA 1
ATOM 4804 C C . THR B 1 100 ? -8.055 -43.375 -14.391 1 97.44 100 THR B C 1
ATOM 4806 O O . THR B 1 100 ? -9.102 -42.781 -14.102 1 97.44 100 THR B O 1
ATOM 4809 N N . GLY B 1 101 ? -7.57 -43.344 -15.672 1 98.25 101 GLY B N 1
ATOM 4810 C CA . GLY B 1 101 ? -8.328 -42.75 -16.75 1 98.25 101 GLY B CA 1
ATOM 4811 C C . GLY B 1 101 ? -8.117 -41.25 -16.875 1 98.25 101 GLY B C 1
ATOM 4812 O O . GLY B 1 101 ? -8.922 -40.562 -17.484 1 98.25 101 GLY B O 1
ATOM 4813 N N . ARG B 1 102 ? -7.055 -40.75 -16.281 1 98.81 102 ARG B N 1
ATOM 4814 C CA . ARG B 1 102 ? -6.816 -39.312 -16.25 1 98.81 102 ARG B CA 1
ATOM 4815 C C . ARG B 1 102 ? -5.484 -38.969 -16.906 1 98.81 102 ARG B C 1
ATOM 4817 O O . ARG B 1 102 ? -4.492 -39.688 -16.734 1 98.81 102 ARG B O 1
ATOM 4824 N N . PHE B 1 103 ? -5.473 -37.938 -17.688 1 98.81 103 PHE B N 1
ATOM 4825 C CA . PHE B 1 103 ? -4.262 -37.375 -18.266 1 98.81 103 PHE B CA 1
ATOM 4826 C C . PHE B 1 103 ? -3.809 -36.156 -17.469 1 98.81 103 PHE B C 1
ATOM 4828 O O . PHE B 1 103 ? -4.637 -35.375 -16.969 1 98.81 103 PHE B O 1
ATOM 4835 N N . LEU B 1 104 ? -2.471 -35.938 -17.375 1 98.88 104 LEU B N 1
ATOM 4836 C CA . LEU B 1 104 ? -1.984 -34.75 -16.672 1 98.88 104 LEU B CA 1
ATOM 4837 C C . LEU B 1 104 ? -0.677 -34.25 -17.266 1 98.88 104 LEU B C 1
ATOM 4839 O O . LEU B 1 104 ? 0.202 -35.031 -17.609 1 98.88 104 LEU B O 1
ATOM 4843 N N . SER B 1 105 ? -0.599 -32.969 -17.484 1 98.88 105 SER B N 1
ATOM 4844 C CA . SER B 1 105 ? 0.659 -32.312 -17.828 1 98.88 105 SER B CA 1
ATOM 4845 C C . SER B 1 105 ? 1.225 -31.531 -16.641 1 98.88 105 SER B C 1
ATOM 4847 O O . SER B 1 105 ? 0.472 -30.969 -15.844 1 98.88 105 SER B O 1
ATOM 4849 N N . THR B 1 106 ? 2.551 -31.484 -16.5 1 98.5 106 THR B N 1
ATOM 4850 C CA . THR B 1 106 ? 3.223 -30.734 -15.445 1 98.5 106 THR B CA 1
ATOM 4851 C C . THR B 1 106 ? 3.959 -29.531 -16.016 1 98.5 106 THR B C 1
ATOM 4853 O O . THR B 1 106 ? 4.23 -29.484 -17.219 1 98.5 106 THR B O 1
ATOM 4856 N N . GLY B 1 107 ? 4.195 -28.578 -15.156 1 96.75 107 GLY B N 1
ATOM 4857 C CA . GLY B 1 107 ? 4.945 -27.406 -15.547 1 96.75 107 GLY B CA 1
ATOM 4858 C C . GLY B 1 107 ? 6.398 -27.438 -15.117 1 96.75 107 GLY B C 1
ATOM 4859 O O . GLY B 1 107 ? 6.938 -28.516 -14.844 1 96.75 107 GLY B O 1
ATOM 4860 N N . ASN B 1 108 ? 7.098 -26.312 -15.211 1 95.31 108 ASN B N 1
ATOM 4861 C CA . ASN B 1 108 ? 8.516 -26.156 -14.906 1 95.31 108 ASN B CA 1
ATOM 4862 C C . ASN B 1 108 ? 8.75 -25.078 -13.859 1 95.31 108 ASN B C 1
ATOM 4864 O O . ASN B 1 108 ? 7.797 -24.578 -13.258 1 95.31 108 ASN B O 1
ATOM 4868 N N . GLY B 1 109 ? 9.969 -24.859 -13.516 1 93.56 109 GLY B N 1
ATOM 4869 C CA . GLY B 1 109 ? 10.414 -23.75 -12.688 1 93.56 109 GLY B CA 1
ATOM 4870 C C . GLY B 1 109 ? 11.359 -22.812 -13.406 1 93.56 109 GLY B C 1
ATOM 4871 O O . GLY B 1 109 ? 11.875 -23.125 -14.477 1 93.56 109 GLY B O 1
ATOM 4872 N N . GLY B 1 110 ? 11.484 -21.625 -12.898 1 94.56 110 GLY B N 1
ATOM 4873 C CA . GLY B 1 110 ? 12.461 -20.672 -13.398 1 94.56 110 GLY B CA 1
ATOM 4874 C C . GLY B 1 110 ? 12.352 -20.438 -14.891 1 94.56 110 GLY B C 1
ATOM 4875 O O . GLY B 1 110 ? 11.273 -20.125 -15.406 1 94.56 110 GLY B O 1
ATOM 4876 N N . LEU B 1 111 ? 13.43 -20.703 -15.586 1 93.69 111 LEU B N 1
ATOM 4877 C CA . LEU B 1 111 ? 13.445 -20.5 -17.031 1 93.69 111 LEU B CA 1
ATOM 4878 C C . LEU B 1 111 ? 13.227 -21.812 -17.766 1 93.69 111 LEU B C 1
ATOM 4880 O O . LEU B 1 111 ? 13.484 -21.891 -18.969 1 93.69 111 LEU B O 1
ATOM 4884 N N . SER B 1 112 ? 12.719 -22.844 -17.094 1 86.5 112 SER B N 1
ATOM 4885 C CA . SER B 1 112 ? 11.922 -23.969 -17.578 1 86.5 112 SER B CA 1
ATOM 4886 C C . SER B 1 112 ? 12.773 -24.938 -18.391 1 86.5 112 SER B C 1
ATOM 4888 O O . SER B 1 112 ? 12.25 -25.719 -19.188 1 86.5 112 SER B O 1
ATOM 4890 N N . GLY B 1 113 ? 14.117 -25.016 -18.25 1 94.75 113 GLY B N 1
ATOM 4891 C CA . GLY B 1 113 ? 14.93 -25.938 -19.031 1 94.75 113 GLY B CA 1
ATOM 4892 C C . GLY B 1 113 ? 15.141 -27.266 -18.344 1 94.75 113 GLY B C 1
ATOM 4893 O O . GLY B 1 113 ? 15.992 -28.062 -18.75 1 94.75 113 GLY B O 1
ATOM 4894 N N . CYS B 1 114 ? 14.391 -27.516 -17.328 1 96.44 114 CYS B N 1
ATOM 4895 C CA . CYS B 1 114 ? 14.539 -28.734 -16.562 1 96.44 114 CYS B CA 1
ATOM 4896 C C . CYS B 1 114 ? 13.219 -29.484 -16.484 1 96.44 114 CYS B C 1
ATOM 4898 O O . CYS B 1 114 ? 12.211 -28.953 -16.031 1 96.44 114 CYS B O 1
ATOM 4900 N N . ILE B 1 115 ? 13.148 -30.734 -16.922 1 97.38 115 ILE B N 1
ATOM 4901 C CA . ILE B 1 115 ? 11.984 -31.578 -16.672 1 97.38 115 ILE B CA 1
ATOM 4902 C C . ILE B 1 115 ? 11.859 -31.859 -15.172 1 97.38 115 ILE B C 1
ATOM 4904 O O . ILE B 1 115 ? 12.844 -32.188 -14.508 1 97.38 115 ILE B O 1
ATOM 4908 N N . GLN B 1 116 ? 10.695 -31.672 -14.664 1 96.38 116 GLN B N 1
ATOM 4909 C CA . GLN B 1 116 ? 10.492 -31.891 -13.234 1 96.38 116 GLN B CA 1
ATOM 4910 C C . GLN B 1 116 ? 10.062 -33.344 -12.969 1 96.38 116 GLN B C 1
ATOM 4912 O O . GLN B 1 116 ? 8.883 -33.594 -12.711 1 96.38 116 GLN B O 1
ATOM 4917 N N . TYR B 1 117 ? 11.008 -34.188 -12.828 1 97.25 117 TYR B N 1
ATOM 4918 C CA . TYR B 1 117 ? 10.773 -35.625 -12.68 1 97.25 117 TYR B CA 1
ATOM 4919 C C . TYR B 1 117 ? 10.016 -35.938 -11.391 1 97.25 117 TYR B C 1
ATOM 4921 O O . TYR B 1 117 ? 9.242 -36.875 -11.32 1 97.25 117 TYR B O 1
ATOM 4929 N N . TYR B 1 118 ? 10.172 -35.062 -10.344 1 96 118 TYR B N 1
ATOM 4930 C CA . TYR B 1 118 ? 9.477 -35.312 -9.086 1 96 118 TYR B CA 1
ATOM 4931 C C . TYR B 1 118 ? 7.973 -35.094 -9.258 1 96 118 TYR B C 1
ATOM 4933 O O . TYR B 1 118 ? 7.168 -35.75 -8.594 1 96 118 TYR B O 1
ATOM 4941 N N . ASP B 1 119 ? 7.594 -34.188 -10.141 1 97.62 119 ASP B N 1
ATOM 4942 C CA . ASP B 1 119 ? 6.176 -34 -10.422 1 97.62 119 ASP B CA 1
ATOM 4943 C C . ASP B 1 119 ? 5.633 -35.156 -11.258 1 97.62 119 ASP B C 1
ATOM 4945 O O . ASP B 1 119 ? 4.488 -35.562 -11.078 1 97.62 119 ASP B O 1
ATOM 4949 N N . LEU B 1 120 ? 6.441 -35.688 -12.227 1 98.06 120 LEU B N 1
ATOM 4950 C CA . LEU B 1 120 ? 6.051 -36.844 -13 1 98.06 120 LEU B CA 1
ATOM 4951 C C . LEU B 1 120 ? 5.824 -38.062 -12.086 1 98.06 120 LEU B C 1
ATOM 4953 O O . LEU B 1 120 ? 4.828 -38.75 -12.219 1 98.06 120 LEU B O 1
ATOM 4957 N N . ALA B 1 121 ? 6.754 -38.188 -11.172 1 97.88 121 ALA B N 1
ATOM 4958 C CA . ALA B 1 121 ? 6.645 -39.312 -10.227 1 97.88 121 ALA B CA 1
ATOM 4959 C C . ALA B 1 121 ? 5.414 -39.156 -9.336 1 97.88 121 ALA B C 1
ATOM 4961 O O . ALA B 1 121 ? 4.695 -40.125 -9.078 1 97.88 121 ALA B O 1
ATOM 4962 N N . TYR B 1 122 ? 5.203 -37.969 -8.844 1 98.25 122 TYR B N 1
ATOM 4963 C CA . TYR B 1 122 ? 4.09 -37.656 -7.953 1 98.25 122 TYR B CA 1
ATOM 4964 C C . TYR B 1 122 ? 2.756 -37.969 -8.625 1 98.25 122 TYR B C 1
ATOM 4966 O O . TYR B 1 122 ? 1.938 -38.719 -8.094 1 98.25 122 TYR B O 1
ATOM 4974 N N . THR B 1 123 ? 2.551 -37.5 -9.82 1 98.62 123 THR B N 1
ATOM 4975 C CA . THR B 1 123 ? 1.249 -37.562 -10.477 1 98.62 123 THR B CA 1
ATOM 4976 C C . THR B 1 123 ? 1.021 -38.938 -11.086 1 98.62 123 THR B C 1
ATOM 4978 O O . THR B 1 123 ? -0.102 -39.438 -11.078 1 98.62 123 THR B O 1
ATOM 4981 N N . SER B 1 124 ? 2.082 -39.562 -11.656 1 98.56 124 SER B N 1
ATOM 4982 C CA . SER B 1 124 ? 1.908 -40.938 -12.117 1 98.56 124 SER B CA 1
ATOM 4983 C C . SER B 1 124 ? 1.638 -41.906 -10.953 1 98.56 124 SER B C 1
ATOM 4985 O O . SER B 1 124 ? 0.895 -42.875 -11.102 1 98.56 124 SER B O 1
ATOM 4987 N N . GLY B 1 125 ? 2.236 -41.562 -9.812 1 98.12 125 GLY B N 1
ATOM 4988 C CA . GLY B 1 125 ? 1.952 -42.344 -8.609 1 98.12 125 GLY B CA 1
ATOM 4989 C C . GLY B 1 125 ? 0.496 -42.281 -8.188 1 98.12 125 GLY B C 1
ATOM 4990 O O . GLY B 1 125 ? -0.019 -43.219 -7.574 1 98.12 125 GLY B O 1
ATOM 4991 N N . LEU B 1 126 ? -0.161 -41.188 -8.547 1 98.19 126 LEU B N 1
ATOM 4992 C CA . LEU B 1 126 ? -1.571 -41 -8.227 1 98.19 126 LEU B CA 1
ATOM 4993 C C . LEU B 1 126 ? -2.459 -41.531 -9.352 1 98.19 126 LEU B C 1
ATOM 4995 O O . LEU B 1 126 ? -3.682 -41.375 -9.312 1 98.19 126 LEU B O 1
ATOM 4999 N N . GLY B 1 127 ? -1.85 -42.156 -10.406 1 98.25 127 GLY B N 1
ATOM 5000 C CA . GLY B 1 127 ? -2.6 -42.875 -11.43 1 98.25 127 GLY B CA 1
ATOM 5001 C C . GLY B 1 127 ? -2.867 -42.062 -12.664 1 98.25 127 GLY B C 1
ATOM 5002 O O . GLY B 1 127 ? -3.682 -42.438 -13.516 1 98.25 127 GLY B O 1
ATOM 5003 N N . PHE B 1 128 ? -2.223 -40.875 -12.789 1 98.81 128 PHE B N 1
ATOM 5004 C CA . PHE B 1 128 ? -2.363 -40.062 -13.992 1 98.81 128 PHE B CA 1
ATOM 5005 C C . PHE B 1 128 ? -1.374 -40.5 -15.062 1 98.81 128 PHE B C 1
ATOM 5007 O O . PHE B 1 128 ? -0.221 -40.844 -14.758 1 98.81 128 PHE B O 1
ATOM 5014 N N . ALA B 1 129 ? -1.799 -40.594 -16.328 1 98.88 129 ALA B N 1
ATOM 5015 C CA . ALA B 1 129 ? -0.84 -40.531 -17.422 1 98.88 129 ALA B CA 1
ATOM 5016 C C . ALA B 1 129 ? -0.214 -39.156 -17.562 1 98.88 129 ALA B C 1
ATOM 5018 O O . ALA B 1 129 ? -0.882 -38.188 -17.969 1 98.88 129 ALA B O 1
ATOM 5019 N N . THR B 1 130 ? 1.06 -39.094 -17.266 1 98.75 130 THR B N 1
ATOM 5020 C CA . THR B 1 130 ? 1.634 -37.781 -17.031 1 98.75 130 THR B CA 1
ATOM 5021 C C . THR B 1 130 ? 2.719 -37.469 -18.062 1 98.75 130 THR B C 1
ATOM 5023 O O . THR B 1 130 ? 3.5 -38.344 -18.422 1 98.75 130 THR B O 1
ATOM 5026 N N . VAL B 1 131 ? 2.746 -36.188 -18.484 1 98.81 131 VAL B N 1
ATOM 5027 C CA . VAL B 1 131 ? 3.826 -35.75 -19.359 1 98.81 131 VAL B CA 1
ATOM 5028 C C . VAL B 1 131 ? 4.504 -34.531 -18.766 1 98.81 131 VAL B C 1
ATOM 5030 O O . VAL B 1 131 ? 3.893 -33.781 -17.984 1 98.81 131 VAL B O 1
ATOM 5033 N N . GLY B 1 132 ? 5.746 -34.25 -19 1 98.44 132 GLY B N 1
ATOM 5034 C CA . GLY B 1 132 ? 6.574 -33.094 -18.703 1 98.44 132 GLY B CA 1
ATOM 5035 C C . GLY B 1 132 ? 7.66 -32.875 -19.734 1 98.44 132 GLY B C 1
ATOM 5036 O O . GLY B 1 132 ? 8.18 -33.812 -20.328 1 98.44 132 GLY B O 1
ATOM 5037 N N . ALA B 1 133 ? 8.008 -31.609 -19.953 1 98.31 133 ALA B N 1
ATOM 5038 C CA . ALA B 1 133 ? 8.969 -31.281 -21 1 98.31 133 ALA B CA 1
ATOM 5039 C C . ALA B 1 133 ? 9.992 -30.266 -20.516 1 98.31 133 ALA B C 1
ATOM 5041 O O . ALA B 1 133 ? 9.852 -29.703 -19.422 1 98.31 133 ALA B O 1
ATOM 5042 N N . ASN B 1 134 ? 11.039 -30 -21.328 1 98 134 ASN B N 1
ATOM 5043 C CA . ASN B 1 134 ? 12.141 -29.125 -20.953 1 98 134 ASN B CA 1
ATOM 5044 C C . ASN B 1 134 ? 11.953 -27.719 -21.531 1 98 134 ASN B C 1
ATOM 5046 O O . ASN B 1 134 ? 12.891 -26.922 -21.547 1 98 134 ASN B O 1
ATOM 5050 N N . SER B 1 135 ? 10.82 -27.484 -22.094 1 97.69 135 SER B N 1
ATOM 5051 C CA . SER B 1 135 ? 10.445 -26.172 -22.625 1 97.69 135 SER B CA 1
ATOM 5052 C C . SER B 1 135 ? 11.352 -25.766 -23.781 1 97.69 135 SER B C 1
ATOM 5054 O O . SER B 1 135 ? 11.586 -24.562 -23.984 1 97.69 135 SER B O 1
ATOM 5056 N N . GLY B 1 136 ? 11.93 -26.656 -24.453 1 97.38 136 GLY B N 1
ATOM 5057 C CA . GLY B 1 136 ? 12.633 -26.375 -25.688 1 97.38 136 GLY B CA 1
ATOM 5058 C C . GLY B 1 136 ? 14.117 -26.141 -25.484 1 97.38 136 GLY B C 1
ATOM 5059 O O . GLY B 1 136 ? 14.836 -25.859 -26.453 1 97.38 136 GLY B O 1
ATOM 5060 N N . HIS B 1 137 ? 14.594 -26.188 -24.266 1 97.88 137 HIS B N 1
ATOM 5061 C CA . HIS B 1 137 ? 16.016 -26.016 -23.969 1 97.88 137 HIS B CA 1
ATOM 5062 C C . HIS B 1 137 ? 16.406 -26.734 -22.688 1 97.88 137 HIS B C 1
ATOM 5064 O O . HIS B 1 137 ? 15.539 -27.25 -21.969 1 97.88 137 HIS B O 1
ATOM 5070 N N . ASN B 1 138 ? 17.766 -26.828 -22.453 1 96.5 138 ASN B N 1
ATOM 5071 C CA . ASN B 1 138 ? 18.25 -27.531 -21.281 1 96.5 138 ASN B CA 1
ATOM 5072 C C . ASN B 1 138 ? 18.922 -26.578 -20.297 1 96.5 138 ASN B C 1
ATOM 5074 O O . ASN B 1 138 ? 19.672 -25.688 -20.688 1 96.5 138 ASN B O 1
ATOM 5078 N N . GLY B 1 139 ? 18.562 -26.781 -19.031 1 95.5 139 GLY B N 1
ATOM 5079 C CA . GLY B 1 139 ? 19.25 -26.062 -17.969 1 95.5 139 GLY B CA 1
ATOM 5080 C C . GLY B 1 139 ? 18.453 -24.891 -17.438 1 95.5 139 GLY B C 1
ATOM 5081 O O . GLY B 1 139 ? 17.266 -24.766 -17.703 1 95.5 139 GLY B O 1
ATOM 5082 N N . THR B 1 140 ? 19.141 -24.094 -16.562 1 95.19 140 THR B N 1
ATOM 5083 C CA . THR B 1 140 ? 18.438 -23.047 -15.828 1 95.19 140 THR B CA 1
ATOM 5084 C C . THR B 1 140 ? 18.812 -21.656 -16.344 1 95.19 140 THR B C 1
ATOM 5086 O O . THR B 1 140 ? 18.281 -20.656 -15.867 1 95.19 140 THR B O 1
ATOM 5089 N N . SER B 1 141 ? 19.688 -21.594 -17.344 1 95.88 141 SER B N 1
ATOM 5090 C CA . SER B 1 141 ? 20.188 -20.328 -17.859 1 95.88 141 SER B CA 1
ATOM 5091 C C . SER B 1 141 ? 19.281 -19.781 -18.953 1 95.88 141 SER B C 1
ATOM 5093 O O . SER B 1 141 ? 18.547 -20.531 -19.594 1 95.88 141 SER B O 1
ATOM 5095 N N . GLY B 1 142 ? 19.328 -18.391 -19.141 1 97.38 142 GLY B N 1
ATOM 5096 C CA . GLY B 1 142 ? 18.625 -17.766 -20.234 1 97.38 142 GLY B CA 1
ATOM 5097 C C . GLY B 1 142 ? 19.422 -17.75 -21.531 1 97.38 142 GLY B C 1
ATOM 5098 O O . GLY B 1 142 ? 18.938 -17.281 -22.562 1 97.38 142 GLY B O 1
ATOM 5099 N N . GLU B 1 143 ? 20.578 -18.297 -21.531 1 97.62 143 GLU B N 1
ATOM 5100 C CA . GLU B 1 143 ? 21.484 -18.234 -22.672 1 97.62 143 GLU B CA 1
ATOM 5101 C C . GLU B 1 143 ? 20.859 -18.891 -23.906 1 97.62 143 GLU B C 1
ATOM 5103 O O . GLU B 1 143 ? 21.047 -18.422 -25.031 1 97.62 143 GLU B O 1
ATOM 5108 N N . PRO B 1 144 ? 20.078 -19.953 -23.719 1 97.81 144 PRO B N 1
ATOM 5109 C CA . PRO B 1 144 ? 19.516 -20.625 -24.891 1 97.81 144 PRO B CA 1
ATOM 5110 C C . PRO B 1 144 ? 18.531 -19.734 -25.656 1 97.81 144 PRO B C 1
ATOM 5112 O O . PRO B 1 144 ? 18.156 -20.062 -26.797 1 97.81 144 PRO B O 1
ATOM 5115 N N . PHE B 1 145 ? 18.062 -18.656 -25.062 1 98.38 145 PHE B N 1
ATOM 5116 C CA . PHE B 1 145 ? 17.141 -17.766 -25.734 1 98.38 145 PHE B CA 1
ATOM 5117 C C . PHE B 1 145 ? 17.875 -16.797 -26.656 1 98.38 145 PHE B C 1
ATOM 5119 O O . PHE B 1 145 ? 17.266 -16.156 -27.516 1 98.38 145 PHE B O 1
ATOM 5126 N N . TYR B 1 146 ? 19.188 -16.625 -26.484 1 98.38 146 TYR B N 1
ATOM 5127 C CA . TYR B 1 146 ? 20 -15.641 -27.203 1 98.38 146 TYR B CA 1
ATOM 5128 C C . TYR B 1 146 ? 19.953 -15.883 -28.703 1 98.38 146 TYR B C 1
ATOM 5130 O O . TYR B 1 146 ? 20.484 -16.875 -29.188 1 98.38 146 TYR B O 1
ATOM 5138 N N . HIS B 1 147 ? 19.188 -15.07 -29.453 1 97.88 147 HIS B N 1
ATOM 5139 C CA . HIS B 1 147 ? 19.016 -15.125 -30.891 1 97.88 147 HIS B CA 1
ATOM 5140 C C . HIS B 1 147 ? 18.266 -16.391 -31.312 1 97.88 147 HIS B C 1
ATOM 5142 O O . HIS B 1 147 ? 18.453 -16.891 -32.406 1 97.88 147 HIS B O 1
ATOM 5148 N N . HIS B 1 148 ? 17.453 -16.953 -30.469 1 98 148 HIS B N 1
ATOM 5149 C CA . HIS B 1 148 ? 16.656 -18.141 -30.781 1 98 148 HIS B CA 1
ATOM 5150 C C . HIS B 1 148 ? 15.195 -17.938 -30.406 1 98 148 HIS B C 1
ATOM 5152 O O . HIS B 1 148 ? 14.711 -18.531 -29.453 1 98 148 HIS B O 1
ATOM 5158 N N . PRO B 1 149 ? 14.492 -17.188 -31.156 1 97.75 149 PRO B N 1
ATOM 5159 C CA . PRO B 1 149 ? 13.102 -16.859 -30.812 1 97.75 149 PRO B CA 1
ATOM 5160 C C . PRO B 1 149 ? 12.195 -18.094 -30.797 1 97.75 149 PRO B C 1
ATOM 5162 O O . PRO B 1 149 ? 11.203 -18.125 -30.062 1 97.75 149 PRO B O 1
ATOM 5165 N N . GLU B 1 150 ? 12.586 -19.141 -31.578 1 98.44 150 GLU B N 1
ATOM 5166 C CA . GLU B 1 150 ? 11.758 -20.344 -31.578 1 98.44 150 GLU B CA 1
ATOM 5167 C C . GLU B 1 150 ? 11.867 -21.094 -30.25 1 98.44 150 GLU B C 1
ATOM 5169 O O . GLU B 1 150 ? 10.891 -21.672 -29.766 1 98.44 150 GLU B O 1
ATOM 5174 N N . VAL B 1 151 ? 13.031 -21.094 -29.641 1 98.56 151 VAL B N 1
ATOM 5175 C CA . VAL B 1 151 ? 13.219 -21.672 -28.312 1 98.56 151 VAL B CA 1
ATOM 5176 C C . VAL B 1 151 ? 12.445 -20.859 -27.281 1 98.56 151 VAL B C 1
ATOM 5178 O O . VAL B 1 151 ? 11.82 -21.422 -26.375 1 98.56 151 VAL B O 1
ATOM 5181 N N . LEU B 1 152 ? 12.461 -19.547 -27.484 1 98.56 152 LEU B N 1
ATOM 5182 C CA . LEU B 1 152 ? 11.734 -18.656 -26.578 1 98.56 152 LEU B CA 1
ATOM 5183 C C . LEU B 1 152 ? 10.234 -18.922 -26.641 1 98.56 152 LEU B C 1
ATOM 5185 O O . LEU B 1 152 ? 9.547 -18.938 -25.625 1 98.56 152 LEU B O 1
ATOM 5189 N N . GLU B 1 153 ? 9.75 -19.109 -27.797 1 98.75 153 GLU B N 1
ATOM 5190 C CA . GLU B 1 153 ? 8.328 -19.391 -27.922 1 98.75 153 GLU B CA 1
ATOM 5191 C C . GLU B 1 153 ? 7.957 -20.703 -27.234 1 98.75 153 GLU B C 1
ATOM 5193 O O . GLU B 1 153 ? 6.891 -20.812 -26.625 1 98.75 153 GLU B O 1
ATOM 5198 N N . ASP B 1 154 ? 8.828 -21.766 -27.391 1 98.75 154 ASP B N 1
ATOM 5199 C CA . ASP B 1 154 ? 8.602 -23.016 -26.672 1 98.75 154 ASP B CA 1
ATOM 5200 C C . ASP B 1 154 ? 8.5 -22.781 -25.172 1 98.75 154 ASP B C 1
ATOM 5202 O O . ASP B 1 154 ? 7.59 -23.297 -24.516 1 98.75 154 ASP B O 1
ATOM 5206 N N . PHE B 1 155 ? 9.398 -21.953 -24.672 1 98.5 155 PHE B N 1
ATOM 5207 C CA . PHE B 1 155 ? 9.398 -21.609 -23.266 1 98.5 155 PHE B CA 1
ATOM 5208 C C . PHE B 1 155 ? 8.086 -20.938 -22.875 1 98.5 155 PHE B C 1
ATOM 5210 O O . PHE B 1 155 ? 7.52 -21.234 -21.812 1 98.5 155 PHE B O 1
ATOM 5217 N N . VAL B 1 156 ? 7.586 -20.031 -23.719 1 98.38 156 VAL B N 1
ATOM 5218 C CA . VAL B 1 156 ? 6.445 -19.188 -23.359 1 98.38 156 VAL B CA 1
ATOM 5219 C C . VAL B 1 156 ? 5.172 -20.031 -23.344 1 98.38 156 VAL B C 1
ATOM 5221 O O . VAL B 1 156 ? 4.387 -19.953 -22.391 1 98.38 156 VAL B O 1
ATOM 5224 N N . HIS B 1 157 ? 4.922 -20.875 -24.438 1 98.19 157 HIS B N 1
ATOM 5225 C CA . HIS B 1 157 ? 3.633 -21.547 -24.391 1 98.19 157 HIS B CA 1
ATOM 5226 C C . HIS B 1 157 ? 3.676 -22.859 -25.188 1 98.19 157 HIS B C 1
ATOM 5228 O O . HIS B 1 157 ? 2.951 -23.797 -24.859 1 98.19 157 HIS B O 1
ATOM 5234 N N . ARG B 1 158 ? 4.551 -22.984 -26.203 1 98.56 158 ARG B N 1
ATOM 5235 C CA . ARG B 1 158 ? 4.41 -24.031 -27.203 1 98.56 158 ARG B CA 1
ATOM 5236 C C . ARG B 1 158 ? 4.805 -25.391 -26.625 1 98.56 158 ARG B C 1
ATOM 5238 O O . ARG B 1 158 ? 4.234 -26.422 -26.984 1 98.56 158 ARG B O 1
ATOM 5245 N N . SER B 1 159 ? 5.762 -25.359 -25.766 1 98.62 159 SER B N 1
ATOM 5246 C CA . SER B 1 159 ? 6.223 -26.609 -25.172 1 98.62 159 SER B CA 1
ATOM 5247 C C . SER B 1 159 ? 5.09 -27.312 -24.438 1 98.62 159 SER B C 1
ATOM 5249 O O . SER B 1 159 ? 4.832 -28.5 -24.688 1 98.62 159 SER B O 1
ATOM 5251 N N . VAL B 1 160 ? 4.406 -26.625 -23.516 1 98.69 160 VAL B N 1
ATOM 5252 C CA . VAL B 1 160 ? 3.34 -27.25 -22.734 1 98.69 160 VAL B CA 1
ATOM 5253 C C . VAL B 1 160 ? 2.23 -27.734 -23.672 1 98.69 160 VAL B C 1
ATOM 5255 O O . VAL B 1 160 ? 1.776 -28.875 -23.578 1 98.69 160 VAL B O 1
ATOM 5258 N N . HIS B 1 161 ? 1.807 -26.906 -24.609 1 98.69 161 HIS B N 1
ATOM 5259 C CA . HIS B 1 161 ? 0.727 -27.266 -25.516 1 98.69 161 HIS B CA 1
ATOM 5260 C C . HIS B 1 161 ? 1.094 -28.484 -26.359 1 98.69 161 HIS B C 1
ATOM 5262 O O . HIS B 1 161 ? 0.296 -29.406 -26.5 1 98.69 161 HIS B O 1
ATOM 5268 N N . THR B 1 162 ? 2.311 -28.469 -26.891 1 98.62 162 THR B N 1
ATOM 5269 C CA . THR B 1 162 ? 2.775 -29.594 -27.703 1 98.62 162 THR B CA 1
ATOM 5270 C C . THR B 1 162 ? 2.811 -30.875 -26.875 1 98.62 162 THR B C 1
ATOM 5272 O O . THR B 1 162 ? 2.408 -31.938 -27.344 1 98.62 162 THR B O 1
ATOM 5275 N N . GLY B 1 163 ? 3.295 -30.734 -25.656 1 98.5 163 GLY B N 1
ATOM 5276 C CA . GLY B 1 163 ? 3.297 -31.891 -24.766 1 98.5 163 GLY B CA 1
ATOM 5277 C C . GLY B 1 163 ? 1.91 -32.469 -24.516 1 98.5 163 GLY B C 1
ATOM 5278 O O . GLY B 1 163 ? 1.739 -33.656 -24.406 1 98.5 163 GLY B O 1
ATOM 5279 N N . VAL B 1 164 ? 0.965 -31.594 -24.391 1 98.62 164 VAL B N 1
ATOM 5280 C CA . VAL B 1 164 ? -0.417 -32 -24.156 1 98.62 164 VAL B CA 1
ATOM 5281 C C . VAL B 1 164 ? -0.957 -32.719 -25.391 1 98.62 164 VAL B C 1
ATOM 5283 O O . VAL B 1 164 ? -1.55 -33.812 -25.266 1 98.62 164 VAL B O 1
ATOM 5286 N N . VAL B 1 165 ? -0.736 -32.219 -26.547 1 98.5 165 VAL B N 1
ATOM 5287 C CA . VAL B 1 165 ? -1.242 -32.812 -27.781 1 98.5 165 VAL B CA 1
ATOM 5288 C C . VAL B 1 165 ? -0.639 -34.219 -27.969 1 98.5 165 VAL B C 1
ATOM 5290 O O . VAL B 1 165 ? -1.365 -35.188 -28.172 1 98.5 165 VAL B O 1
ATOM 5293 N N . VAL B 1 166 ? 0.641 -34.312 -27.875 1 98.56 166 VAL B N 1
ATOM 5294 C CA . VAL B 1 166 ? 1.34 -35.562 -28.078 1 98.56 166 VAL B CA 1
ATOM 5295 C C . VAL B 1 166 ? 1.006 -36.531 -26.938 1 98.56 166 VAL B C 1
ATOM 5297 O O . VAL B 1 166 ? 0.759 -37.719 -27.172 1 98.56 166 VAL B O 1
ATOM 5300 N N . GLY B 1 167 ? 1.022 -36 -25.703 1 98.56 167 GLY B N 1
ATOM 5301 C CA . GLY B 1 167 ? 0.733 -36.812 -24.547 1 98.56 167 GLY B CA 1
ATOM 5302 C C . GLY B 1 167 ? -0.644 -37.438 -24.594 1 98.56 167 GLY B C 1
ATOM 5303 O O . GLY B 1 167 ? -0.812 -38.625 -24.203 1 98.56 167 GLY B O 1
ATOM 5304 N N . LYS B 1 168 ? -1.596 -36.75 -24.969 1 98.44 168 LYS B N 1
ATOM 5305 C CA . LYS B 1 168 ? -2.949 -37.281 -25.094 1 98.44 168 LYS B CA 1
ATOM 5306 C C . LYS B 1 168 ? -3.012 -38.375 -26.156 1 98.44 168 LYS B C 1
ATOM 5308 O O . LYS B 1 168 ? -3.68 -39.406 -25.953 1 98.44 168 LYS B O 1
ATOM 5313 N N . GLN B 1 169 ? -2.352 -38.219 -27.266 1 97.88 169 GLN B N 1
ATOM 5314 C CA . GLN B 1 169 ? -2.307 -39.25 -28.297 1 97.88 169 GLN B CA 1
ATOM 5315 C C . GLN B 1 169 ? -1.627 -40.5 -27.781 1 97.88 169 GLN B C 1
ATOM 5317 O O . GLN B 1 169 ? -2.109 -41.625 -28 1 97.88 169 GLN B O 1
ATOM 5322 N N . LEU B 1 170 ? -0.544 -40.312 -27.062 1 98.12 170 LEU B N 1
ATOM 5323 C CA . LEU B 1 170 ? 0.16 -41.438 -26.484 1 98.12 170 LEU B CA 1
ATOM 5324 C C . LEU B 1 170 ? -0.736 -42.219 -25.5 1 98.12 170 LEU B C 1
ATOM 5326 O O . LEU B 1 170 ? -0.745 -43.438 -25.484 1 98.12 170 LEU B O 1
ATOM 5330 N N . THR B 1 171 ? -1.403 -41.438 -24.688 1 98.38 171 THR B N 1
ATOM 5331 C CA . THR B 1 171 ? -2.287 -42.031 -23.688 1 98.38 171 THR B CA 1
ATOM 5332 C C . THR B 1 171 ? -3.359 -42.906 -24.344 1 98.38 171 THR B C 1
ATOM 5334 O O . THR B 1 171 ? -3.633 -44 -23.906 1 98.38 171 THR B O 1
ATOM 5337 N N . LYS B 1 172 ? -3.918 -42.438 -25.422 1 97.44 172 LYS B N 1
ATOM 5338 C CA . LYS B 1 172 ? -4.949 -43.188 -26.156 1 97.44 172 LYS B CA 1
ATOM 5339 C C . LYS B 1 172 ? -4.375 -44.438 -26.812 1 97.44 172 LYS B C 1
ATOM 5341 O O . LYS B 1 172 ? -5.055 -45.438 -26.922 1 97.44 172 LYS B O 1
ATOM 5346 N N . LEU B 1 173 ? -3.18 -44.312 -27.297 1 97.25 173 LEU B N 1
ATOM 5347 C CA . LEU B 1 173 ? -2.535 -45.469 -27.938 1 97.25 173 LEU B CA 1
ATOM 5348 C C . LEU B 1 173 ? -2.201 -46.531 -26.922 1 97.25 173 LEU B C 1
ATOM 5350 O O . LEU B 1 173 ? -2.252 -47.719 -27.234 1 97.25 173 LEU B O 1
ATOM 5354 N N . PHE B 1 174 ? -1.869 -46.156 -25.734 1 97.88 174 PHE B N 1
ATOM 5355 C CA . PHE B 1 174 ? -1.358 -47.094 -24.734 1 97.88 174 PHE B CA 1
ATOM 5356 C C . PHE B 1 174 ? -2.502 -47.75 -23.969 1 97.88 174 PHE B C 1
ATOM 5358 O O . PHE B 1 174 ? -2.457 -48.938 -23.656 1 97.88 174 PHE B O 1
ATOM 5365 N N . TYR B 1 175 ? -3.428 -46.906 -23.562 1 97.69 175 TYR B N 1
ATOM 5366 C CA . TYR B 1 175 ? -4.562 -47.406 -22.797 1 97.69 175 TYR B CA 1
ATOM 5367 C C . TYR B 1 175 ? -5.793 -47.562 -23.672 1 97.69 175 TYR B C 1
ATOM 5369 O O . TYR B 1 175 ? -6.266 -46.594 -24.281 1 97.69 175 TYR B O 1
ATOM 5377 N N . GLU B 1 176 ? -6.441 -48.688 -23.703 1 94.69 176 GLU B N 1
ATOM 5378 C CA . GLU B 1 176 ? -7.605 -48.969 -24.531 1 94.69 176 GLU B CA 1
ATOM 5379 C C . GLU B 1 176 ? -8.766 -48.031 -24.203 1 94.69 176 GLU B C 1
ATOM 5381 O O . GLU B 1 176 ? -9.523 -47.625 -25.078 1 94.69 176 GLU B O 1
ATOM 5386 N N . GLU B 1 177 ? -8.852 -47.656 -22.984 1 95.25 177 GLU B N 1
ATOM 5387 C CA . GLU B 1 177 ? -9.953 -46.812 -22.547 1 95.25 177 GLU B CA 1
ATOM 5388 C C . GLU B 1 177 ? -9.664 -45.344 -22.828 1 95.25 177 GLU B C 1
ATOM 5390 O O . GLU B 1 177 ? -10.539 -44.5 -22.672 1 95.25 177 GLU B O 1
ATOM 5395 N N . GLY B 1 178 ? -8.422 -45.031 -23.344 1 96.06 178 GLY B N 1
ATOM 5396 C CA . GLY B 1 178 ? -8.055 -43.656 -23.516 1 96.06 178 GLY B CA 1
ATOM 5397 C C . GLY B 1 178 ? -7.996 -42.875 -22.219 1 96.06 178 GLY B C 1
ATOM 5398 O O . GLY B 1 178 ? -7.414 -43.344 -21.234 1 96.06 178 GLY B O 1
ATOM 5399 N N . PHE B 1 179 ? -8.445 -41.562 -22.188 1 95 179 PHE B N 1
ATOM 5400 C CA . PHE B 1 179 ? -8.586 -40.812 -20.969 1 95 179 PHE B CA 1
ATOM 5401 C C . PHE B 1 179 ? -9.914 -40.062 -20.953 1 95 179 PHE B C 1
ATOM 5403 O O . PHE B 1 179 ? -10.469 -39.75 -22 1 95 179 PHE B O 1
ATOM 5410 N N . LYS B 1 180 ? -10.469 -39.781 -19.828 1 96.19 180 LYS B N 1
ATOM 5411 C CA . LYS B 1 180 ? -11.766 -39.125 -19.656 1 96.19 180 LYS B CA 1
ATOM 5412 C C . LYS B 1 180 ? -11.594 -37.656 -19.375 1 96.19 180 LYS B C 1
ATOM 5414 O O . LYS B 1 180 ? -12.359 -36.812 -19.891 1 96.19 180 LYS B O 1
ATOM 5419 N N . LYS B 1 181 ? -10.672 -37.281 -18.516 1 98.44 181 LYS B N 1
ATOM 5420 C CA . LYS B 1 181 ? -10.414 -35.906 -18.109 1 98.44 181 LYS B CA 1
ATOM 5421 C C . LYS B 1 181 ? -8.922 -35.594 -18.172 1 98.44 181 LYS B C 1
ATOM 5423 O O . LYS B 1 181 ? -8.086 -36.469 -18.047 1 98.44 181 LYS B O 1
ATOM 5428 N N . SER B 1 182 ? -8.633 -34.375 -18.406 1 98.81 182 SER B N 1
ATOM 5429 C CA . SER B 1 182 ? -7.254 -33.875 -18.484 1 98.81 182 SER B CA 1
ATOM 5430 C C . SER B 1 182 ? -6.988 -32.781 -17.453 1 98.81 182 SER B C 1
ATOM 5432 O O . SER B 1 182 ? -7.844 -31.938 -17.203 1 98.81 182 SER B O 1
ATOM 5434 N N . TYR B 1 183 ? -5.812 -32.844 -16.844 1 98.94 183 TYR B N 1
ATOM 5435 C CA . TYR B 1 183 ? -5.477 -31.938 -15.742 1 98.94 183 TYR B CA 1
ATOM 5436 C C . TYR B 1 183 ? -4.094 -31.328 -15.945 1 98.94 183 TYR B C 1
ATOM 5438 O O . TYR B 1 183 ? -3.318 -31.781 -16.781 1 98.94 183 TYR B O 1
ATOM 5446 N N . TYR B 1 184 ? -3.838 -30.281 -15.297 1 98.94 184 TYR B N 1
ATOM 5447 C CA . TYR B 1 184 ? -2.541 -29.609 -15.227 1 98.94 184 TYR B CA 1
ATOM 5448 C C . TYR B 1 184 ? -2.131 -29.375 -13.781 1 98.94 184 TYR B C 1
ATOM 5450 O O . TYR B 1 184 ? -2.971 -29.062 -12.93 1 98.94 184 TYR B O 1
ATOM 5458 N N . LEU B 1 185 ? -0.832 -29.516 -13.477 1 98.88 185 LEU B N 1
ATOM 5459 C CA . LEU B 1 185 ? -0.267 -29.219 -12.172 1 98.88 185 LEU B CA 1
ATOM 5460 C C . LEU B 1 185 ? 1.051 -28.469 -12.305 1 98.88 185 LEU B C 1
ATOM 5462 O O . LEU B 1 185 ? 1.977 -28.938 -12.969 1 98.88 185 LEU B O 1
ATOM 5466 N N . GLY B 1 186 ? 1.135 -27.328 -11.719 1 98.56 186 GLY B N 1
ATOM 5467 C CA . GLY B 1 186 ? 2.379 -26.578 -11.742 1 98.56 186 GLY B CA 1
ATOM 5468 C C . GLY B 1 186 ? 2.408 -25.438 -10.742 1 98.56 186 GLY B C 1
ATOM 5469 O O . GLY B 1 186 ? 1.361 -24.984 -10.266 1 98.56 186 GLY B O 1
ATOM 5470 N N . CYS B 1 187 ? 3.557 -24.969 -10.398 1 98.44 187 CYS B N 1
ATOM 5471 C CA . CYS B 1 187 ? 3.816 -23.844 -9.508 1 98.44 187 CYS B CA 1
ATOM 5472 C C . CYS B 1 187 ? 4.918 -22.953 -10.062 1 98.44 187 CYS B C 1
ATOM 5474 O O . CYS B 1 187 ? 5.73 -23.391 -10.875 1 98.44 187 CYS B O 1
ATOM 5476 N N . SER B 1 188 ? 4.93 -21.594 -9.633 1 98.56 188 SER B N 1
ATOM 5477 C CA . SER B 1 188 ? 5.969 -20.672 -10.078 1 98.56 188 SER B CA 1
ATOM 5478 C C . SER B 1 188 ? 5.891 -20.438 -11.586 1 98.56 188 SER B C 1
ATOM 5480 O O . SER B 1 188 ? 4.836 -20.078 -12.109 1 98.56 188 SER B O 1
ATOM 5482 N N . THR B 1 189 ? 6.965 -20.75 -12.32 1 98.56 189 THR B N 1
ATOM 5483 C CA . THR B 1 189 ? 6.875 -20.719 -13.773 1 98.56 189 THR B CA 1
ATOM 5484 C C . THR B 1 189 ? 5.855 -21.734 -14.273 1 98.56 189 THR B C 1
ATOM 5486 O O . THR B 1 189 ? 5.145 -21.484 -15.25 1 98.56 189 THR B O 1
ATOM 5489 N N . GLY B 1 190 ? 5.797 -22.891 -13.617 1 98.62 190 GLY B N 1
ATOM 5490 C CA . GLY B 1 190 ? 4.746 -23.859 -13.938 1 98.62 190 GLY B CA 1
ATOM 5491 C C . GLY B 1 190 ? 3.35 -23.297 -13.719 1 98.62 190 GLY B C 1
ATOM 5492 O O . GLY B 1 190 ? 2.416 -23.656 -14.445 1 98.62 190 GLY B O 1
ATOM 5493 N N . GLY B 1 191 ? 3.193 -22.453 -12.648 1 98.81 191 GLY B N 1
ATOM 5494 C CA . GLY B 1 191 ? 1.928 -21.75 -12.477 1 98.81 191 GLY B CA 1
ATOM 5495 C C . GLY B 1 191 ? 1.592 -20.828 -13.633 1 98.81 191 GLY B C 1
ATOM 5496 O O . GLY B 1 191 ? 0.456 -20.812 -14.117 1 98.81 191 GLY B O 1
ATOM 5497 N N . ARG B 1 192 ? 2.57 -20.078 -14.07 1 98.88 192 ARG B N 1
ATOM 5498 C CA . ARG B 1 192 ? 2.375 -19.219 -15.234 1 98.88 192 ARG B CA 1
ATOM 5499 C C . ARG B 1 192 ? 1.971 -20.031 -16.453 1 98.88 192 ARG B C 1
ATOM 5501 O O . ARG B 1 192 ? 1.077 -19.641 -17.203 1 98.88 192 ARG B O 1
ATOM 5508 N N . GLN B 1 193 ? 2.639 -21.172 -16.672 1 98.81 193 GLN B N 1
ATOM 5509 C CA . GLN B 1 193 ? 2.338 -22.047 -17.812 1 98.81 193 GLN B CA 1
ATOM 5510 C C . GLN B 1 193 ? 0.904 -22.562 -17.734 1 98.81 193 GLN B C 1
ATOM 5512 O O . GLN B 1 193 ? 0.221 -22.656 -18.75 1 98.81 193 GLN B O 1
ATOM 5517 N N . GLY B 1 194 ? 0.485 -22.906 -16.547 1 98.88 194 GLY B N 1
ATOM 5518 C CA . GLY B 1 194 ? -0.913 -23.266 -16.375 1 98.88 194 GLY B CA 1
ATOM 5519 C C . GLY B 1 194 ? -1.869 -22.156 -16.797 1 98.88 194 GLY B C 1
ATOM 5520 O O . GLY B 1 194 ? -2.816 -22.406 -17.531 1 98.88 194 GLY B O 1
ATOM 5521 N N . PHE B 1 195 ? -1.548 -20.984 -16.391 1 98.88 195 PHE B N 1
ATOM 5522 C CA . PHE B 1 195 ? -2.418 -19.875 -16.734 1 98.88 195 PHE B CA 1
ATOM 5523 C C . PHE B 1 195 ? -2.289 -19.516 -18.219 1 98.88 195 PHE B C 1
ATOM 5525 O O . PHE B 1 195 ? -3.252 -19.062 -18.844 1 98.88 195 PHE B O 1
ATOM 5532 N N . LYS B 1 196 ? -1.111 -19.734 -18.781 1 98.81 196 LYS B N 1
ATOM 5533 C CA . LYS B 1 196 ? -1.005 -19.562 -20.234 1 98.81 196 LYS B CA 1
ATOM 5534 C C . LYS B 1 196 ? -1.938 -20.516 -20.969 1 98.81 196 LYS B C 1
ATOM 5536 O O . LYS B 1 196 ? -2.594 -20.109 -21.938 1 98.81 196 LYS B O 1
ATOM 5541 N N . SER B 1 197 ? -2.018 -21.734 -20.531 1 98.75 197 SER B N 1
ATOM 5542 C CA . SER B 1 197 ? -2.961 -22.672 -21.125 1 98.75 197 SER B CA 1
ATOM 5543 C C . SER B 1 197 ? -4.398 -22.188 -20.969 1 98.75 197 SER B C 1
ATOM 5545 O O . SER B 1 197 ? -5.191 -22.25 -21.906 1 98.75 197 SER B O 1
ATOM 5547 N N . VAL B 1 198 ? -4.746 -21.672 -19.812 1 98.88 198 VAL B N 1
ATOM 5548 C CA . VAL B 1 198 ? -6.078 -21.141 -19.531 1 98.88 198 VAL B CA 1
ATOM 5549 C C . VAL B 1 198 ? -6.395 -20 -20.484 1 98.88 198 VAL B C 1
ATOM 5551 O O . VAL B 1 198 ? -7.508 -19.906 -21 1 98.88 198 VAL B O 1
ATOM 5554 N N . GLN B 1 199 ? -5.418 -19.203 -20.766 1 98.81 199 GLN B N 1
ATOM 5555 C CA . GLN B 1 199 ? -5.609 -17.969 -21.516 1 98.81 199 GLN B CA 1
ATOM 5556 C C . GLN B 1 199 ? -5.578 -18.234 -23.031 1 98.81 199 GLN B C 1
ATOM 5558 O O . GLN B 1 199 ? -6.309 -17.594 -23.781 1 98.81 199 GLN B O 1
ATOM 5563 N N . LYS B 1 200 ? -4.809 -19.188 -23.469 1 98.69 200 LYS B N 1
ATOM 5564 C CA . LYS B 1 200 ? -4.523 -19.312 -24.891 1 98.69 200 LYS B CA 1
ATOM 5565 C C . LYS B 1 200 ? -5.082 -20.625 -25.438 1 98.69 200 LYS B C 1
ATOM 5567 O O . LYS B 1 200 ? -5.445 -20.703 -26.625 1 98.69 200 LYS B O 1
ATOM 5572 N N . TYR B 1 201 ? -5.133 -21.656 -24.641 1 98.69 201 TYR B N 1
ATOM 5573 C CA . TYR B 1 201 ? -5.574 -22.984 -25.078 1 98.69 201 TYR B CA 1
ATOM 5574 C C . TYR B 1 201 ? -6.695 -23.5 -24.188 1 98.69 201 TYR B C 1
ATOM 5576 O O . TYR B 1 201 ? -6.547 -24.516 -23.516 1 98.69 201 TYR B O 1
ATOM 5584 N N . PRO B 1 202 ? -7.84 -22.875 -24.281 1 98.12 202 PRO B N 1
ATOM 5585 C CA . PRO B 1 202 ? -8.906 -23.141 -23.312 1 98.12 202 PRO B CA 1
ATOM 5586 C C . PRO B 1 202 ? -9.383 -24.594 -23.328 1 98.12 202 PRO B C 1
ATOM 5588 O O . PRO B 1 202 ? -10.086 -25.016 -22.406 1 98.12 202 PRO B O 1
ATOM 5591 N N . ASN B 1 203 ? -8.977 -25.406 -24.328 1 98.25 203 ASN B N 1
ATOM 5592 C CA . ASN B 1 203 ? -9.484 -26.766 -24.422 1 98.25 203 ASN B CA 1
ATOM 5593 C C . ASN B 1 203 ? -8.422 -27.797 -24.031 1 98.25 203 ASN B C 1
ATOM 5595 O O . ASN B 1 203 ? -8.648 -29 -24.141 1 98.25 203 ASN B O 1
ATOM 5599 N N . ASP B 1 204 ? -7.27 -27.297 -23.578 1 98.69 204 ASP B N 1
ATOM 5600 C CA . ASP B 1 204 ? -6.199 -28.219 -23.203 1 98.69 204 ASP B CA 1
ATOM 5601 C C . ASP B 1 204 ? -6.57 -29.016 -21.953 1 98.69 204 ASP B C 1
ATOM 5603 O O . ASP B 1 204 ? -6.246 -30.203 -21.859 1 98.69 204 ASP B O 1
ATOM 5607 N N . PHE B 1 205 ? -7.23 -28.391 -21.016 1 98.94 205 PHE B N 1
ATOM 5608 C CA . PHE B 1 205 ? -7.418 -29.047 -19.734 1 98.94 205 PHE B CA 1
ATOM 5609 C C . PHE B 1 205 ? -8.844 -28.844 -19.234 1 98.94 205 PHE B C 1
ATOM 5611 O O . PHE B 1 205 ? -9.453 -27.812 -19.484 1 98.94 205 PHE B O 1
ATOM 5618 N N . ASP B 1 206 ? -9.336 -29.875 -18.453 1 98.88 206 ASP B N 1
ATOM 5619 C CA . ASP B 1 206 ? -10.578 -29.75 -17.688 1 98.88 206 ASP B CA 1
ATOM 5620 C C . ASP B 1 206 ? -10.328 -29.109 -16.328 1 98.88 206 ASP B C 1
ATOM 5622 O O . ASP B 1 206 ? -11.219 -28.453 -15.773 1 98.88 206 ASP B O 1
ATOM 5626 N N . GLY B 1 207 ? -9.211 -29.328 -15.758 1 98.94 207 GLY B N 1
ATOM 5627 C CA . GLY B 1 207 ? -8.82 -28.781 -14.469 1 98.94 207 GLY B CA 1
ATOM 5628 C C . GLY B 1 207 ? -7.371 -28.328 -14.43 1 98.94 207 GLY B C 1
ATOM 5629 O O . GLY B 1 207 ? -6.477 -29.062 -14.867 1 98.94 207 GLY B O 1
ATOM 5630 N N . VAL B 1 208 ? -7.121 -27.156 -13.93 1 98.94 208 VAL B N 1
ATOM 5631 C CA . VAL B 1 208 ? -5.781 -26.594 -13.82 1 98.94 208 VAL B CA 1
ATOM 5632 C C . VAL B 1 208 ? -5.488 -26.219 -12.367 1 98.94 208 VAL B C 1
ATOM 5634 O O . VAL B 1 208 ? -6.246 -25.469 -11.75 1 98.94 208 VAL B O 1
ATOM 5637 N N . VAL B 1 209 ? -4.453 -26.781 -11.766 1 98.94 209 VAL B N 1
ATOM 5638 C CA . VAL B 1 209 ? -3.902 -26.344 -10.484 1 98.94 209 VAL B CA 1
ATOM 5639 C C . VAL B 1 209 ? -2.605 -25.562 -10.719 1 98.94 209 VAL B C 1
ATOM 5641 O O . VAL B 1 209 ? -1.584 -26.156 -11.086 1 98.94 209 VAL B O 1
ATOM 5644 N N . ALA B 1 210 ? -2.666 -24.297 -10.547 1 98.88 210 ALA B N 1
ATOM 5645 C CA . ALA B 1 210 ? -1.543 -23.406 -10.828 1 98.88 210 ALA B CA 1
ATOM 5646 C C . ALA B 1 210 ? -1.197 -22.562 -9.602 1 98.88 210 ALA B C 1
ATOM 5648 O O . ALA B 1 210 ? -1.929 -21.625 -9.258 1 98.88 210 ALA B O 1
ATOM 5649 N N . GLY B 1 211 ? -0.053 -22.844 -8.977 1 98.69 211 GLY B N 1
ATOM 5650 C CA . GLY B 1 211 ? 0.3 -22.203 -7.727 1 98.69 211 GLY B CA 1
ATOM 5651 C C . GLY B 1 211 ? 1.354 -21.125 -7.887 1 98.69 211 GLY B C 1
ATOM 5652 O O . GLY B 1 211 ? 2.211 -21.219 -8.766 1 98.69 211 GLY B O 1
ATOM 5653 N N . ALA B 1 212 ? 1.256 -20.094 -7.07 1 98.75 212 ALA B N 1
ATOM 5654 C CA . ALA B 1 212 ? 2.234 -19 -7.039 1 98.75 212 ALA B CA 1
ATOM 5655 C C . ALA B 1 212 ? 2.699 -18.641 -8.445 1 98.75 212 ALA B C 1
ATOM 5657 O O . ALA B 1 212 ? 3.902 -18.609 -8.719 1 98.75 212 ALA B O 1
ATOM 5658 N N . PRO B 1 213 ? 1.699 -18.406 -9.289 1 98.88 213 PRO B N 1
ATOM 5659 C CA . PRO B 1 213 ? 2.049 -18.266 -10.711 1 98.88 213 PRO B CA 1
ATOM 5660 C C . PRO B 1 213 ? 3.012 -17.125 -10.977 1 98.88 213 PRO B C 1
ATOM 5662 O O . PRO B 1 213 ? 2.764 -15.992 -10.547 1 98.88 213 PRO B O 1
ATOM 5665 N N . ALA B 1 214 ? 4.012 -17.422 -11.734 1 98.81 214 ALA B N 1
ATOM 5666 C CA . ALA B 1 214 ? 4.953 -16.391 -12.18 1 98.81 214 ALA B CA 1
ATOM 5667 C C . ALA B 1 214 ? 4.395 -15.609 -13.359 1 98.81 214 ALA B C 1
ATOM 5669 O O . ALA B 1 214 ? 5.109 -15.32 -14.32 1 98.81 214 ALA B O 1
ATOM 5670 N N . PHE B 1 215 ? 3.08 -15.352 -13.367 1 98.62 215 PHE B N 1
ATOM 5671 C CA . PHE B 1 215 ? 2.51 -14.508 -14.406 1 98.62 215 PHE B CA 1
ATOM 5672 C C . PHE B 1 215 ? 2.777 -13.039 -14.117 1 98.62 215 PHE B C 1
ATOM 5674 O O . PHE B 1 215 ? 3.342 -12.695 -13.078 1 98.62 215 PHE B O 1
ATOM 5681 N N . ASN B 1 216 ? 2.42 -12.148 -15.125 1 98.81 216 ASN B N 1
ATOM 5682 C CA . ASN B 1 216 ? 3.055 -10.828 -15.094 1 98.81 216 ASN B CA 1
ATOM 5683 C C . ASN B 1 216 ? 4.578 -10.945 -15.094 1 98.81 216 ASN B C 1
ATOM 5685 O O . ASN B 1 216 ? 5.258 -10.188 -14.398 1 98.81 216 ASN B O 1
ATOM 5689 N N . MET B 1 217 ? 5.051 -11.906 -15.898 1 98.81 217 MET B N 1
ATOM 5690 C CA . MET B 1 217 ? 6.414 -12.406 -15.742 1 98.81 217 MET B CA 1
ATOM 5691 C C . MET B 1 217 ? 7.434 -11.336 -16.109 1 98.81 217 MET B C 1
ATOM 5693 O O . MET B 1 217 ? 8.492 -11.234 -15.477 1 98.81 217 MET B O 1
ATOM 5697 N N . ILE B 1 218 ? 7.188 -10.531 -17.188 1 98.75 218 ILE B N 1
ATOM 5698 C CA . ILE B 1 218 ? 8.141 -9.484 -17.562 1 98.75 218 ILE B CA 1
ATOM 5699 C C . ILE B 1 218 ? 8.344 -8.531 -16.375 1 98.75 218 ILE B C 1
ATOM 5701 O O . ILE B 1 218 ? 9.477 -8.219 -16.016 1 98.75 218 ILE B O 1
ATOM 5705 N N . ASN B 1 219 ? 7.23 -8.156 -15.781 1 98.81 219 ASN B N 1
ATOM 5706 C CA . ASN B 1 219 ? 7.312 -7.258 -14.633 1 98.81 219 ASN B CA 1
ATOM 5707 C C . ASN B 1 219 ? 7.879 -7.969 -13.406 1 98.81 219 ASN B C 1
ATOM 5709 O O . ASN B 1 219 ? 8.555 -7.348 -12.586 1 98.81 219 ASN B O 1
ATOM 5713 N N . LEU B 1 220 ? 7.613 -9.281 -13.273 1 98.88 220 LEU B N 1
ATOM 5714 C CA . LEU B 1 220 ? 8.25 -10.062 -12.219 1 98.88 220 LEU B CA 1
ATOM 5715 C C . LEU B 1 220 ? 9.766 -10.023 -12.352 1 98.88 220 LEU B C 1
ATOM 5717 O O . LEU B 1 220 ? 10.477 -9.844 -11.359 1 98.88 220 LEU B O 1
ATOM 5721 N N . MET B 1 221 ? 10.289 -10.188 -13.602 1 98.56 221 MET B N 1
ATOM 5722 C CA . MET B 1 221 ? 11.727 -10.117 -13.836 1 98.56 221 MET B CA 1
ATOM 5723 C C . MET B 1 221 ? 12.273 -8.742 -13.445 1 98.56 221 MET B C 1
ATOM 5725 O O . MET B 1 221 ? 13.336 -8.648 -12.844 1 98.56 221 MET B O 1
ATOM 5729 N N . SER B 1 222 ? 11.5 -7.734 -13.773 1 98.75 222 SER B N 1
ATOM 5730 C CA . SER B 1 222 ? 11.898 -6.375 -13.414 1 98.75 222 SER B CA 1
ATOM 5731 C C . SER B 1 222 ? 11.859 -6.172 -11.898 1 98.75 222 SER B C 1
ATOM 5733 O O . SER B 1 222 ? 12.758 -5.555 -11.328 1 98.75 222 SER B O 1
ATOM 5735 N N . TRP B 1 223 ? 10.805 -6.648 -11.273 1 98.75 223 TRP B N 1
ATOM 5736 C CA . TRP B 1 223 ? 10.617 -6.559 -9.828 1 98.75 223 TRP B CA 1
ATOM 5737 C C . TRP B 1 223 ? 11.75 -7.262 -9.094 1 98.75 223 TRP B C 1
ATOM 5739 O O . TRP B 1 223 ? 12.32 -6.711 -8.148 1 98.75 223 TRP B O 1
ATOM 5749 N N . SER B 1 224 ? 12.156 -8.414 -9.578 1 98.75 224 SER B N 1
ATOM 5750 C CA . SER B 1 224 ? 13.258 -9.141 -8.969 1 98.75 224 SER B CA 1
ATOM 5751 C C . SER B 1 224 ? 14.586 -8.43 -9.188 1 98.75 224 SER B C 1
ATOM 5753 O O . SER B 1 224 ? 15.461 -8.438 -8.32 1 98.75 224 SER B O 1
ATOM 5755 N N . ALA B 1 225 ? 14.75 -7.812 -10.312 1 98.62 225 ALA B N 1
ATOM 5756 C CA . ALA B 1 225 ? 15.977 -7.098 -10.648 1 98.62 225 ALA B CA 1
ATOM 5757 C C . ALA B 1 225 ? 16.156 -5.879 -9.75 1 98.62 225 ALA B C 1
ATOM 5759 O O . ALA B 1 225 ? 17.297 -5.52 -9.406 1 98.62 225 ALA B O 1
ATOM 5760 N N . HIS B 1 226 ? 15.086 -5.301 -9.359 1 98 226 HIS B N 1
ATOM 5761 C CA . HIS B 1 226 ? 15.18 -3.971 -8.766 1 98 226 HIS B CA 1
ATOM 5762 C C . HIS B 1 226 ? 15.695 -4.039 -7.332 1 98 226 HIS B C 1
ATOM 5764 O O . HIS B 1 226 ? 16.125 -3.025 -6.777 1 98 226 HIS B O 1
ATOM 5770 N N . PHE B 1 227 ? 15.703 -5.23 -6.664 1 98.56 227 PHE B N 1
ATOM 5771 C CA . PHE B 1 227 ? 16.094 -5.344 -5.27 1 98.56 227 PHE B CA 1
ATOM 5772 C C . PHE B 1 227 ? 17.578 -5.008 -5.098 1 98.56 227 PHE B C 1
ATOM 5774 O O . PHE B 1 227 ? 17.984 -4.445 -4.078 1 98.56 227 PHE B O 1
ATOM 5781 N N . TYR B 1 228 ? 18.391 -5.352 -6.129 1 98.56 228 TYR B N 1
ATOM 5782 C CA . TYR B 1 228 ? 19.797 -4.992 -6.031 1 98.56 228 TYR B CA 1
ATOM 5783 C C . TYR B 1 228 ? 19.969 -3.479 -5.953 1 98.56 228 TYR B C 1
ATOM 5785 O O . TYR B 1 228 ? 20.828 -2.98 -5.219 1 98.56 228 TYR B O 1
ATOM 5793 N N . SER B 1 229 ? 19.188 -2.748 -6.73 1 97.56 229 SER B N 1
ATOM 5794 C CA . SER B 1 229 ? 19.266 -1.292 -6.719 1 97.56 229 SER B CA 1
ATOM 5795 C C . SER B 1 229 ? 18.922 -0.726 -5.352 1 97.56 229 SER B C 1
ATOM 5797 O O . SER B 1 229 ? 19.359 0.366 -4.988 1 97.56 229 SER B O 1
ATOM 5799 N N . ILE B 1 230 ? 18.156 -1.428 -4.547 1 98 230 ILE B N 1
ATOM 5800 C CA . ILE B 1 230 ? 17.703 -0.999 -3.23 1 98 230 ILE B CA 1
ATOM 5801 C C . ILE B 1 230 ? 18.75 -1.364 -2.178 1 98 230 ILE B C 1
ATOM 5803 O O . ILE B 1 230 ? 19.141 -0.526 -1.36 1 98 230 ILE B O 1
ATOM 5807 N N . THR B 1 231 ? 19.234 -2.576 -2.215 1 98.38 231 THR B N 1
ATOM 5808 C CA . THR B 1 231 ? 20.094 -3.088 -1.159 1 98.38 231 THR B CA 1
ATOM 5809 C C . THR B 1 231 ? 21.547 -2.678 -1.4 1 98.38 231 THR B C 1
ATOM 5811 O O . THR B 1 231 ? 22.312 -2.5 -0.451 1 98.38 231 THR B O 1
ATOM 5814 N N . GLY B 1 232 ? 22 -2.648 -2.74 1 98.25 232 GLY B N 1
ATOM 5815 C CA . GLY B 1 232 ? 23.422 -2.568 -3.059 1 98.25 232 GLY B CA 1
ATOM 5816 C C . GLY B 1 232 ? 24.172 -3.848 -2.752 1 98.25 232 GLY B C 1
ATOM 5817 O O . GLY B 1 232 ? 23.562 -4.859 -2.387 1 98.25 232 GLY B O 1
ATOM 5818 N N . PRO B 1 233 ? 25.469 -3.838 -3.043 1 98.44 233 PRO B N 1
ATOM 5819 C CA . PRO B 1 233 ? 26.297 -5.008 -2.744 1 98.44 233 PRO B CA 1
ATOM 5820 C C . PRO B 1 233 ? 26.547 -5.191 -1.247 1 98.44 233 PRO B C 1
ATOM 5822 O O . PRO B 1 233 ? 26.297 -4.273 -0.46 1 98.44 233 PRO B O 1
ATOM 5825 N N . VAL B 1 234 ? 26.969 -6.383 -0.873 1 97.94 234 VAL B N 1
ATOM 5826 C CA . VAL B 1 234 ? 27.391 -6.637 0.501 1 97.94 234 VAL B CA 1
ATOM 5827 C C . VAL B 1 234 ? 28.406 -5.582 0.928 1 97.94 234 VAL B C 1
ATOM 5829 O O . VAL B 1 234 ? 29.344 -5.281 0.187 1 97.94 234 VAL B O 1
ATOM 5832 N N . GLY B 1 235 ? 28.156 -5.008 2.057 1 96.75 235 GLY B N 1
ATOM 5833 C CA . GLY B 1 235 ? 29.078 -4.004 2.574 1 96.75 235 GLY B CA 1
ATOM 5834 C C . GLY B 1 235 ? 28.594 -2.582 2.352 1 96.75 235 GLY B C 1
ATOM 5835 O O . GLY B 1 235 ? 29.078 -1.646 2.98 1 96.75 235 GLY B O 1
ATOM 5836 N N . SER B 1 236 ? 27.594 -2.414 1.486 1 97.75 236 SER B N 1
ATOM 5837 C CA . SER B 1 236 ? 27 -1.097 1.288 1 97.75 236 SER B CA 1
ATOM 5838 C C . SER B 1 236 ? 26.219 -0.649 2.523 1 97.75 236 SER B C 1
ATOM 5840 O O . SER B 1 236 ? 25.797 -1.479 3.324 1 97.75 236 SER B O 1
ATOM 5842 N N . ASP B 1 237 ? 26.031 0.684 2.672 1 97.88 237 ASP B N 1
ATOM 5843 C CA . ASP B 1 237 ? 25.328 1.239 3.826 1 97.88 237 ASP B CA 1
ATOM 5844 C C . ASP B 1 237 ? 23.844 0.932 3.762 1 97.88 237 ASP B C 1
ATOM 5846 O O . ASP B 1 237 ? 23.125 1.058 4.762 1 97.88 237 ASP B O 1
ATOM 5850 N N . THR B 1 238 ? 23.375 0.502 2.586 1 98.56 238 THR B N 1
ATOM 5851 C CA . THR B 1 238 ? 21.953 0.184 2.396 1 98.56 238 THR B CA 1
ATOM 5852 C C . THR B 1 238 ? 21.719 -1.313 2.559 1 98.56 238 THR B C 1
ATOM 5854 O O . THR B 1 238 ? 20.562 -1.754 2.652 1 98.56 238 THR B O 1
ATOM 5857 N N . TYR B 1 239 ? 22.797 -2.133 2.627 1 98.56 239 TYR B N 1
ATOM 5858 C CA . TYR B 1 239 ? 22.688 -3.588 2.68 1 98.56 239 TYR B CA 1
ATOM 5859 C C . TYR B 1 239 ? 22.375 -4.059 4.094 1 98.56 239 TYR B C 1
ATOM 5861 O O . TYR B 1 239 ? 22.891 -3.504 5.07 1 98.56 239 TYR B O 1
ATOM 5869 N N . LEU B 1 240 ? 21.516 -5.031 4.285 1 98.69 240 LEU B N 1
ATOM 5870 C CA . LEU B 1 240 ? 21.281 -5.75 5.535 1 98.69 240 LEU B CA 1
ATOM 5871 C C . LEU B 1 240 ? 21.828 -7.176 5.449 1 98.69 240 LEU B C 1
ATOM 5873 O O . LEU B 1 240 ? 21.531 -7.895 4.492 1 98.69 240 LEU B O 1
ATOM 5877 N N . SER B 1 241 ? 22.562 -7.609 6.488 1 98.06 241 SER B N 1
ATOM 5878 C CA . SER B 1 241 ? 23 -9 6.598 1 98.06 241 SER B CA 1
ATOM 5879 C C . SER B 1 241 ? 21.828 -9.914 6.984 1 98.06 241 SER B C 1
ATOM 5881 O O . SER B 1 241 ? 20.797 -9.445 7.445 1 98.06 241 SER B O 1
ATOM 5883 N N . PRO B 1 242 ? 22.016 -11.234 6.766 1 97.94 242 PRO B N 1
ATOM 5884 C CA . PRO B 1 242 ? 20.969 -12.164 7.211 1 97.94 242 PRO B CA 1
ATOM 5885 C C . PRO B 1 242 ? 20.625 -11.992 8.688 1 97.94 242 PRO B C 1
ATOM 5887 O O . PRO B 1 242 ? 19.453 -12.117 9.062 1 97.94 242 PRO B O 1
ATOM 5890 N N . ASP B 1 243 ? 21.578 -11.672 9.531 1 98.19 243 ASP B N 1
ATOM 5891 C CA . ASP B 1 243 ? 21.312 -11.461 10.953 1 98.19 243 ASP B CA 1
ATOM 5892 C C . ASP B 1 243 ? 20.406 -10.25 11.156 1 98.19 243 ASP B C 1
ATOM 5894 O O . ASP B 1 243 ? 19.5 -10.281 11.992 1 98.19 243 ASP B O 1
ATOM 5898 N N . LEU B 1 244 ? 20.688 -9.188 10.438 1 98.62 244 LEU B N 1
ATOM 5899 C CA . LEU B 1 244 ? 19.859 -7.996 10.547 1 98.62 244 LEU B CA 1
ATOM 5900 C C . LEU B 1 244 ? 18.438 -8.266 10.023 1 98.62 244 LEU B C 1
ATOM 5902 O O . LEU B 1 244 ? 17.469 -7.742 10.562 1 98.62 244 LEU B O 1
ATOM 5906 N N . TRP B 1 245 ? 18.328 -9.078 8.969 1 98.69 245 TRP B N 1
ATOM 5907 C CA . TRP B 1 245 ? 17 -9.461 8.484 1 98.69 245 TRP B CA 1
ATOM 5908 C C . TRP B 1 245 ? 16.25 -10.289 9.523 1 98.69 245 TRP B C 1
ATOM 5910 O O . TRP B 1 245 ? 15.031 -10.203 9.633 1 98.69 245 TRP B O 1
ATOM 5920 N N . ASN B 1 246 ? 17.016 -11.109 10.266 1 98.62 246 ASN B N 1
ATOM 5921 C CA . ASN B 1 246 ? 16.391 -11.836 11.359 1 98.62 246 ASN B CA 1
ATOM 5922 C C . ASN B 1 246 ? 15.812 -10.891 12.406 1 98.62 246 ASN B C 1
ATOM 5924 O O . ASN B 1 246 ? 14.711 -11.109 12.914 1 98.62 246 ASN B O 1
ATOM 5928 N N . ILE B 1 247 ? 16.547 -9.828 12.742 1 98.56 247 ILE B N 1
ATOM 5929 C CA . ILE B 1 247 ? 16.078 -8.82 13.68 1 98.56 247 ILE B CA 1
ATOM 5930 C C . ILE B 1 247 ? 14.852 -8.117 13.117 1 98.56 247 ILE B C 1
ATOM 5932 O O . ILE B 1 247 ? 13.859 -7.922 13.836 1 98.56 247 ILE B O 1
ATOM 5936 N N . THR B 1 248 ? 14.914 -7.801 11.875 1 98.75 248 THR B N 1
ATOM 5937 C CA . THR B 1 248 ? 13.805 -7.148 11.188 1 98.75 248 THR B CA 1
ATOM 5938 C C . THR B 1 248 ? 12.57 -8.039 11.195 1 98.75 248 THR B C 1
ATOM 5940 O O . THR B 1 248 ? 11.461 -7.57 11.484 1 98.75 248 THR B O 1
ATOM 5943 N N . HIS B 1 249 ? 12.75 -9.312 10.914 1 98.69 249 HIS B N 1
ATOM 5944 C CA . HIS B 1 249 ? 11.648 -10.273 10.898 1 98.69 249 HIS B CA 1
ATOM 5945 C C . HIS B 1 249 ? 10.984 -10.367 12.266 1 98.69 249 HIS B C 1
ATOM 5947 O O . HIS B 1 249 ? 9.75 -10.398 12.352 1 98.69 249 HIS B O 1
ATOM 5953 N N . LYS B 1 250 ? 11.734 -10.438 13.289 1 98.56 250 LYS B N 1
ATOM 5954 C CA . LYS B 1 250 ? 11.195 -10.523 14.641 1 98.56 250 LYS B CA 1
ATOM 5955 C C . LYS B 1 250 ? 10.336 -9.305 14.969 1 98.56 250 LYS B C 1
ATOM 5957 O O . LYS B 1 250 ? 9.273 -9.438 15.57 1 98.56 250 LYS B O 1
ATOM 5962 N N . GLU B 1 251 ? 10.812 -8.133 14.547 1 98.5 251 GLU B N 1
ATOM 5963 C CA . GLU B 1 251 ? 10.039 -6.914 14.781 1 98.5 251 GLU B CA 1
ATOM 5964 C C . GLU B 1 251 ? 8.734 -6.93 14 1 98.5 251 GLU B C 1
ATOM 5966 O O . GLU B 1 251 ? 7.688 -6.543 14.523 1 98.5 251 GLU B O 1
ATOM 5971 N N . ILE B 1 252 ? 8.781 -7.379 12.773 1 98.56 252 ILE B N 1
ATOM 5972 C CA . ILE B 1 252 ? 7.586 -7.438 11.938 1 98.56 252 ILE B CA 1
ATOM 5973 C C . ILE B 1 252 ? 6.578 -8.414 12.539 1 98.56 252 ILE B C 1
ATOM 5975 O O . ILE B 1 252 ? 5.383 -8.125 12.609 1 98.56 252 ILE B O 1
ATOM 5979 N N . LEU B 1 253 ? 7.062 -9.547 13.031 1 98.44 253 LEU B N 1
ATOM 5980 C CA . LEU B 1 253 ? 6.184 -10.508 13.695 1 98.44 253 LEU B CA 1
ATOM 5981 C C . LEU B 1 253 ? 5.562 -9.891 14.945 1 98.44 253 LEU B C 1
ATOM 5983 O O . LEU B 1 253 ? 4.367 -10.07 15.195 1 98.44 253 LEU B O 1
ATOM 5987 N N . ARG B 1 254 ? 6.359 -9.227 15.703 1 97.62 254 ARG B N 1
ATOM 5988 C CA . ARG B 1 254 ? 5.836 -8.586 16.906 1 97.62 254 ARG B CA 1
ATOM 5989 C C . ARG B 1 254 ? 4.676 -7.652 16.578 1 97.62 254 ARG B C 1
ATOM 5991 O O . ARG B 1 254 ? 3.686 -7.598 17.312 1 97.62 254 ARG B O 1
ATOM 5998 N N . GLN B 1 255 ? 4.766 -6.969 15.469 1 96.75 255 GLN B N 1
ATOM 5999 C CA . GLN B 1 255 ? 3.785 -5.953 15.094 1 96.75 255 GLN B CA 1
ATOM 6000 C C . GLN B 1 255 ? 2.551 -6.59 14.461 1 96.75 255 GLN B C 1
ATOM 6002 O O . GLN B 1 255 ? 1.444 -6.055 14.578 1 96.75 255 GLN B O 1
ATOM 6007 N N . CYS B 1 256 ? 2.734 -7.785 13.758 1 96.94 256 CYS B N 1
ATOM 6008 C CA . CYS B 1 256 ? 1.69 -8.148 12.805 1 96.94 256 CYS B CA 1
ATOM 6009 C C . CYS B 1 256 ? 1.12 -9.523 13.117 1 96.94 256 CYS B C 1
ATOM 6011 O O . CYS B 1 256 ? 0.031 -9.867 12.656 1 96.94 256 CYS B O 1
ATOM 6013 N N . ASP B 1 257 ? 1.844 -10.375 13.859 1 97.38 257 ASP B N 1
ATOM 6014 C CA . ASP B 1 257 ? 1.457 -11.766 14.07 1 97.38 257 ASP B CA 1
ATOM 6015 C C . ASP B 1 257 ? 0.085 -11.859 14.734 1 97.38 257 ASP B C 1
ATOM 6017 O O . ASP B 1 257 ? -0.75 -12.672 14.336 1 97.38 257 ASP B O 1
ATOM 6021 N N . GLY B 1 258 ? -0.208 -11 15.641 1 95 258 GLY B N 1
ATOM 6022 C CA . GLY B 1 258 ? -1.398 -11.102 16.469 1 95 258 GLY B CA 1
ATOM 6023 C C . GLY B 1 258 ? -2.631 -10.508 15.82 1 95 258 GLY B C 1
ATOM 6024 O O . GLY B 1 258 ? -3.732 -10.594 16.375 1 95 258 GLY B O 1
ATOM 6025 N N . ILE B 1 259 ? -2.549 -9.898 14.609 1 94.25 259 ILE B N 1
ATOM 6026 C CA . ILE B 1 259 ? -3.635 -9.156 13.977 1 94.25 259 ILE B CA 1
ATOM 6027 C C . ILE B 1 259 ? -4.824 -10.078 13.734 1 94.25 259 ILE B C 1
ATOM 6029 O O . ILE B 1 259 ? -5.977 -9.656 13.82 1 94.25 259 ILE B O 1
ATOM 6033 N N . ASP B 1 260 ? -4.574 -11.375 13.477 1 94.94 260 ASP B N 1
ATOM 6034 C CA . ASP B 1 260 ? -5.648 -12.32 13.195 1 94.94 260 ASP B CA 1
ATOM 6035 C C . ASP B 1 260 ? -6.223 -12.906 14.477 1 94.94 260 ASP B C 1
ATOM 6037 O O . ASP B 1 260 ? -7.105 -13.766 14.438 1 94.94 260 ASP B O 1
ATOM 6041 N N . GLY B 1 261 ? -5.66 -12.586 15.617 1 93.62 261 GLY B N 1
ATOM 6042 C CA . GLY B 1 261 ? -6.168 -13.047 16.891 1 93.62 261 GLY B CA 1
ATOM 6043 C C . GLY B 1 261 ? -5.32 -14.141 17.516 1 93.62 261 GLY B C 1
ATOM 6044 O O . GLY B 1 261 ? -5.547 -14.539 18.656 1 93.62 261 GLY B O 1
ATOM 6045 N N . ALA B 1 262 ? -4.277 -14.578 16.766 1 95.94 262 ALA B N 1
ATOM 6046 C CA . ALA B 1 262 ? -3.383 -15.617 17.25 1 95.94 262 ALA B CA 1
ATOM 6047 C C . ALA B 1 262 ? -1.924 -15.18 17.172 1 95.94 262 ALA B C 1
ATOM 6049 O O . ALA B 1 262 ? -1.524 -14.531 16.203 1 95.94 262 ALA B O 1
ATOM 6050 N N . GLU B 1 263 ? -1.183 -15.484 18.203 1 96.06 263 GLU B N 1
ATOM 6051 C CA . GLU B 1 263 ? 0.265 -15.297 18.156 1 96.06 263 GLU B CA 1
ATOM 6052 C C . GLU B 1 263 ? 0.989 -16.625 17.984 1 96.06 263 GLU B C 1
ATOM 6054 O O . GLU B 1 263 ? 1.435 -17.234 18.953 1 96.06 263 GLU B O 1
ATOM 6059 N N . ASP B 1 264 ? 1.099 -17.078 16.781 1 97.56 264 ASP B N 1
ATOM 6060 C CA . ASP B 1 264 ? 1.659 -18.391 16.484 1 97.56 264 ASP B CA 1
ATOM 6061 C C . ASP B 1 264 ? 2.9 -18.266 15.602 1 97.56 264 ASP B C 1
ATOM 6063 O O . ASP B 1 264 ? 3.361 -19.266 15.031 1 97.56 264 ASP B O 1
ATOM 6067 N N . GLY B 1 265 ? 3.328 -17.078 15.391 1 97.56 265 GLY B N 1
ATOM 6068 C CA . GLY B 1 265 ? 4.547 -16.844 14.633 1 97.56 265 GLY B CA 1
ATOM 6069 C C . GLY B 1 265 ? 4.309 -16.766 13.133 1 97.56 265 GLY B C 1
ATOM 6070 O O . GLY B 1 265 ? 5.258 -16.766 12.352 1 97.56 265 GLY B O 1
ATOM 6071 N N . ILE B 1 266 ? 3.037 -16.703 12.688 1 97.94 266 ILE B N 1
ATOM 6072 C CA . ILE B 1 266 ? 2.668 -16.625 11.281 1 97.94 266 ILE B CA 1
ATOM 6073 C C . ILE B 1 266 ? 1.804 -15.391 11.031 1 97.94 266 ILE B C 1
ATOM 6075 O O . ILE B 1 266 ? 0.83 -15.156 11.75 1 97.94 266 ILE B O 1
ATOM 6079 N N . ILE B 1 267 ? 2.205 -14.516 10.109 1 98.12 267 ILE B N 1
ATOM 6080 C CA . ILE B 1 267 ? 1.297 -13.469 9.664 1 98.12 267 ILE B CA 1
ATOM 6081 C C . ILE B 1 267 ? 0.209 -14.062 8.781 1 98.12 267 ILE B C 1
ATOM 6083 O O . ILE B 1 267 ? 0.459 -14.398 7.617 1 98.12 267 ILE B O 1
ATOM 6087 N N . GLU B 1 268 ? -0.966 -14.195 9.289 1 97.5 268 GLU B N 1
ATOM 6088 C CA . GLU B 1 268 ? -2.047 -14.938 8.641 1 97.5 268 GLU B CA 1
ATOM 6089 C C . GLU B 1 268 ? -2.457 -14.273 7.328 1 97.5 268 GLU B C 1
ATOM 6091 O O . GLU B 1 268 ? -2.729 -14.961 6.344 1 97.5 268 GLU B O 1
ATOM 6096 N N . ASP B 1 269 ? -2.523 -12.977 7.312 1 96.62 269 ASP B N 1
ATOM 6097 C CA . ASP B 1 269 ? -2.807 -12.18 6.125 1 96.62 269 ASP B CA 1
ATOM 6098 C C . ASP B 1 269 ? -1.882 -10.969 6.043 1 96.62 269 ASP B C 1
ATOM 6100 O O . ASP B 1 269 ? -2.16 -9.93 6.641 1 96.62 269 ASP B O 1
ATOM 6104 N N . PRO B 1 270 ? -0.89 -11.07 5.227 1 97.5 270 PRO B N 1
ATOM 6105 C CA . PRO B 1 270 ? 0.105 -10 5.176 1 97.5 270 PRO B CA 1
ATOM 6106 C C . PRO B 1 270 ? -0.457 -8.703 4.602 1 97.5 270 PRO B C 1
ATOM 6108 O O . PRO B 1 270 ? 0.168 -7.645 4.727 1 97.5 270 PRO B O 1
ATOM 6111 N N . SER B 1 271 ? -1.659 -8.75 3.963 1 95.88 271 SER B N 1
ATOM 6112 C CA . SER B 1 271 ? -2.268 -7.52 3.465 1 95.88 271 SER B CA 1
ATOM 6113 C C . SER B 1 271 ? -2.637 -6.582 4.609 1 95.88 271 SER B C 1
ATOM 6115 O O . SER B 1 271 ? -2.838 -5.383 4.398 1 95.88 271 SER B O 1
ATOM 6117 N N . LEU B 1 272 ? -2.66 -7.109 5.84 1 96.25 272 LEU B N 1
ATOM 6118 C CA . LEU B 1 272 ? -3.018 -6.324 7.02 1 96.25 272 LEU B CA 1
ATOM 6119 C C . LEU B 1 272 ? -1.77 -5.82 7.734 1 96.25 272 LEU B C 1
ATOM 6121 O O . LEU B 1 272 ? -1.864 -5.223 8.805 1 96.25 272 LEU B O 1
ATOM 6125 N N . CYS B 1 273 ? -0.631 -6.031 7.148 1 96.69 273 CYS B N 1
ATOM 6126 C CA . CYS B 1 273 ? 0.608 -5.691 7.84 1 96.69 273 CYS B CA 1
ATOM 6127 C C . CYS B 1 273 ? 1.375 -4.609 7.086 1 96.69 273 CYS B C 1
ATOM 6129 O O . CYS B 1 273 ? 1.73 -4.793 5.922 1 96.69 273 CYS B O 1
ATOM 6131 N N . SER B 1 274 ? 1.546 -3.469 7.641 1 94.75 274 SER B N 1
ATOM 6132 C CA . SER B 1 274 ? 2.42 -2.381 7.215 1 94.75 274 SER B CA 1
ATOM 6133 C C . SER B 1 274 ? 3.453 -2.049 8.281 1 94.75 274 SER B C 1
ATOM 6135 O O . SER B 1 274 ? 3.225 -1.179 9.125 1 94.75 274 SER B O 1
ATOM 6137 N N . PRO B 1 275 ? 4.602 -2.645 8.188 1 96.44 275 PRO B N 1
ATOM 6138 C CA . PRO B 1 275 ? 5.535 -2.568 9.312 1 96.44 275 PRO B CA 1
ATOM 6139 C C . PRO B 1 275 ? 6.117 -1.169 9.5 1 96.44 275 PRO B C 1
ATOM 6141 O O . PRO B 1 275 ? 6.41 -0.481 8.516 1 96.44 275 PRO B O 1
ATOM 6144 N N . VAL B 1 276 ? 6.238 -0.773 10.727 1 97.44 276 VAL B N 1
ATOM 6145 C CA . VAL B 1 276 ? 6.883 0.469 11.141 1 97.44 276 VAL B CA 1
ATOM 6146 C C . VAL B 1 276 ? 8.336 0.198 11.516 1 97.44 276 VAL B C 1
ATOM 6148 O O . VAL B 1 276 ? 8.656 -0.043 12.68 1 97.44 276 VAL B O 1
ATOM 6151 N N . LEU B 1 277 ? 9.227 0.406 10.594 1 97.75 277 LEU B N 1
ATOM 6152 C CA . LEU B 1 277 ? 10.586 -0.093 10.758 1 97.75 277 LEU B CA 1
ATOM 6153 C C . LEU B 1 277 ? 11.445 0.906 11.531 1 97.75 277 LEU B C 1
ATOM 6155 O O . LEU B 1 277 ? 12.523 0.56 12.023 1 97.75 277 LEU B O 1
ATOM 6159 N N . GLU B 1 278 ? 11 2.123 11.609 1 97.12 278 GLU B N 1
ATOM 6160 C CA . GLU B 1 278 ? 11.734 3.09 12.422 1 97.12 278 GLU B CA 1
ATOM 6161 C C . GLU B 1 278 ? 11.789 2.658 13.883 1 97.12 278 GLU B C 1
ATOM 6163 O O . GLU B 1 278 ? 12.641 3.129 14.641 1 97.12 278 GLU B O 1
ATOM 6168 N N . ALA B 1 279 ? 10.953 1.719 14.266 1 97.56 279 ALA B N 1
ATOM 6169 C CA . ALA B 1 279 ? 10.891 1.207 15.633 1 97.56 279 ALA B CA 1
ATOM 6170 C C . ALA B 1 279 ? 12.195 0.521 16.031 1 97.56 279 ALA B C 1
ATOM 6172 O O . ALA B 1 279 ? 12.492 0.373 17.219 1 97.56 279 ALA B O 1
ATOM 6173 N N . ILE B 1 280 ? 13.008 0.12 15.062 1 98.38 280 ILE B N 1
ATOM 6174 C CA . ILE B 1 280 ? 14.219 -0.611 15.414 1 98.38 280 ILE B CA 1
ATOM 6175 C C . ILE B 1 280 ? 15.438 0.116 14.852 1 98.38 280 ILE B C 1
ATOM 6177 O O . ILE B 1 280 ? 16.469 -0.502 14.594 1 98.38 280 ILE B O 1
ATOM 6181 N N . ILE B 1 281 ? 15.312 1.35 14.523 1 98.88 281 ILE B N 1
ATOM 6182 C CA . ILE B 1 281 ? 16.5 2.154 14.25 1 98.88 281 ILE B CA 1
ATOM 6183 C C . ILE B 1 281 ? 17.344 2.279 15.516 1 98.88 281 ILE B C 1
ATOM 6185 O O . ILE B 1 281 ? 16.797 2.41 16.625 1 98.88 281 ILE B O 1
ATOM 6189 N N . CYS B 1 282 ? 18.641 2.293 15.375 1 98.69 282 CYS B N 1
ATOM 6190 C CA . CYS B 1 282 ? 19.578 2.279 16.484 1 98.69 282 CYS B CA 1
ATOM 6191 C C . CYS B 1 282 ? 19.422 3.529 17.344 1 98.69 282 CYS B C 1
ATOM 6193 O O . CYS B 1 282 ? 19.266 4.633 16.828 1 98.69 282 CYS B O 1
ATOM 6195 N N . LYS B 1 283 ? 19.406 3.309 18.625 1 97.31 283 LYS B N 1
ATOM 6196 C CA . LYS B 1 283 ? 19.625 4.434 19.516 1 97.31 283 LYS B CA 1
ATOM 6197 C C . LYS B 1 283 ? 21.062 4.949 19.406 1 97.31 283 LYS B C 1
ATOM 6199 O O . LYS B 1 283 ? 21.953 4.215 18.969 1 97.31 283 LYS B O 1
ATOM 6204 N N . PRO B 1 284 ? 21.219 6.238 19.797 1 94.94 284 PRO B N 1
ATOM 6205 C CA . PRO B 1 284 ? 22.609 6.715 19.812 1 94.94 284 PRO B CA 1
ATOM 6206 C C . PRO B 1 284 ? 23.531 5.828 20.641 1 94.94 284 PRO B C 1
ATOM 6208 O O . PRO B 1 284 ? 23.219 5.531 21.797 1 94.94 284 PRO B O 1
ATOM 6211 N N . GLY B 1 285 ? 24.562 5.348 20.062 1 95.5 285 GLY B N 1
ATOM 6212 C CA . GLY B 1 285 ? 25.547 4.562 20.781 1 95.5 285 GLY B CA 1
ATOM 6213 C C . GLY B 1 285 ? 25.25 3.076 20.781 1 95.5 285 GLY B C 1
ATOM 6214 O O . GLY B 1 285 ? 26.078 2.271 21.219 1 95.5 285 GLY B O 1
ATOM 6215 N N . GLN B 1 286 ? 24.141 2.697 20.25 1 96.5 286 GLN B N 1
ATOM 6216 C CA . GLN B 1 286 ? 23.766 1.285 20.219 1 96.5 286 GLN B CA 1
ATOM 6217 C C . GLN B 1 286 ? 24.578 0.526 19.172 1 96.5 286 GLN B C 1
ATOM 6219 O O . GLN B 1 286 ? 24.953 1.083 18.141 1 96.5 286 GLN B O 1
ATOM 6224 N N . ASN B 1 287 ? 24.781 -0.769 19.484 1 96.75 287 ASN B N 1
ATOM 6225 C CA . ASN B 1 287 ? 25.469 -1.645 18.562 1 96.75 287 ASN B CA 1
ATOM 6226 C C . ASN B 1 287 ? 24.672 -1.842 17.266 1 96.75 287 ASN B C 1
ATOM 6228 O O . ASN B 1 287 ? 23.562 -2.373 17.297 1 96.75 287 ASN B O 1
ATOM 6232 N N . THR B 1 288 ? 25.281 -1.53 16.172 1 95.12 288 THR B N 1
ATOM 6233 C CA . THR B 1 288 ? 24.578 -1.491 14.898 1 95.12 288 THR B CA 1
ATOM 6234 C C . THR B 1 288 ? 24.328 -2.902 14.375 1 95.12 288 THR B C 1
ATOM 6236 O O . THR B 1 288 ? 23.641 -3.084 13.367 1 95.12 288 THR B O 1
ATOM 6239 N N . THR B 1 289 ? 24.781 -3.928 15.07 1 95.94 289 THR B N 1
ATOM 6240 C CA . THR B 1 289 ? 24.469 -5.297 14.68 1 95.94 289 THR B CA 1
ATOM 6241 C C . THR B 1 289 ? 23.156 -5.762 15.312 1 95.94 289 THR B C 1
ATOM 6243 O O . THR B 1 289 ? 22.672 -6.852 15.016 1 95.94 289 THR B O 1
ATOM 6246 N N . GLU B 1 290 ? 22.531 -4.898 16.109 1 97.38 290 GLU B N 1
ATOM 6247 C CA . GLU B 1 290 ? 21.328 -5.281 16.844 1 97.38 290 GLU B CA 1
ATOM 6248 C C . GLU B 1 290 ? 20.141 -4.402 16.469 1 97.38 290 GLU B C 1
ATOM 6250 O O . GLU B 1 290 ? 19.062 -4.516 17.062 1 97.38 290 GLU B O 1
ATOM 6255 N N . CYS B 1 291 ? 20.344 -3.535 15.68 1 98.31 291 CYS B N 1
ATOM 6256 C CA . CYS B 1 291 ? 19.375 -2.555 15.211 1 98.31 291 CYS B CA 1
ATOM 6257 C C . CYS B 1 291 ? 19.688 -2.105 13.789 1 98.31 291 CYS B C 1
ATOM 6259 O O . CYS B 1 291 ? 20.656 -2.576 13.188 1 98.31 291 CYS B O 1
ATOM 6261 N N . LEU B 1 292 ? 18.812 -1.314 13.203 1 98.81 292 LEU B N 1
ATOM 6262 C CA . LEU B 1 292 ? 19.031 -0.812 11.852 1 98.81 292 LEU B CA 1
ATOM 6263 C C . LEU B 1 292 ? 19.5 0.641 11.875 1 98.81 292 LEU B C 1
ATOM 6265 O O . LEU B 1 292 ? 19.031 1.433 12.695 1 98.81 292 LEU B O 1
ATOM 6269 N N . THR B 1 293 ? 20.406 0.979 10.969 1 98.75 293 THR B N 1
ATOM 6270 C CA . THR B 1 293 ? 20.609 2.396 10.688 1 98.75 293 THR B CA 1
ATOM 6271 C C . THR B 1 293 ? 19.391 2.982 9.969 1 98.75 293 THR B C 1
ATOM 6273 O O . THR B 1 293 ? 18.547 2.242 9.469 1 98.75 293 THR B O 1
ATOM 6276 N N . GLY B 1 294 ? 19.344 4.328 9.938 1 98.75 294 GLY B N 1
ATOM 6277 C CA . GLY B 1 294 ? 18.281 4.98 9.18 1 98.75 294 GLY B CA 1
ATOM 6278 C C . GLY B 1 294 ? 18.25 4.57 7.723 1 98.75 294 GLY B C 1
ATOM 6279 O O . GLY B 1 294 ? 17.172 4.352 7.152 1 98.75 294 GLY B O 1
ATOM 6280 N N . LYS B 1 295 ? 19.422 4.441 7.102 1 98.44 295 LYS B N 1
ATOM 6281 C CA . LYS B 1 295 ? 19.516 4.035 5.703 1 98.44 295 LYS B CA 1
ATOM 6282 C C . LYS B 1 295 ? 19 2.617 5.504 1 98.44 295 LYS B C 1
ATOM 6284 O O . LYS B 1 295 ? 18.312 2.338 4.52 1 98.44 295 LYS B O 1
ATOM 6289 N N . GLN B 1 296 ? 19.297 1.748 6.457 1 98.81 296 GLN B N 1
ATOM 6290 C CA . GLN B 1 296 ? 18.844 0.366 6.375 1 98.81 296 GLN B CA 1
ATOM 6291 C C . GLN B 1 296 ? 17.328 0.275 6.57 1 98.81 296 GLN B C 1
ATOM 6293 O O . GLN B 1 296 ? 16.656 -0.514 5.902 1 98.81 296 GLN B O 1
ATOM 6298 N N . ALA B 1 297 ? 16.797 1.068 7.488 1 98.81 297 ALA B N 1
ATOM 6299 C CA . ALA B 1 297 ? 15.352 1.116 7.656 1 98.81 297 ALA B CA 1
ATOM 6300 C C . ALA B 1 297 ? 14.664 1.565 6.367 1 98.81 297 ALA B C 1
ATOM 6302 O O . ALA B 1 297 ? 13.625 1.021 5.988 1 98.81 297 ALA B O 1
ATOM 6303 N N . HIS B 1 298 ? 15.273 2.521 5.719 1 98.44 298 HIS B N 1
ATOM 6304 C CA . HIS B 1 298 ? 14.758 2.975 4.434 1 98.44 298 HIS B CA 1
ATOM 6305 C C . HIS B 1 298 ? 14.812 1.858 3.395 1 98.44 298 HIS B C 1
ATOM 6307 O O . HIS B 1 298 ? 13.883 1.7 2.598 1 98.44 298 HIS B O 1
ATOM 6313 N N . THR B 1 299 ? 15.867 1.085 3.396 1 98.56 299 THR B N 1
ATOM 6314 C CA . THR B 1 299 ? 15.992 -0.061 2.502 1 98.56 299 THR B CA 1
ATOM 6315 C C . THR B 1 299 ? 14.828 -1.024 2.689 1 98.56 299 THR B C 1
ATOM 6317 O O . THR B 1 299 ? 14.188 -1.435 1.716 1 98.56 299 THR B O 1
ATOM 6320 N N . VAL B 1 300 ? 14.523 -1.339 3.938 1 98.75 300 VAL B N 1
ATOM 6321 C CA . VAL B 1 300 ? 13.453 -2.283 4.23 1 98.75 300 VAL B CA 1
ATOM 6322 C C . VAL B 1 300 ? 12.117 -1.709 3.758 1 98.75 300 VAL B C 1
ATOM 6324 O O . VAL B 1 300 ? 11.305 -2.424 3.17 1 98.75 300 VAL B O 1
ATOM 6327 N N . ARG B 1 301 ? 11.898 -0.443 3.992 1 97.81 301 ARG B N 1
ATOM 6328 C CA . ARG B 1 301 ? 10.664 0.18 3.541 1 97.81 301 ARG B CA 1
ATOM 6329 C C . ARG B 1 301 ? 10.523 0.098 2.023 1 97.81 301 ARG B C 1
ATOM 6331 O O . ARG B 1 301 ? 9.438 -0.174 1.506 1 97.81 301 ARG B O 1
ATOM 6338 N N . GLU B 1 302 ? 11.625 0.341 1.297 1 97.5 302 GLU B N 1
ATOM 6339 C CA . GLU B 1 302 ? 11.594 0.256 -0.16 1 97.5 302 GLU B CA 1
ATOM 6340 C C . GLU B 1 302 ? 11.289 -1.165 -0.624 1 97.5 302 GLU B C 1
ATOM 6342 O O . GLU B 1 302 ? 10.555 -1.362 -1.594 1 97.5 302 GLU B O 1
ATOM 6347 N N . ILE B 1 303 ? 11.805 -2.145 0.061 1 97.88 303 ILE B N 1
ATOM 6348 C CA . ILE B 1 303 ? 11.578 -3.543 -0.281 1 97.88 303 ILE B CA 1
ATOM 6349 C C . ILE B 1 303 ? 10.086 -3.869 -0.151 1 97.88 303 ILE B C 1
ATOM 6351 O O . ILE B 1 303 ? 9.531 -4.582 -0.984 1 97.88 303 ILE B O 1
ATOM 6355 N N . PHE B 1 304 ? 9.453 -3.299 0.868 1 97.75 304 PHE B N 1
ATOM 6356 C CA . PHE B 1 304 ? 8.039 -3.551 1.1 1 97.75 304 PHE B CA 1
ATOM 6357 C C . PHE B 1 304 ? 7.18 -2.523 0.37 1 97.75 304 PHE B C 1
ATOM 6359 O O . PHE B 1 304 ? 6.059 -2.23 0.793 1 97.75 304 PHE B O 1
ATOM 6366 N N . SER B 1 305 ? 7.684 -1.939 -0.69 1 97.31 305 SER B N 1
ATOM 6367 C CA . SER B 1 305 ? 6.934 -1.051 -1.573 1 97.31 305 SER B CA 1
ATOM 6368 C C . SER B 1 305 ? 6.781 -1.654 -2.965 1 97.31 305 SER B C 1
ATOM 6370 O O . SER B 1 305 ? 7.609 -2.459 -3.393 1 97.31 305 SER B O 1
ATOM 6372 N N . PRO B 1 306 ? 5.672 -1.301 -3.689 1 98 306 PRO B N 1
ATOM 6373 C CA . PRO B 1 306 ? 5.492 -1.821 -5.047 1 98 306 PRO B CA 1
ATOM 6374 C C . PRO B 1 306 ? 6.453 -1.194 -6.051 1 98 306 PRO B C 1
ATOM 6376 O O . PRO B 1 306 ? 7.062 -0.161 -5.766 1 98 306 PRO B O 1
ATOM 6379 N N . LEU B 1 307 ? 6.645 -1.853 -7.168 1 98.5 307 LEU B N 1
ATOM 6380 C CA . LEU B 1 307 ? 7.418 -1.317 -8.281 1 98.5 307 LEU B CA 1
ATOM 6381 C C . LEU B 1 307 ? 6.508 -0.618 -9.289 1 98.5 307 LEU B C 1
ATOM 6383 O O . LEU B 1 307 ? 5.57 -1.224 -9.812 1 98.5 307 LEU B O 1
ATOM 6387 N N . TYR B 1 308 ? 6.75 0.626 -9.5 1 98.06 308 TYR B N 1
ATOM 6388 C CA . TYR B 1 308 ? 6.027 1.413 -10.492 1 98.06 308 TYR B CA 1
ATOM 6389 C C . TYR B 1 308 ? 6.945 1.802 -11.648 1 98.06 308 TYR B C 1
ATOM 6391 O O . TYR B 1 308 ? 8.164 1.912 -11.477 1 98.06 308 TYR B O 1
ATOM 6399 N N . GLY B 1 309 ? 6.344 1.996 -12.859 1 97 309 GLY B N 1
ATOM 6400 C CA . GLY B 1 309 ? 7.109 2.256 -14.062 1 97 309 GLY B CA 1
ATOM 6401 C C . GLY B 1 309 ? 7.172 3.729 -14.43 1 97 309 GLY B C 1
ATOM 6402 O O . GLY B 1 309 ? 6.871 4.59 -13.602 1 97 309 GLY B O 1
ATOM 6403 N N . VAL B 1 310 ? 7.605 4.078 -15.656 1 94.5 310 VAL B N 1
ATOM 6404 C CA . VAL B 1 310 ? 7.941 5.418 -16.125 1 94.5 310 VAL B CA 1
ATOM 6405 C C . VAL B 1 310 ? 6.664 6.223 -16.344 1 94.5 310 VAL B C 1
ATOM 6407 O O . VAL B 1 310 ? 6.711 7.445 -16.5 1 94.5 310 VAL B O 1
ATOM 6410 N N . ASN B 1 311 ? 5.496 5.672 -16.266 1 91.25 311 ASN B N 1
ATOM 6411 C CA . ASN B 1 311 ? 4.246 6.402 -16.438 1 91.25 311 ASN B CA 1
ATOM 6412 C C . ASN B 1 311 ? 3.396 6.375 -15.172 1 91.25 311 ASN B C 1
ATOM 6414 O O . ASN B 1 311 ? 2.203 6.684 -15.219 1 91.25 311 ASN B O 1
ATOM 6418 N N . GLY B 1 312 ? 4.023 5.914 -14.156 1 92.44 312 GLY B N 1
ATOM 6419 C CA . GLY B 1 312 ? 3.293 5.848 -12.898 1 92.44 312 GLY B CA 1
ATOM 6420 C C . GLY B 1 312 ? 2.332 4.676 -12.828 1 92.44 312 GLY B C 1
ATOM 6421 O O . GLY B 1 312 ? 1.36 4.707 -12.07 1 92.44 312 GLY B O 1
ATOM 6422 N N . THR B 1 313 ? 2.586 3.75 -13.641 1 93.81 313 THR B N 1
ATOM 6423 C CA . THR B 1 313 ? 1.73 2.568 -13.633 1 93.81 313 THR B CA 1
ATOM 6424 C C . THR B 1 313 ? 2.334 1.472 -12.758 1 93.81 313 THR B C 1
ATOM 6426 O O . THR B 1 313 ? 3.553 1.287 -12.742 1 93.81 313 THR B O 1
ATOM 6429 N N . LEU B 1 314 ? 1.482 0.769 -12.07 1 97.5 314 LEU B N 1
ATOM 6430 C CA . LEU B 1 314 ? 1.919 -0.345 -11.234 1 97.5 314 LEU B CA 1
ATOM 6431 C C . LEU B 1 314 ? 2.463 -1.483 -12.086 1 97.5 314 LEU B C 1
ATOM 6433 O O . LEU B 1 314 ? 1.776 -1.976 -12.984 1 97.5 314 LEU B O 1
ATOM 6437 N N . LEU B 1 315 ? 3.742 -1.862 -11.867 1 98.44 315 LEU B N 1
ATOM 6438 C CA . LEU B 1 315 ? 4.328 -2.998 -12.562 1 98.44 315 LEU B CA 1
ATOM 6439 C C . LEU B 1 315 ? 4.18 -4.277 -11.75 1 98.44 315 LEU B C 1
ATOM 6441 O O . LEU B 1 315 ? 3.818 -5.324 -12.289 1 98.44 315 LEU B O 1
ATOM 6445 N N . TYR B 1 316 ? 4.395 -4.176 -10.469 1 98.75 316 TYR B N 1
ATOM 6446 C CA . TYR B 1 316 ? 4.367 -5.359 -9.617 1 98.75 316 TYR B CA 1
ATOM 6447 C C . TYR B 1 316 ? 4.164 -4.98 -8.156 1 98.75 316 TYR B C 1
ATOM 6449 O O . TYR B 1 316 ? 4.742 -3.998 -7.684 1 98.75 316 TYR B O 1
ATOM 6457 N N . PRO B 1 317 ? 3.363 -5.727 -7.402 1 98.31 317 PRO B N 1
ATOM 6458 C CA . PRO B 1 317 ? 3.107 -5.383 -6.004 1 98.31 317 PRO B CA 1
ATOM 6459 C C . PRO B 1 317 ? 4.344 -5.551 -5.121 1 98.31 317 PRO B C 1
ATOM 6461 O O . PRO B 1 317 ? 5.371 -6.051 -5.582 1 98.31 317 PRO B O 1
ATOM 6464 N N . ARG B 1 318 ? 4.23 -5.125 -3.887 1 97.81 318 ARG B N 1
ATOM 6465 C CA . ARG B 1 318 ? 5.301 -5.211 -2.9 1 97.81 318 ARG B CA 1
ATOM 6466 C C . ARG B 1 318 ? 5.574 -6.66 -2.516 1 97.81 318 ARG B C 1
ATOM 6468 O O . ARG B 1 318 ? 4.715 -7.527 -2.688 1 97.81 318 ARG B O 1
ATOM 6475 N N . MET B 1 319 ? 6.82 -6.914 -2.061 1 98.56 319 MET B N 1
ATOM 6476 C CA . MET B 1 319 ? 7.02 -8.141 -1.294 1 98.56 319 MET B CA 1
ATOM 6477 C C . MET B 1 319 ? 6.203 -8.117 -0.007 1 98.56 319 MET B C 1
ATOM 6479 O O . MET B 1 319 ? 6.234 -7.137 0.735 1 98.56 319 MET B O 1
ATOM 6483 N N . GLN B 1 320 ? 5.387 -9.133 0.231 1 98.25 320 GLN B N 1
ATOM 6484 C CA . GLN B 1 320 ? 4.617 -9.148 1.472 1 98.25 320 GLN B CA 1
ATOM 6485 C C . GLN B 1 320 ? 5.523 -9.391 2.676 1 98.25 320 GLN B C 1
ATOM 6487 O O . GLN B 1 320 ? 6.516 -10.117 2.576 1 98.25 320 GLN B O 1
ATOM 6492 N N . PRO B 1 321 ? 5.195 -8.805 3.828 1 98.25 321 PRO B N 1
ATOM 6493 C CA . PRO B 1 321 ? 5.918 -9.148 5.055 1 98.25 321 PRO B CA 1
ATOM 6494 C C . PRO B 1 321 ? 5.758 -10.617 5.441 1 98.25 321 PRO B C 1
ATOM 6496 O O . PRO B 1 321 ? 4.711 -11.219 5.176 1 98.25 321 PRO B O 1
ATOM 6499 N N . GLY B 1 322 ? 6.742 -11.125 6.043 1 98 322 GLY B N 1
ATOM 6500 C CA . GLY B 1 322 ? 6.691 -12.492 6.539 1 98 322 GLY B CA 1
ATOM 6501 C C . GLY B 1 322 ? 7.715 -13.398 5.883 1 98 322 GLY B C 1
ATOM 6502 O O . GLY B 1 322 ? 8 -14.484 6.391 1 98 322 GLY B O 1
ATOM 6503 N N . SER B 1 323 ? 8.305 -12.984 4.793 1 97.88 323 SER B N 1
ATOM 6504 C CA . SER B 1 323 ? 9.203 -13.844 4.031 1 97.88 323 SER B CA 1
ATOM 6505 C C . SER B 1 323 ? 10.656 -13.445 4.254 1 97.88 323 SER B C 1
ATOM 6507 O O . SER B 1 323 ? 11.562 -13.992 3.609 1 97.88 323 SER B O 1
ATOM 6509 N N . GLU B 1 324 ? 11 -12.516 5.168 1 98.31 324 GLU B N 1
ATOM 6510 C CA . GLU B 1 324 ? 12.266 -11.789 5.246 1 98.31 324 GLU B CA 1
ATOM 6511 C C . GLU B 1 324 ? 13.445 -12.75 5.359 1 98.31 324 GLU B C 1
ATOM 6513 O O . GLU B 1 324 ? 14.438 -12.594 4.645 1 98.31 324 GLU B O 1
ATOM 6518 N N . VAL B 1 325 ? 13.305 -13.727 6.219 1 97.69 325 VAL B N 1
ATOM 6519 C CA . VAL B 1 325 ? 14.422 -14.617 6.512 1 97.69 325 VAL B CA 1
ATOM 6520 C C . VAL B 1 325 ? 14.766 -15.445 5.273 1 97.69 325 VAL B C 1
ATOM 6522 O O . VAL B 1 325 ? 15.93 -15.531 4.879 1 97.69 325 VAL B O 1
ATOM 6525 N N . MET B 1 326 ? 13.766 -15.953 4.613 1 97.44 326 MET B N 1
ATOM 6526 C CA . MET B 1 326 ? 13.984 -16.781 3.428 1 97.44 326 MET B CA 1
ATOM 6527 C C . MET B 1 326 ? 14.398 -15.922 2.236 1 97.44 326 MET B C 1
ATOM 6529 O O . MET B 1 326 ? 15.25 -16.312 1.443 1 97.44 326 MET B O 1
ATOM 6533 N N . ALA B 1 327 ? 13.867 -14.734 2.094 1 98.25 327 ALA B N 1
ATOM 6534 C CA . ALA B 1 327 ? 14.148 -13.859 0.957 1 98.25 327 ALA B CA 1
ATOM 6535 C C . ALA B 1 327 ? 15.555 -13.281 1.042 1 98.25 327 ALA B C 1
ATOM 6537 O O . ALA B 1 327 ? 16.188 -13 0.017 1 98.25 327 ALA B O 1
ATOM 6538 N N . SER B 1 328 ? 16.094 -13.125 2.283 1 97.94 328 SER B N 1
ATOM 6539 C CA . SER B 1 328 ? 17.375 -12.477 2.51 1 97.94 328 SER B CA 1
ATOM 6540 C C . SER B 1 328 ? 18.5 -13.234 1.829 1 97.94 328 SER B C 1
ATOM 6542 O O . SER B 1 328 ? 19.5 -12.641 1.425 1 97.94 328 SER B O 1
ATOM 6544 N N . SER B 1 329 ? 18.297 -14.562 1.657 1 95.94 329 SER B N 1
ATOM 6545 C CA . SER B 1 329 ? 19.375 -15.383 1.099 1 95.94 329 SER B CA 1
ATOM 6546 C C . SER B 1 329 ? 19.281 -15.461 -0.421 1 95.94 329 SER B C 1
ATOM 6548 O O . SER B 1 329 ? 20.141 -16.047 -1.075 1 95.94 329 SER B O 1
ATOM 6550 N N . ILE B 1 330 ? 18.234 -14.875 -0.972 1 96.62 330 ILE B N 1
ATOM 6551 C CA . ILE B 1 330 ? 18.016 -15.023 -2.406 1 96.62 330 ILE B CA 1
ATOM 6552 C C . ILE B 1 330 ? 17.828 -13.656 -3.045 1 96.62 330 ILE B C 1
ATOM 6554 O O . ILE B 1 330 ? 18.734 -13.125 -3.686 1 96.62 330 ILE B O 1
ATOM 6558 N N . MET B 1 331 ? 16.781 -12.969 -2.662 1 97.44 331 MET B N 1
ATOM 6559 C CA . MET B 1 331 ? 16.375 -11.734 -3.32 1 97.44 331 MET B CA 1
ATOM 6560 C C . MET B 1 331 ? 17.188 -10.555 -2.82 1 97.44 331 MET B C 1
ATOM 6562 O O . MET B 1 331 ? 17.422 -9.594 -3.561 1 97.44 331 MET B O 1
ATOM 6566 N N . TYR B 1 332 ? 17.625 -10.609 -1.496 1 97.75 332 TYR B N 1
ATOM 6567 C CA . TYR B 1 332 ? 18.25 -9.453 -0.864 1 97.75 332 TYR B CA 1
ATOM 6568 C C . TYR B 1 332 ? 19.719 -9.711 -0.593 1 97.75 332 TYR B C 1
ATOM 6570 O O . TYR B 1 332 ? 20.297 -9.117 0.32 1 97.75 332 TYR B O 1
ATOM 6578 N N . ASN B 1 333 ? 20.391 -10.555 -1.287 1 97.56 333 ASN B N 1
ATOM 6579 C CA . ASN B 1 333 ? 21.688 -11.07 -0.879 1 97.56 333 ASN B CA 1
ATOM 6580 C C . ASN B 1 333 ? 22.828 -10.203 -1.409 1 97.56 333 ASN B C 1
ATOM 6582 O O . ASN B 1 333 ? 23.984 -10.617 -1.389 1 97.56 333 ASN B O 1
ATOM 6586 N N . GLY B 1 334 ? 22.562 -9.086 -2.064 1 97.81 334 GLY B N 1
ATOM 6587 C CA . GLY B 1 334 ? 23.578 -8.148 -2.516 1 97.81 334 GLY B CA 1
ATOM 6588 C C . GLY B 1 334 ? 24.078 -8.445 -3.914 1 97.81 334 GLY B C 1
ATOM 6589 O O . GLY B 1 334 ? 25.125 -7.918 -4.328 1 97.81 334 GLY B O 1
ATOM 6590 N N . GLN B 1 335 ? 23.375 -9.367 -4.594 1 98 335 GLN B N 1
ATOM 6591 C CA . GLN B 1 335 ? 23.672 -9.688 -5.98 1 98 335 GLN B CA 1
ATOM 6592 C C . GLN B 1 335 ? 22.438 -9.555 -6.863 1 98 335 GLN B C 1
ATOM 6594 O O . GLN B 1 335 ? 21.312 -9.742 -6.395 1 98 335 GLN B O 1
ATOM 6599 N N . PRO B 1 336 ? 22.688 -9.195 -8.164 1 98.12 336 PRO B N 1
ATOM 6600 C CA . PRO B 1 336 ? 21.531 -9.234 -9.062 1 98.12 336 PRO B CA 1
ATOM 6601 C C . PRO B 1 336 ? 20.906 -10.617 -9.156 1 98.12 336 PRO B C 1
ATOM 6603 O O . PRO B 1 336 ? 21.609 -11.625 -9.172 1 98.12 336 PRO B O 1
ATOM 6606 N N . PHE B 1 337 ? 19.641 -10.664 -9.18 1 97.94 337 PHE B N 1
ATOM 6607 C CA . PHE B 1 337 ? 18.938 -11.93 -9.305 1 97.94 337 PHE B CA 1
ATOM 6608 C C . PHE B 1 337 ? 19.219 -12.578 -10.656 1 97.94 337 PHE B C 1
ATOM 6610 O O . PHE B 1 337 ? 19 -11.961 -11.703 1 97.94 337 PHE B O 1
ATOM 6617 N N . GLN B 1 338 ? 19.547 -13.805 -10.672 1 96.56 338 GLN B N 1
ATOM 6618 C CA . GLN B 1 338 ? 20.156 -14.445 -11.828 1 96.56 338 GLN B CA 1
ATOM 6619 C C . GLN B 1 338 ? 19.172 -14.547 -12.984 1 96.56 338 GLN B C 1
ATOM 6621 O O . GLN B 1 338 ? 19.531 -14.328 -14.141 1 96.56 338 GLN B O 1
ATOM 6626 N N . TYR B 1 339 ? 17.938 -14.93 -12.758 1 97.38 339 TYR B N 1
ATOM 6627 C CA . TYR B 1 339 ? 16.969 -15.07 -13.836 1 97.38 339 TYR B CA 1
ATOM 6628 C C . TYR B 1 339 ? 16.703 -13.727 -14.508 1 97.38 339 TYR B C 1
ATOM 6630 O O . TYR B 1 339 ? 16.547 -13.656 -15.727 1 97.38 339 TYR B O 1
ATOM 6638 N N . SER B 1 340 ? 16.656 -12.68 -13.719 1 98.38 340 SER B N 1
ATOM 6639 C CA . SER B 1 340 ? 16.469 -11.344 -14.266 1 98.38 340 SER B CA 1
ATOM 6640 C C . SER B 1 340 ? 17.656 -10.914 -15.117 1 98.38 340 SER B C 1
ATOM 6642 O O . SER B 1 340 ? 17.484 -10.391 -16.219 1 98.38 340 SER B O 1
ATOM 6644 N N . ALA B 1 341 ? 18.844 -11.117 -14.578 1 98.44 341 ALA B N 1
ATOM 6645 C CA . ALA B 1 341 ? 20.047 -10.758 -15.32 1 98.44 341 ALA B CA 1
ATOM 6646 C C . ALA B 1 341 ? 20.094 -11.461 -16.672 1 98.44 341 ALA B C 1
ATOM 6648 O O . ALA B 1 341 ? 20.344 -10.82 -17.703 1 98.44 341 ALA B O 1
ATOM 6649 N N . ASP B 1 342 ? 19.812 -12.758 -16.672 1 98.25 342 ASP B N 1
ATOM 6650 C CA . ASP B 1 342 ? 19.828 -13.531 -17.906 1 98.25 342 ASP B CA 1
ATOM 6651 C C . ASP B 1 342 ? 18.766 -13.039 -18.875 1 98.25 342 ASP B C 1
ATOM 6653 O O . ASP B 1 342 ? 19.016 -12.93 -20.078 1 98.25 342 ASP B O 1
ATOM 6657 N N . TRP B 1 343 ? 17.609 -12.773 -18.375 1 98.44 343 TRP B N 1
ATOM 6658 C CA . TRP B 1 343 ? 16.531 -12.305 -19.234 1 98.44 343 TRP B CA 1
ATOM 6659 C C . TRP B 1 343 ? 16.938 -11.016 -19.953 1 98.44 343 TRP B C 1
ATOM 6661 O O . TRP B 1 343 ? 16.766 -10.898 -21.172 1 98.44 343 TRP B O 1
ATOM 6671 N N . TYR B 1 344 ? 17.469 -10.078 -19.234 1 98.75 344 TYR B N 1
ATOM 6672 C CA . TYR B 1 344 ? 17.828 -8.797 -19.828 1 98.75 344 TYR B CA 1
ATOM 6673 C C . TYR B 1 344 ? 19.031 -8.945 -20.75 1 98.75 344 TYR B C 1
ATOM 6675 O O . TYR B 1 344 ? 19.078 -8.336 -21.812 1 98.75 344 TYR B O 1
ATOM 6683 N N . ARG B 1 345 ? 19.984 -9.812 -20.391 1 98.62 345 ARG B N 1
ATOM 6684 C CA . ARG B 1 345 ? 21.188 -10.016 -21.203 1 98.62 345 ARG B CA 1
ATOM 6685 C C . ARG B 1 345 ? 20.844 -10.664 -22.531 1 98.62 345 ARG B C 1
ATOM 6687 O O . ARG B 1 345 ? 21.25 -10.195 -23.594 1 98.62 345 ARG B O 1
ATOM 6694 N N . TYR B 1 346 ? 19.969 -11.711 -22.469 1 98.69 346 TYR B N 1
ATOM 6695 C CA . TYR B 1 346 ? 19.891 -12.602 -23.625 1 98.69 346 TYR B CA 1
ATOM 6696 C C . TYR B 1 346 ? 18.625 -12.359 -24.422 1 98.69 346 TYR B C 1
ATOM 6698 O O . TYR B 1 346 ? 18.547 -12.711 -25.609 1 98.69 346 TYR B O 1
ATOM 6706 N N . VAL B 1 347 ? 17.609 -11.719 -23.797 1 98.62 347 VAL B N 1
ATOM 6707 C CA . VAL B 1 347 ? 16.344 -11.531 -24.516 1 98.62 347 VAL B CA 1
ATOM 6708 C C . VAL B 1 347 ? 16.109 -10.039 -24.75 1 98.62 347 VAL B C 1
ATOM 6710 O O . VAL B 1 347 ? 15.938 -9.602 -25.891 1 98.62 347 VAL B O 1
ATOM 6713 N N . VAL B 1 348 ? 16.203 -9.219 -23.734 1 98.75 348 VAL B N 1
ATOM 6714 C CA . VAL B 1 348 ? 15.805 -7.816 -23.859 1 98.75 348 VAL B CA 1
ATOM 6715 C C . VAL B 1 348 ? 16.828 -7.062 -24.703 1 98.75 348 VAL B C 1
ATOM 6717 O O . VAL B 1 348 ? 16.484 -6.426 -25.703 1 98.75 348 VAL B O 1
ATOM 6720 N N . TYR B 1 349 ? 18.125 -7.199 -24.312 1 98.62 349 TYR B N 1
ATOM 6721 C CA . TYR B 1 349 ? 19.141 -6.379 -24.953 1 98.62 349 TYR B CA 1
ATOM 6722 C C . TYR B 1 349 ? 19.969 -7.211 -25.922 1 98.62 349 TYR B C 1
ATOM 6724 O O . TYR B 1 349 ? 20.719 -6.66 -26.75 1 98.62 349 TYR B O 1
ATOM 6732 N N . GLU B 1 350 ? 19.891 -8.57 -25.812 1 98.31 350 GLU B N 1
ATOM 6733 C CA . GLU B 1 350 ? 20.734 -9.445 -26.625 1 98.31 350 GLU B CA 1
ATOM 6734 C C . GLU B 1 350 ? 22.203 -9 -26.578 1 98.31 350 GLU B C 1
ATOM 6736 O O . GLU B 1 350 ? 22.844 -8.844 -27.625 1 98.31 350 GLU B O 1
ATOM 6741 N N . ASN B 1 351 ? 22.578 -8.719 -25.375 1 98.62 351 ASN B N 1
ATOM 6742 C CA . ASN B 1 351 ? 23.938 -8.305 -25.047 1 98.62 351 ASN B CA 1
ATOM 6743 C C . ASN B 1 351 ? 24.438 -9.023 -23.797 1 98.62 351 ASN B C 1
ATOM 6745 O O . ASN B 1 351 ? 24.188 -8.586 -22.672 1 98.62 351 ASN B O 1
ATOM 6749 N N . PRO B 1 352 ? 25.203 -10.148 -23.984 1 97.75 352 PRO B N 1
ATOM 6750 C CA . PRO B 1 352 ? 25.672 -10.945 -22.859 1 97.75 352 PRO B CA 1
ATOM 6751 C C . PRO B 1 352 ? 26.484 -10.125 -21.844 1 97.75 352 PRO B C 1
ATOM 6753 O O . PRO B 1 352 ? 26.703 -10.578 -20.719 1 97.75 352 PRO B O 1
ATOM 6756 N N . ASN B 1 353 ? 26.875 -8.852 -22.25 1 97.88 353 ASN B N 1
ATOM 6757 C CA . ASN B 1 353 ? 27.703 -8.023 -21.375 1 97.88 353 ASN B CA 1
ATOM 6758 C C . ASN B 1 353 ? 26.875 -6.965 -20.656 1 97.88 353 ASN B C 1
ATOM 6760 O O . ASN B 1 353 ? 27.422 -6.098 -19.969 1 97.88 353 ASN B O 1
ATOM 6764 N N . TRP B 1 354 ? 25.562 -6.949 -20.828 1 98.38 354 TRP B N 1
ATOM 6765 C CA . TRP B 1 354 ? 24.703 -5.996 -20.141 1 98.38 354 TRP B CA 1
ATOM 6766 C C . TRP B 1 354 ? 24.891 -6.098 -18.625 1 98.38 354 TRP B C 1
ATOM 6768 O O . TRP B 1 354 ? 24.938 -7.199 -18.062 1 98.38 354 TRP B O 1
ATOM 6778 N N . ASP B 1 355 ? 25.031 -5 -17.953 1 98.62 355 ASP B N 1
ATOM 6779 C CA . ASP B 1 355 ? 25.344 -4.93 -16.531 1 98.62 355 ASP B CA 1
ATOM 6780 C C . ASP B 1 355 ? 24.078 -4.852 -15.68 1 98.62 355 ASP B C 1
ATOM 6782 O O . ASP B 1 355 ? 23.5 -3.773 -15.508 1 98.62 355 ASP B O 1
ATOM 6786 N N . ALA B 1 356 ? 23.734 -5.91 -15.023 1 98.5 356 ALA B N 1
ATOM 6787 C CA . ALA B 1 356 ? 22.5 -6.031 -14.266 1 98.5 356 ALA B CA 1
ATOM 6788 C C . ALA B 1 356 ? 22.516 -5.125 -13.039 1 98.5 356 ALA B C 1
ATOM 6790 O O . ALA B 1 356 ? 21.469 -4.844 -12.453 1 98.5 356 ALA B O 1
ATOM 6791 N N . THR B 1 357 ? 23.656 -4.66 -12.578 1 98.5 357 THR B N 1
ATOM 6792 C CA . THR B 1 357 ? 23.766 -3.793 -11.414 1 98.5 357 THR B CA 1
ATOM 6793 C C . THR B 1 357 ? 23.266 -2.387 -11.734 1 98.5 357 THR B C 1
ATOM 6795 O O . THR B 1 357 ? 23.047 -1.576 -10.836 1 98.5 357 THR B O 1
ATOM 6798 N N . LYS B 1 358 ? 22.984 -2.117 -13 1 98.06 358 LYS B N 1
ATOM 6799 C CA . LYS B 1 358 ? 22.578 -0.782 -13.43 1 98.06 358 LYS B CA 1
ATOM 6800 C C . LYS B 1 358 ? 21.109 -0.756 -13.82 1 98.06 358 LYS B C 1
ATOM 6802 O O . LYS B 1 358 ? 20.656 0.194 -14.461 1 98.06 358 LYS B O 1
ATOM 6807 N N . PHE B 1 359 ? 20.359 -1.733 -13.5 1 98.25 359 PHE B N 1
ATOM 6808 C CA . PHE B 1 359 ? 18.938 -1.823 -13.812 1 98.25 359 PHE B CA 1
ATOM 6809 C C . PHE B 1 359 ? 18.219 -0.555 -13.383 1 98.25 359 PHE B C 1
ATOM 6811 O O . PHE B 1 359 ? 18.5 0.002 -12.32 1 98.25 359 PHE B O 1
ATOM 6818 N N . SER B 1 360 ? 17.234 -0.122 -14.188 1 97.25 360 SER B N 1
ATOM 6819 C CA . SER B 1 360 ? 16.344 0.992 -13.883 1 97.25 360 SER B CA 1
ATOM 6820 C C . SER B 1 360 ? 14.93 0.738 -14.414 1 97.25 360 SER B C 1
ATOM 6822 O O . SER B 1 360 ? 14.711 -0.207 -15.18 1 97.25 360 SER B O 1
ATOM 6824 N N . VAL B 1 361 ? 14.047 1.575 -14.07 1 97.5 361 VAL B N 1
ATOM 6825 C CA . VAL B 1 361 ? 12.664 1.417 -14.516 1 97.5 361 VAL B CA 1
ATOM 6826 C C . VAL B 1 361 ? 12.57 1.678 -16.016 1 97.5 361 VAL B C 1
ATOM 6828 O O . VAL B 1 361 ? 11.586 1.296 -16.656 1 97.5 361 VAL B O 1
ATOM 6831 N N . ARG B 1 362 ? 13.586 2.377 -16.641 1 97.25 362 ARG B N 1
ATOM 6832 C CA . ARG B 1 362 ? 13.625 2.506 -18.094 1 97.25 362 ARG B CA 1
ATOM 6833 C C . ARG B 1 362 ? 13.836 1.151 -18.766 1 97.25 362 ARG B C 1
ATOM 6835 O O . ARG B 1 362 ? 13.273 0.879 -19.828 1 97.25 362 ARG B O 1
ATOM 6842 N N . ASP B 1 363 ? 14.656 0.27 -18.109 1 98.62 363 ASP B N 1
ATOM 6843 C CA . ASP B 1 363 ? 14.828 -1.094 -18.594 1 98.62 363 ASP B CA 1
ATOM 6844 C C . ASP B 1 363 ? 13.523 -1.877 -18.531 1 98.62 363 ASP B C 1
ATOM 6846 O O . ASP B 1 363 ? 13.188 -2.623 -19.453 1 98.62 363 ASP B O 1
ATOM 6850 N N . ALA B 1 364 ? 12.82 -1.677 -17.422 1 98.69 364 ALA B N 1
ATOM 6851 C CA . ALA B 1 364 ? 11.531 -2.35 -17.281 1 98.69 364 ALA B CA 1
ATOM 6852 C C . ALA B 1 364 ? 10.586 -1.976 -18.422 1 98.69 364 ALA B C 1
ATOM 6854 O O . ALA B 1 364 ? 9.852 -2.826 -18.938 1 98.69 364 ALA B O 1
ATOM 6855 N N . ALA B 1 365 ? 10.602 -0.69 -18.781 1 98.31 365 ALA B N 1
ATOM 6856 C CA . ALA B 1 365 ? 9.734 -0.227 -19.859 1 98.31 365 ALA B CA 1
ATOM 6857 C C . ALA B 1 365 ? 10.102 -0.896 -21.188 1 98.31 365 ALA B C 1
ATOM 6859 O O . ALA B 1 365 ? 9.219 -1.269 -21.953 1 98.31 365 ALA B O 1
ATOM 6860 N N . VAL B 1 366 ? 11.398 -1.052 -21.453 1 98.62 366 VAL B N 1
ATOM 6861 C CA . VAL B 1 366 ? 11.859 -1.703 -22.672 1 98.62 366 VAL B CA 1
ATOM 6862 C C . VAL B 1 366 ? 11.391 -3.156 -22.703 1 98.62 366 VAL B C 1
ATOM 6864 O O . VAL B 1 366 ? 10.852 -3.625 -23.703 1 98.62 366 VAL B O 1
ATOM 6867 N N . ALA B 1 367 ? 11.555 -3.82 -21.594 1 98.75 367 ALA B N 1
ATOM 6868 C CA . ALA B 1 367 ? 11.18 -5.227 -21.5 1 98.75 367 ALA B CA 1
ATOM 6869 C C . ALA B 1 367 ? 9.672 -5.402 -21.688 1 98.75 367 ALA B C 1
ATOM 6871 O O . ALA B 1 367 ? 9.227 -6.309 -22.391 1 98.75 367 ALA B O 1
ATOM 6872 N N . LEU B 1 368 ? 8.961 -4.566 -21.016 1 98.44 368 LEU B N 1
ATOM 6873 C CA . LEU B 1 368 ? 7.504 -4.672 -21.078 1 98.44 368 LEU B CA 1
ATOM 6874 C C . LEU B 1 368 ? 6.992 -4.441 -22.484 1 98.44 368 LEU B C 1
ATOM 6876 O O . LEU B 1 368 ? 6.066 -5.125 -22.938 1 98.44 368 LEU B O 1
ATOM 6880 N N . LYS B 1 369 ? 7.527 -3.484 -23.203 1 98.25 369 LYS B N 1
ATOM 6881 C CA . LYS B 1 369 ? 7.137 -3.197 -24.578 1 98.25 369 LYS B CA 1
ATOM 6882 C C . LYS B 1 369 ? 7.418 -4.391 -25.484 1 98.25 369 LYS B C 1
ATOM 6884 O O . LYS B 1 369 ? 6.648 -4.668 -26.406 1 98.25 369 LYS B O 1
ATOM 6889 N N . GLN B 1 370 ? 8.516 -5.117 -25.266 1 98.62 370 GLN B N 1
ATOM 6890 C CA . GLN B 1 370 ? 8.898 -6.27 -26.078 1 98.62 370 GLN B CA 1
ATOM 6891 C C . GLN B 1 370 ? 7.93 -7.434 -25.859 1 98.62 370 GLN B C 1
ATOM 6893 O O . GLN B 1 370 ? 7.457 -8.039 -26.828 1 98.62 370 GLN B O 1
ATOM 6898 N N . ASN B 1 371 ? 7.652 -7.828 -24.656 1 98.62 371 ASN B N 1
ATOM 6899 C CA . ASN B 1 371 ? 6.746 -8.891 -24.234 1 98.62 371 ASN B CA 1
ATOM 6900 C C . ASN B 1 371 ? 6.629 -9.984 -25.297 1 98.62 371 ASN B C 1
ATOM 6902 O O . ASN B 1 371 ? 5.531 -10.273 -25.781 1 98.62 371 ASN B O 1
ATOM 6906 N N . PRO B 1 372 ? 7.746 -10.648 -25.625 1 98.56 372 PRO B N 1
ATOM 6907 C CA . PRO B 1 372 ? 7.699 -11.641 -26.703 1 98.56 372 PRO B CA 1
ATOM 6908 C C . PRO B 1 372 ? 6.707 -12.766 -26.422 1 98.56 372 PRO B C 1
ATOM 6910 O O . PRO B 1 372 ? 6.711 -13.344 -25.328 1 98.56 372 PRO B O 1
ATOM 6913 N N . PHE B 1 373 ? 5.816 -13.047 -27.453 1 98.5 373 PHE B N 1
ATOM 6914 C CA . PHE B 1 373 ? 4.832 -14.125 -27.453 1 98.5 373 PHE B CA 1
ATOM 6915 C C . PHE B 1 373 ? 3.869 -13.992 -26.281 1 98.5 373 PHE B C 1
ATOM 6917 O O . PHE B 1 373 ? 3.316 -14.984 -25.812 1 98.5 373 PHE B O 1
ATOM 6924 N N . ASN B 1 374 ? 3.785 -12.719 -25.672 1 98.56 374 ASN B N 1
ATOM 6925 C CA . ASN B 1 374 ? 2.93 -12.414 -24.531 1 98.56 374 ASN B CA 1
ATOM 6926 C C . ASN B 1 374 ? 3.326 -13.211 -23.297 1 98.56 374 ASN B C 1
ATOM 6928 O O . ASN B 1 374 ? 2.486 -13.875 -22.672 1 98.56 374 ASN B O 1
ATOM 6932 N N . LEU B 1 375 ? 4.586 -13.188 -23.047 1 98.56 375 LEU B N 1
ATOM 6933 C CA . LEU B 1 375 ? 5.145 -13.875 -21.891 1 98.56 375 LEU B CA 1
ATOM 6934 C C . LEU B 1 375 ? 4.527 -13.352 -20.609 1 98.56 375 LEU B C 1
ATOM 6936 O O . LEU B 1 375 ? 4.496 -14.055 -19.594 1 98.56 375 LEU B O 1
ATOM 6940 N N . GLN B 1 376 ? 4.023 -12.203 -20.641 1 98.25 376 GLN B N 1
ATOM 6941 C CA . GLN B 1 376 ? 3.383 -11.609 -19.469 1 98.25 376 GLN B CA 1
ATOM 6942 C C . GLN B 1 376 ? 2.336 -12.547 -18.875 1 98.25 376 GLN B C 1
ATOM 6944 O O . GLN B 1 376 ? 2.197 -12.641 -17.656 1 98.25 376 GLN B O 1
ATOM 6949 N N . THR B 1 377 ? 1.624 -13.211 -19.75 1 98.81 377 THR B N 1
ATOM 6950 C CA . THR B 1 377 ? 0.549 -14.094 -19.312 1 98.81 377 THR B CA 1
ATOM 6951 C C . THR B 1 377 ? -0.364 -13.391 -18.312 1 98.81 377 THR B C 1
ATOM 6953 O O . THR B 1 377 ? -0.651 -13.922 -17.25 1 98.81 377 THR B O 1
ATOM 6956 N N . TRP B 1 378 ? -0.875 -12.273 -18.75 1 98.62 378 TRP B N 1
ATOM 6957 C CA . TRP B 1 378 ? -1.552 -11.367 -17.828 1 98.62 378 TRP B CA 1
ATOM 6958 C C . TRP B 1 378 ? -2.949 -11.023 -18.328 1 98.62 378 TRP B C 1
ATOM 6960 O O . TRP B 1 378 ? -3.594 -10.109 -17.797 1 98.62 378 TRP B O 1
ATOM 6970 N N . ASP B 1 379 ? -3.441 -11.82 -19.312 1 98.56 379 ASP B N 1
ATOM 6971 C CA . ASP B 1 379 ? -4.801 -11.609 -19.797 1 98.56 379 ASP B CA 1
ATOM 6972 C C . ASP B 1 379 ? -5.832 -11.961 -18.719 1 98.56 379 ASP B C 1
ATOM 6974 O O . ASP B 1 379 ? -5.734 -13.008 -18.078 1 98.56 379 ASP B O 1
ATOM 6978 N N . ALA B 1 380 ? -6.828 -11.086 -18.609 1 98.5 380 ALA B N 1
ATOM 6979 C CA . ALA B 1 380 ? -7.746 -11.234 -17.484 1 98.5 380 ALA B CA 1
ATOM 6980 C C . ALA B 1 380 ? -9.117 -11.703 -17.953 1 98.5 380 ALA B C 1
ATOM 6982 O O . ALA B 1 380 ? -9.984 -12.023 -17.141 1 98.5 380 ALA B O 1
ATOM 6983 N N . ASP B 1 381 ? -9.359 -11.68 -19.25 1 98.75 381 ASP B N 1
ATOM 6984 C CA . ASP B 1 381 ? -10.578 -12.297 -19.75 1 98.75 381 ASP B CA 1
ATOM 6985 C C . ASP B 1 381 ? -10.367 -13.789 -20.031 1 98.75 381 ASP B C 1
ATOM 6987 O O . ASP B 1 381 ? -9.844 -14.164 -21.078 1 98.75 381 ASP B O 1
ATOM 6991 N N . ILE B 1 382 ? -10.852 -14.594 -19.125 1 98.81 382 ILE B N 1
ATOM 6992 C CA . ILE B 1 382 ? -10.672 -16.031 -19.281 1 98.81 382 ILE B CA 1
ATOM 6993 C C . ILE B 1 382 ? -12.023 -16.703 -19.516 1 98.81 382 ILE B C 1
ATOM 6995 O O . ILE B 1 382 ? -12.242 -17.844 -19.078 1 98.81 382 ILE B O 1
ATOM 6999 N N . SER B 1 383 ? -12.891 -16.031 -20.188 1 98.38 383 SER B N 1
ATOM 7000 C CA . SER B 1 383 ? -14.242 -16.5 -20.469 1 98.38 383 SER B CA 1
ATOM 7001 C C . SER B 1 383 ? -14.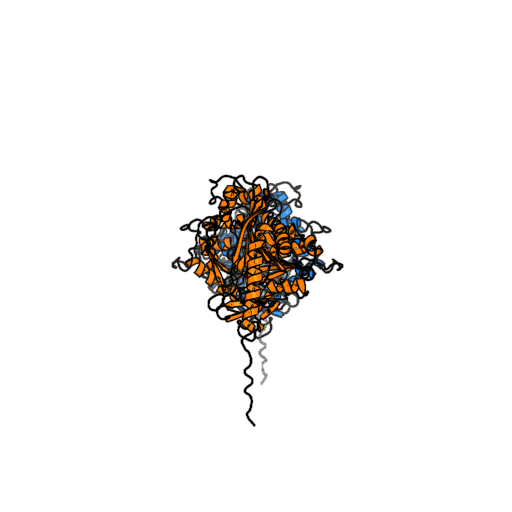219 -17.719 -21.391 1 98.38 383 SER B C 1
ATOM 7003 O O . SER B 1 383 ? -15.086 -18.594 -21.312 1 98.38 383 SER B O 1
ATOM 7005 N N . SER B 1 384 ? -13.227 -17.75 -22.344 1 98.69 384 SER B N 1
ATOM 7006 C CA . SER B 1 384 ? -13.141 -18.906 -23.234 1 98.69 384 SER B CA 1
ATOM 7007 C C . SER B 1 384 ? -12.898 -20.188 -22.469 1 98.69 384 SER B C 1
ATOM 7009 O O . SER B 1 384 ? -13.453 -21.234 -22.812 1 98.69 384 SER B O 1
ATOM 7011 N N . PHE B 1 385 ? -12.094 -20.125 -21.453 1 98.81 385 PHE B N 1
ATOM 7012 C CA . PHE B 1 385 ? -11.836 -21.297 -20.625 1 98.81 385 PHE B CA 1
ATOM 7013 C C . PHE B 1 385 ? -13.086 -21.688 -19.844 1 98.81 385 PHE B C 1
ATOM 7015 O O . PHE B 1 385 ? -13.406 -22.875 -19.734 1 98.81 385 PHE B O 1
ATOM 7022 N N . ARG B 1 386 ? -13.75 -20.688 -19.297 1 98.5 386 ARG B N 1
ATOM 7023 C CA . ARG B 1 386 ? -15.016 -20.922 -18.609 1 98.5 386 ARG B CA 1
ATOM 7024 C C . ARG B 1 386 ? -16.016 -21.609 -19.516 1 98.5 386 ARG B C 1
ATOM 7026 O O . ARG B 1 386 ? -16.656 -22.578 -19.141 1 98.5 386 ARG B O 1
ATOM 7033 N N . LYS B 1 387 ? -16.172 -21.109 -20.734 1 98.38 387 LYS B N 1
ATOM 7034 C CA . LYS B 1 387 ? -17.141 -21.641 -21.703 1 98.38 387 LYS B CA 1
ATOM 7035 C C . LYS B 1 387 ? -16.812 -23.078 -22.078 1 98.38 387 LYS B C 1
ATOM 7037 O O . LYS B 1 387 ? -17.719 -23.875 -22.359 1 98.38 387 LYS B O 1
ATOM 7042 N N . ALA B 1 388 ? -15.586 -23.422 -22.016 1 98.5 388 ALA B N 1
ATOM 7043 C CA . ALA B 1 388 ? -15.148 -24.781 -22.359 1 98.5 388 ALA B CA 1
ATOM 7044 C C . ALA B 1 388 ? -15.406 -25.734 -21.203 1 98.5 388 ALA B C 1
ATOM 7046 O O . ALA B 1 388 ? -15.195 -26.953 -21.328 1 98.5 388 ALA B O 1
ATOM 7047 N N . GLY B 1 389 ? -15.82 -25.188 -20.062 1 98.38 389 GLY B N 1
ATOM 7048 C CA . GLY B 1 389 ? -16.125 -26 -18.906 1 98.38 389 GLY B CA 1
ATOM 7049 C C . GLY B 1 389 ? -14.945 -26.203 -17.984 1 98.38 389 GLY B C 1
ATOM 7050 O O . GLY B 1 389 ? -15.008 -27.016 -17.047 1 98.38 389 GLY B O 1
ATOM 7051 N N . GLY B 1 390 ? -13.852 -25.484 -18.172 1 98.75 390 GLY B N 1
ATOM 7052 C CA . GLY B 1 390 ? -12.633 -25.641 -17.406 1 98.75 390 GLY B CA 1
ATOM 7053 C C . GLY B 1 390 ? -12.758 -25.125 -15.984 1 98.75 390 GLY B C 1
ATOM 7054 O O . GLY B 1 390 ? -13.578 -24.234 -15.711 1 98.75 390 GLY B O 1
ATOM 7055 N N . LYS B 1 391 ? -12.008 -25.719 -15.055 1 98.94 391 LYS B N 1
ATOM 7056 C CA . LYS B 1 391 ? -11.828 -25.25 -13.68 1 98.94 391 LYS B CA 1
ATOM 7057 C C . LYS B 1 391 ? -10.367 -24.922 -13.406 1 98.94 391 LYS B C 1
ATOM 7059 O O . LYS B 1 391 ? -9.461 -25.656 -13.805 1 98.94 391 LYS B O 1
ATOM 7064 N N . VAL B 1 392 ? -10.172 -23.781 -12.812 1 98.94 392 VAL B N 1
ATOM 7065 C CA . VAL B 1 392 ? -8.812 -23.422 -12.445 1 98.94 392 VAL B CA 1
ATOM 7066 C C . VAL B 1 392 ? -8.758 -23.047 -10.969 1 98.94 392 VAL B C 1
ATOM 7068 O O . VAL B 1 392 ? -9.641 -22.344 -10.469 1 98.94 392 VAL B O 1
ATOM 7071 N N . LEU B 1 393 ? -7.852 -23.656 -10.258 1 98.88 393 LEU B N 1
ATOM 7072 C CA . LEU B 1 393 ? -7.555 -23.375 -8.852 1 98.88 393 LEU B CA 1
ATOM 7073 C C . LEU B 1 393 ? -6.137 -22.844 -8.695 1 98.88 393 LEU B C 1
ATOM 7075 O O . LEU B 1 393 ? -5.176 -23.453 -9.148 1 98.88 393 LEU B O 1
ATOM 7079 N N . THR B 1 394 ? -6.023 -21.656 -8.102 1 98.75 394 THR B N 1
ATOM 7080 C CA . THR B 1 394 ? -4.73 -21.047 -7.793 1 98.75 394 THR B CA 1
ATOM 7081 C C . THR B 1 394 ? -4.516 -20.984 -6.285 1 98.75 394 THR B C 1
ATOM 7083 O O . THR B 1 394 ? -5.465 -20.781 -5.523 1 98.75 394 THR B O 1
ATOM 7086 N N . TYR B 1 395 ? -3.322 -21.297 -5.852 1 98.88 395 TYR B N 1
ATOM 7087 C CA . TYR B 1 395 ? -2.902 -21.078 -4.473 1 98.88 395 TYR B CA 1
ATOM 7088 C C . TYR B 1 395 ? -1.619 -20.266 -4.414 1 98.88 395 TYR B C 1
ATOM 7090 O O . TYR B 1 395 ? -0.856 -20.219 -5.383 1 98.88 395 TYR B O 1
ATOM 7098 N N . HIS B 1 396 ? -1.4 -19.578 -3.348 1 98.88 396 HIS B N 1
ATOM 7099 C CA . HIS B 1 396 ? -0.186 -18.797 -3.164 1 98.88 396 HIS B CA 1
ATOM 7100 C C . HIS B 1 396 ? 0.225 -18.75 -1.696 1 98.88 396 HIS B C 1
ATOM 7102 O O . HIS B 1 396 ? -0.595 -18.438 -0.828 1 98.88 396 HIS B O 1
ATOM 7108 N N . GLY B 1 397 ? 1.498 -19.141 -1.407 1 98.81 397 GLY B N 1
ATOM 7109 C CA . GLY B 1 397 ? 2.018 -19.016 -0.054 1 98.81 397 GLY B CA 1
ATOM 7110 C C . GLY B 1 397 ? 2.158 -17.578 0.405 1 98.81 397 GLY B C 1
ATOM 7111 O O . GLY B 1 397 ? 2.656 -16.734 -0.337 1 98.81 397 GLY B O 1
ATOM 7112 N N . LEU B 1 398 ? 1.794 -17.328 1.614 1 98.62 398 LEU B N 1
ATOM 7113 C CA . LEU B 1 398 ? 1.771 -15.953 2.1 1 98.62 398 LEU B CA 1
ATOM 7114 C C . LEU B 1 398 ? 3.102 -15.586 2.75 1 98.62 398 LEU B C 1
ATOM 7116 O O . LEU B 1 398 ? 3.293 -14.445 3.178 1 98.62 398 LEU B O 1
ATOM 7120 N N . MET B 1 399 ? 4.043 -16.516 2.736 1 97.75 399 MET B N 1
ATOM 7121 C CA . MET B 1 399 ? 5.43 -16.203 3.078 1 97.75 399 MET B CA 1
ATOM 7122 C C . MET B 1 399 ? 6.355 -16.469 1.897 1 97.75 399 MET B C 1
ATOM 7124 O O . MET B 1 399 ? 7.535 -16.766 2.084 1 97.75 399 MET B O 1
ATOM 7128 N N . ASP B 1 400 ? 5.793 -16.469 0.713 1 98.81 400 ASP B N 1
ATOM 7129 C CA . ASP B 1 400 ? 6.566 -16.688 -0.507 1 98.81 400 ASP B CA 1
ATOM 7130 C C . ASP B 1 400 ? 7.707 -15.68 -0.62 1 98.81 400 ASP B C 1
ATOM 7132 O O . ASP B 1 400 ? 7.473 -14.469 -0.597 1 98.81 400 ASP B O 1
ATOM 7136 N N . GLN B 1 401 ? 8.93 -16.188 -0.751 1 98.62 401 GLN B N 1
ATOM 7137 C CA . GLN B 1 401 ? 10.102 -15.32 -0.749 1 98.62 401 GLN B CA 1
ATOM 7138 C C . GLN B 1 401 ? 10.547 -14.992 -2.172 1 98.62 401 GLN B C 1
ATOM 7140 O O . GLN B 1 401 ? 11.477 -14.211 -2.371 1 98.62 401 GLN B O 1
ATOM 7145 N N . LEU B 1 402 ? 9.805 -15.578 -3.199 1 98.56 402 LEU B N 1
ATOM 7146 C CA . LEU B 1 402 ? 10.273 -15.43 -4.57 1 98.56 402 LEU B CA 1
ATOM 7147 C C . LEU B 1 402 ? 9.281 -14.625 -5.406 1 98.56 402 LEU B C 1
ATOM 7149 O O . LEU B 1 402 ? 9.68 -13.922 -6.34 1 98.56 402 LEU B O 1
ATOM 7153 N N . ILE B 1 403 ? 8.016 -14.812 -5.137 1 98.75 403 ILE B N 1
ATOM 7154 C CA . ILE B 1 403 ? 6.941 -14.133 -5.855 1 98.75 403 ILE B CA 1
ATOM 7155 C C . ILE B 1 403 ? 5.965 -13.516 -4.859 1 98.75 403 ILE B C 1
ATOM 7157 O O . ILE B 1 403 ? 5.414 -14.211 -4.004 1 98.75 403 ILE B O 1
ATOM 7161 N N . SER B 1 404 ? 5.758 -12.203 -4.977 1 98.69 404 SER B N 1
ATOM 7162 C CA . SER B 1 404 ? 4.801 -11.555 -4.086 1 98.69 404 SER B CA 1
ATOM 7163 C C . SER B 1 404 ? 3.436 -12.227 -4.156 1 98.69 404 SER B C 1
ATOM 7165 O O . SER B 1 404 ? 2.844 -12.336 -5.234 1 98.69 404 SER B O 1
ATOM 7167 N N . SER B 1 405 ? 2.943 -12.594 -3.01 1 98.5 405 SER B N 1
ATOM 7168 C CA . SER B 1 405 ? 1.622 -13.219 -2.975 1 98.5 405 SER B CA 1
ATOM 7169 C C . SER B 1 405 ? 0.535 -12.219 -3.367 1 98.5 405 SER B C 1
ATOM 7171 O O . SER B 1 405 ? -0.564 -12.617 -3.76 1 98.5 405 SER B O 1
ATOM 7173 N N . GLU B 1 406 ? 0.851 -10.961 -3.295 1 98.25 406 GLU B N 1
ATOM 7174 C CA . GLU B 1 406 ? -0.126 -9.93 -3.637 1 98.25 406 GLU B CA 1
ATOM 7175 C C . GLU B 1 406 ? -0.379 -9.891 -5.141 1 98.25 406 GLU B C 1
ATOM 7177 O O . GLU B 1 406 ? -1.36 -9.297 -5.594 1 98.25 406 GLU B O 1
ATOM 7182 N N . ASN B 1 407 ? 0.479 -10.461 -5.914 1 98.69 407 ASN B N 1
ATOM 7183 C CA . ASN B 1 407 ? 0.272 -10.477 -7.355 1 98.69 407 ASN B CA 1
ATOM 7184 C C . ASN B 1 407 ? -0.9 -11.375 -7.746 1 98.69 407 ASN B C 1
ATOM 7186 O O . ASN B 1 407 ? -1.611 -11.086 -8.711 1 98.69 407 ASN B O 1
ATOM 7190 N N . SER B 1 408 ? -1.081 -12.523 -7.023 1 98.75 408 SER B N 1
ATOM 7191 C CA . SER B 1 408 ? -2.236 -13.375 -7.281 1 98.75 408 SER B CA 1
ATOM 7192 C C . SER B 1 408 ? -3.537 -12.664 -6.922 1 98.75 408 SER B C 1
ATOM 7194 O O . SER B 1 408 ? -4.547 -12.82 -7.613 1 98.75 408 SER B O 1
ATOM 7196 N N . LYS B 1 409 ? -3.518 -11.875 -5.859 1 98.19 409 LYS B N 1
ATOM 7197 C CA . LYS B 1 409 ? -4.684 -11.07 -5.512 1 98.19 409 LYS B CA 1
ATOM 7198 C C . LYS B 1 409 ? -4.992 -10.055 -6.602 1 98.19 409 LYS B C 1
ATOM 7200 O O . LYS B 1 409 ? -6.156 -9.844 -6.957 1 98.19 409 LYS B O 1
ATOM 7205 N N . LEU B 1 410 ? -3.943 -9.453 -7.035 1 98.44 410 LEU B N 1
ATOM 7206 C CA . LEU B 1 410 ? -4.105 -8.453 -8.086 1 98.44 410 LEU B CA 1
ATOM 7207 C C . LEU B 1 410 ? -4.703 -9.086 -9.344 1 98.44 410 LEU B C 1
ATOM 7209 O O . LEU B 1 410 ? -5.582 -8.5 -9.977 1 98.44 410 LEU B O 1
ATOM 7213 N N . TYR B 1 411 ? -4.219 -10.242 -9.742 1 98.81 411 TYR B N 1
ATOM 7214 C CA . TYR B 1 411 ? -4.762 -10.906 -10.922 1 98.81 411 TYR B CA 1
ATOM 7215 C C . TYR B 1 411 ? -6.23 -11.266 -10.719 1 98.81 411 TYR B C 1
ATOM 7217 O O . TYR B 1 411 ? -7.043 -11.109 -11.633 1 98.81 411 TYR B O 1
ATOM 7225 N N . TYR B 1 412 ? -6.559 -11.805 -9.586 1 98.75 412 TYR B N 1
ATOM 7226 C CA . TYR B 1 412 ? -7.945 -12.133 -9.273 1 98.75 412 TYR B CA 1
ATOM 7227 C C . TYR B 1 412 ? -8.844 -10.914 -9.445 1 98.75 412 TYR B C 1
ATOM 7229 O O . TYR B 1 412 ? -9.906 -11.008 -10.07 1 98.75 412 TYR B O 1
ATOM 7237 N N . ALA B 1 413 ? -8.414 -9.789 -8.906 1 98.62 413 ALA B N 1
ATOM 7238 C CA . ALA B 1 413 ? -9.164 -8.547 -9.055 1 98.62 413 ALA B CA 1
ATOM 7239 C C . ALA B 1 413 ? -9.336 -8.188 -10.523 1 98.62 413 ALA B C 1
ATOM 7241 O O . ALA B 1 413 ? -10.43 -7.809 -10.961 1 98.62 413 ALA B O 1
ATOM 7242 N N . ARG B 1 414 ? -8.289 -8.297 -11.266 1 98.56 414 ARG B N 1
ATOM 7243 C CA . ARG B 1 414 ? -8.328 -7.957 -12.688 1 98.56 414 ARG B CA 1
ATOM 7244 C C . ARG B 1 414 ? -9.328 -8.828 -13.43 1 98.56 414 ARG B C 1
ATOM 7246 O O . ARG B 1 414 ? -10.047 -8.352 -14.312 1 98.56 414 ARG B O 1
ATOM 7253 N N . VAL B 1 415 ? -9.32 -10.109 -13.094 1 98.88 415 VAL B N 1
ATOM 7254 C CA . VAL B 1 415 ? -10.258 -11.016 -13.742 1 98.88 415 VAL B CA 1
ATOM 7255 C C . VAL B 1 415 ? -11.695 -10.602 -13.414 1 98.88 415 VAL B C 1
ATOM 7257 O O . VAL B 1 415 ? -12.531 -10.492 -14.312 1 98.88 415 VAL B O 1
ATOM 7260 N N . ALA B 1 416 ? -11.969 -10.344 -12.148 1 98.88 416 ALA B N 1
ATOM 7261 C CA . ALA B 1 416 ? -13.297 -9.922 -11.727 1 98.88 416 ALA B CA 1
ATOM 7262 C C . ALA B 1 416 ? -13.719 -8.641 -12.438 1 98.88 416 ALA B C 1
ATOM 7264 O O . ALA B 1 416 ? -14.836 -8.539 -12.953 1 98.88 416 ALA B O 1
ATOM 7265 N N . GLU B 1 417 ? -12.844 -7.684 -12.484 1 98.62 417 GLU B N 1
ATOM 7266 C CA . GLU B 1 417 ? -13.109 -6.391 -13.109 1 98.62 417 GLU B CA 1
ATOM 7267 C C . GLU B 1 417 ? -13.359 -6.539 -14.602 1 98.62 417 GLU B C 1
ATOM 7269 O O . GLU B 1 417 ? -14.328 -5.988 -15.141 1 98.62 417 GLU B O 1
ATOM 7274 N N . THR B 1 418 ? -12.523 -7.324 -15.25 1 98.56 418 THR B N 1
ATOM 7275 C CA . THR B 1 418 ? -12.57 -7.469 -16.703 1 98.56 418 THR B CA 1
ATOM 7276 C C . THR B 1 418 ? -13.805 -8.258 -17.125 1 98.56 418 THR B C 1
ATOM 7278 O O . THR B 1 418 ? -14.492 -7.883 -18.078 1 98.56 418 THR B O 1
ATOM 7281 N N . MET B 1 419 ? -14.023 -9.328 -16.438 1 98.56 419 MET B N 1
ATOM 7282 C CA . MET B 1 419 ? -15.18 -10.156 -16.766 1 98.56 419 MET B CA 1
ATOM 7283 C C . MET B 1 419 ? -16.453 -9.555 -16.188 1 98.56 419 MET B C 1
ATOM 7285 O O . MET B 1 419 ? -17.562 -10 -16.516 1 98.56 419 MET B O 1
ATOM 7289 N N . ASN B 1 420 ? -16.328 -8.555 -15.359 1 98.38 420 ASN B N 1
ATOM 7290 C CA . ASN B 1 420 ? -17.438 -7.801 -14.789 1 98.38 420 ASN B CA 1
ATOM 7291 C C . ASN B 1 420 ? -18.391 -8.703 -14 1 98.38 420 ASN B C 1
ATOM 7293 O O . ASN B 1 420 ? -19.594 -8.711 -14.25 1 98.38 420 ASN B O 1
ATOM 7297 N N . VAL B 1 421 ? -17.797 -9.508 -13.078 1 98.31 421 VAL B N 1
ATOM 7298 C CA . VAL B 1 421 ? -18.578 -10.406 -12.234 1 98.31 421 VAL B CA 1
ATOM 7299 C C . VAL B 1 421 ? -17.984 -10.422 -10.828 1 98.31 421 VAL B C 1
ATOM 7301 O O . VAL B 1 421 ? -16.781 -10.227 -10.648 1 98.31 421 VAL B O 1
ATOM 7304 N N . PRO B 1 422 ? -18.781 -10.641 -9.797 1 98.31 422 PRO B N 1
ATOM 7305 C CA . PRO B 1 422 ? -18.297 -10.742 -8.422 1 98.31 422 PRO B CA 1
ATOM 7306 C C . PRO B 1 422 ? -17.688 -12.102 -8.109 1 98.31 422 PRO B C 1
ATOM 7308 O O . PRO B 1 422 ? -17.766 -13.023 -8.922 1 98.31 422 PRO B O 1
ATOM 7311 N N . PRO B 1 423 ? -17.078 -12.266 -7.023 1 98.19 423 PRO B N 1
ATOM 7312 C CA . PRO B 1 423 ? -16.391 -13.508 -6.652 1 98.19 423 PRO B CA 1
ATOM 7313 C C . PRO B 1 423 ? -17.328 -14.719 -6.707 1 98.19 423 PRO B C 1
ATOM 7315 O O . PRO B 1 423 ? -16.906 -15.812 -7.109 1 98.19 423 PRO B O 1
ATOM 7318 N N . GLU B 1 424 ? -18.547 -14.57 -6.371 1 97 424 GLU B N 1
ATOM 7319 C CA . GLU B 1 424 ? -19.469 -15.695 -6.348 1 97 424 GLU B CA 1
ATOM 7320 C C . GLU B 1 424 ? -19.625 -16.312 -7.734 1 97 424 GLU B C 1
ATOM 7322 O O . GLU B 1 424 ? -19.781 -17.531 -7.863 1 97 424 GLU B O 1
ATOM 7327 N N . GLU B 1 425 ? -19.562 -15.453 -8.719 1 97.38 425 GLU B N 1
ATOM 7328 C CA . GLU B 1 425 ? -19.641 -15.93 -10.102 1 97.38 425 GLU B CA 1
ATOM 7329 C C . GLU B 1 425 ? -18.328 -16.562 -10.539 1 97.38 425 GLU B C 1
ATOM 7331 O O . GLU B 1 425 ? -18.312 -17.562 -11.258 1 97.38 425 GLU B O 1
ATOM 7336 N N . LEU B 1 426 ? -17.219 -16 -10.156 1 98.25 426 LEU B N 1
ATOM 7337 C CA . LEU B 1 426 ? -15.906 -16.562 -10.492 1 98.25 426 LEU B CA 1
ATOM 7338 C C . LEU B 1 426 ? -15.727 -17.938 -9.859 1 98.25 426 LEU B C 1
ATOM 7340 O O . LEU B 1 426 ? -15.125 -18.828 -10.461 1 98.25 426 LEU B O 1
ATOM 7344 N N . ASP B 1 427 ? -16.312 -18.125 -8.727 1 97.75 427 ASP B N 1
ATOM 7345 C CA . ASP B 1 427 ? -16.141 -19.344 -7.945 1 97.75 427 ASP B CA 1
ATOM 7346 C C . ASP B 1 427 ? -16.641 -20.562 -8.711 1 97.75 427 ASP B C 1
ATOM 7348 O O . ASP B 1 427 ? -16.312 -21.703 -8.367 1 97.75 427 ASP B O 1
ATOM 7352 N N . GLU B 1 428 ? -17.391 -20.328 -9.672 1 97.69 428 GLU B N 1
ATOM 7353 C CA . GLU B 1 428 ? -17.938 -21.438 -10.453 1 97.69 428 GLU B CA 1
ATOM 7354 C C . GLU B 1 428 ? -16.828 -22.141 -11.25 1 97.69 428 GLU B C 1
ATOM 7356 O O . GLU B 1 428 ? -16.953 -23.312 -11.586 1 97.69 428 GLU B O 1
ATOM 7361 N N . PHE B 1 429 ? -15.789 -21.391 -11.516 1 98.75 429 PHE B N 1
ATOM 7362 C CA . PHE B 1 429 ? -14.781 -22.031 -12.352 1 98.75 429 PHE B CA 1
ATOM 7363 C C . PHE B 1 429 ? -13.383 -21.578 -11.961 1 98.75 429 PHE B C 1
ATOM 7365 O O . PHE B 1 429 ? -12.391 -22.188 -12.367 1 98.75 429 PHE B O 1
ATOM 7372 N N . TYR B 1 430 ? -13.188 -20.5 -11.242 1 98.88 430 TYR B N 1
ATOM 7373 C CA . TYR B 1 430 ? -11.898 -19.969 -10.789 1 98.88 430 TYR B CA 1
ATOM 7374 C C . TYR B 1 430 ? -11.898 -19.75 -9.281 1 98.88 430 TYR B C 1
ATOM 7376 O O . TYR B 1 430 ? -12.633 -18.891 -8.773 1 98.88 430 TYR B O 1
ATOM 7384 N N . ARG B 1 431 ? -11.055 -20.531 -8.578 1 98.75 431 ARG B N 1
ATOM 7385 C CA . ARG B 1 431 ? -10.938 -20.375 -7.133 1 98.75 431 ARG B CA 1
ATOM 7386 C C . ARG B 1 431 ? -9.492 -20.094 -6.723 1 98.75 431 ARG B C 1
ATOM 7388 O O . ARG B 1 431 ? -8.555 -20.656 -7.309 1 98.75 431 ARG B O 1
ATOM 7395 N N . PHE B 1 432 ? -9.359 -19.188 -5.805 1 98.75 432 PHE B N 1
ATOM 7396 C CA . PHE B 1 432 ? -8.062 -18.75 -5.297 1 98.75 432 PHE B CA 1
ATOM 7397 C C . PHE B 1 432 ? -7.957 -19 -3.797 1 98.75 432 PHE B C 1
ATOM 7399 O O . PHE B 1 432 ? -8.883 -18.688 -3.043 1 98.75 432 PHE B O 1
ATOM 7406 N N . PHE B 1 433 ? -6.836 -19.594 -3.4 1 98.75 433 PHE B N 1
ATOM 7407 C CA . PHE B 1 433 ? -6.59 -19.875 -1.994 1 98.75 433 PHE B CA 1
ATOM 7408 C C . PHE B 1 433 ? -5.262 -19.281 -1.542 1 98.75 433 PHE B C 1
ATOM 7410 O O . PHE B 1 433 ? -4.238 -19.453 -2.209 1 98.75 433 PHE B O 1
ATOM 7417 N N . GLN B 1 434 ? -5.262 -18.625 -0.463 1 97.69 434 GLN B N 1
ATOM 7418 C CA . GLN B 1 434 ? -4.059 -18.109 0.184 1 97.69 434 GLN B CA 1
ATOM 7419 C C . GLN B 1 434 ? -3.588 -19.031 1.297 1 97.69 434 GLN B C 1
ATOM 7421 O O . GLN B 1 434 ? -4.344 -19.328 2.227 1 97.69 434 GLN B O 1
ATOM 7426 N N . ILE B 1 435 ? -2.387 -19.453 1.219 1 98.75 435 ILE B N 1
ATOM 7427 C CA . ILE B 1 435 ? -1.883 -20.453 2.16 1 98.75 435 ILE B CA 1
ATOM 7428 C C . ILE B 1 435 ? -0.974 -19.781 3.186 1 98.75 435 ILE B C 1
ATOM 7430 O O . ILE B 1 435 ? 0.221 -19.594 2.941 1 98.75 435 ILE B O 1
ATOM 7434 N N . SER B 1 436 ? -1.527 -19.453 4.352 1 97.31 436 SER B N 1
ATOM 7435 C CA . SER B 1 436 ? -0.749 -18.781 5.387 1 97.31 436 SER B CA 1
ATOM 7436 C C . SER B 1 436 ? 0.417 -19.656 5.852 1 97.31 436 SER B C 1
ATOM 7438 O O . SER B 1 436 ? 0.271 -20.859 6.012 1 97.31 436 SER B O 1
ATOM 7440 N N . GLY B 1 437 ? 1.537 -19.047 5.91 1 97.69 437 GLY B N 1
ATOM 7441 C CA . GLY B 1 437 ? 2.719 -19.734 6.422 1 97.69 437 GLY B CA 1
ATOM 7442 C C . GLY B 1 437 ? 3.418 -20.578 5.379 1 97.69 437 GLY B C 1
ATOM 7443 O O . GLY B 1 437 ? 4.441 -21.203 5.668 1 97.69 437 GLY B O 1
ATOM 7444 N N . MET B 1 438 ? 2.938 -20.672 4.207 1 98.62 438 MET B N 1
ATOM 7445 C CA . MET B 1 438 ? 3.627 -21.375 3.131 1 98.62 438 MET B CA 1
ATOM 7446 C C . MET B 1 438 ? 4.609 -20.453 2.416 1 98.62 438 MET B C 1
ATOM 7448 O O . MET B 1 438 ? 4.289 -19.297 2.135 1 98.62 438 MET B O 1
ATOM 7452 N N . ALA B 1 439 ? 5.812 -20.953 2.219 1 98.38 439 ALA B N 1
ATOM 7453 C CA . ALA B 1 439 ? 6.809 -20.266 1.399 1 98.38 439 ALA B CA 1
ATOM 7454 C C . ALA B 1 439 ? 6.535 -20.484 -0.087 1 98.38 439 ALA B C 1
ATOM 7456 O O . ALA B 1 439 ? 5.383 -20.625 -0.501 1 98.38 439 ALA B O 1
ATOM 7457 N N . HIS B 1 440 ? 7.477 -20.375 -0.915 1 98.44 440 HIS B N 1
ATOM 7458 C CA . HIS B 1 440 ? 7.297 -20.547 -2.352 1 98.44 440 HIS B CA 1
ATOM 7459 C C . HIS B 1 440 ? 6.961 -22 -2.693 1 98.44 440 HIS B C 1
ATOM 7461 O O . HIS B 1 440 ? 7.848 -22.859 -2.719 1 98.44 440 HIS B O 1
ATOM 7467 N N . CYS B 1 441 ? 5.703 -22.344 -2.914 1 97.94 441 CYS B N 1
ATOM 7468 C CA . CYS B 1 441 ? 5.129 -23.594 -3.393 1 97.94 441 CYS B CA 1
ATOM 7469 C C . CYS B 1 441 ? 5.152 -24.656 -2.303 1 97.94 441 CYS B C 1
ATOM 7471 O O . CYS B 1 441 ? 4.383 -25.609 -2.348 1 97.94 441 CYS B O 1
ATOM 7473 N N . SER B 1 442 ? 6.09 -24.484 -1.321 1 97.56 442 SER B N 1
ATOM 7474 C CA . SER B 1 442 ? 6.227 -25.438 -0.228 1 97.56 442 SER B CA 1
ATOM 7475 C C . SER B 1 442 ? 7.027 -24.844 0.928 1 97.56 442 SER B C 1
ATOM 7477 O O . SER B 1 442 ? 7.539 -23.734 0.826 1 97.56 442 SER B O 1
ATOM 7479 N N . GLY B 1 443 ? 7.062 -25.594 1.967 1 97.12 443 GLY B N 1
ATOM 7480 C CA . GLY B 1 443 ? 7.809 -25.141 3.129 1 97.12 443 GLY B CA 1
ATOM 7481 C C . GLY B 1 443 ? 7.176 -23.953 3.818 1 97.12 443 GLY B C 1
ATOM 7482 O O . GLY B 1 443 ? 6.008 -23.625 3.572 1 97.12 443 GLY B O 1
ATOM 7483 N N . GLY B 1 444 ? 7.965 -23.359 4.723 1 97.06 444 GLY B N 1
ATOM 7484 C CA . GLY B 1 444 ? 7.484 -22.25 5.531 1 97.06 444 GLY B CA 1
ATOM 7485 C C . GLY B 1 444 ? 7.125 -22.641 6.949 1 97.06 444 GLY B C 1
ATOM 7486 O O . GLY B 1 444 ? 7.375 -23.781 7.359 1 97.06 444 GLY B O 1
ATOM 7487 N N . ASP B 1 445 ? 6.52 -21.672 7.637 1 96.94 445 ASP B N 1
ATOM 7488 C CA . ASP B 1 445 ? 6.336 -21.844 9.078 1 96.94 445 ASP B CA 1
ATOM 7489 C C . ASP B 1 445 ? 4.957 -22.422 9.383 1 96.94 445 ASP B C 1
ATOM 7491 O O . ASP B 1 445 ? 4.691 -22.844 10.516 1 96.94 445 ASP B O 1
ATOM 7495 N N . GLY B 1 446 ? 4.094 -22.5 8.391 1 97.5 446 GLY B N 1
ATOM 7496 C CA . GLY B 1 446 ? 2.709 -22.875 8.641 1 97.5 446 GLY B CA 1
ATOM 7497 C C . GLY B 1 446 ? 2.338 -24.234 8.07 1 97.5 446 GLY B C 1
ATOM 7498 O O . GLY B 1 446 ? 3.209 -25.078 7.844 1 97.5 446 GLY B O 1
ATOM 7499 N N . ALA B 1 447 ? 1.003 -24.469 7.969 1 98.31 447 ALA B N 1
ATOM 7500 C CA . ALA B 1 447 ? 0.448 -25.703 7.445 1 98.31 447 ALA B CA 1
ATOM 7501 C C . ALA B 1 447 ? 0.454 -25.703 5.918 1 98.31 447 ALA B C 1
ATOM 7503 O O . ALA B 1 447 ? -0.604 -25.641 5.285 1 98.31 447 ALA B O 1
ATOM 7504 N N . TYR B 1 448 ? 1.624 -25.953 5.406 1 98.25 448 TYR B N 1
ATOM 7505 C CA . TYR B 1 448 ? 1.862 -25.781 3.979 1 98.25 448 TYR B CA 1
ATOM 7506 C C . TYR B 1 448 ? 1.553 -27.062 3.217 1 98.25 448 TYR B C 1
ATOM 7508 O O . TYR B 1 448 ? 1.559 -27.078 1.983 1 98.25 448 TYR B O 1
ATOM 7516 N N . GLY B 1 449 ? 1.31 -28.219 3.881 1 98.56 449 GLY B N 1
ATOM 7517 C CA . GLY B 1 449 ? 1.131 -29.5 3.232 1 98.56 449 GLY B CA 1
ATOM 7518 C C . GLY B 1 449 ? -0.228 -29.656 2.574 1 98.56 449 GLY B C 1
ATOM 7519 O O . GLY B 1 449 ? -1.103 -30.359 3.102 1 98.56 449 GLY B O 1
ATOM 7520 N N . ILE B 1 450 ? -0.396 -29.109 1.37 1 98.75 450 ILE B N 1
ATOM 7521 C CA . ILE B 1 450 ? -1.716 -29.094 0.749 1 98.75 450 ILE B CA 1
ATOM 7522 C C . ILE B 1 450 ? -1.76 -30.109 -0.396 1 98.75 450 ILE B C 1
ATOM 7524 O O . ILE B 1 450 ? -2.721 -30.141 -1.169 1 98.75 450 ILE B O 1
ATOM 7528 N N . GLY B 1 451 ? -0.727 -30.859 -0.643 1 98.5 451 GLY B N 1
ATOM 7529 C CA . GLY B 1 451 ? -0.714 -31.938 -1.618 1 98.5 451 GLY B CA 1
ATOM 7530 C C . GLY B 1 451 ? -0.526 -31.453 -3.043 1 98.5 451 GLY B C 1
ATOM 7531 O O . GLY B 1 451 ? -0.964 -32.094 -3.99 1 98.5 451 GLY B O 1
ATOM 7532 N N . ASN B 1 452 ? 0.15 -30.266 -3.189 1 98.31 452 ASN B N 1
ATOM 7533 C CA . ASN B 1 452 ? 0.406 -29.719 -4.52 1 98.31 452 ASN B CA 1
ATOM 7534 C C . ASN B 1 452 ? 1.663 -30.328 -5.141 1 98.31 452 ASN B C 1
ATOM 7536 O O . ASN B 1 452 ? 1.913 -30.156 -6.336 1 98.31 452 ASN B O 1
ATOM 7540 N N . GLN B 1 453 ? 2.449 -31.016 -4.375 1 96.38 453 GLN B N 1
ATOM 7541 C CA . GLN B 1 453 ? 3.676 -31.703 -4.766 1 96.38 453 GLN B CA 1
ATOM 7542 C C . GLN B 1 453 ? 3.975 -32.875 -3.826 1 96.38 453 GLN B C 1
ATOM 7544 O O . GLN B 1 453 ? 3.324 -33.031 -2.789 1 96.38 453 GLN B O 1
ATOM 7549 N N . LEU B 1 454 ? 5.004 -33.625 -4.223 1 94.69 454 LEU B N 1
ATOM 7550 C CA . LEU B 1 454 ? 5.391 -34.781 -3.404 1 94.69 454 LEU B CA 1
ATOM 7551 C C . LEU B 1 454 ? 5.855 -34.312 -2.023 1 94.69 454 LEU B C 1
ATOM 7553 O O . LEU B 1 454 ? 5.535 -34.969 -1.016 1 94.69 454 LEU B O 1
ATOM 7557 N N . VAL B 1 455 ? 6.527 -33.156 -1.923 1 94.94 455 VAL B N 1
ATOM 7558 C CA . VAL B 1 455 ? 7.137 -32.719 -0.675 1 94.94 455 VAL B CA 1
ATOM 7559 C C . VAL B 1 455 ? 6.086 -32.031 0.194 1 94.94 455 VAL B C 1
ATOM 7561 O O . VAL B 1 455 ? 6.383 -31.578 1.305 1 94.94 455 VAL B O 1
ATOM 7564 N N . THR B 1 456 ? 4.883 -31.922 -0.244 1 97.69 456 THR B N 1
ATOM 7565 C CA . THR B 1 456 ? 3.777 -31.359 0.526 1 97.69 456 THR B CA 1
ATOM 7566 C C . THR B 1 456 ? 2.668 -32.406 0.707 1 97.69 456 THR B C 1
ATOM 7568 O O . THR B 1 456 ? 1.575 -32.062 1.172 1 97.69 456 THR B O 1
ATOM 7571 N N . TYR B 1 457 ? 2.926 -33.625 0.358 1 97.5 457 TYR B N 1
ATOM 7572 C CA . TYR B 1 457 ? 1.93 -34.688 0.353 1 97.5 457 TYR B CA 1
ATOM 7573 C C . TYR B 1 457 ? 1.577 -35.125 1.773 1 97.5 457 TYR B C 1
ATOM 7575 O O . TYR B 1 457 ? 2.459 -35.469 2.555 1 97.5 457 TYR B O 1
ATOM 7583 N N . ASN B 1 458 ? 0.391 -35.031 2.111 1 97.06 458 ASN B N 1
ATOM 7584 C CA . ASN B 1 458 ? -0.152 -35.594 3.34 1 97.06 458 ASN B CA 1
ATOM 7585 C C . ASN B 1 458 ? -0.879 -36.906 3.074 1 97.06 458 ASN B C 1
ATOM 7587 O O . ASN B 1 458 ? -0.488 -37.969 3.594 1 97.06 458 ASN B O 1
ATOM 7591 N N . ASP B 1 459 ? -1.898 -36.906 2.236 1 96.69 459 ASP B N 1
ATOM 7592 C CA . ASP B 1 459 ? -2.586 -38.094 1.69 1 96.69 459 ASP B CA 1
ATOM 7593 C C . ASP B 1 459 ? -3.363 -37.719 0.427 1 96.69 459 ASP B C 1
ATOM 7595 O O . ASP B 1 459 ? -3.293 -36.594 -0.048 1 96.69 459 ASP B O 1
ATOM 7599 N N . ALA B 1 460 ? -4.109 -38.688 -0.16 1 97.25 460 ALA B N 1
ATOM 7600 C CA . ALA B 1 460 ? -4.754 -38.469 -1.453 1 97.25 460 ALA B CA 1
ATOM 7601 C C . ALA B 1 460 ? -6.219 -38.094 -1.276 1 97.25 460 ALA B C 1
ATOM 7603 O O . ALA B 1 460 ? -6.973 -38.031 -2.252 1 97.25 460 ALA B O 1
ATOM 7604 N N . ASN B 1 461 ? -6.66 -37.844 0.027 1 97.81 461 ASN B N 1
ATOM 7605 C CA . ASN B 1 461 ? -8.008 -37.344 0.255 1 97.81 461 ASN B CA 1
ATOM 7606 C C . ASN B 1 461 ? -8.195 -35.969 -0.329 1 97.81 461 ASN B C 1
ATOM 7608 O O . ASN B 1 461 ? -7.395 -35.062 -0.068 1 97.81 461 ASN B O 1
ATOM 7612 N N . PRO B 1 462 ? -9.234 -35.75 -1.104 1 98.12 462 PRO B N 1
ATOM 7613 C CA . PRO B 1 462 ? -9.453 -34.438 -1.721 1 98.12 462 PRO B CA 1
ATOM 7614 C C . PRO B 1 462 ? -9.477 -33.312 -0.699 1 98.12 462 PRO B C 1
ATOM 7616 O O . PRO B 1 462 ? -9.156 -32.156 -1.034 1 98.12 462 PRO B O 1
ATOM 7619 N N . GLU B 1 463 ? -9.773 -33.594 0.493 1 96.94 463 GLU B N 1
ATOM 7620 C CA . GLU B 1 463 ? -9.781 -32.562 1.531 1 96.94 463 GLU B CA 1
ATOM 7621 C C . GLU B 1 463 ? -8.359 -32.156 1.902 1 96.94 463 GLU B C 1
ATOM 7623 O O . GLU B 1 463 ? -8.148 -31.031 2.387 1 96.94 463 GLU B O 1
ATOM 7628 N N . ASN B 1 464 ? -7.402 -33.094 1.647 1 97.62 464 ASN B N 1
ATOM 7629 C CA . ASN B 1 464 ? -6.031 -32.875 2.096 1 97.62 464 ASN B CA 1
ATOM 7630 C C . ASN B 1 464 ? -5.074 -32.719 0.918 1 97.62 464 ASN B C 1
ATOM 7632 O O . ASN B 1 464 ? -3.857 -32.656 1.104 1 97.62 464 ASN B O 1
ATOM 7636 N N . ASN B 1 465 ? -5.609 -32.688 -0.245 1 98.56 465 ASN B N 1
ATOM 7637 C CA . ASN B 1 465 ? -4.805 -32.688 -1.461 1 98.56 465 ASN B CA 1
ATOM 7638 C C . ASN B 1 465 ? -5.426 -31.844 -2.564 1 98.56 465 ASN B C 1
ATOM 7640 O O . ASN B 1 465 ? -6.453 -32.219 -3.133 1 98.56 465 ASN B O 1
ATOM 7644 N N . VAL B 1 466 ? -4.734 -30.781 -2.898 1 98.81 466 VAL B N 1
ATOM 7645 C CA . VAL B 1 466 ? -5.332 -29.781 -3.771 1 98.81 466 VAL B CA 1
ATOM 7646 C C . VAL B 1 466 ? -5.531 -30.359 -5.168 1 98.81 466 VAL B C 1
ATOM 7648 O O . VAL B 1 466 ? -6.504 -30.031 -5.852 1 98.81 466 VAL B O 1
ATOM 7651 N N . LEU B 1 467 ? -4.652 -31.25 -5.703 1 98.88 467 LEU B N 1
ATOM 7652 C CA . LEU B 1 467 ? -4.844 -31.891 -7.004 1 98.88 467 LEU B CA 1
ATOM 7653 C C . LEU B 1 467 ? -6.082 -32.781 -6.996 1 98.88 467 LEU B C 1
ATOM 7655 O O . LEU B 1 467 ? -6.891 -32.75 -7.922 1 98.88 467 LEU B O 1
ATOM 7659 N N . MET B 1 468 ? -6.242 -33.562 -5.941 1 98.81 468 MET B N 1
ATOM 7660 C CA . MET B 1 468 ? -7.402 -34.438 -5.855 1 98.81 468 MET B CA 1
ATOM 7661 C C . MET B 1 468 ? -8.68 -33.656 -5.621 1 98.81 468 MET B C 1
ATOM 7663 O O . MET B 1 468 ? -9.758 -34.031 -6.066 1 98.81 468 MET B O 1
ATOM 7667 N N . ALA B 1 469 ? -8.539 -32.5 -4.891 1 98.88 469 ALA B N 1
ATOM 7668 C CA . ALA B 1 469 ? -9.688 -31.609 -4.789 1 98.88 469 ALA B CA 1
ATOM 7669 C C . ALA B 1 469 ? -10.141 -31.125 -6.164 1 98.88 469 ALA B C 1
ATOM 7671 O O . ALA B 1 469 ? -11.336 -31.031 -6.434 1 98.88 469 ALA B O 1
ATOM 7672 N N . MET B 1 470 ? -9.188 -30.812 -7.02 1 98.88 470 MET B N 1
ATOM 7673 C CA . MET B 1 470 ? -9.516 -30.438 -8.391 1 98.88 470 MET B CA 1
ATOM 7674 C C . MET B 1 470 ? -10.203 -31.578 -9.125 1 98.88 470 MET B C 1
ATOM 7676 O O . MET B 1 470 ? -11.195 -31.359 -9.828 1 98.88 470 MET B O 1
ATOM 7680 N N . VAL B 1 471 ? -9.711 -32.781 -9.008 1 98.88 471 VAL B N 1
ATOM 7681 C CA . VAL B 1 471 ? -10.32 -33.938 -9.641 1 98.88 471 VAL B CA 1
ATOM 7682 C C . VAL B 1 471 ? -11.773 -34.062 -9.195 1 98.88 471 VAL B C 1
ATOM 7684 O O . VAL B 1 471 ? -12.672 -34.25 -10.023 1 98.88 471 VAL B O 1
ATOM 7687 N N . GLN B 1 472 ? -11.984 -33.938 -7.875 1 98.81 472 GLN B N 1
ATOM 7688 C CA . GLN B 1 472 ? -13.336 -34.031 -7.34 1 98.81 472 GLN B CA 1
ATOM 7689 C C . GLN B 1 472 ? -14.227 -32.938 -7.895 1 98.81 472 GLN B C 1
ATOM 7691 O O . GLN B 1 472 ? -15.398 -33.156 -8.211 1 98.81 472 GLN B O 1
ATOM 7696 N N . TRP B 1 473 ? -13.68 -31.734 -7.957 1 98.88 473 TRP B N 1
ATOM 7697 C CA . TRP B 1 473 ? -14.43 -30.594 -8.484 1 98.88 473 TRP B CA 1
ATOM 7698 C C . TRP B 1 473 ? -14.828 -30.844 -9.938 1 98.88 473 TRP B C 1
ATOM 7700 O O . TRP B 1 473 ? -16 -30.656 -10.297 1 98.88 473 TRP B O 1
ATOM 7710 N N . VAL B 1 474 ? -13.93 -31.297 -10.797 1 98.81 474 VAL B N 1
ATOM 7711 C CA . VAL B 1 474 ? -14.164 -31.5 -12.219 1 98.81 474 VAL B CA 1
ATOM 7712 C C . VAL B 1 474 ? -15.102 -32.688 -12.43 1 98.81 474 VAL B C 1
ATOM 7714 O O . VAL B 1 474 ? -16.047 -32.594 -13.219 1 98.81 474 VAL B O 1
ATOM 7717 N N . GLU B 1 475 ? -14.938 -33.75 -11.734 1 98.69 475 GLU B N 1
ATOM 7718 C CA . GLU B 1 475 ? -15.609 -35 -12.078 1 98.69 475 GLU B CA 1
ATOM 7719 C C . GLU B 1 475 ? -16.922 -35.156 -11.305 1 98.69 475 GLU B C 1
ATOM 7721 O O . GLU B 1 475 ? -17.844 -35.812 -11.773 1 98.69 475 GLU B O 1
ATOM 7726 N N . LYS B 1 476 ? -16.969 -34.562 -10.125 1 98.5 476 LYS B N 1
ATOM 7727 C CA . LYS B 1 476 ? -18.156 -34.75 -9.297 1 98.5 476 LYS B CA 1
ATOM 7728 C C . LYS B 1 476 ? -18.891 -33.438 -9.047 1 98.5 476 LYS B C 1
ATOM 7730 O O . LYS B 1 476 ? -19.953 -33.438 -8.43 1 98.5 476 LYS B O 1
ATOM 7735 N N . GLY B 1 477 ? -18.281 -32.312 -9.336 1 98.31 477 GLY B N 1
ATOM 7736 C CA . GLY B 1 477 ? -18.906 -31.031 -9.148 1 98.31 477 GLY B CA 1
ATOM 7737 C C . GLY B 1 477 ? -18.797 -30.516 -7.73 1 98.31 477 GLY B C 1
ATOM 7738 O O . GLY B 1 477 ? -19.516 -29.594 -7.34 1 98.31 477 GLY B O 1
ATOM 7739 N N . ILE B 1 478 ? -17.953 -31.109 -6.918 1 98.5 478 ILE B N 1
ATOM 7740 C CA . ILE B 1 478 ? -17.781 -30.703 -5.527 1 98.5 478 ILE B CA 1
ATOM 7741 C C . ILE B 1 478 ? -16.531 -29.812 -5.41 1 98.5 478 ILE B C 1
ATOM 7743 O O . ILE B 1 478 ? -15.422 -30.328 -5.25 1 98.5 478 ILE B O 1
ATOM 7747 N N . ALA B 1 479 ? -16.703 -28.547 -5.438 1 98.19 479 ALA B N 1
ATOM 7748 C CA . ALA B 1 479 ? -15.625 -27.578 -5.363 1 98.19 479 ALA B CA 1
ATOM 7749 C C . ALA B 1 479 ? -15.133 -27.406 -3.93 1 98.19 479 ALA B C 1
ATOM 7751 O O . ALA B 1 479 ? -15.93 -27.438 -2.988 1 98.19 479 ALA B O 1
ATOM 7752 N N . PRO B 1 480 ? -13.898 -27.234 -3.748 1 98.31 480 PRO B N 1
ATOM 7753 C CA . PRO B 1 480 ? -13.406 -27.016 -2.385 1 98.31 480 PRO B CA 1
ATOM 7754 C C . PRO B 1 480 ? -13.781 -25.625 -1.842 1 98.31 480 PRO B C 1
ATOM 7756 O O . PRO B 1 480 ? -13.664 -24.625 -2.555 1 98.31 480 PRO B O 1
ATOM 7759 N N . GLU B 1 481 ? -14.188 -25.625 -0.606 1 96.62 481 GLU B N 1
ATOM 7760 C CA . GLU B 1 481 ? -14.438 -24.375 0.092 1 96.62 481 GLU B CA 1
ATOM 7761 C C . GLU B 1 481 ? -13.203 -23.906 0.86 1 96.62 481 GLU B C 1
ATOM 7763 O O . GLU B 1 481 ? -13.039 -22.719 1.112 1 96.62 481 GLU B O 1
ATOM 7768 N N . THR B 1 482 ? -12.453 -24.844 1.315 1 97.81 482 THR B N 1
ATOM 7769 C CA . THR B 1 482 ? -11.148 -24.672 1.937 1 97.81 482 THR B CA 1
ATOM 7770 C C . THR B 1 482 ? -10.148 -25.672 1.389 1 97.81 482 THR B C 1
ATOM 7772 O O . THR B 1 482 ? -10.531 -26.688 0.792 1 97.81 482 THR B O 1
ATOM 7775 N N . ILE B 1 483 ? -8.914 -25.359 1.482 1 97.62 483 ILE B N 1
ATOM 7776 C CA . ILE B 1 483 ? -7.828 -26.312 1.27 1 97.62 483 ILE B CA 1
ATOM 7777 C C . ILE B 1 483 ? -7.109 -26.594 2.59 1 97.62 483 ILE B C 1
ATOM 7779 O O . ILE B 1 483 ? -6.527 -25.672 3.184 1 97.62 483 ILE B O 1
ATOM 7783 N N . ARG B 1 484 ? -7.191 -27.781 3.041 1 98.19 484 ARG B N 1
ATOM 7784 C CA . ARG B 1 484 ? -6.559 -28.125 4.312 1 98.19 484 ARG B CA 1
ATOM 7785 C C . ARG B 1 484 ? -5.062 -28.344 4.137 1 98.19 484 ARG B C 1
ATOM 7787 O O . ARG B 1 484 ? -4.648 -29.125 3.273 1 98.19 484 ARG B O 1
ATOM 7794 N N . GLY B 1 485 ? -4.285 -27.609 4.863 1 98.5 485 GLY B N 1
ATOM 7795 C CA . GLY B 1 485 ? -2.85 -27.828 4.926 1 98.5 485 GLY B CA 1
ATOM 7796 C C . GLY B 1 485 ? -2.408 -28.531 6.191 1 98.5 485 GLY B C 1
ATOM 7797 O O . GLY B 1 485 ? -3.078 -28.438 7.223 1 98.5 485 GLY B O 1
ATOM 7798 N N . ALA B 1 486 ? -1.259 -29.234 6.098 1 98.56 486 ALA B N 1
ATOM 7799 C CA . ALA B 1 486 ? -0.65 -29.891 7.25 1 98.56 486 ALA B CA 1
ATOM 7800 C C . ALA B 1 486 ? 0.692 -29.25 7.602 1 98.56 486 ALA B C 1
ATOM 7802 O O . ALA B 1 486 ? 1.496 -28.953 6.715 1 98.56 486 ALA B O 1
ATOM 7803 N N . LYS B 1 487 ? 0.857 -28.953 8.836 1 98.31 487 LYS B N 1
ATOM 7804 C CA . LYS B 1 487 ? 2.191 -28.703 9.367 1 98.31 487 LYS B CA 1
ATOM 7805 C C . LYS B 1 487 ? 2.855 -29.984 9.844 1 98.31 487 LYS B C 1
ATOM 7807 O O . LYS B 1 487 ? 2.311 -30.703 10.688 1 98.31 487 LYS B O 1
ATOM 7812 N N . PHE B 1 488 ? 4.016 -30.234 9.258 1 97.5 488 PHE B N 1
ATOM 7813 C CA . PHE B 1 488 ? 4.738 -31.453 9.609 1 97.5 488 PHE B CA 1
ATOM 7814 C C . PHE B 1 488 ? 5.781 -31.188 10.68 1 97.5 488 PHE B C 1
ATOM 7816 O O . PHE B 1 488 ? 6.352 -30.094 10.734 1 97.5 488 PHE B O 1
ATOM 7823 N N . THR B 1 489 ? 6.023 -32.156 11.508 1 96.19 489 THR B N 1
ATOM 7824 C CA . THR B 1 489 ? 7.004 -32 12.578 1 96.19 489 THR B CA 1
ATOM 7825 C C . THR B 1 489 ? 8.414 -31.875 12.008 1 96.19 489 THR B C 1
ATOM 7827 O O . THR B 1 489 ? 9.234 -31.125 12.531 1 96.19 489 THR B O 1
ATOM 7830 N N . ASN B 1 490 ? 8.648 -32.75 11.039 1 93.62 490 ASN B N 1
ATOM 7831 C CA . ASN B 1 490 ? 9.961 -32.781 10.406 1 93.62 490 ASN B CA 1
ATOM 7832 C C . ASN B 1 490 ? 9.852 -33.031 8.906 1 93.62 490 ASN B C 1
ATOM 7834 O O . ASN B 1 490 ? 10.438 -34 8.391 1 93.62 490 ASN B O 1
ATOM 7838 N N . GLY B 1 491 ? 9.094 -32.219 8.258 1 91.19 491 GLY B N 1
ATOM 7839 C CA . GLY B 1 491 ? 8.914 -32.344 6.816 1 91.19 491 GLY B CA 1
ATOM 7840 C C . GLY B 1 491 ? 7.926 -33.438 6.426 1 91.19 491 GLY B C 1
ATOM 7841 O O . GLY B 1 491 ? 7.41 -34.156 7.281 1 91.19 491 GLY B O 1
ATOM 7842 N N . THR B 1 492 ? 7.668 -33.469 5.215 1 87.69 492 THR B N 1
ATOM 7843 C CA . THR B 1 492 ? 6.676 -34.406 4.672 1 87.69 492 THR B CA 1
ATOM 7844 C C . THR B 1 492 ? 7.012 -35.844 5.043 1 87.69 492 THR B C 1
ATOM 7846 O O . THR B 1 492 ? 8.18 -36.25 4.996 1 87.69 492 THR B O 1
ATOM 7849 N N . GLY B 1 493 ? 5.965 -36.594 5.309 1 89.38 493 GLY B N 1
ATOM 7850 C CA . GLY B 1 493 ? 6.156 -38 5.723 1 89.38 493 GLY B CA 1
ATOM 7851 C C . GLY B 1 493 ? 6.277 -38.156 7.227 1 89.38 493 GLY B C 1
ATOM 7852 O O . GLY B 1 493 ? 6.102 -39.25 7.758 1 89.38 493 GLY B O 1
ATOM 7853 N N . SER B 1 494 ? 6.551 -37.062 7.926 1 94.12 494 SER B N 1
ATOM 7854 C CA . SER B 1 494 ? 6.59 -37.094 9.383 1 94.12 494 SER B CA 1
ATOM 7855 C C . SER B 1 494 ? 5.207 -36.844 9.977 1 94.12 494 SER B C 1
ATOM 7857 O O . SER B 1 494 ? 4.219 -36.75 9.25 1 94.12 494 SER B O 1
ATOM 7859 N N . ALA B 1 495 ? 5.184 -36.875 11.234 1 96.31 495 ALA B N 1
ATOM 7860 C CA . ALA B 1 495 ? 3.914 -36.688 11.938 1 96.31 495 ALA B CA 1
ATOM 7861 C C . ALA B 1 495 ? 3.34 -35.281 11.656 1 96.31 495 ALA B C 1
ATOM 7863 O O . ALA B 1 495 ? 4.086 -34.312 11.547 1 96.31 495 ALA B O 1
ATOM 7864 N N . VAL B 1 496 ? 2.061 -35.25 11.523 1 97.62 496 VAL B N 1
ATOM 7865 C CA . VAL B 1 496 ? 1.351 -33.969 11.383 1 97.62 496 VAL B CA 1
ATOM 7866 C C . VAL B 1 496 ? 1.194 -33.312 12.742 1 97.62 496 VAL B C 1
ATOM 7868 O O . VAL B 1 496 ? 0.598 -33.906 13.656 1 97.62 496 VAL B O 1
ATOM 7871 N N . GLU B 1 497 ? 1.729 -32.094 12.883 1 97.56 497 GLU B N 1
ATOM 7872 C CA . GLU B 1 497 ? 1.594 -31.328 14.125 1 97.56 497 GLU B CA 1
ATOM 7873 C C . GLU B 1 497 ? 0.196 -30.734 14.25 1 97.56 497 GLU B C 1
ATOM 7875 O O . GLU B 1 497 ? -0.432 -30.844 15.305 1 97.56 497 GLU B O 1
ATOM 7880 N N . TYR B 1 498 ? -0.265 -30.094 13.234 1 98.06 498 TYR B N 1
ATOM 7881 C CA . TYR B 1 498 ? -1.62 -29.547 13.164 1 98.06 498 TYR B CA 1
ATOM 7882 C C . TYR B 1 498 ? -2.041 -29.312 11.719 1 98.06 498 TYR B C 1
ATOM 7884 O O . TYR B 1 498 ? -1.223 -29.422 10.805 1 98.06 498 TYR B O 1
ATOM 7892 N N . THR B 1 499 ? -3.287 -29.141 11.562 1 98.06 499 THR B N 1
ATOM 7893 C CA . THR B 1 499 ? -3.832 -28.781 10.258 1 98.06 499 THR B CA 1
ATOM 7894 C C . THR B 1 499 ? -4.508 -27.422 10.305 1 98.06 499 THR B C 1
ATOM 7896 O O . THR B 1 499 ? -4.793 -26.891 11.391 1 98.06 499 THR B O 1
ATOM 7899 N N . ARG B 1 500 ? -4.637 -26.781 9.227 1 98.31 500 ARG B N 1
ATOM 7900 C CA . ARG B 1 500 ? -5.332 -25.516 9.031 1 98.31 500 ARG B CA 1
ATOM 7901 C C . ARG B 1 500 ? -6.215 -25.547 7.789 1 98.31 500 ARG B C 1
ATOM 7903 O O . ARG B 1 500 ? -5.781 -26.016 6.73 1 98.31 500 ARG B O 1
ATOM 7910 N N . LYS B 1 501 ? -7.48 -25.156 7.906 1 98.19 501 LYS B N 1
ATOM 7911 C CA . LYS B 1 501 ? -8.336 -24.953 6.738 1 98.19 501 LYS B CA 1
ATOM 7912 C C . LYS B 1 501 ? -8.117 -23.578 6.121 1 98.19 501 LYS B C 1
ATOM 7914 O O . LYS B 1 501 ? -8.641 -22.578 6.625 1 98.19 501 LYS B O 1
ATOM 7919 N N . HIS B 1 502 ? -7.387 -23.5 5.059 1 98.56 502 HIS B N 1
ATOM 7920 C CA . HIS B 1 502 ? -7.137 -22.234 4.387 1 98.56 502 HIS B CA 1
ATOM 7921 C C . HIS B 1 502 ? -8.359 -21.781 3.598 1 98.56 502 HIS B C 1
ATOM 7923 O O . HIS B 1 502 ? -8.875 -22.516 2.758 1 98.56 502 HIS B O 1
ATOM 7929 N N . CYS B 1 503 ? -8.789 -20.578 3.807 1 97.62 503 CYS B N 1
ATOM 7930 C CA . CYS B 1 503 ? -10.062 -20.078 3.293 1 97.62 503 CYS B CA 1
ATOM 7931 C C . CYS B 1 503 ? -9.953 -19.719 1.813 1 97.62 503 CYS B C 1
ATOM 7933 O O . CYS B 1 503 ? -8.898 -19.266 1.355 1 97.62 503 CYS B O 1
ATOM 7935 N N . ARG B 1 504 ? -11.023 -19.938 1.13 1 97.88 504 ARG B N 1
ATOM 7936 C CA . ARG B 1 504 ? -11.141 -19.438 -0.237 1 97.88 504 ARG B CA 1
ATOM 7937 C C . ARG B 1 504 ? -11.172 -17.922 -0.262 1 97.88 504 ARG B C 1
ATOM 7939 O O . ARG B 1 504 ? -11.875 -17.297 0.528 1 97.88 504 ARG B O 1
ATOM 7946 N N . TYR B 1 505 ? -10.367 -17.344 -1.093 1 97.69 505 TYR B N 1
ATOM 7947 C CA . TYR B 1 505 ? -10.344 -15.906 -1.29 1 97.69 505 TYR B CA 1
ATOM 7948 C C . TYR B 1 505 ? -11.641 -15.414 -1.918 1 97.69 505 TYR B C 1
ATOM 7950 O O . TYR B 1 505 ? -12.219 -16.094 -2.77 1 97.69 505 TYR B O 1
ATOM 7958 N N . PRO B 1 506 ? -12.242 -14.312 -1.465 1 96.75 506 PRO B N 1
ATOM 7959 C CA . PRO B 1 506 ? -11.594 -13.227 -0.725 1 96.75 506 PRO B CA 1
ATOM 7960 C C . PRO B 1 506 ? -11.758 -13.359 0.787 1 96.75 506 PRO B C 1
ATOM 7962 O O . PRO B 1 506 ? -11.398 -12.453 1.536 1 96.75 506 PRO B O 1
ATOM 7965 N N . ARG B 1 507 ? -12.25 -14.484 1.232 1 95.31 507 ARG B N 1
ATOM 7966 C CA . ARG B 1 507 ? -12.273 -14.719 2.672 1 95.31 507 ARG B CA 1
ATOM 7967 C C . ARG B 1 507 ? -10.867 -14.969 3.215 1 95.31 507 ARG B C 1
ATOM 7969 O O . ARG B 1 507 ? -9.945 -15.266 2.453 1 95.31 507 ARG B O 1
ATOM 7976 N N . ARG B 1 508 ? -10.703 -14.75 4.5 1 94.81 508 ARG B N 1
ATOM 7977 C CA . ARG B 1 508 ? -9.422 -15 5.152 1 94.81 508 ARG B CA 1
ATOM 7978 C C . ARG B 1 508 ? -9.617 -15.688 6.5 1 94.81 508 ARG B C 1
ATOM 7980 O O . ARG B 1 508 ? -10.688 -15.594 7.102 1 94.81 508 ARG B O 1
ATOM 7987 N N . ASN B 1 509 ? -8.602 -16.328 6.977 1 96.88 509 ASN B N 1
ATOM 7988 C CA . ASN B 1 509 ? -8.617 -16.984 8.281 1 96.88 509 ASN B CA 1
ATOM 7989 C C . ASN B 1 509 ? -8.508 -15.969 9.422 1 96.88 509 ASN B C 1
ATOM 7991 O O . ASN B 1 509 ? -7.684 -15.055 9.367 1 96.88 509 ASN B O 1
ATOM 7995 N N . VAL B 1 510 ? -9.352 -16.125 10.375 1 96.25 510 VAL B N 1
ATOM 7996 C CA . VAL B 1 510 ? -9.258 -15.375 11.617 1 96.25 510 VAL B CA 1
ATOM 7997 C C . VAL B 1 510 ? -9.414 -16.312 12.812 1 96.25 510 VAL B C 1
ATOM 7999 O O . VAL B 1 510 ? -10.305 -17.172 12.82 1 96.25 510 VAL B O 1
ATOM 8002 N N . TYR B 1 511 ? -8.555 -16.156 13.789 1 97.06 511 TYR B N 1
ATOM 8003 C CA . TYR B 1 511 ? -8.656 -16.938 15.016 1 97.06 511 TYR B CA 1
ATOM 8004 C C . TYR B 1 511 ? -9.719 -16.375 15.945 1 97.06 511 TYR B C 1
ATOM 8006 O O . TYR B 1 511 ? -9.648 -15.203 16.344 1 97.06 511 TYR B O 1
ATOM 8014 N N . LYS B 1 512 ? -10.672 -17.156 16.266 1 94.31 512 LYS B N 1
ATOM 8015 C CA . LYS B 1 512 ? -11.773 -16.703 17.109 1 94.31 512 LYS B CA 1
ATOM 8016 C C . LYS B 1 512 ? -11.789 -17.438 18.438 1 94.31 512 LYS B C 1
ATOM 8018 O O . LYS B 1 512 ? -12.375 -16.953 19.422 1 94.31 512 LYS B O 1
ATOM 8023 N N . GLY B 1 513 ? -11.07 -18.516 18.5 1 93.12 513 GLY B N 1
ATOM 8024 C CA . GLY B 1 513 ? -11.195 -19.375 19.672 1 93.12 513 GLY B CA 1
ATOM 8025 C C . GLY B 1 513 ? -12.602 -19.906 19.875 1 93.12 513 GLY B C 1
ATOM 8026 O O . GLY B 1 513 ? -13.445 -19.812 18.984 1 93.12 513 GLY B O 1
ATOM 8027 N N . PRO B 1 514 ? -12.875 -20.594 20.984 1 92.88 514 PRO B N 1
ATOM 8028 C CA . PRO B 1 514 ? -11.883 -21 21.984 1 92.88 514 PRO B CA 1
ATOM 8029 C C . PRO B 1 514 ? -10.938 -22.094 21.484 1 92.88 514 PRO B C 1
ATOM 8031 O O . PRO B 1 514 ? -11.156 -22.641 20.406 1 92.88 514 PRO B O 1
ATOM 8034 N N . GLY B 1 515 ? -9.977 -22.328 22.172 1 94.75 515 GLY B N 1
ATOM 8035 C CA . GLY B 1 515 ? -9.016 -23.359 21.828 1 94.75 515 GLY B CA 1
ATOM 8036 C C . GLY B 1 515 ? -7.672 -22.812 21.391 1 94.75 515 GLY B C 1
ATOM 8037 O O . GLY B 1 515 ? -7.512 -21.594 21.25 1 94.75 515 GLY B O 1
ATOM 8038 N N . ASN B 1 516 ? -6.809 -23.812 21.203 1 96.94 516 ASN B N 1
ATOM 8039 C CA . ASN B 1 516 ? -5.469 -23.453 20.75 1 96.94 516 ASN B CA 1
ATOM 8040 C C . ASN B 1 516 ? -5.449 -23.125 19.25 1 96.94 516 ASN B C 1
ATOM 8042 O O . ASN B 1 516 ? -6.316 -23.562 18.5 1 96.94 516 ASN B O 1
ATOM 8046 N N . TYR B 1 517 ? -4.512 -22.266 18.844 1 97.06 517 TYR B N 1
ATOM 8047 C CA . TYR B 1 517 ? -4.426 -21.906 17.422 1 97.06 517 TYR B CA 1
ATOM 8048 C C . TYR B 1 517 ? -4.188 -23.125 16.562 1 97.06 517 TYR B C 1
ATOM 8050 O O . TYR B 1 517 ? -4.391 -23.094 15.344 1 97.06 517 TYR B O 1
ATOM 8058 N N . THR B 1 518 ? -3.744 -24.281 17.125 1 97.44 518 THR B N 1
ATOM 8059 C CA . THR B 1 518 ? -3.484 -25.5 16.359 1 97.44 518 THR B CA 1
ATOM 8060 C C . THR B 1 518 ? -4.781 -26.25 16.094 1 97.44 518 THR B C 1
ATOM 8062 O O . THR B 1 518 ? -4.801 -27.203 15.312 1 97.44 518 THR B O 1
ATOM 8065 N N . ASP B 1 519 ? -5.848 -25.891 16.781 1 97.62 519 ASP B N 1
ATOM 8066 C CA . ASP B 1 519 ? -7.164 -26.438 16.484 1 97.62 519 ASP B CA 1
ATOM 8067 C C . ASP B 1 519 ? -7.797 -25.75 15.273 1 97.62 519 ASP B C 1
ATOM 8069 O O . ASP B 1 519 ? -8.195 -24.594 15.352 1 97.62 519 ASP B O 1
ATOM 8073 N N . GLU B 1 520 ? -7.953 -26.469 14.156 1 95.5 520 GLU B N 1
ATOM 8074 C CA . GLU B 1 520 ? -8.453 -25.828 12.938 1 95.5 520 GLU B CA 1
ATOM 8075 C C . GLU B 1 520 ? -9.906 -25.391 13.102 1 95.5 520 GLU B C 1
ATOM 8077 O O . GLU B 1 520 ? -10.367 -24.5 12.383 1 95.5 520 GLU B O 1
ATOM 8082 N N . ASN B 1 521 ? -10.609 -25.891 14.148 1 96.56 521 ASN B N 1
ATOM 8083 C CA . ASN B 1 521 ? -11.992 -25.516 14.391 1 96.56 521 ASN B CA 1
ATOM 8084 C C . ASN B 1 521 ? -12.078 -24.203 15.172 1 96.56 521 ASN B C 1
ATOM 8086 O O . ASN B 1 521 ? -13.156 -23.609 15.289 1 96.56 521 ASN B O 1
ATOM 8090 N N . ALA B 1 522 ? -10.992 -23.75 15.656 1 97.69 522 ALA B N 1
ATOM 8091 C CA . ALA B 1 522 ? -10.938 -22.469 16.375 1 97.69 522 ALA B CA 1
ATOM 8092 C C . ALA B 1 522 ? -10.844 -21.297 15.406 1 97.69 522 ALA B C 1
ATOM 8094 O O . ALA B 1 522 ? -10.828 -20.141 15.828 1 97.69 522 ALA B O 1
ATOM 8095 N N . TRP B 1 523 ? -10.758 -21.562 14.18 1 97.56 523 TRP B N 1
ATOM 8096 C CA . TRP B 1 523 ? -10.594 -20.562 13.148 1 97.56 523 TRP B CA 1
ATOM 8097 C C . TRP B 1 523 ? -11.867 -20.406 12.328 1 97.56 523 TRP B C 1
ATOM 8099 O O . TRP B 1 523 ? -12.672 -21.344 12.234 1 97.56 523 TRP B O 1
ATOM 8109 N N . GLN B 1 524 ? -12.062 -19.203 11.758 1 96.44 524 GLN B N 1
ATOM 8110 C CA . GLN B 1 524 ? -13.203 -18.922 10.906 1 96.44 524 GLN B CA 1
ATOM 8111 C C . GLN B 1 524 ? -12.773 -18.172 9.641 1 96.44 524 GLN B C 1
ATOM 8113 O O . GLN B 1 524 ? -11.797 -17.422 9.664 1 96.44 524 GLN B O 1
ATOM 8118 N N . CYS B 1 525 ? -13.453 -18.5 8.555 1 95.88 525 CYS B N 1
ATOM 8119 C CA . CYS B 1 525 ? -13.32 -17.703 7.348 1 95.88 525 CYS B CA 1
ATOM 8120 C C . CYS B 1 525 ? -14.242 -16.484 7.395 1 95.88 525 CYS B C 1
ATOM 8122 O O . CYS B 1 525 ? -15.461 -16.625 7.52 1 95.88 525 CYS B O 1
ATOM 8124 N N . VAL B 1 526 ? -13.664 -15.367 7.309 1 91.75 526 VAL B N 1
ATOM 8125 C CA . VAL B 1 526 ? -14.484 -14.164 7.391 1 91.75 526 VAL B CA 1
ATOM 8126 C C . VAL B 1 526 ? -14.383 -13.375 6.086 1 91.75 526 VAL B C 1
ATOM 8128 O O . VAL B 1 526 ? -13.375 -13.445 5.387 1 91.75 526 VAL B O 1
#

pLDDT: mean 95.3, std 11.18, range [29.17, 98.94]

Secondary structure (DSSP, 8-state):
----------TTHHHHHHHHHHHHHHHHHTGGGG---TTEEEEEEEEE-TT-EEE-TTS-GGG---EEE--S-EEEEEEEEEEETTEEEEEEEEEESS--SEEEEE---TTSBS--HHHHHHHHHTTEEEEEE-TTS-BS-SGGGTT-HHHHHIIIIIHHHHHHHHHHHHHHHH-TT--SEEEEEEETHHHHHHHHHHHH-TTS-SEEEEES---SHHHHHHHHHHHHHHH-STTSTT---HHHHHHHHHHHHHHHGGGGS--SS--S-GGG----GGGGBPPTT--TTSSB-HHHHHHHHHHTS-EE-TTS-EEEPPPPTT-HHHHHTTTTSSS--HHHHHHIIIIIS--TT--GGG--HHHHHHHHHH-GGGTT------HHHHHTT-EEEEEEETT-SSS-THHHHHHHHHHHHHHT--HHHHTTTEEEEEETT--SSS-SSS----SSSGGG---S-TTT-HHHHHHHHHHH----SEEEEEEESSSTTS-EEEEEEEEBTT--EEE--SS-TT-GGGEEE-/----------TTHHHHHHHHHHHHHHHHHTGGGG---TTEEEEEEEEE-TT-EEE-TTS-GGG---EEE--S-EEEEEEEEEEETTEEEEEEEEEESS--SEEEEE---TTSBS--HHHHHHHHHTTEEEEEE-TTS-BS-SGGGTT-HHHHHIIIIIHHHHHHHHHHHHHHHH-TT--SEEEEEEETHHHHHHHHHHHH-TTS-SEEEEES---SHHHHHHHHHHHHHHH-STTSTT---HHHHHHHHHHHHHHHGGGGS--SS--S-GGG----GGGGBPPTT--TTSSB-HHHHHHHHHHTS-EE-TTS-EEEPPPPTT-HHHHHTTTTSSS--HHHHHHIIIIIS--TT--GGG--HHHHHHHHHH-GGGTT------HHHHHTT-EEEEEEETT-SSS-THHHHHHHHHHHHHHT--HHHHTTTEEEEEETT--SSS-SSS----SSSGGG---S-TTT-HHHHHHHHHHH----SEEEEEEESSSTTS-EEEEEEEEBTT--EEE--SS-TT-GGGEEE-

Nearest PDB structures (foldseek):
  6g21-assembly2_B  TM=9.996E-01  e=7.243E-101  Aspergillus oryzae RIB40
  3wmt-assembly1_A  TM=9.858E-01  e=9.653E-78  Aspergillus oryzae RIB40
  3wmt-assembly1_B  TM=9.874E-01  e=8.960E-77  Aspergillus oryzae RIB40
  6fat-assembly2_B  TM=9.832E-01  e=1.080E-67  Fusarium oxysporum
  8bhh-assembly2_B  TM=9.828E-01  e=3.386E-67  Fusarium oxysporum

Sequence (1052 aa):
MPSLRRLLPFLAAGSAALASQDTFQGKCTGFADKINLPDVRVNFVNYVPGGTNLSLPDNPTSCGTTSQVVSEDVCRIAMAVATSNSSEITLEAWLPQNYTGRFLSTGNGGLSGCIQYYDLAYTSGLGFATVGANSGHNGTSGEPFYHHPEVLEDFVHRSVHTGVVVGKQLTKLFYEEGFKKSYYLGCSTGGRQGFKSVQKYPNDFDGVVAGAPAFNMINLMSWSAHFYSITGPVGSDTYLSPDLWNITHKEILRQCDGIDGAEDGIIEDPSLCSPVLEAIICKPGQNTTECLTGKQAHTVREIFSPLYGVNGTLLYPRMQPGSEVMASSIMYNGQPFQYSADWYRYVVYENPNWDATKFSVRDAAVALKQNPFNLQTWDADISSFRKAGGKVLTYHGLMDQLISSENSKLYYARVAETMNVPPEELDEFYRFFQISGMAHCSGGDGAYGIGNQLVTYNDANPENNVLMAMVQWVEKGIAPETIRGAKFTNGTGSAVEYTRKHCRYPRRNVYKGPGNYTDENAWQCVMPSLRRLLPFLAAGSAALASQDTFQGKCTGFADKINLPDVRVNFVNYVPGGTNLSLPDNPTSCGTTSQVVSEDVCRIAMAVATSNSSEITLEAWLPQNYTGRFLSTGNGGLSGCIQYYDLAYTSGLGFATVGANSGHNGTSGEPFYHHPEVLEDFVHRSVHTGVVVGKQLTKLFYEEGFKKSYYLGCSTGGRQGFKSVQKYPNDFDGVVAGAPAFNMINLMSWSAHFYSITGPVGSDTYLSPDLWNITHKEILRQCDGIDGAEDGIIEDPSLCSPVLEAIICKPGQNTTECLTGKQAHTVREIFSPLYGVNGTLLYPRMQPGSEVMASSIMYNGQPFQYSADWYRYVVYENPNWDATKFSVRDAAVALKQNPFNLQTWDADISSFRKAGGKVLTYHGLMDQLISSENSKLYYARVAETMNVPPEELDEFYRFFQISGMAHCSGGDGAYGIGNQLVTYNDANPENNVLMAMVQWVEKGIAPETIRGAKFTNGTGSAVEYTRKHCRYPRRNVYKGPGNYTDENAWQCV

Foldseek 3Di:
DDPPPPPPPPPDPPPVVVVLVVVLQVLQQPLQVVDDDPQKAWPDKHWDAAQDFAADCPADVQLVDGTDHAHFIWTKTWIWGDLDPVWIKIKIKTQGPLADQEEEEEAAAAQQQGWDVQFNRLVVVVRHGYMTIRLGHHHRFLQVLFVPLVSVLSSQARVRQVNLVSSQVSQVSSDVSRHDFYEYAYEACRLLNQLLCLAPVLQSGQEYERELYCALVLLLLLLLLCLLVLAAAPPDLQHDALLALVLVLVQQLVQACCVLPDSPSWRQALVPGDGDQVVFADDVPDDCSNGHHPSNSVSVNVQQAFDAAPVRHTSAGHAGRDQRNVLCVASRVNDGHRSSLSCCCRPQPSHVPDDSSPRDSVSSVSSVVCCRVVSNSQDQASVSSVVSNHAYEYEYEPNASSHRPVVVVVSVVSNCVVVVHDPVVCQQHYWYFYDIQAYRQHDGDDQNLQQSGPQSDDDLPLLRHVRNQRVCCSPVVDHDQWGKGFDAPPTPPHDTPAIATTGIPPWTKHQQDDDHPRHNVRIDTD/DDDPPPPPPPPDPPPVVVVLVVVLQVLQQPLQVVDDDPQKAWPDKHWDAAQDFAADCPADVQLVDGTEHAHFIWTKTWIWGDLDPPFIKIKIKTQGPLADQEEEEEAAAAQQQGWDVQFNRLVVVVRHGYMTIRLGHHHRFLQVLFVPLVSVLSSQARVRVVNLVSSQVSQVSSDVSRHDFYEYAYEACRLLNQLVCLAPVLQSGQEYERELYCALVLLLLLLLLCLLVLQAAPPDLQHDALLALVLVLVQQLVQAVCVLPDNPSWRQALVPGDGDQVVFADDVPDDCSNGPHPSNSVSVNVQQAFDAAPVRHTSAGHAGRDQRNVLCVASRVNDGHRSSLRCCCRPQPSHVPDDSSPRDSVSSVSSVVCCRVVSNSQDQASVSSVVSNHAYEYEYEPNASSHRPVVVVVSVVSNCVVVVHDPVVCQQHYWYWYDIQAYRQHDGDDQNLQQSGPQSDDDLPLLRHVRNLRVCCSPVVDHDQWGKGFDAPPTPPHDTPAIATTGIPPWTKHAQDDDHPRHNVRIDTD

Radius of gyration: 35.3 Å; Cα contacts (8 Å, |Δi|>4): 2475; chains: 2; bounding box: 62×145×112 Å

Solvent-accessible surface area (backbone atoms only — not comparable to full-atom values): 52890 Å² total; per-residue (Å²): 135,88,79,80,77,79,80,75,82,76,70,69,71,65,60,59,59,56,51,54,53,51,49,51,46,48,51,29,60,55,40,61,85,68,68,83,52,88,59,55,45,77,72,49,56,41,64,42,59,47,69,37,72,41,75,34,88,83,48,47,74,74,55,72,55,56,58,43,65,27,70,42,38,26,34,34,35,39,30,39,35,55,78,52,98,80,30,40,27,49,38,38,36,36,40,27,71,68,55,69,40,33,34,30,40,46,41,26,50,78,67,22,16,34,57,46,59,61,58,46,29,42,42,20,54,72,10,19,38,22,28,36,40,14,24,32,46,78,20,62,62,40,64,72,35,48,92,26,65,62,28,41,41,19,54,51,52,48,32,62,55,50,46,48,57,53,43,53,52,50,42,40,73,71,34,92,81,34,61,80,50,32,32,37,46,25,38,33,37,4,6,22,44,44,49,35,37,42,68,73,38,30,79,71,37,42,27,35,40,24,23,48,47,42,38,41,28,54,35,44,36,41,54,49,33,48,38,26,71,52,28,33,42,78,85,38,77,31,36,63,52,67,67,46,33,46,53,50,41,53,53,44,43,71,74,34,12,48,67,41,62,39,81,78,85,41,45,63,57,35,74,47,49,70,80,70,54,45,71,44,22,30,52,92,89,50,64,68,83,78,32,30,51,20,54,29,34,50,30,53,52,55,54,56,36,58,42,34,27,54,77,34,41,83,54,35,63,25,49,51,57,72,14,45,64,68,16,35,75,55,53,51,54,32,43,62,35,63,71,30,40,29,41,44,14,20,62,66,64,62,30,88,80,60,62,52,84,69,66,51,47,69,54,42,52,55,40,53,72,57,40,68,90,54,46,29,51,67,81,37,70,49,59,65,14,48,75,63,62,21,34,38,40,34,38,27,20,42,22,20,43,82,53,40,43,52,47,60,54,50,49,52,46,44,24,26,30,64,63,43,31,15,59,78,64,41,54,76,32,44,44,43,34,54,35,37,19,7,14,67,90,39,56,61,85,30,33,33,18,28,23,82,43,64,76,20,37,72,50,81,49,43,64,30,7,51,57,40,24,44,51,38,24,68,76,70,66,52,67,72,67,48,51,27,11,32,19,46,73,71,44,59,84,44,58,70,73,34,46,36,65,30,22,38,56,92,33,39,65,32,46,70,46,76,73,54,88,60,40,50,81,17,45,43,69,87,135,88,81,80,79,79,78,74,82,75,69,70,71,63,62,59,58,58,51,53,53,50,49,54,48,49,51,30,61,56,40,59,83,67,67,85,54,89,60,54,44,78,73,50,53,41,63,42,58,48,70,35,72,41,74,34,86,84,48,47,75,74,56,70,55,55,60,44,67,27,70,41,39,25,33,36,35,39,29,39,34,55,76,51,101,82,31,40,25,48,38,37,36,37,40,27,72,68,55,70,43,33,34,32,40,46,42,29,49,78,68,23,15,34,58,46,58,60,58,45,30,43,42,20,53,71,9,20,39,21,29,37,40,14,26,31,45,78,20,62,61,40,64,72,37,47,92,25,67,61,29,42,41,18,54,52,51,47,32,62,55,50,46,48,59,54,43,52,53,50,43,40,72,71,34,92,83,33,59,80,49,31,34,36,46,24,38,33,37,4,6,22,44,45,48,35,38,42,66,73,38,33,80,72,36,41,29,34,39,23,23,48,46,43,37,41,28,56,37,46,35,40,54,50,32,48,39,25,70,52,28,34,41,78,86,37,77,31,37,64,54,67,67,47,32,45,54,50,42,52,51,44,43,71,74,34,12,48,69,42,62,38,82,78,86,38,45,64,57,35,73,48,48,71,79,69,54,45,72,44,21,29,51,91,88,50,65,69,82,78,32,30,51,18,54,30,34,50,28,53,52,55,53,54,35,58,43,36,26,54,77,34,42,82,56,36,62,26,48,50,58,72,14,45,63,68,17,33,75,55,51,52,55,31,43,60,36,63,71,30,40,28,40,45,14,20,61,66,64,62,31,88,79,60,62,53,86,69,66,49,46,69,54,43,50,55,41,54,73,58,40,68,90,54,43,28,50,65,81,38,70,49,59,65,15,49,74,65,62,22,33,37,40,34,37,30,20,44,21,19,45,82,54,40,42,53,45,58,54,50,48,52,47,44,25,28,30,65,63,42,32,15,59,79,64,41,54,74,32,46,42,42,33,52,36,40,20,7,13,67,90,38,55,62,86,30,33,34,18,28,23,83,43,63,76,20,37,72,51,78,49,42,63,31,7,52,57,42,23,44,50,38,24,66,76,71,67,52,66,73,67,48,52,27,12,31,19,47,73,70,45,58,85,43,59,71,72,33,46,36,65,29,22,38,56,91,33,39,65,32,47,68,46,75,73,54,86,58,40,49,82,16,45,44,70,87